Protein 9G9R (pdb70)

Radius of gyration: 28.1 Å; Cα contacts (8 Å, |Δi|>4): 1526; chains: 2; bounding box: 71×65×78 Å

Structure (mmCIF, N/CA/C/O backbone):
data_9G9R
#
_entry.id   9G9R
#
_cell.length_a   51.751
_cell.length_b   54.437
_cell.length_c   64.018
_cell.angle_alpha   99.541
_cell.angle_beta   95.379
_cell.angle_gamma   102.644
#
_symmetry.space_group_name_H-M   'P 1'
#
loop_
_entity.id
_entity.type
_entity.pdbx_description
1 polymer 'Cytochrome P450 CYP199'
2 non-polymer 'PROTOPORPHYRIN IX CONTAINING FE'
3 non-polymer '4-ethylbenzoic 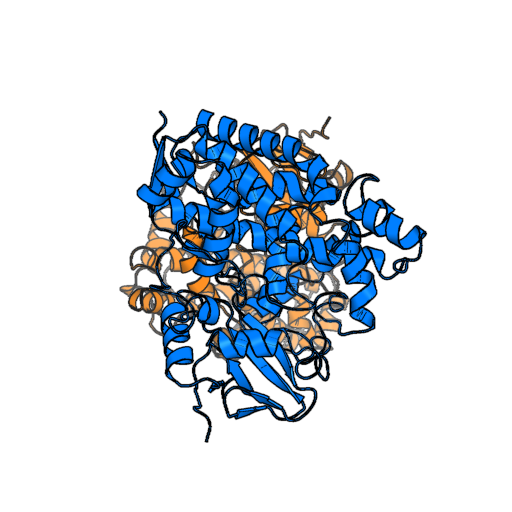acid'
4 non-polymer GLYCEROL
5 water water
#
loop_
_atom_site.group_PDB
_atom_site.id
_atom_site.type_symbol
_atom_site.label_atom_id
_atom_site.label_alt_id
_atom_site.label_comp_id
_atom_site.label_asym_id
_atom_site.label_entity_id
_atom_site.label_seq_id
_atom_site.pdbx_PDB_ins_code
_atom_site.Cartn_x
_atom_site.Cartn_y
_atom_site.Cartn_z
_atom_site.occupancy
_atom_site.B_iso_or_equiv
_atom_site.auth_seq_id
_atom_site.auth_comp_id
_atom_site.auth_asym_id
_atom_site.auth_atom_id
_atom_site.pdbx_PDB_model_num
ATOM 1 N N . ALA A 1 27 ? 0.029 -12.821 29.149 1 58.987 7 ALA A N 1
ATOM 2 C CA . ALA A 1 27 ? -0.205 -11.922 30.309 1 63.982 7 ALA A CA 1
ATOM 3 C C . ALA A 1 27 ? -1.091 -10.746 29.887 1 57.243 7 ALA A C 1
ATOM 4 O O . ALA A 1 27 ? -2.054 -10.415 30.578 1 55.224 7 ALA A O 1
ATOM 11 N N . LEU A 1 28 ? -0.787 -10.147 28.725 1 50.776 8 LEU A N 1
ATOM 12 C CA . LEU A 1 28 ? -1.436 -8.917 28.3 1 46.444 8 LEU A CA 1
ATOM 13 C C . LEU A 1 28 ? -2.931 -9.134 28.152 1 36.367 8 LEU A C 1
ATOM 14 O O . LEU A 1 28 ? -3.38 -10.196 27.741 1 34.299 8 LEU A O 1
ATOM 30 N N . PRO A 1 29 ? -3.739 -8.089 28.395 1 26.085 9 PRO A N 1
ATOM 31 C CA . PRO A 1 29 ? -5.073 -8.076 27.847 1 24.448 9 PRO A CA 1
ATOM 32 C C . PRO A 1 29 ? -4.978 -8.27 26.344 1 25.473 9 PRO A C 1
ATOM 33 O O . PRO A 1 29 ? -4.064 -7.736 25.707 1 21.922 9 PRO A O 1
ATOM 44 N N . VAL A 1 30 ? -5.927 -9.008 25.778 1 25.066 10 VAL A N 1
ATOM 45 C CA . VAL A 1 30 ? -5.882 -9.313 24.366 1 25.427 10 VAL A CA 1
ATOM 46 C C . VAL A 1 30 ? -7.28 -9.059 23.857 1 26.869 10 VAL A C 1
ATOM 47 O O . VAL A 1 30 ? -8.226 -9.221 24.604 1 31.727 10 VAL A O 1
ATOM 60 N N . SER A 1 31 ? -7.417 -8.613 22.615 1 23.979 11 SER A N 1
ATOM 61 C CA . SER A 1 31 ? -8.733 -8.196 22.164 1 23.114 11 SER A CA 1
ATOM 62 C C . SER A 1 31 ? -8.897 -8.49 20.675 1 22.327 11 SER A C 1
ATOM 63 O O . SER A 1 31 ? -7.946 -8.346 19.907 1 19.929 11 SER A O 1
ATOM 71 N N . ASP A 1 32 ? -10.14 -8.777 20.275 1 22.54 12 ASP A N 1
ATOM 72 C CA . ASP A 1 32 ? -10.5 -8.948 18.878 1 21.512 12 ASP A CA 1
ATOM 73 C C . ASP A 1 32 ? -11.118 -7.678 18.307 1 21.273 12 ASP A C 1
ATOM 74 O O . ASP A 1 32 ? -11.533 -7.653 17.155 1 20.657 12 ASP A O 1
ATOM 83 N N . ALA A 1 33 ? -11.153 -6.619 19.108 1 24.431 13 ALA A N 1
ATOM 84 C CA . ALA A 1 33 ? -11.647 -5.336 18.654 1 25.508 13 ALA A CA 1
ATOM 85 C C . ALA A 1 33 ? -10.88 -4.908 17.415 1 25.913 13 ALA A C 1
ATOM 86 O O . ALA A 1 33 ? -9.662 -5.092 17.341 1 24.908 13 ALA A O 1
ATOM 93 N N . ASP A 1 34 ? -11.631 -4.346 16.462 1 22.469 14 ASP A N 1
ATOM 94 C CA . ASP A 1 34 ? -11.084 -3.839 15.226 1 23.72 14 ASP A CA 1
ATOM 95 C C . ASP A 1 34 ? -11.263 -2.324 15.234 1 21.801 14 ASP A C 1
ATOM 96 O O . ASP A 1 34 ? -12.335 -1.81 14.939 1 19.452 14 ASP A O 1
ATOM 105 N N . PRO A 1 35 ? -10.221 -1.552 15.572 1 19.757 15 PRO A N 1
ATOM 106 C CA . PRO A 1 35 ? -10.365 -0.102 15.555 1 20.499 15 PRO A CA 1
ATOM 107 C C . PRO A 1 35 ? -10.707 0.498 14.183 1 18.696 15 PRO A C 1
ATOM 108 O O . PRO A 1 35 ? -11.036 1.683 14.091 1 18.942 15 PRO A O 1
ATOM 119 N N . PHE A 1 36 ? -10.639 -0.294 13.106 1 20.284 16 PHE A N 1
ATOM 120 C CA . PHE A 1 36 ? -10.925 0.241 11.782 1 20.209 16 PHE A CA 1
ATOM 121 C C . PHE A 1 36 ? -12.242 -0.256 11.206 1 21.711 16 PHE A C 1
ATOM 122 O O . PHE A 1 36 ? -12.528 -0.003 10.045 1 21.401 16 PHE A O 1
ATOM 139 N N . ALA A 1 37 ? -12.997 -1.006 11.994 1 22.337 17 ALA A N 1
ATOM 140 C CA . ALA A 1 37 ? -14.335 -1.414 11.577 1 22.478 17 ALA A CA 1
ATOM 141 C C . ALA A 1 37 ? -15.179 -0.163 11.44 1 24.489 17 ALA A C 1
ATOM 142 O O . ALA A 1 37 ? -15.016 0.803 12.198 1 22.281 17 ALA A O 1
ATOM 149 N N . LEU A 1 38 ? -16.131 -0.209 10.509 1 26.796 18 LEU A N 1
ATOM 150 C CA . LEU A 1 38 ? -16.893 0.989 10.182 1 29.892 18 LEU A CA 1
ATOM 151 C C . LEU A 1 38 ? -17.679 1.483 11.396 1 28.764 18 LEU A C 1
ATOM 152 O O . LEU A 1 38 ? -17.914 2.684 11.536 1 24.829 18 LEU A O 1
ATOM 168 N N A ASP A 1 39 ? -18.107 0.554 12.255 0.5 29.064 19 ASP A N 1
ATOM 169 N N B ASP A 1 39 ? -18.093 0.544 12.256 0.5 27.818 19 ASP A N 1
ATOM 170 C CA A ASP A 1 39 ? -18.967 0.913 13.37 0.5 31.424 19 ASP A CA 1
ATOM 171 C CA B ASP A 1 39 ? -18.955 0.865 13.383 0.5 29.3 19 ASP A CA 1
ATOM 172 C C A ASP A 1 39 ? -18.143 1.656 14.422 0.5 27.219 19 ASP A C 1
ATOM 173 C C B ASP A 1 39 ? -18.149 1.634 14.428 0.5 26.2 19 ASP A C 1
ATOM 174 O O A ASP A 1 39 ? -18.624 2.611 15.02 0.5 27.544 19 ASP A O 1
ATOM 175 O O B ASP A 1 39 ? -18.646 2.579 15.027 0.5 26.76 19 ASP A O 1
ATOM 192 N N . VAL A 1 40 ? -16.883 1.25 14.603 1 22.996 20 VAL A N 1
ATOM 193 C CA . VAL A 1 40 ? -15.973 1.942 15.5 1 23.738 20 VAL A CA 1
ATOM 194 C C . VAL A 1 40 ? -15.625 3.321 14.938 1 22.416 20 VAL A C 1
ATOM 195 O O . VAL A 1 40 ? -15.601 4.295 15.68 1 22.498 20 VAL A O 1
ATOM 209 N N . LEU A 1 41 ? -15.37 3.418 13.627 1 20.594 21 LEU A N 1
ATOM 210 C CA . LEU A 1 41 ? -15.015 4.686 13.003 1 20.708 21 LEU A CA 1
ATOM 211 C C . LEU A 1 41 ? -16.157 5.695 13.124 1 22.41 21 LEU A C 1
ATOM 212 O O . LEU A 1 41 ? -15.924 6.9 13.318 1 20.622 21 LEU A O 1
ATOM 228 N N . GLN A 1 42 ? -17.383 5.17 13.07 1 23.794 22 GLN A N 1
ATOM 229 C CA . GLN A 1 42 ? -18.572 5.999 13.149 1 27.114 22 GLN A CA 1
ATOM 230 C C . GLN A 1 42 ? -18.636 6.557 14.567 1 23.114 22 GLN A C 1
ATOM 231 O O . GLN A 1 42 ? -18.859 7.744 14.774 1 24.163 22 GLN A O 1
ATOM 245 N N . ASP A 1 43 ? -18.403 5.688 15.55 1 23.841 23 ASP A N 1
ATOM 246 C CA . ASP A 1 43 ? -18.366 6.133 16.93 1 25.082 23 ASP A CA 1
ATOM 247 C C . ASP A 1 43 ? -17.268 5.407 17.712 1 22.747 23 ASP A C 1
ATOM 248 O O . ASP A 1 43 ? -17.483 4.316 18.249 1 22.004 23 ASP A O 1
ATOM 257 N N . PRO A 1 44 ? -16.068 6.025 17.835 1 19.44 24 PRO A N 1
ATOM 258 C CA . PRO A 1 44 ? -14.922 5.367 18.454 1 20.264 24 PRO A CA 1
ATOM 259 C C . PRO A 1 44 ? -14.821 5.509 19.974 1 19.432 24 PRO A C 1
ATOM 260 O O . PRO A 1 44 ? -13.952 4.915 20.594 1 17.781 24 PRO A O 1
ATOM 271 N N . LEU A 1 45 ? -15.747 6.256 20.589 1 19.804 25 LEU A N 1
ATOM 272 C CA . LEU A 1 45 ? -15.687 6.537 22.02 1 22.009 25 LEU A CA 1
ATOM 273 C C . LEU A 1 45 ? -15.838 5.258 22.858 1 22.714 25 LEU A C 1
ATOM 274 O O . LEU A 1 45 ? -15.021 5.005 23.754 1 21.295 25 LEU A O 1
ATOM 290 N N . PRO A 1 46 ? -16.838 4.375 22.605 1 23.839 26 PRO A N 1
ATOM 291 C CA . PRO A 1 46 ? -16.873 3.071 23.264 1 25.01 26 PRO A CA 1
ATOM 292 C C . PRO A 1 46 ? -15.532 2.332 23.27 1 24.66 26 PRO A C 1
ATOM 293 O O . PRO A 1 46 ? -15.042 1.933 24.323 1 27.015 26 PRO A O 1
ATOM 304 N N . PHE A 1 47 ? -14.989 2.088 22.077 1 22.568 27 PHE A N 1
ATOM 305 C CA . PHE A 1 47 ? -13.735 1.399 21.895 1 21.481 27 PHE A CA 1
ATOM 306 C C . PHE A 1 47 ? -12.656 2.029 22.76 1 20.566 27 PHE A C 1
ATOM 307 O O . PHE A 1 47 ? -11.856 1.327 23.343 1 20.984 27 PHE A O 1
ATOM 324 N N . GLN A 1 48 ? -12.564 3.374 22.753 1 22.318 28 GLN A N 1
ATOM 325 C CA . GLN A 1 48 ? -11.477 4.051 23.432 1 21.583 28 GLN A CA 1
ATOM 326 C C . GLN A 1 48 ? -11.542 3.748 24.929 1 21.222 28 GLN A C 1
ATOM 327 O O . GLN A 1 48 ? -10.526 3.461 25.581 1 18.656 28 GLN A O 1
ATOM 341 N N . ALA A 1 49 ? -12.77 3.827 25.457 1 19.989 29 ALA A N 1
ATOM 342 C CA . ALA A 1 49 ? -13.023 3.516 26.858 1 21.742 29 ALA A CA 1
ATOM 343 C C . ALA A 1 49 ? -12.623 2.072 27.158 1 21.624 29 ALA A C 1
ATOM 344 O O . ALA A 1 49 ? -11.911 1.822 28.144 1 20.5 29 ALA A O 1
ATOM 351 N N . ASN A 1 50 ? -12.998 1.148 26.258 1 21.729 30 ASN A N 1
ATOM 352 C CA . ASN A 1 50 ? -12.684 -0.262 26.451 1 22.777 30 ASN A CA 1
ATOM 353 C C . ASN A 1 50 ? -11.175 -0.459 26.424 1 21.556 30 ASN A C 1
ATOM 354 O O . ASN A 1 50 ? -10.647 -1.24 27.207 1 19.354 30 ASN A O 1
ATOM 365 N N . LEU A 1 51 ? -10.497 0.249 25.503 1 20.245 31 LEU A N 1
ATOM 366 C CA . LEU A 1 51 ? -9.061 0.127 25.379 1 19.313 31 LEU A CA 1
ATOM 367 C C . LEU A 1 51 ? -8.375 0.602 26.661 1 17.899 31 LEU A C 1
ATOM 368 O O . LEU A 1 51 ? -7.428 -0.017 27.167 1 18.387 31 LEU A O 1
ATOM 384 N N . ARG A 1 52 ? -8.775 1.805 27.098 1 20.052 32 ARG A N 1
ATOM 385 C CA . ARG A 1 52 ? -8.204 2.423 28.29 1 19.457 32 ARG A CA 1
ATOM 386 C C . ARG A 1 52 ? -8.485 1.555 29.514 1 19.589 32 ARG A C 1
ATOM 387 O O . ARG A 1 52 ? -7.593 1.344 30.349 1 21.749 32 ARG A O 1
ATOM 408 N N . ASP A 1 53 ? -9.725 1.047 29.605 1 20.161 33 ASP A N 1
ATOM 409 C CA . ASP A 1 53 ? -10.132 0.23 30.742 1 22.187 33 ASP A CA 1
ATOM 410 C C . ASP A 1 53 ? -9.415 -1.113 30.782 1 24.258 33 ASP A C 1
ATOM 411 O O . ASP A 1 53 ? -9.172 -1.623 31.871 1 26.095 33 ASP A O 1
ATOM 420 N N . ALA A 1 54 ? -9.07 -1.709 29.631 1 21.215 34 ALA A N 1
ATOM 421 C CA . ALA A 1 54 ? -8.561 -3.079 29.643 1 21.758 34 ALA A CA 1
ATOM 422 C C . ALA A 1 54 ? -7.206 -3.137 30.346 1 23.155 34 ALA A C 1
ATOM 423 O O . ALA A 1 54 ? -6.901 -4.07 31.079 1 25.266 34 ALA A O 1
ATOM 430 N N . GLY A 1 55 ? -6.38 -2.127 30.089 1 23.102 35 GLY A N 1
ATOM 431 C CA . GLY A 1 55 ? -5.049 -2.062 30.657 1 22.564 35 GLY A CA 1
ATOM 432 C C . GLY A 1 55 ? -4.208 -1.049 29.89 1 22.184 35 GLY A C 1
ATOM 433 O O . GLY A 1 55 ? -4.634 -0.516 28.873 1 24.225 35 GLY A O 1
ATOM 437 N N . PRO A 1 56 ? -2.96 -0.771 30.319 1 23.473 36 PRO A N 1
ATOM 438 C CA . PRO A 1 56 ? -2.091 0.124 29.579 1 23.504 36 PRO A CA 1
ATOM 439 C C . PRO A 1 56 ? -1.786 -0.328 28.15 1 25.166 36 PRO A C 1
ATOM 440 O O . PRO A 1 56 ? -1.507 0.506 27.286 1 25.204 36 PRO A O 1
ATOM 451 N N . VAL A 1 57 ? -1.771 -1.649 27.922 1 21.773 37 VAL A N 1
ATOM 452 C CA . VAL A 1 57 ? -1.232 -2.203 26.7 1 24.755 37 VAL A CA 1
ATOM 453 C C . VAL A 1 57 ? -2.161 -3.349 26.348 1 23.481 37 VAL A C 1
ATOM 454 O O . VAL A 1 57 ? -2.314 -4.256 27.164 1 21.993 37 VAL A O 1
ATOM 467 N N . VAL A 1 58 ? -2.845 -3.232 25.194 1 21.744 38 VAL A N 1
ATOM 468 C CA . VAL A 1 58 ? -3.737 -4.289 24.739 1 20.906 38 VAL A CA 1
ATOM 469 C C . VAL A 1 58 ? -3.21 -4.834 23.411 1 19.901 38 VAL A C 1
ATOM 470 O O . VAL A 1 58 ? -3.076 -4.104 22.426 1 20.056 38 VAL A O 1
ATOM 483 N N . TYR A 1 59 ? -3.042 -6.15 23.342 1 17.928 39 TYR A N 1
ATOM 484 C CA . TYR A 1 59 ? -2.709 -6.759 22.076 1 19.03 39 TYR A CA 1
ATOM 485 C C . TYR A 1 59 ? -3.966 -6.905 21.212 1 17.451 39 TYR A C 1
ATOM 486 O O . TYR A 1 59 ? -4.901 -7.608 21.59 1 17.956 39 TYR A O 1
ATOM 504 N N . LEU A 1 60 ? -3.953 -6.268 20.036 1 16.762 40 LEU A N 1
ATOM 505 C CA . LEU A 1 60 ? -5.01 -6.429 19.045 1 18.867 40 LEU A CA 1
ATOM 506 C C . LEU A 1 60 ? -4.668 -7.621 18.143 1 20.618 40 LEU A C 1
ATOM 507 O O . LEU A 1 60 ? -3.809 -7.526 17.26 1 19.962 40 LEU A O 1
ATOM 523 N N . ARG A 1 61 ? -5.315 -8.77 18.43 1 18.761 41 ARG A N 1
ATOM 524 C CA . ARG A 1 61 ? -4.991 -10 17.735 1 22.541 41 ARG A CA 1
ATOM 525 C C . ARG A 1 61 ? -5.216 -9.833 16.241 1 22.209 41 ARG A C 1
ATOM 526 O O . ARG A 1 61 ? -4.518 -10.468 15.466 1 23.368 41 ARG A O 1
ATOM 547 N N . ARG A 1 62 ? -6.202 -9.009 15.849 1 19.285 42 ARG A N 1
ATOM 548 C CA . ARG A 1 62 ? -6.624 -8.941 14.46 1 23.605 42 ARG A CA 1
ATOM 549 C C . ARG A 1 62 ? -5.454 -8.485 13.58 1 22.481 42 ARG A C 1
ATOM 550 O O . ARG A 1 62 ? -5.306 -8.955 12.458 1 21.897 42 ARG A O 1
ATOM 571 N N . TYR A 1 63 ? -4.589 -7.633 14.139 1 19.271 43 TYR A N 1
ATOM 572 C CA . TYR A 1 63 ? -3.599 -6.911 13.372 1 19.162 43 TYR A CA 1
ATOM 573 C C . TYR A 1 63 ? -2.196 -7.227 13.889 1 19.01 43 TYR A C 1
ATOM 574 O O . TYR A 1 63 ? -1.247 -6.745 13.301 1 19.992 43 TYR A O 1
ATOM 592 N N . ASP A 1 64 ? -2.056 -8.018 14.951 1 18.86 44 ASP A N 1
ATOM 593 C CA . ASP A 1 64 ? -0.747 -8.289 15.547 1 21.788 44 ASP A CA 1
ATOM 594 C C . ASP A 1 64 ? 0.008 -6.989 15.895 1 21.664 44 ASP A C 1
ATOM 595 O O . ASP A 1 64 ? 1.207 -6.849 15.642 1 20.337 44 ASP A O 1
ATOM 604 N N . VAL A 1 65 ? -0.692 -6.06 16.54 1 20.01 45 VAL A N 1
ATOM 605 C CA . VAL A 1 65 ? -0.079 -4.867 17.081 1 19.739 45 VAL A CA 1
ATOM 606 C C . VAL A 1 65 ? -0.526 -4.688 18.527 1 19.619 45 VAL A C 1
ATOM 607 O O . VAL A 1 65 ? -1.506 -5.279 18.964 1 19.028 45 VAL A O 1
ATOM 620 N N . PHE A 1 66 ? 0.209 -3.802 19.215 1 19.007 46 PHE A N 1
ATOM 621 C CA . PHE A 1 66 ? -0.015 -3.461 20.603 1 17.457 46 PHE A CA 1
ATOM 622 C C . PHE A 1 66 ? -0.634 -2.078 20.684 1 17.057 46 PHE A C 1
ATOM 623 O O . PHE A 1 66 ? -0.038 -1.082 20.264 1 18.335 46 PHE A O 1
ATOM 640 N N . ALA A 1 67 ? -1.85 -2.038 21.215 1 17.224 47 ALA A N 1
ATOM 641 C CA . ALA A 1 67 ? -2.586 -0.801 21.279 1 17.089 47 ALA A CA 1
ATOM 642 C C . ALA A 1 67 ? -2.272 -0.115 22.595 1 17.38 47 ALA A C 1
ATOM 643 O O . ALA A 1 67 ? -2.214 -0.755 23.639 1 17.703 47 ALA A O 1
ATOM 650 N N . LEU A 1 68 ? -2.196 1.219 22.53 1 16.155 48 LEU A N 1
ATOM 651 C CA . LEU A 1 68 ? -1.996 2.044 23.702 1 17.333 48 LEU A CA 1
ATOM 652 C C . LEU A 1 68 ? -3.075 3.115 23.665 1 16.385 48 LEU A C 1
ATOM 653 O O . LEU A 1 68 ? -3.073 3.873 22.701 1 16.422 48 LEU A O 1
ATOM 669 N N . GLY A 1 69 ? -3.893 3.222 24.716 1 17.537 49 GLY A N 1
ATOM 670 C CA . GLY A 1 69 ? -4.969 4.197 24.744 1 17.576 49 GLY A CA 1
ATOM 671 C C . GLY A 1 69 ? -4.893 5.192 25.899 1 17.403 49 GLY A C 1
ATOM 672 O O . GLY A 1 69 ? -5.659 6.144 25.919 1 16.885 49 GLY A O 1
ATOM 676 N N . ARG A 1 70 ? -4.009 4.971 26.884 1 20.308 50 ARG A N 1
ATOM 677 C CA . ARG A 1 70 ? -3.909 5.893 28.006 1 18.835 50 ARG A CA 1
ATOM 678 C C . ARG A 1 70 ? -2.846 6.943 27.693 1 16.527 50 ARG A C 1
ATOM 679 O O . ARG A 1 70 ? -1.904 6.691 26.942 1 15.89 50 ARG A O 1
ATOM 700 N N . TYR A 1 71 ? -3.055 8.144 28.225 1 16.468 51 TYR A N 1
ATOM 701 C CA . TYR A 1 71 ? -2.185 9.26 27.956 1 15.804 51 TYR A CA 1
ATOM 702 C C . TYR A 1 71 ? -0.734 8.91 28.293 1 16.192 51 TYR A C 1
ATOM 703 O O . TYR A 1 71 ? 0.172 9.223 27.523 1 17.595 51 TYR A O 1
ATOM 721 N N . GLU A 1 72 ? -0.51 8.29 29.448 1 19.413 52 GLU A N 1
ATOM 722 C CA . GLU A 1 72 ? 0.839 8.111 29.951 1 20.178 52 GLU A CA 1
ATOM 723 C C . GLU A 1 72 ? 1.656 7.309 28.927 1 19.23 52 GLU A C 1
ATOM 724 O O . GLU A 1 72 ? 2.768 7.669 28.581 1 17.199 52 GLU A O 1
ATOM 736 N N . GLN A 1 73 ? 1.075 6.232 28.385 1 20.673 53 GLN A N 1
ATOM 737 C CA . GLN A 1 73 ? 1.852 5.382 27.486 1 17.795 53 GLN A CA 1
ATOM 738 C C . GLN A 1 73 ? 1.928 5.983 26.08 1 16.725 53 GLN A C 1
ATOM 739 O O . GLN A 1 73 ? 2.95 5.863 25.414 1 15.786 53 GLN A O 1
ATOM 753 N N . VAL A 1 74 ? 0.834 6.603 25.616 1 16.478 54 VAL A N 1
ATOM 754 C CA . VAL A 1 74 ? 0.848 7.256 24.324 1 17.104 54 VAL A CA 1
ATOM 755 C C . VAL A 1 74 ? 1.938 8.327 24.302 1 16.915 54 VAL A C 1
ATOM 756 O O . VAL A 1 74 ? 2.715 8.396 23.341 1 17.381 54 VAL A O 1
ATOM 769 N N . HIS A 1 75 ? 2.043 9.094 25.394 1 18.99 55 HIS A N 1
ATOM 770 C CA . HIS A 1 75 ? 3.027 10.164 25.513 1 17.611 55 HIS A CA 1
ATOM 771 C C . HIS A 1 75 ? 4.423 9.561 25.47 1 18.189 55 HIS A C 1
ATOM 772 O O . HIS A 1 75 ? 5.282 10.04 24.725 1 16.173 55 HIS A O 1
ATOM 787 N N . ALA A 1 76 ? 4.605 8.469 26.211 1 17.957 56 ALA A N 1
ATOM 788 C CA . ALA A 1 76 ? 5.919 7.866 26.326 1 20.876 56 ALA A CA 1
ATOM 789 C C . ALA A 1 76 ? 6.324 7.264 24.986 1 19.512 56 ALA A C 1
ATOM 790 O O . ALA A 1 76 ? 7.506 7.319 24.618 1 20.296 56 ALA A O 1
ATOM 797 N N . ALA A 1 77 ? 5.35 6.651 24.292 1 19.416 57 ALA A N 1
ATOM 798 C CA . ALA A 1 77 ? 5.604 6.014 22.994 1 18.62 57 ALA A CA 1
ATOM 799 C C . ALA A 1 77 ? 5.938 7.074 21.928 1 18.304 57 ALA A C 1
ATOM 800 O O . ALA A 1 77 ? 6.893 6.944 21.165 1 17.792 57 ALA A O 1
ATOM 807 N N . LEU A 1 78 ? 5.2 8.187 21.947 1 16.901 58 LEU A N 1
ATOM 808 C CA . LEU A 1 78 ? 5.435 9.263 21.012 1 18.005 58 LEU A CA 1
ATOM 809 C C . LEU A 1 78 ? 6.855 9.827 21.109 1 19.307 58 LEU A C 1
ATOM 810 O O . LEU A 1 78 ? 7.468 10.087 20.072 1 21.412 58 LEU A O 1
ATOM 826 N N . THR A 1 79 ? 7.346 10.033 22.341 1 20.034 59 THR A N 1
ATOM 827 C CA . THR A 1 79 ? 8.594 10.746 22.558 1 19.433 59 THR A CA 1
ATOM 828 C C . THR A 1 79 ? 9.762 9.804 22.349 1 20.314 59 THR A C 1
ATOM 829 O O . THR A 1 79 ? 10.836 10.26 21.992 1 19.122 59 THR A O 1
ATOM 840 N N . ASP A 1 80 ? 9.545 8.501 22.529 1 20.499 60 ASP A N 1
ATOM 841 C CA . ASP A 1 80 ? 10.654 7.569 22.521 1 20.955 60 ASP A CA 1
ATOM 842 C C . ASP A 1 80 ? 10.913 7.084 21.101 1 19.861 60 ASP A C 1
ATOM 843 O O . ASP A 1 80 ? 10.693 5.931 20.776 1 19.307 60 ASP A O 1
ATOM 852 N N . TRP A 1 81 ? 11.49 7.954 20.273 1 19.161 61 TRP A N 1
ATOM 853 C CA . TRP A 1 81 ? 11.658 7.662 18.865 1 17.638 61 TRP A CA 1
ATOM 854 C C . TRP A 1 81 ? 12.748 6.617 18.645 1 19.996 61 TRP A C 1
ATOM 855 O O . TRP A 1 81 ? 12.794 5.977 17.589 1 20.769 61 TRP A O 1
ATOM 876 N N . GLN A 1 82 ? 13.671 6.525 19.61 1 19.083 62 GLN A N 1
ATOM 877 C CA . GLN A 1 82 ? 14.724 5.528 19.568 1 23.519 62 GLN A CA 1
ATOM 878 C C . GLN A 1 82 ? 14.141 4.123 19.701 1 21.348 62 GLN A C 1
ATOM 879 O O . GLN A 1 82 ? 14.578 3.244 18.987 1 20.546 62 GLN A O 1
ATOM 893 N N . SER A 1 83 ? 13.174 3.937 20.607 1 21.034 63 SER A N 1
ATOM 894 C CA . SER A 1 83 ? 12.551 2.631 20.813 1 21.212 63 SER A CA 1
ATOM 895 C C . SER A 1 83 ? 11.464 2.385 19.758 1 21.557 63 SER A C 1
ATOM 896 O O . SER A 1 83 ? 11.259 1.25 19.295 1 22.839 63 SER A O 1
ATOM 904 N N . PHE A 1 84 ? 10.767 3.461 19.383 1 17.536 64 PHE A N 1
ATOM 905 C CA . PHE A 1 84 ? 9.618 3.366 18.496 1 19.7 64 PHE A CA 1
ATOM 906 C C . PHE A 1 84 ? 9.774 4.248 17.256 1 18.086 64 PHE A C 1
ATOM 907 O O . PHE A 1 84 ? 9.486 5.447 17.285 1 16.993 64 PHE A O 1
ATOM 924 N N . GLN A 1 85 ? 10.206 3.626 16.149 1 17.72 65 GLN A N 1
ATOM 925 C CA . GLN A 1 85 ? 10.677 4.345 14.982 1 17.812 65 GLN A CA 1
ATOM 926 C C . GLN A 1 85 ? 9.482 4.584 14.051 1 16.19 65 GLN A C 1
ATOM 927 O O . GLN A 1 85 ? 8.45 3.933 14.206 1 15.544 65 GLN A O 1
ATOM 941 N N . SER A 1 86 ? 9.669 5.517 13.122 1 15.451 66 SER A N 1
ATOM 942 C CA . SER A 1 86 ? 8.704 5.909 12.115 1 15.872 66 SER A CA 1
ATOM 943 C C . SER A 1 86 ? 9.107 5.463 10.709 1 15.797 66 SER A C 1
ATOM 944 O O . SER A 1 86 ? 8.281 5.446 9.795 1 16.995 66 SER A O 1
ATOM 952 N N . ALA A 1 87 ? 10.37 5.081 10.492 1 18.89 67 ALA A N 1
ATOM 953 C CA . ALA A 1 87 ? 10.836 4.879 9.127 1 22.196 67 ALA A CA 1
ATOM 954 C C . ALA A 1 87 ? 10.284 3.587 8.51 1 20.095 67 ALA A C 1
ATOM 955 O O . ALA A 1 87 ? 10.281 3.459 7.293 1 21.23 67 ALA A O 1
ATOM 962 N N . ALA A 1 88 ? 9.801 2.643 9.335 1 17.955 68 ALA A N 1
ATOM 963 C CA . ALA A 1 88 ? 9.196 1.426 8.852 1 17.756 68 ALA A CA 1
ATOM 964 C C . ALA A 1 88 ? 7.708 1.664 8.581 1 18.003 68 ALA A C 1
ATOM 965 O O . ALA A 1 88 ? 6.947 0.725 8.342 1 18.387 68 ALA A O 1
ATOM 972 N N . GLY A 1 89 ? 7.284 2.931 8.652 1 16.094 69 GLY A N 1
ATOM 973 C CA . GLY A 1 89 ? 5.889 3.279 8.429 1 15.381 69 GLY A CA 1
ATOM 974 C C . GLY A 1 89 ? 5.145 3.578 9.726 1 17.717 69 GLY A C 1
ATOM 975 O O . GLY A 1 89 ? 5.385 2.924 10.757 1 19.974 69 GLY A O 1
ATOM 979 N N . VAL A 1 90 ? 4.293 4.611 9.674 1 15.626 70 VAL A N 1
ATOM 980 C CA . VAL A 1 90 ? 3.469 4.997 10.807 1 15.482 70 VAL A CA 1
ATOM 981 C C . VAL A 1 90 ? 2.012 4.613 10.515 1 15.467 70 VAL A C 1
ATOM 982 O O . VAL A 1 90 ? 1.123 4.957 11.277 1 14.037 70 VAL A O 1
ATOM 995 N N . GLY A 1 91 ? 1.745 3.945 9.373 1 16.232 71 GLY A N 1
ATOM 996 C CA . GLY A 1 91 ? 0.519 3.186 9.195 1 17.132 71 GLY A CA 1
ATOM 997 C C . GLY A 1 91 ? 0.717 1.739 9.644 1 16.188 71 GLY A C 1
ATOM 998 O O . GLY A 1 91 ? 1.759 1.375 10.194 1 14.893 71 GLY A O 1
ATOM 1002 N N . LEU A 1 92 ? -0.297 0.911 9.419 1 16.239 72 LEU A N 1
ATOM 1003 C CA . LEU A 1 92 ? -0.209 -0.505 9.747 1 18.452 72 LEU A CA 1
ATOM 1004 C C . LEU A 1 92 ? 0.877 -1.153 8.907 1 16.719 72 LEU A C 1
ATOM 1005 O O . LEU A 1 92 ? 1.603 -1.985 9.397 1 19.203 72 LEU A O 1
ATOM 1021 N N . SER A 1 93 ? 0.968 -0.757 7.638 1 17.464 73 SER A N 1
ATOM 1022 C CA . SER A 1 93 ? 1.862 -1.391 6.696 1 19.078 73 SER A CA 1
ATOM 1023 C C . SER A 1 93 ? 3.298 -1.262 7.213 1 18.545 73 SER A C 1
ATOM 1024 O O . SER A 1 93 ? 3.724 -0.192 7.622 1 18.263 73 SER A O 1
ATOM 1032 N N . ASN A 1 94 ? 4.025 -2.376 7.178 1 18.325 74 ASN A N 1
ATOM 1033 C CA . ASN A 1 94 ? 5.416 -2.398 7.552 1 16.943 74 ASN A CA 1
ATOM 1034 C C . ASN A 1 94 ? 6.308 -2.361 6.288 1 18.104 74 ASN A C 1
ATOM 1035 O O . ASN A 1 94 ? 6.475 -3.357 5.565 1 16.593 74 ASN A O 1
ATOM 1046 N N . PHE A 1 95 ? 6.997 -1.223 6.11 1 17.692 75 PHE A N 1
ATOM 1047 C CA . PHE A 1 95 ? 7.808 -0.958 4.942 1 17.071 75 PHE A CA 1
ATOM 1048 C C . PHE A 1 95 ? 9.063 -1.818 4.909 1 16.857 75 PHE A C 1
ATOM 1049 O O . PHE A 1 95 ? 9.776 -1.835 3.898 1 17.872 75 PHE A O 1
ATOM 1066 N N . ARG A 1 96 ? 9.288 -2.556 5.992 1 18.577 76 ARG A N 1
ATOM 1067 C CA . ARG A 1 96 ? 10.268 -3.616 5.971 1 21.034 76 ARG A CA 1
ATOM 1068 C C . ARG A 1 96 ? 9.919 -4.636 4.881 1 22.648 76 ARG A C 1
ATOM 1069 O O . ARG A 1 96 ? 10.825 -5.212 4.261 1 26.302 76 ARG A O 1
ATOM 1090 N N . TYR A 1 97 ? 8.62 -4.879 4.682 1 19.581 77 TYR A N 1
ATOM 1091 C CA . TYR A 1 97 ? 8.171 -5.939 3.817 1 20.293 77 TYR A CA 1
ATOM 1092 C C . TYR A 1 97 ? 7.233 -5.474 2.721 1 21.392 77 TYR A C 1
ATOM 1093 O O . TYR A 1 97 ? 7.151 -6.129 1.684 1 21.896 77 TYR A O 1
ATOM 1111 N N . GLU A 1 98 ? 6.514 -4.379 2.961 1 20.074 78 GLU A N 1
ATOM 1112 C CA . GLU A 1 98 ? 5.391 -4.04 2.099 1 21.469 78 GLU A CA 1
ATOM 1113 C C . GLU A 1 98 ? 5.741 -2.804 1.288 1 22.461 78 GLU A C 1
ATOM 1114 O O . GLU A 1 98 ? 6.523 -1.957 1.727 1 22.709 78 GLU A O 1
ATOM 1126 N N . THR A 1 99 ? 5.17 -2.756 0.082 1 22.162 79 THR A N 1
ATOM 1127 C CA . THR A 1 99 ? 5.407 -1.697 -0.866 1 23.113 79 THR A CA 1
ATOM 1128 C C . THR A 1 99 ? 4.56 -0.502 -0.455 1 22.795 79 THR A C 1
ATOM 1129 O O . THR A 1 99 ? 3.344 -0.605 -0.4 1 22.457 79 THR A O 1
ATOM 1140 N N . PRO A 1 100 ? 5.15 0.687 -0.216 1 20.902 80 PRO A N 1
ATOM 1141 C CA . PRO A 1 100 ? 4.352 1.864 0.087 1 20.712 80 PRO A CA 1
ATOM 1142 C C . PRO A 1 100 ? 3.5 2.271 -1.101 1 22.466 80 PRO A C 1
ATOM 1143 O O . PRO A 1 100 ? 3.912 2.117 -2.252 1 22.03 80 PRO A O 1
ATOM 1154 N N . TRP A 1 101 ? 2.344 2.88 -0.821 1 20.111 81 TRP A N 1
ATOM 1155 C CA . TRP A 1 101 ? 1.497 3.309 -1.917 1 21 81 TRP A CA 1
ATOM 1156 C C . TRP A 1 101 ? 2.13 4.501 -2.611 1 19.995 81 TRP A C 1
ATOM 1157 O O . TRP A 1 101 ? 1.798 4.799 -3.755 1 21.024 81 TRP A O 1
ATOM 1178 N N . ARG A 1 102 ? 3.01 5.187 -1.892 1 18.175 82 ARG A N 1
ATOM 1179 C CA . ARG A 1 102 ? 3.726 6.325 -2.425 1 17.205 82 ARG A CA 1
ATOM 1180 C C . ARG A 1 102 ? 5.103 6.329 -1.793 1 18.624 82 ARG A C 1
ATOM 1181 O O . ARG A 1 102 ? 5.285 5.725 -0.75 1 20.651 82 ARG A O 1
ATOM 1202 N N . PRO A 1 103 ? 6.102 7.006 -2.398 1 21.555 83 PRO A N 1
ATOM 1203 C CA . PRO A 1 103 ? 7.359 7.245 -1.699 1 21.275 83 PRO A CA 1
ATOM 1204 C C . PRO A 1 103 ? 7.035 7.851 -0.328 1 20.795 83 PRO A C 1
ATOM 1205 O O . PRO A 1 103 ? 6.301 8.856 -0.242 1 18.326 83 PRO A O 1
ATOM 1216 N N . PRO A 1 104 ? 7.442 7.172 0.769 1 19.802 84 PRO A N 1
ATOM 1217 C CA . PRO A 1 104 ? 7.118 7.624 2.123 1 18.276 84 PRO A CA 1
ATOM 1218 C C . PRO A 1 104 ? 7.586 9.048 2.363 1 17.926 84 PRO A C 1
ATOM 1219 O O . PRO A 1 104 ? 8.552 9.488 1.75 1 20.379 84 PRO A O 1
ATOM 1230 N N . SER A 1 105 ? 6.831 9.746 3.203 1 16.558 85 SER A N 1
ATOM 1231 C CA . SER A 1 105 ? 7.137 11.085 3.636 1 16.658 85 SER A CA 1
ATOM 1232 C C . SER A 1 105 ? 8.538 11.142 4.237 1 16.087 85 SER A C 1
ATOM 1233 O O . SER A 1 105 ? 8.883 10.307 5.049 1 15.238 85 SER A O 1
ATOM 1241 N N . ILE A 1 106 ? 9.307 12.17 3.861 1 16.668 86 ILE A N 1
ATOM 1242 C CA . ILE A 1 106 ? 10.657 12.325 4.395 1 18.829 86 ILE A CA 1
ATOM 1243 C C . ILE A 1 106 ? 10.648 13.081 5.734 1 17.266 86 ILE A C 1
ATOM 1244 O O . ILE A 1 106 ? 11.692 13.245 6.377 1 19.689 86 ILE A O 1
ATOM 1260 N N . LEU A 1 107 ? 9.457 13.512 6.178 1 15.981 87 LEU A N 1
ATOM 1261 C CA . LEU A 1 107 ? 9.262 13.936 7.555 1 16.924 87 LEU A CA 1
ATOM 1262 C C . LEU A 1 107 ? 8.648 12.842 8.426 1 16.339 87 LEU A C 1
ATOM 1263 O O . LEU A 1 107 ? 9.295 12.342 9.343 1 17.043 87 LEU A O 1
ATOM 1279 N N . LEU A 1 108 ? 7.388 12.509 8.138 1 15.177 88 LEU A N 1
ATOM 1280 C CA . LEU A 1 108 ? 6.587 11.63 8.956 1 16.322 88 LEU A CA 1
ATOM 1281 C C . LEU A 1 108 ? 7.163 10.218 9.038 1 16.973 88 LEU A C 1
ATOM 1282 O O . LEU A 1 108 ? 7.107 9.6 10.098 1 16.253 88 LEU A O 1
ATOM 1298 N N . GLU A 1 109 ? 7.778 9.729 7.956 1 16.32 89 GLU A N 1
ATOM 1299 C CA . GLU A 1 109 ? 8.232 8.353 7.952 1 18.17 89 GLU A CA 1
ATOM 1300 C C . GLU A 1 109 ? 9.747 8.332 7.858 1 19.674 89 GLU A C 1
ATOM 1301 O O . GLU A 1 109 ? 10.346 7.488 7.173 1 20.191 89 GLU A O 1
ATOM 1313 N N . ALA A 1 110 ? 10.363 9.254 8.578 1 19.229 90 ALA A N 1
ATOM 1314 C CA . ALA A 1 110 ? 11.809 9.264 8.674 1 19.572 90 ALA A CA 1
ATOM 1315 C C . ALA A 1 110 ? 12.192 9.408 10.141 1 19.583 90 ALA A C 1
ATOM 1316 O O . ALA A 1 110 ? 11.512 10.073 10.894 1 19.809 90 ALA A O 1
ATOM 1323 N N . ASP A 1 111 ? 13.312 8.783 10.51 1 20.087 91 ASP A N 1
ATOM 1324 C CA . ASP A 1 111 ? 13.893 8.85 11.823 1 18.911 91 ASP A CA 1
ATOM 1325 C C . ASP A 1 111 ? 15.14 9.723 11.778 1 20.527 91 ASP A C 1
ATOM 1326 O O . ASP A 1 111 ? 15.649 10.027 10.704 1 22.294 91 ASP A O 1
ATOM 1335 N N . PRO A 1 112 ? 15.673 10.15 12.938 1 19.232 92 PRO A N 1
ATOM 1336 C CA . PRO A 1 112 ? 16.987 10.767 12.954 1 20.137 92 PRO A CA 1
ATOM 1337 C C . PRO A 1 112 ? 17.998 9.777 12.406 1 18.418 92 PRO A C 1
ATOM 1338 O O . PRO A 1 112 ? 17.84 8.587 12.657 1 19.368 92 PRO A O 1
ATOM 1349 N N . PRO A 1 113 ? 19.064 10.2 11.709 1 18.691 93 PRO A N 1
ATOM 1350 C CA . PRO A 1 113 ? 19.298 11.605 11.356 1 19.823 93 PRO A CA 1
ATOM 1351 C C . PRO A 1 113 ? 18.652 12.148 10.075 1 20.897 93 PRO A C 1
ATOM 1352 O O . PRO A 1 113 ? 18.815 13.335 9.76 1 22.899 93 PRO A O 1
ATOM 1363 N N . HIS A 1 114 ? 17.93 11.319 9.318 1 21.739 94 HIS A N 1
ATOM 1364 C CA . HIS A 1 114 ? 17.383 11.744 8.034 1 23.219 94 HIS A CA 1
ATOM 1365 C C . HIS A 1 114 ? 16.231 12.72 8.245 1 20.79 94 HIS A C 1
ATOM 1366 O O . HIS A 1 114 ? 15.923 13.538 7.368 1 19.495 94 HIS A O 1
ATOM 1381 N N . HIS A 1 115 ? 15.581 12.598 9.406 1 19.641 95 HIS A N 1
ATOM 1382 C CA . HIS A 1 115 ? 14.418 13.431 9.707 1 18.977 95 HIS A CA 1
ATOM 1383 C C . HIS A 1 115 ? 14.798 14.907 9.854 1 19.217 95 HIS A C 1
ATOM 1384 O O . HIS A 1 115 ? 13.999 15.811 9.636 1 16.823 95 HIS A O 1
ATOM 1399 N N . ASP A 1 116 ? 16.016 15.142 10.308 1 18.552 96 ASP A N 1
ATOM 1400 C CA . ASP A 1 116 ? 16.353 16.363 11.007 1 20.233 96 ASP A CA 1
ATOM 1401 C C . ASP A 1 116 ? 16.309 17.571 10.084 1 19.626 96 ASP A C 1
ATOM 1402 O O . ASP A 1 116 ? 15.752 18.615 10.479 1 17.229 96 ASP A O 1
ATOM 1411 N N . ALA A 1 117 ? 16.945 17.456 8.891 1 17.689 97 ALA A N 1
ATOM 1412 C CA . ALA A 1 117 ? 17.07 18.62 8.01 1 17.657 97 ALA A CA 1
ATOM 1413 C C . ALA A 1 117 ? 15.703 19.048 7.475 1 18.811 97 ALA A C 1
ATOM 1414 O O . ALA A 1 117 ? 15.351 20.225 7.538 1 19.762 97 ALA A O 1
ATOM 1421 N N . PRO A 1 118 ? 14.864 18.141 6.935 1 18.918 98 PRO A N 1
ATOM 1422 C CA . PRO A 1 118 ? 13.559 18.554 6.432 1 20.12 98 PRO A CA 1
ATOM 1423 C C . PRO A 1 118 ? 12.616 19.089 7.513 1 16.603 98 PRO A C 1
ATOM 1424 O O . PRO A 1 118 ? 11.904 20.064 7.296 1 17.467 98 PRO A O 1
ATOM 1435 N N . ARG A 1 119 ? 12.609 18.452 8.673 1 17.148 99 ARG A N 1
ATOM 1436 C CA . ARG A 1 119 ? 11.945 19.021 9.841 1 17.797 99 ARG A CA 1
ATOM 1437 C C . ARG A 1 119 ? 12.354 20.475 10.143 1 20.297 99 ARG A C 1
ATOM 1438 O O . ARG A 1 119 ? 11.511 21.34 10.418 1 21.309 99 ARG A O 1
ATOM 1459 N N . ALA A 1 120 ? 13.66 20.755 10.174 1 21.438 100 ALA A N 1
ATOM 1460 C CA . ALA A 1 120 ? 14.147 22.081 10.555 1 22.104 100 ALA A CA 1
ATOM 1461 C C . ALA A 1 120 ? 13.701 23.15 9.55 1 21.087 100 ALA A C 1
ATOM 1462 O O . ALA A 1 120 ? 13.341 24.266 9.932 1 20.468 100 ALA A O 1
ATOM 1469 N N . VAL A 1 121 ? 13.694 22.79 8.269 1 21.393 101 VAL A N 1
ATOM 1470 C CA . VAL A 1 121 ? 13.197 23.652 7.203 1 20.392 101 VAL A CA 1
ATOM 1471 C C . VAL A 1 121 ? 11.737 24.048 7.452 1 20.687 101 VAL A C 1
ATOM 1472 O O . VAL A 1 121 ? 11.414 25.241 7.467 1 23.846 101 VAL A O 1
ATOM 1485 N N . LEU A 1 122 ? 10.851 23.066 7.663 1 20.014 102 LEU A N 1
ATOM 1486 C CA . LEU A 1 122 ? 9.445 23.361 7.92 1 19.102 102 LEU A CA 1
ATOM 1487 C C . LEU A 1 122 ? 9.234 24.085 9.242 1 20.827 102 LEU A C 1
ATOM 1488 O O . LEU A 1 122 ? 8.321 24.935 9.342 1 22.457 102 LEU A O 1
ATOM 1504 N N . SER A 1 123 ? 10.052 23.74 10.261 1 19.04 103 SER A N 1
ATOM 1505 C CA . SER A 1 123 ? 9.912 24.338 11.579 1 22.041 103 SER A CA 1
ATOM 1506 C C . SER A 1 123 ? 10.058 25.856 11.471 1 22.992 103 SER A C 1
ATOM 1507 O O . SER A 1 123 ? 9.34 26.615 12.117 1 22.849 103 SER A O 1
ATOM 1515 N N A LYS A 1 124 ? 10.995 26.277 10.62 0.5 20.625 104 LYS A N 1
ATOM 1516 N N B LYS A 1 124 ? 11.006 26.311 10.644 0.5 20.843 104 LYS A N 1
ATOM 1517 C CA A LYS A 1 124 ? 11.289 27.679 10.417 0.5 20.997 104 LYS A CA 1
ATOM 1518 C CA B LYS A 1 124 ? 11.215 27.736 10.467 0.5 21.506 104 LYS A CA 1
ATOM 1519 C C A LYS A 1 124 ? 10.188 28.323 9.58 0.5 20.643 104 LYS A C 1
ATOM 1520 C C B LYS A 1 124 ? 10.108 28.321 9.602 0.5 20.982 104 LYS A C 1
ATOM 1521 O O A LYS A 1 124 ? 9.645 29.351 9.973 0.5 21.52 104 LYS A O 1
ATOM 1522 O O B LYS A 1 124 ? 9.518 29.332 9.969 0.5 22.086 104 LYS A O 1
ATOM 1539 N N . ILE A 1 125 ? 9.851 27.691 8.456 1 19.73 105 ILE A N 1
ATOM 1540 C CA . ILE A 1 125 ? 8.934 28.259 7.469 1 21.192 105 ILE A CA 1
ATOM 1541 C C . ILE A 1 125 ? 7.498 28.354 8.004 1 23.425 105 ILE A C 1
ATOM 1542 O O . ILE A 1 125 ? 6.751 29.28 7.648 1 19.838 105 ILE A O 1
ATOM 1559 N N . LEU A 1 126 ? 7.131 27.411 8.867 1 20.868 106 LEU A N 1
ATOM 1560 C CA . LEU A 1 126 ? 5.783 27.404 9.42 1 24.699 106 LEU A CA 1
ATOM 1561 C C . LEU A 1 126 ? 5.768 27.913 10.861 1 24.573 106 LEU A C 1
ATOM 1562 O O . LEU A 1 126 ? 4.763 27.759 11.552 1 24.985 106 LEU A O 1
ATOM 1578 N N . GLY A 1 127 ? 6.872 28.521 11.32 1 23.808 107 GLY A N 1
ATOM 1579 C CA . GLY A 1 127 ? 6.959 28.935 12.704 1 26.151 107 GLY A CA 1
ATOM 1580 C C . GLY A 1 127 ? 6.233 30.255 12.955 1 27.381 107 GLY A C 1
ATOM 1581 O O . GLY A 1 127 ? 5.829 30.943 12.017 1 24.749 107 GLY A O 1
ATOM 1585 N N . PRO A 1 128 ? 6.019 30.625 14.24 1 31.772 108 PRO A N 1
ATOM 1586 C CA . PRO A 1 128 ? 5.2 31.798 14.554 1 31.578 108 PRO A CA 1
ATOM 1587 C C . PRO A 1 128 ? 5.678 33.092 13.893 1 30.736 108 PRO A C 1
ATOM 1588 O O . PRO A 1 128 ? 4.873 33.826 13.322 1 27.874 108 PRO A O 1
ATOM 1599 N N . ARG A 1 129 ? 6.978 33.372 13.983 1 31.6 109 ARG A N 1
ATOM 1600 C CA . ARG A 1 129 ? 7.544 34.569 13.393 1 36.852 109 ARG A CA 1
ATOM 1601 C C . ARG A 1 129 ? 7.189 34.635 11.908 1 32.043 109 ARG A C 1
ATOM 1602 O O . ARG A 1 129 ? 6.807 35.7 11.425 1 27.916 109 ARG A O 1
ATOM 1623 N N . ALA A 1 130 ? 7.354 33.503 11.202 1 26.221 110 ALA A N 1
ATOM 1624 C CA . ALA A 1 130 ? 7.162 33.436 9.759 1 25.323 110 ALA A CA 1
ATOM 1625 C C . ALA A 1 130 ? 5.704 33.673 9.409 1 24.304 110 ALA A C 1
ATOM 1626 O O . ALA A 1 130 ? 5.401 34.29 8.4 1 30.447 110 ALA A O 1
ATOM 1633 N N . LEU A 1 131 ? 4.792 33.153 10.227 1 25.575 111 LEU A N 1
ATOM 1634 C CA . LEU A 1 131 ? 3.371 33.249 9.936 1 27.445 111 LEU A CA 1
ATOM 1635 C C . LEU A 1 131 ? 2.842 34.65 10.202 1 29.358 111 LEU A C 1
ATOM 1636 O O . LEU A 1 131 ? 1.782 35.002 9.695 1 32.742 111 LEU A O 1
ATOM 1652 N N . GLN A 1 132 ? 3.587 35.435 10.977 1 33.258 112 GLN A N 1
ATOM 1653 C CA . GLN A 1 132 ? 3.161 36.771 11.379 1 39.301 112 GLN A CA 1
ATOM 1654 C C . GLN A 1 132 ? 2.668 37.543 10.161 1 34.452 112 GLN A C 1
ATOM 1655 O O . GLN A 1 132 ? 1.619 38.163 10.222 1 35.755 112 GLN A O 1
ATOM 1669 N N . LYS A 1 133 ? 3.373 37.43 9.034 1 36.029 113 LYS A N 1
ATOM 1670 C CA . LYS A 1 133 ? 3.052 38.212 7.857 1 39.83 113 LYS A CA 1
ATOM 1671 C C . LYS A 1 133 ? 1.771 37.723 7.184 1 36.499 113 LYS A C 1
ATOM 1672 O O . LYS A 1 133 ? 1.251 38.404 6.307 1 33.546 113 LYS A O 1
ATOM 1691 N N . LEU A 1 134 ? 1.264 36.538 7.546 1 32.059 114 LEU A N 1
ATOM 1692 C CA . LEU A 1 134 ? 0.064 36.044 6.894 1 32.132 114 LEU A CA 1
ATOM 1693 C C . LEU A 1 134 ? -1.193 36.381 7.693 1 30.329 114 LEU A C 1
ATOM 1694 O O . LEU A 1 134 ? -2.295 36.262 7.166 1 30.151 114 LEU A O 1
ATOM 1710 N N . ARG A 1 135 ? -1.023 36.82 8.944 1 31.125 115 ARG A N 1
ATOM 1711 C CA . ARG A 1 135 ? -2.121 36.902 9.887 1 33.857 115 ARG A CA 1
ATOM 1712 C C . ARG A 1 135 ? -3.199 37.852 9.37 1 34.557 115 ARG A C 1
ATOM 1713 O O . ARG A 1 135 ? -4.369 37.499 9.28 1 27.905 115 ARG A O 1
ATOM 1734 N N . ALA A 1 136 ? -2.817 39.079 9.03 1 33.443 116 ALA A N 1
ATOM 1735 C CA . ALA A 1 136 ? -3.827 40.055 8.661 1 34.359 116 ALA A CA 1
ATOM 1736 C C . ALA A 1 136 ? -4.555 39.609 7.394 1 29.255 116 ALA A C 1
ATOM 1737 O O . ALA A 1 136 ? -5.755 39.81 7.255 1 25.997 116 ALA A O 1
ATOM 1744 N N . ALA A 1 137 ? -3.825 39.008 6.456 1 27.596 117 ALA A N 1
ATOM 1745 C CA . ALA A 1 137 ? -4.421 38.549 5.212 1 28.855 117 ALA A CA 1
ATOM 1746 C C . ALA A 1 137 ? -5.399 37.403 5.479 1 26.02 117 ALA A C 1
ATOM 1747 O O . ALA A 1 137 ? -6.447 37.322 4.851 1 23.392 117 ALA A O 1
ATOM 1754 N N . TRP A 1 138 ? -5.038 36.483 6.382 1 26.636 118 TRP A N 1
ATOM 1755 C CA . TRP A 1 138 ? -5.928 35.367 6.656 1 26.882 118 TRP A CA 1
ATOM 1756 C C . TRP A 1 138 ? -7.151 35.845 7.426 1 25.897 118 TRP A C 1
ATOM 1757 O O . TRP A 1 138 ? -8.278 35.461 7.089 1 23.796 118 TRP A O 1
ATOM 1778 N N . ILE A 1 139 ? -6.914 36.709 8.424 1 25.304 119 ILE A N 1
ATOM 1779 C CA . ILE A 1 139 ? -8.017 37.317 9.154 1 26.487 119 ILE A CA 1
ATOM 1780 C C . ILE A 1 139 ? -8.942 37.996 8.16 1 26.031 119 ILE A C 1
ATOM 1781 O O . ILE A 1 139 ? -10.159 37.897 8.259 1 25.319 119 ILE A O 1
ATOM 1797 N N . GLN A 1 140 ? -8.347 38.716 7.209 1 29.147 120 GLN A N 1
ATOM 1798 C CA . GLN A 1 140 ? -9.124 39.479 6.253 1 30.341 120 GLN A CA 1
ATOM 1799 C C . GLN A 1 140 ? -9.919 38.538 5.357 1 27.704 120 GLN A C 1
ATOM 1800 O O . GLN A 1 140 ? -11.086 38.802 5.069 1 23.838 120 GLN A O 1
ATOM 1814 N N . ASP A 1 141 ? -9.268 37.449 4.897 1 25.466 121 ASP A N 1
ATOM 1815 C CA . ASP A 1 141 ? -9.912 36.511 3.993 1 28.958 121 ASP A CA 1
ATOM 1816 C C . ASP A 1 141 ? -11.061 35.801 4.708 1 25.299 121 ASP A C 1
ATOM 1817 O O . ASP A 1 141 ? -12.099 35.577 4.109 1 24.217 121 ASP A O 1
ATOM 1826 N N . ALA A 1 142 ? -10.888 35.524 6.005 1 23.193 122 ALA A N 1
ATOM 1827 C CA . ALA A 1 142 ? -11.948 34.911 6.793 1 22.651 122 ALA A CA 1
ATOM 1828 C C . ALA A 1 142 ? -13.148 35.848 6.918 1 23.089 122 ALA A C 1
ATOM 1829 O O . ALA A 1 142 ? -14.278 35.407 6.795 1 27.036 122 ALA A O 1
ATOM 1836 N N . GLU A 1 143 ? -12.892 37.144 7.126 1 25.331 123 GLU A N 1
ATOM 1837 C CA . GLU A 1 143 ? -13.956 38.119 7.34 1 28.871 123 GLU A CA 1
ATOM 1838 C C . GLU A 1 143 ? -14.773 38.245 6.057 1 27.054 123 GLU A C 1
ATOM 1839 O O . GLU A 1 143 ? -15.997 38.336 6.097 1 27.733 123 GLU A O 1
ATOM 1851 N N . ALA A 1 144 ? -14.075 38.238 4.917 1 31.559 124 ALA A N 1
ATOM 1852 C CA . ALA A 1 144 ? -14.726 38.311 3.617 1 30.539 124 ALA A CA 1
ATOM 1853 C C . ALA A 1 144 ? -15.611 37.084 3.395 1 32.082 124 ALA A C 1
ATOM 1854 O O . ALA A 1 144 ? -16.742 37.192 2.9 1 33.688 124 ALA A O 1
ATOM 1861 N N . LEU A 1 145 ? -15.081 35.905 3.751 1 34.367 125 LEU A N 1
ATOM 1862 C CA . LEU A 1 145 ? -15.793 34.651 3.564 1 31.98 125 LEU A CA 1
ATOM 1863 C C . LEU A 1 145 ? -17.094 34.678 4.355 1 32.972 125 LEU A C 1
ATOM 1864 O O . LEU A 1 145 ? -18.189 34.424 3.833 1 32.209 125 LEU A O 1
ATOM 1880 N N . VAL A 1 146 ? -16.941 34.954 5.648 1 31.952 126 VAL A N 1
ATOM 1881 C CA . VAL A 1 146 ? -18.076 34.963 6.544 1 28.316 126 VAL A CA 1
ATOM 1882 C C . VAL A 1 146 ? -19.069 36.038 6.112 1 27.61 126 VAL A C 1
ATOM 1883 O O . VAL A 1 146 ? -20.258 35.752 6.036 1 29.215 126 VAL A O 1
ATOM 1896 N N . ASP A 1 147 ? -18.579 37.245 5.798 1 32.096 127 ASP A N 1
ATOM 1897 C CA . ASP A 1 147 ? -19.459 38.346 5.436 1 37.443 127 ASP A CA 1
ATOM 1898 C C . ASP A 1 147 ? -20.315 37.97 4.229 1 36.097 127 ASP A C 1
ATOM 1899 O O . ASP A 1 147 ? -21.526 38.205 4.236 1 33.538 127 ASP A O 1
ATOM 1908 N N . GLN A 1 148 ? -19.679 37.378 3.211 1 38.759 128 GLN A N 1
ATOM 1909 C CA . GLN A 1 148 ? -20.358 37.027 1.971 1 41.206 128 GLN A CA 1
ATOM 1910 C C . GLN A 1 148 ? -21.316 35.853 2.161 1 40.656 128 GLN A C 1
ATOM 1911 O O . GLN A 1 148 ? -22.339 35.764 1.478 1 38.111 128 GLN A O 1
ATOM 1925 N N . LEU A 1 149 ? -20.947 34.91 3.033 1 35.446 129 LEU A N 1
ATOM 1926 C CA . LEU A 1 149 ? -21.845 33.816 3.362 1 35.76 129 LEU A CA 1
ATOM 1927 C C . LEU A 1 149 ? -23.081 34.383 4.061 1 31.527 129 LEU A C 1
ATOM 1928 O O . LEU A 1 149 ? -24.205 34.074 3.68 1 35.338 129 LEU A O 1
ATOM 1944 N N . LEU A 1 150 ? -22.88 35.23 5.067 1 33.734 130 LEU A N 1
ATOM 1945 C CA . LEU A 1 150 ? -23.992 35.669 5.896 1 32.35 130 LEU A CA 1
ATOM 1946 C C . LEU A 1 150 ? -24.884 36.648 5.132 1 38.368 130 LEU A C 1
ATOM 1947 O O . LEU A 1 150 ? -26.031 36.831 5.514 1 34.606 130 LEU A O 1
ATOM 1963 N N . ALA A 1 151 ? -24.334 37.299 4.093 1 44.719 131 ALA A N 1
ATOM 1964 C CA . ALA A 1 151 ? -25.115 38.136 3.197 1 43.759 131 ALA A CA 1
ATOM 1965 C C . ALA A 1 151 ? -26.196 37.309 2.497 1 45.74 131 ALA A C 1
ATOM 1966 O O . ALA A 1 151 ? -27.319 37.779 2.315 1 43.347 131 ALA A O 1
ATOM 1973 N N . ASN A 1 152 ? -25.853 36.064 2.148 1 44.853 132 ASN A N 1
ATOM 1974 C CA . ASN A 1 152 ? -26.737 35.168 1.421 1 46.33 132 ASN A CA 1
ATOM 1975 C C . ASN A 1 152 ? -27.669 34.402 2.357 1 43.713 132 ASN A C 1
ATOM 1976 O O . ASN A 1 152 ? -28.83 34.173 2.02 1 49.292 132 ASN A O 1
ATOM 1987 N N . THR A 1 153 ? -27.165 33.947 3.51 1 43.095 133 THR A N 1
ATOM 1988 C CA . THR A 1 153 ? -27.896 32.962 4.294 1 36.671 133 THR A CA 1
ATOM 1989 C C . THR A 1 153 ? -27.416 32.935 5.752 1 40.062 133 THR A C 1
ATOM 1990 O O . THR A 1 153 ? -26.234 33.157 6.038 1 40.071 133 THR A O 1
ATOM 2001 N N . THR A 1 154 ? -28.348 32.631 6.667 1 33.665 134 THR A N 1
ATOM 2002 C CA . THR A 1 154 ? -28.03 32.408 8.065 1 34.04 134 THR A CA 1
ATOM 2003 C C . THR A 1 154 ? -28.234 30.938 8.448 1 31.021 134 THR A C 1
ATOM 2004 O O . THR A 1 154 ? -28.215 30.636 9.645 1 30.942 134 THR A O 1
ATOM 2015 N N . GLU A 1 155 ? -28.454 30.058 7.449 1 28.606 135 GLU A N 1
ATOM 2016 C CA . GLU A 1 155 ? -28.491 28.608 7.633 1 29.969 135 GLU A CA 1
ATOM 2017 C C . GLU A 1 155 ? -27.699 27.954 6.494 1 28.43 135 GLU A C 1
ATOM 2018 O O . GLU A 1 155 ? -27.873 28.287 5.327 1 26.8 135 GLU A O 1
ATOM 2030 N N . PHE A 1 156 ? -26.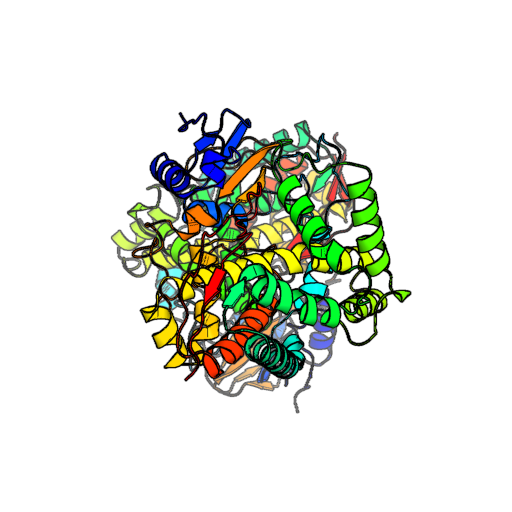767 27.068 6.856 1 27.858 136 PHE A N 1
ATOM 2031 C CA . PHE A 1 156 ? -25.731 26.631 5.936 1 24.945 136 PHE A CA 1
ATOM 2032 C C . PHE A 1 156 ? -24.964 25.49 6.586 1 24.21 136 PHE A C 1
ATOM 2033 O O . PHE A 1 156 ? -25.102 25.219 7.765 1 24.78 136 PHE A O 1
ATOM 2050 N N . ASP A 1 157 ? -24.144 24.816 5.797 1 25.247 137 ASP A N 1
ATOM 2051 C CA . ASP A 1 157 ? -23.385 23.699 6.314 1 25.64 137 ASP A CA 1
ATOM 2052 C C . ASP A 1 157 ? -22.026 24.222 6.782 1 22.718 137 ASP A C 1
ATOM 2053 O O . ASP A 1 157 ? -21.274 24.735 5.971 1 26.366 137 ASP A O 1
ATOM 2062 N N . ALA A 1 158 ? -21.714 24.088 8.076 1 24.372 138 ALA A N 1
ATOM 2063 C CA . ALA A 1 158 ? -20.445 24.553 8.628 1 22.259 138 ALA A CA 1
ATOM 2064 C C . ALA A 1 158 ? -19.23 23.885 7.976 1 21.703 138 ALA A C 1
ATOM 2065 O O . ALA A 1 158 ? -18.144 24.457 7.96 1 23.637 138 ALA A O 1
ATOM 2072 N N . VAL A 1 159 ? -19.378 22.657 7.478 1 22.013 139 VAL A N 1
ATOM 2073 C CA . VAL A 1 159 ? -18.272 21.963 6.839 1 21.166 139 VAL A CA 1
ATOM 2074 C C . VAL A 1 159 ? -17.998 22.615 5.488 1 24.569 139 VAL A C 1
ATOM 2075 O O . VAL A 1 159 ? -16.962 23.226 5.286 1 22.887 139 VAL A O 1
ATOM 2088 N N . THR A 1 160 ? -18.973 22.532 4.567 1 28.554 140 THR A N 1
ATOM 2089 C CA . THR A 1 160 ? -18.723 22.909 3.183 1 30.381 140 THR A CA 1
ATOM 2090 C C . THR A 1 160 ? -18.527 24.423 3.083 1 28.683 140 THR A C 1
ATOM 2091 O O . THR A 1 160 ? -17.631 24.849 2.383 1 30.395 140 THR A O 1
ATOM 2102 N N . ASP A 1 161 ? -19.247 25.221 3.885 1 26.805 141 ASP A N 1
ATOM 2103 C CA . ASP A 1 161 ? -19.277 26.662 3.709 1 28.959 141 ASP A CA 1
ATOM 2104 C C . ASP A 1 161 ? -18.222 27.37 4.559 1 28.377 141 ASP A C 1
ATOM 2105 O O . ASP A 1 161 ? -17.96 28.552 4.329 1 28.83 141 ASP A O 1
ATOM 2114 N N . LEU A 1 162 ? -17.579 26.668 5.516 1 26.77 142 LEU A N 1
ATOM 2115 C CA . LEU A 1 162 ? -16.645 27.325 6.434 1 25.011 142 LEU A CA 1
ATOM 2116 C C . LEU A 1 162 ? -15.405 26.472 6.61 1 23.038 142 LEU A C 1
ATOM 2117 O O . LEU A 1 162 ? -14.317 26.922 6.292 1 20.675 142 LEU A O 1
ATOM 2133 N N . ALA A 1 163 ? -15.591 25.287 7.194 1 22.368 143 ALA A N 1
ATOM 2134 C CA . ALA A 1 163 ? -14.471 24.489 7.646 1 22.836 143 ALA A CA 1
ATOM 2135 C C . ALA A 1 163 ? -13.663 24.005 6.451 1 22.954 143 ALA A C 1
ATOM 2136 O O . ALA A 1 163 ? -12.432 23.905 6.536 1 19.165 143 ALA A O 1
ATOM 2143 N N . ALA A 1 164 ? -14.373 23.677 5.363 1 24.434 144 ALA A N 1
ATOM 2144 C CA . ALA A 1 164 ? -13.714 23.212 4.145 1 29.68 144 ALA A CA 1
ATOM 2145 C C . ALA A 1 164 ? -13.269 24.42 3.325 1 27.047 144 ALA A C 1
ATOM 2146 O O . ALA A 1 164 ? -12.111 24.483 2.928 1 26.459 144 ALA A O 1
ATOM 2153 N N . ALA A 1 165 ? -14.192 25.388 3.168 1 22.704 145 ALA A N 1
ATOM 2154 C CA . ALA A 1 165 ? -13.988 26.602 2.397 1 24.529 145 ALA A CA 1
ATOM 2155 C C . ALA A 1 165 ? -12.744 27.356 2.845 1 23.241 145 ALA A C 1
ATOM 2156 O O . ALA A 1 165 ? -11.921 27.703 2.009 1 23.963 145 ALA A O 1
ATOM 2163 N N . PHE A 1 166 ? -12.602 27.644 4.146 1 23.263 146 PHE A N 1
ATOM 2164 C CA . PHE A 1 166 ? -11.577 28.58 4.592 1 22.296 146 PHE A CA 1
ATOM 2165 C C . PHE A 1 166 ? -10.166 28.039 4.322 1 22.791 146 PHE A C 1
ATOM 2166 O O . PHE A 1 166 ? -9.352 28.736 3.721 1 22.952 146 PHE A O 1
ATOM 2183 N N . PRO A 1 167 ? -9.788 26.808 4.702 1 20.662 147 PRO A N 1
ATOM 2184 C CA . PRO A 1 167 ? -8.456 26.307 4.363 1 22.792 147 PRO A CA 1
ATOM 2185 C C . PRO A 1 167 ? -8.162 26.317 2.857 1 23.273 147 PRO A C 1
ATOM 2186 O O . PRO A 1 167 ? -7.043 26.618 2.43 1 21.324 147 PRO A O 1
ATOM 2197 N N . LEU A 1 168 ? -9.172 26.006 2.046 1 23.551 148 LEU A N 1
ATOM 2198 C CA . LEU A 1 168 ? -8.981 25.949 0.608 1 26.625 148 LEU A CA 1
ATOM 2199 C C . LEU A 1 168 ? -8.719 27.355 0.08 1 25.641 148 LEU A C 1
ATOM 2200 O O . LEU A 1 168 ? -7.934 27.523 -0.833 1 25.392 148 LEU A O 1
ATOM 2216 N N . ARG A 1 169 ? -9.258 28.369 0.744 1 23.99 149 ARG A N 1
ATOM 2217 C CA . ARG A 1 169 ? -9.103 29.74 0.291 1 28.146 149 ARG A CA 1
ATOM 2218 C C . ARG A 1 169 ? -7.721 30.286 0.657 1 27.79 149 ARG A C 1
ATOM 2219 O O . ARG A 1 169 ? -7.226 31.172 -0.039 1 33.786 149 ARG A O 1
ATOM 2240 N N . VAL A 1 170 ? -7.067 29.796 1.722 1 25.706 150 VAL A N 1
ATOM 2241 C CA . VAL A 1 170 ? -5.861 30.465 2.184 1 24.243 150 VAL A CA 1
ATOM 2242 C C . VAL A 1 170 ? -4.629 29.575 2.038 1 25.201 150 VAL A C 1
ATOM 2243 O O . VAL A 1 170 ? -3.534 30.094 1.811 1 23.251 150 VAL A O 1
ATOM 2256 N N . PHE A 1 171 ? -4.781 28.256 2.227 1 24.464 151 PHE A N 1
ATOM 2257 C CA . PHE A 1 171 ? -3.603 27.442 2.502 1 26.667 151 PHE A CA 1
ATOM 2258 C C . PHE A 1 171 ? -2.892 27.137 1.187 1 22.944 151 PHE A C 1
ATOM 2259 O O . PHE A 1 171 ? -1.677 27.306 1.123 1 22.081 151 PHE A O 1
ATOM 2276 N N . PRO A 1 172 ? -3.617 26.689 0.13 1 23.938 152 PRO A N 1
ATOM 2277 C CA . PRO A 1 172 ? -3.024 26.489 -1.193 1 23.593 152 PRO A CA 1
ATOM 2278 C C . PRO A 1 172 ? -2.325 27.733 -1.752 1 23.412 152 PRO A C 1
ATOM 2279 O O . PRO A 1 172 ? -1.237 27.635 -2.316 1 23.416 152 PRO A O 1
ATOM 2290 N N . ASP A 1 173 ? -2.934 28.906 -1.555 1 22.777 153 ASP A N 1
ATOM 2291 C CA . ASP A 1 173 ? -2.308 30.153 -1.977 1 22.464 153 ASP A CA 1
ATOM 2292 C C . ASP A 1 173 ? -1.032 30.392 -1.184 1 24.326 153 ASP A C 1
ATOM 2293 O O . ASP A 1 173 ? -0.06 30.868 -1.743 1 25.895 153 ASP A O 1
ATOM 2302 N N . ALA A 1 174 ? -1.022 30.037 0.107 1 23.161 154 ALA A N 1
ATOM 2303 C CA . ALA A 1 174 ? 0.118 30.325 0.949 1 23.365 154 ALA A CA 1
ATOM 2304 C C . ALA A 1 174 ? 1.264 29.37 0.617 1 21.366 154 ALA A C 1
ATOM 2305 O O . ALA A 1 174 ? 2.431 29.775 0.687 1 21.004 154 ALA A O 1
ATOM 2312 N N . VAL A 1 175 ? 0.929 28.126 0.268 1 22.097 155 VAL A N 1
ATOM 2313 C CA . VAL A 1 175 ? 1.933 27.206 -0.251 1 21.747 155 VAL A CA 1
ATOM 2314 C C . VAL A 1 175 ? 2.438 27.765 -1.582 1 23.24 155 VAL A C 1
ATOM 2315 O O . VAL A 1 175 ? 3.64 27.704 -1.869 1 22.762 155 VAL A O 1
ATOM 2328 N N . GLY A 1 176 ? 1.485 28.219 -2.412 1 25.281 156 GLY A N 1
ATOM 2329 C CA . GLY A 1 176 ? 1.746 28.878 -3.687 1 24.942 156 GLY A CA 1
ATOM 2330 C C . GLY A 1 176 ? 1.63 27.929 -4.88 1 26.6 156 GLY A C 1
ATOM 2331 O O . GLY A 1 176 ? 2.256 28.139 -5.909 1 26.148 156 GLY A O 1
ATOM 2335 N N . ILE A 1 177 ? 0.833 26.871 -4.744 1 25.807 157 ILE A N 1
ATOM 2336 C CA . ILE A 1 177 ? 0.521 26.013 -5.872 1 29.001 157 ILE A CA 1
ATOM 2337 C C . ILE A 1 177 ? -0.454 26.71 -6.817 1 28.474 157 ILE A C 1
ATOM 2338 O O . ILE A 1 177 ? -1.19 27.628 -6.441 1 25.424 157 ILE A O 1
ATOM 2354 N N . PRO A 1 178 ? -0.531 26.217 -8.075 1 32.647 158 PRO A N 1
ATOM 2355 C CA . PRO A 1 178 ? -1.465 26.779 -9.039 1 34.799 158 PRO A CA 1
ATOM 2356 C C . PRO A 1 178 ? -2.902 26.426 -8.683 1 31.876 158 PRO A C 1
ATOM 2357 O O . PRO A 1 178 ? -3.136 25.533 -7.873 1 32.208 158 PRO A O 1
ATOM 2368 N N . ASP A 1 179 ? -3.851 27.122 -9.313 1 39.586 159 ASP A N 1
ATOM 2369 C CA . ASP A 1 179 ? -5.263 26.854 -9.101 1 39.098 159 ASP A CA 1
ATOM 2370 C C . ASP A 1 179 ? -5.655 25.493 -9.661 1 43.387 159 ASP A C 1
ATOM 2371 O O . ASP A 1 179 ? -6.419 24.769 -9.03 1 43.876 159 ASP A O 1
ATOM 2380 N N . ALA A 1 180 ? -5.129 25.153 -10.844 1 44.262 160 ALA A N 1
ATOM 2381 C CA . ALA A 1 180 ? -5.444 23.898 -11.504 1 46.482 160 ALA A CA 1
ATOM 2382 C C . ALA A 1 180 ? -5.201 22.697 -10.582 1 42.232 160 ALA A C 1
ATOM 2383 O O . ALA A 1 180 ? -4.079 22.486 -10.125 1 40.263 160 ALA A O 1
ATOM 2390 N N . GLY A 1 181 ? -6.27 21.92 -10.332 1 35.089 161 GLY A N 1
ATOM 2391 C CA . GLY A 1 181 ? -6.181 20.597 -9.739 1 33.866 161 GLY A CA 1
ATOM 2392 C C . GLY A 1 181 ? -6.403 20.615 -8.225 1 32.188 161 GLY A C 1
ATOM 2393 O O . GLY A 1 181 ? -6.126 19.629 -7.55 1 32.282 161 GLY A O 1
ATOM 2397 N N . ARG A 1 182 ? -6.925 21.728 -7.71 1 29.139 162 ARG A N 1
ATOM 2398 C CA . ARG A 1 182 ? -7.028 21.936 -6.277 1 33.134 162 ARG A CA 1
ATOM 2399 C C . ARG A 1 182 ? -8.081 21.008 -5.688 1 29.684 162 ARG A C 1
ATOM 2400 O O . ARG A 1 182 ? -8.058 20.736 -4.496 1 32.546 162 ARG A O 1
ATOM 2421 N N . GLU A 1 183 ? -8.937 20.475 -6.557 1 33.194 163 GLU A N 1
ATOM 2422 C CA . GLU A 1 183 ? -9.964 19.528 -6.163 1 32.952 163 GLU A CA 1
ATOM 2423 C C . GLU A 1 183 ? -9.315 18.212 -5.751 1 27.463 163 GLU A C 1
ATOM 2424 O O . GLU A 1 183 ? -9.97 17.346 -5.199 1 27.513 163 GLU A O 1
ATOM 2436 N N . ASN A 1 184 ? -8.028 18.03 -6.061 1 26.255 164 ASN A N 1
ATOM 2437 C CA . ASN A 1 184 ? -7.321 16.837 -5.636 1 25.538 164 ASN A CA 1
ATOM 2438 C C . ASN A 1 184 ? -6.877 16.903 -4.171 1 25.062 164 ASN A C 1
ATOM 2439 O O . ASN A 1 184 ? -6.597 15.86 -3.594 1 23.234 164 ASN A O 1
ATOM 2450 N N . LEU A 1 185 ? -6.837 18.092 -3.543 1 22.692 165 LEU A N 1
ATOM 2451 C CA . LEU A 1 185 ? -6.216 18.183 -2.224 1 24.102 165 LEU A CA 1
ATOM 2452 C C . LEU A 1 185 ? -6.944 17.351 -1.18 1 22.125 165 LEU A C 1
ATOM 2453 O O . LEU A 1 185 ? -6.317 16.55 -0.496 1 22.446 165 LEU A O 1
ATOM 2469 N N . LEU A 1 186 ? -8.256 17.536 -1.044 1 21.57 166 LEU A N 1
ATOM 2470 C CA . LEU A 1 186 ? -9.018 16.755 -0.075 1 25.309 166 LEU A CA 1
ATOM 2471 C C . LEU A 1 186 ? -8.947 15.255 -0.385 1 24.673 166 LEU A C 1
ATOM 2472 O O . LEU A 1 186 ? -8.63 14.465 0.488 1 21.798 166 LEU A O 1
ATOM 2488 N N . PRO A 1 187 ? -9.263 14.77 -1.609 1 26.498 167 PRO A N 1
ATOM 2489 C CA . PRO A 1 187 ? -9.115 13.348 -1.901 1 26.147 167 PRO A CA 1
ATOM 2490 C C . PRO A 1 187 ? -7.718 12.78 -1.644 1 23.563 167 PRO A C 1
ATOM 2491 O O . PRO A 1 187 ? -7.613 11.669 -1.143 1 23.215 167 PRO A O 1
ATOM 2502 N N . TYR A 1 188 ? -6.663 13.532 -2.019 1 21.557 168 TYR A N 1
ATOM 2503 C CA . TYR A 1 188 ? -5.308 13.069 -1.781 1 22.054 168 TYR A CA 1
ATOM 2504 C C . TYR A 1 188 ? -5.069 12.836 -0.286 1 21.589 168 TYR A C 1
ATOM 2505 O O . TYR A 1 188 ? -4.6 11.767 0.124 1 19.829 168 TYR A O 1
ATOM 2523 N N . GLY A 1 189 ? -5.407 13.867 0.503 1 21.519 169 GLY A N 1
ATOM 2524 C CA . GLY A 1 189 ? -5.274 13.849 1.944 1 21.516 169 GLY A CA 1
ATOM 2525 C C . GLY A 1 189 ? -6.063 12.689 2.535 1 21.155 169 GLY A C 1
ATOM 2526 O O . GLY A 1 189 ? -5.554 11.905 3.319 1 20.792 169 GLY A O 1
ATOM 2530 N N . ASP A 1 190 ? -7.319 12.562 2.121 1 21.132 170 ASP A N 1
ATOM 2531 C CA . ASP A 1 190 ? -8.156 11.509 2.656 1 21.96 170 ASP A CA 1
ATOM 2532 C C . ASP A 1 190 ? -7.557 10.147 2.334 1 20.426 170 ASP A C 1
ATOM 2533 O O . ASP A 1 190 ? -7.633 9.243 3.152 1 18.52 170 ASP A O 1
ATOM 2542 N N . HIS A 1 191 ? -7.005 9.971 1.125 1 21.849 171 HIS A N 1
ATOM 2543 C CA . HIS A 1 191 ? -6.471 8.667 0.784 1 20.565 171 HIS A CA 1
ATOM 2544 C C . HIS A 1 191 ? -5.238 8.385 1.624 1 19.123 171 HIS A C 1
ATOM 2545 O O . HIS A 1 191 ? -5.067 7.277 2.109 1 19.12 171 HIS A O 1
ATOM 2560 N N . ALA A 1 192 ? -4.384 9.382 1.799 1 19.824 172 ALA A N 1
ATOM 2561 C CA . ALA A 1 192 ? -3.174 9.204 2.613 1 18.231 172 ALA A CA 1
ATOM 2562 C C . ALA A 1 192 ? -3.516 8.752 4.043 1 17.638 172 ALA A C 1
ATOM 2563 O O . ALA A 1 192 ? -2.897 7.843 4.575 1 17.572 172 ALA A O 1
ATOM 2570 N N . PHE A 1 193 ? -4.552 9.34 4.656 1 18.559 173 PHE A N 1
ATOM 2571 C CA . PHE A 1 193 ? -4.962 8.984 6.011 1 18.253 173 PHE A CA 1
ATOM 2572 C C . PHE A 1 193 ? -5.63 7.611 6.04 1 16.842 173 PHE A C 1
ATOM 2573 O O . PHE A 1 193 ? -5.334 6.786 6.886 1 19.844 173 PHE A O 1
ATOM 2590 N N . ASN A 1 194 ? -6.486 7.311 5.067 1 17.676 174 ASN A N 1
ATOM 2591 C CA . ASN A 1 194 ? -7.006 5.967 4.912 1 17.716 174 ASN A CA 1
ATOM 2592 C C . ASN A 1 194 ? -5.867 4.961 4.786 1 18.497 174 ASN A C 1
ATOM 2593 O O . ASN A 1 194 ? -5.978 3.851 5.324 1 18.529 174 ASN A O 1
ATOM 2604 N N . ALA A 1 195 ? -4.794 5.356 4.087 1 18.166 175 ALA A N 1
ATOM 2605 C CA . ALA A 1 195 ? -3.759 4.417 3.698 1 21.531 175 ALA A CA 1
ATOM 2606 C C . ALA A 1 195 ? -2.881 4.065 4.892 1 22.224 175 ALA A C 1
ATOM 2607 O O . ALA A 1 195 ? -2.169 3.072 4.822 1 20.414 175 ALA A O 1
ATOM 2614 N N . PHE A 1 196 ? -2.995 4.832 5.991 1 21.419 176 PHE A N 1
ATOM 2615 C CA . PHE A 1 196 ? -2.326 4.453 7.233 1 21.078 176 PHE A CA 1
ATOM 2616 C C . PHE A 1 196 ? -3.056 3.268 7.856 1 21.234 176 PHE A C 1
ATOM 2617 O O . PHE A 1 196 ? -2.482 2.582 8.685 1 22.886 176 PHE A O 1
ATOM 2634 N N . GLY A 1 197 ? -4.32 3.028 7.444 1 22.706 177 GLY A N 1
ATOM 2635 C CA . GLY A 1 197 ? -5.09 1.925 7.984 1 23.076 177 GLY A CA 1
ATOM 2636 C C . GLY A 1 197 ? -4.803 0.612 7.277 1 25.666 177 GLY A C 1
ATOM 2637 O O . GLY A 1 197 ? -3.88 0.509 6.481 1 26.966 177 GLY A O 1
ATOM 2641 N N . PRO A 1 198 ? -5.58 -0.456 7.549 1 25.29 178 PRO A N 1
ATOM 2642 C CA . PRO A 1 198 ? -5.433 -1.674 6.774 1 27.723 178 PRO A CA 1
ATOM 2643 C C . PRO A 1 198 ? -5.94 -1.469 5.358 1 32.662 178 PRO A C 1
ATOM 2644 O O . PRO A 1 198 ? -6.688 -0.52 5.094 1 31.818 178 PRO A O 1
ATOM 2655 N N . ALA A 1 199 ? -5.508 -2.368 4.463 1 32.51 179 ALA A N 1
ATOM 2656 C CA . ALA A 1 199 ? -6.041 -2.423 3.119 1 33.255 179 ALA A CA 1
ATOM 2657 C C . ALA A 1 199 ? -7.477 -2.901 3.2 1 30.135 179 ALA A C 1
ATOM 2658 O O . ALA A 1 199 ? -7.793 -3.969 2.716 1 32.864 179 ALA A O 1
ATOM 2665 N N . ASN A 1 200 ? -8.324 -2.104 3.835 1 27.85 180 ASN A N 1
ATOM 2666 C CA . ASN A 1 200 ? -9.73 -2.417 3.985 1 28.594 180 ASN A CA 1
ATOM 2667 C C . ASN A 1 200 ? -10.462 -1.684 2.87 1 29.309 180 ASN A C 1
ATOM 2668 O O . ASN A 1 200 ? -9.819 -1.097 2.011 1 31.982 180 ASN A O 1
ATOM 2679 N N . GLY A 1 201 ? -11.792 -1.659 2.92 1 31.974 181 GLY A N 1
ATOM 2680 C CA . GLY A 1 201 ? -12.593 -1.055 1.863 1 33.939 181 GLY A CA 1
ATOM 2681 C C . GLY A 1 201 ? -12.283 0.428 1.665 1 34.823 181 GLY A C 1
ATOM 2682 O O . GLY A 1 201 ? -12.329 0.933 0.54 1 35.919 181 GLY A O 1
ATOM 2686 N N . LEU A 1 202 ? -11.944 1.134 2.751 1 32.231 182 LEU A N 1
ATOM 2687 C CA . LEU A 1 202 ? -11.712 2.572 2.648 1 32.192 182 LEU A CA 1
ATOM 2688 C C . LEU A 1 202 ? -10.455 2.863 1.84 1 31.032 182 LEU A C 1
ATOM 2689 O O . LEU A 1 202 ? -10.384 3.892 1.177 1 38.655 182 LEU A O 1
ATOM 2705 N N . VAL A 1 203 ? -9.484 1.95 1.883 1 29.583 183 VAL A N 1
ATOM 2706 C CA . VAL A 1 203 ? -8.253 2.109 1.141 1 31.031 183 VAL A CA 1
ATOM 2707 C C . VAL A 1 203 ? -8.436 1.586 -0.279 1 38.529 183 VAL A C 1
ATOM 2708 O O . VAL A 1 203 ? -8.033 2.255 -1.238 1 40.323 183 VAL A O 1
ATOM 2721 N N . GLU A 1 204 ? -8.958 0.347 -0.378 1 42.356 184 GLU A N 1
ATOM 2722 C CA . GLU A 1 204 ? -8.999 -0.409 -1.629 1 48.882 184 GLU A CA 1
ATOM 2723 C C . GLU A 1 204 ? -9.951 0.275 -2.619 1 49.034 184 GLU A C 1
ATOM 2724 O O . GLU A 1 204 ? -9.71 0.218 -3.818 1 46.471 184 GLU A O 1
ATOM 2730 N N . LYS A 1 205 ? -10.987 0.965 -2.116 1 48.952 185 LYS A N 1
ATOM 2731 C CA . LYS A 1 205 ? -11.901 1.733 -2.955 1 53.161 185 LYS A CA 1
ATOM 2732 C C . LYS A 1 205 ? -11.251 3.041 -3.411 1 51.358 185 LYS A C 1
ATOM 2733 O O . LYS A 1 205 ? -11.84 3.755 -4.221 1 60.379 185 LYS A O 1
ATOM 2739 N N . GLY A 1 206 ? -10.046 3.348 -2.911 1 42.656 186 GLY A N 1
ATOM 2740 C CA . GLY A 1 206 ? -9.301 4.525 -3.348 1 45.928 186 GLY A CA 1
ATOM 2741 C C . GLY A 1 206 ? -8.124 4.212 -4.287 1 45.028 186 GLY A C 1
ATOM 2742 O O . GLY A 1 206 ? -7.571 5.124 -4.908 1 40.996 186 GLY A O 1
ATOM 2746 N N . ALA A 1 207 ? -7.739 2.93 -4.409 1 50.834 187 ALA A N 1
ATOM 2747 C CA . ALA A 1 207 ? -6.487 2.539 -5.053 1 50.054 187 ALA A CA 1
ATOM 2748 C C . ALA A 1 207 ? -6.488 2.791 -6.57 1 49.726 187 ALA A C 1
ATOM 2749 O O . ALA A 1 207 ? -5.445 3.087 -7.15 1 47.989 187 ALA A O 1
ATOM 2756 N N . PRO A 1 208 ? -7.618 2.674 -7.304 1 50.462 188 PRO A N 1
ATOM 2757 C CA . PRO A 1 208 ? -7.639 3.1 -8.703 1 50.783 188 PRO A CA 1
ATOM 2758 C C . PRO A 1 208 ? -7.156 4.536 -8.916 1 49.811 188 PRO A C 1
ATOM 2759 O O . PRO A 1 208 ? -6.441 4.827 -9.885 1 41.216 188 PRO A O 1
ATOM 2770 N N . ARG A 1 209 ? -7.512 5.429 -7.979 1 42.116 189 ARG A N 1
ATOM 2771 C CA . ARG A 1 209 ? -7.411 6.857 -8.239 1 37.835 189 ARG A CA 1
ATOM 2772 C C . ARG A 1 209 ? -6.042 7.417 -7.825 1 31.725 189 ARG A C 1
ATOM 2773 O O . ARG A 1 209 ? -5.758 8.576 -8.117 1 27.463 189 ARG A O 1
ATOM 2794 N N . VAL A 1 210 ? -5.162 6.587 -7.242 1 30.722 190 VAL A N 1
ATOM 2795 C CA . VAL A 1 210 ? -3.959 7.102 -6.605 1 36.141 190 VAL A CA 1
ATOM 2796 C C . VAL A 1 210 ? -2.983 7.545 -7.694 1 37.631 190 VAL A C 1
ATOM 2797 O O . VAL A 1 210 ? -2.345 8.582 -7.549 1 32.706 190 VAL A O 1
ATOM 2810 N N . ALA A 1 211 ? -2.851 6.775 -8.788 1 37.573 191 ALA A N 1
ATOM 2811 C CA . ALA A 1 211 ? -1.872 7.139 -9.798 1 32.73 191 ALA A CA 1
ATOM 2812 C C . ALA A 1 211 ? -2.141 8.578 -10.249 1 30.297 191 ALA A C 1
ATOM 2813 O O . ALA A 1 211 ? -1.217 9.385 -10.369 1 31.963 191 ALA A O 1
ATOM 2820 N N A GLU A 1 212 ? -3.418 8.938 -10.406 0.5 29.014 192 GLU A N 1
ATOM 2821 N N B GLU A 1 212 ? -3.42 8.898 -10.463 0.5 27.799 192 GLU A N 1
ATOM 2822 C CA A GLU A 1 212 ? -3.785 10.268 -10.877 0.5 30.191 192 GLU A CA 1
ATOM 2823 C CA B GLU A 1 212 ? -3.813 10.246 -10.839 0.5 28.131 192 GLU A CA 1
ATOM 2824 C C A GLU A 1 212 ? -3.704 11.291 -9.74 0.5 30.243 192 GLU A C 1
ATOM 2825 C C B GLU A 1 212 ? -3.478 11.207 -9.707 0.5 28.805 192 GLU A C 1
ATOM 2826 O O A GLU A 1 212 ? -3.531 12.487 -9.985 0.5 29.442 192 GLU A O 1
ATOM 2827 O O B GLU A 1 212 ? -2.905 12.268 -9.931 0.5 29.505 192 GLU A O 1
ATOM 2850 N N . LEU A 1 213 ? -3.895 10.824 -8.496 1 30.187 193 LEU A N 1
ATOM 2851 C CA . LEU A 1 213 ? -3.742 11.658 -7.31 1 30.158 193 LEU A CA 1
ATOM 2852 C C . LEU A 1 213 ? -2.258 11.967 -7.08 1 27.099 193 LEU A C 1
ATOM 2853 O O . LEU A 1 213 ? -1.875 13.124 -6.942 1 26.859 193 LEU A O 1
ATOM 2870 N N . SER A 1 214 ? -1.433 10.932 -7.118 1 25.037 194 SER A N 1
ATOM 2871 C CA . SER A 1 214 ? -0.011 11.097 -6.9 1 26.461 194 SER A CA 1
ATOM 2872 C C . SER A 1 214 ? 0.61 11.909 -8.036 1 31.238 194 SER A C 1
ATOM 2873 O O . SER A 1 214 ? 1.464 12.765 -7.791 1 30.3 194 SER A O 1
ATOM 2881 N N . GLY A 1 215 ? 0.112 11.671 -9.26 1 31.258 195 GLY A N 1
ATOM 2882 C CA . G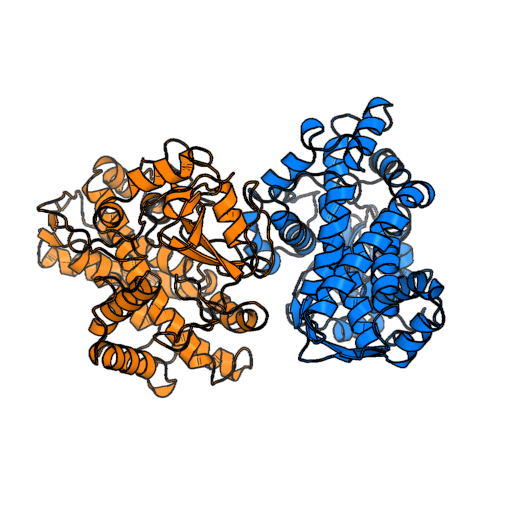LY A 1 215 ? 0.562 12.38 -10.44 1 30.208 195 GLY A CA 1
ATOM 2883 C C . GLY A 1 215 ? 0.374 13.876 -10.291 1 28.11 195 GLY A C 1
ATOM 2884 O O . GLY A 1 215 ? 1.297 14.628 -10.542 1 29.086 195 GLY A O 1
ATOM 2888 N N . TRP A 1 216 ? -0.813 14.308 -9.867 1 26.63 196 TRP A N 1
ATOM 2889 C CA . TRP A 1 216 ? -1.069 15.731 -9.715 1 26.831 196 TRP A CA 1
ATOM 2890 C C . TRP A 1 216 ? -0.182 16.365 -8.641 1 27.273 196 TRP A C 1
ATOM 2891 O O . TRP A 1 216 ? 0.364 17.424 -8.867 1 27.536 196 TRP A O 1
ATOM 2912 N N . VAL A 1 217 ? -0.111 15.769 -7.456 1 27.853 197 VAL A N 1
ATOM 2913 C CA . VAL A 1 217 ? 0.554 16.406 -6.325 1 30.223 197 VAL A CA 1
ATOM 2914 C C . VAL A 1 217 ? 2.054 16.6 -6.609 1 27.328 197 VAL A C 1
ATOM 2915 O O . VAL A 1 217 ? 2.604 17.658 -6.293 1 27.06 197 VAL A O 1
ATOM 2928 N N . ASN A 1 218 ? 2.691 15.601 -7.228 1 23.558 198 ASN A N 1
ATOM 2929 C CA . ASN A 1 218 ? 4.087 15.71 -7.603 1 26.561 198 ASN A CA 1
ATOM 2930 C C . ASN A 1 218 ? 4.3 16.913 -8.512 1 27.827 198 ASN A C 1
ATOM 2931 O O . ASN A 1 218 ? 5.282 17.628 -8.351 1 25.071 198 ASN A O 1
ATOM 2942 N N . ALA A 1 219 ? 3.34 17.164 -9.415 1 30.786 199 ALA A N 1
ATOM 2943 C CA . ALA A 1 219 ? 3.4 18.3 -10.314 1 31.648 199 ALA A CA 1
ATOM 2944 C C . ALA A 1 219 ? 3.393 19.617 -9.545 1 30.706 199 ALA A C 1
ATOM 2945 O O . ALA A 1 219 ? 4.11 20.538 -9.937 1 34.064 199 ALA A O 1
ATOM 2952 N N . GLN A 1 220 ? 2.623 19.704 -8.45 1 26.738 200 GLN A N 1
ATOM 2953 C CA . GLN A 1 220 ? 2.509 20.94 -7.699 1 26.741 200 GLN A CA 1
ATOM 2954 C C . GLN A 1 220 ? 3.777 21.241 -6.889 1 25.853 200 GLN A C 1
ATOM 2955 O O . GLN A 1 220 ? 3.953 22.368 -6.416 1 24.357 200 GLN A O 1
ATOM 2969 N N . CYS A 1 221 ? 4.651 20.246 -6.732 1 23.396 201 CYS A N 1
ATOM 2970 C CA . CYS A 1 221 ? 5.775 20.337 -5.816 1 23.824 201 CYS A CA 1
ATOM 2971 C C . CYS A 1 221 ? 7.035 20.857 -6.506 1 23.102 201 CYS A C 1
ATOM 2972 O O . CYS A 1 221 ? 8.004 21.2 -5.823 1 19.352 201 CYS A O 1
ATOM 2980 N N . ALA A 1 222 ? 7.005 20.872 -7.832 1 22.323 202 ALA A N 1
ATOM 2981 C CA . ALA A 1 222 ? 8.144 21.311 -8.622 1 23.487 202 ALA A CA 1
ATOM 2982 C C . ALA A 1 222 ? 8.354 22.798 -8.417 1 21.807 202 ALA A C 1
ATOM 2983 O O . ALA A 1 222 ? 7.397 23.53 -8.213 1 25.361 202 ALA A O 1
ATOM 2990 N N . ARG A 1 223 ? 9.607 23.234 -8.486 1 22.957 203 ARG A N 1
ATOM 2991 C CA . ARG A 1 223 ? 9.933 24.641 -8.303 1 26.151 203 ARG A CA 1
ATOM 2992 C C . ARG A 1 223 ? 9.188 25.501 -9.321 1 25.29 203 ARG A C 1
ATOM 2993 O O . ARG A 1 223 ? 8.731 26.577 -8.971 1 22.559 203 ARG A O 1
ATOM 3014 N N . ASP A 1 224 ? 9.058 25.031 -10.569 1 27.974 204 ASP A N 1
ATOM 3015 C CA . ASP A 1 224 ? 8.501 25.877 -11.616 1 30.186 204 ASP A CA 1
ATOM 3016 C C . ASP A 1 224 ? 6.976 25.954 -11.527 1 29.242 204 ASP A C 1
ATOM 3017 O O . ASP A 1 224 ? 6.394 26.806 -12.172 1 29.328 204 ASP A O 1
ATOM 3026 N N . ALA A 1 225 ? 6.336 25.099 -10.723 1 30.345 205 ALA A N 1
ATOM 3027 C CA . ALA A 1 225 ? 4.888 25.119 -10.574 1 30.736 205 ALA A CA 1
ATOM 3028 C C . ALA A 1 225 ? 4.446 26.085 -9.469 1 36.468 205 ALA A C 1
ATOM 3029 O O . ALA A 1 225 ? 3.264 26.437 -9.391 1 39.315 205 ALA A O 1
ATOM 3036 N N . LEU A 1 226 ? 5.395 26.542 -8.635 1 32.344 206 LEU A N 1
ATOM 3037 C CA . LEU A 1 226 ? 5.096 27.252 -7.403 1 32.456 206 LEU A CA 1
ATOM 3038 C C . LEU A 1 226 ? 5.382 28.742 -7.567 1 35.392 206 LEU A C 1
ATOM 3039 O O . LEU A 1 226 ? 6.407 29.108 -8.147 1 33.438 206 LEU A O 1
ATOM 3055 N N . THR A 1 227 ? 4.553 29.595 -6.954 1 28.699 207 THR A N 1
ATOM 3056 C CA . THR A 1 227 ? 4.858 31.013 -6.946 1 30.473 207 THR A CA 1
ATOM 3057 C C . THR A 1 227 ? 6.204 31.156 -6.242 1 40.608 207 THR A C 1
ATOM 3058 O O . THR A 1 227 ? 6.621 30.248 -5.523 1 39.62 207 THR A O 1
ATOM 3069 N N . GLY A 1 228 ? 6.89 32.29 -6.436 1 42.226 208 GLY A N 1
ATOM 3070 C CA . GLY A 1 228 ? 8.19 32.492 -5.809 1 39.436 208 GLY A CA 1
ATOM 3071 C C . GLY A 1 228 ? 8.056 33.273 -4.507 1 37.931 208 GLY A C 1
ATOM 3072 O O . GLY A 1 228 ? 8.959 34.013 -4.151 1 53.509 208 GLY A O 1
ATOM 3076 N N . ASP A 1 229 ? 6.937 33.075 -3.809 1 35.99 209 ASP A N 1
ATOM 3077 C CA . ASP A 1 229 ? 6.594 33.792 -2.586 1 38.028 209 ASP A CA 1
ATOM 3078 C C . ASP A 1 229 ? 6.301 32.807 -1.438 1 36.857 209 ASP A C 1
ATOM 3079 O O . ASP A 1 229 ? 6.759 32.962 -0.299 1 35.988 209 ASP A O 1
ATOM 3088 N N . GLY A 1 230 ? 5.485 31.801 -1.741 1 33.695 210 GLY A N 1
ATOM 3089 C CA . GLY A 1 230 ? 4.869 30.955 -0.726 1 31.573 210 GLY A CA 1
ATOM 3090 C C . GLY A 1 230 ? 5.848 30.042 0.007 1 25.516 210 GLY A C 1
ATOM 3091 O O . GLY A 1 230 ? 7.06 30.113 -0.187 1 24.681 210 GLY A O 1
ATOM 3095 N N . PHE A 1 231 ? 5.276 29.148 0.829 1 20.971 211 PHE A N 1
ATOM 3096 C CA . PHE A 1 231 ? 6.028 28.144 1.566 1 19.869 211 PHE A CA 1
ATOM 3097 C C . PHE A 1 231 ? 6.85 27.311 0.584 1 20.124 211 PHE A C 1
ATOM 3098 O O . PHE A 1 231 ? 7.973 26.92 0.889 1 22.536 211 PHE A O 1
ATOM 3115 N N . GLY A 1 232 ? 6.288 27.015 -0.577 1 20.169 212 GLY A N 1
ATOM 3116 C CA . GLY A 1 232 ? 6.981 26.183 -1.549 1 20.033 212 GLY A CA 1
ATOM 3117 C C . GLY A 1 232 ? 8.311 26.817 -1.976 1 21.959 212 GLY A C 1
ATOM 3118 O O . GLY A 1 232 ? 9.354 26.165 -1.928 1 20.089 212 GLY A O 1
ATOM 3122 N N . ALA A 1 233 ? 8.234 28.07 -2.424 1 23.159 213 ALA A N 1
ATOM 3123 C CA . ALA A 1 233 ? 9.399 28.866 -2.776 1 23.64 213 ALA A CA 1
ATOM 3124 C C . ALA A 1 233 ? 10.393 28.92 -1.617 1 25.928 213 ALA A C 1
ATOM 3125 O O . ALA A 1 233 ? 11.586 28.735 -1.821 1 24.717 213 ALA A O 1
ATOM 3132 N N . GLN A 1 234 ? 9.891 29.067 -0.389 1 21.506 214 GLN A N 1
ATOM 3133 C CA . GLN A 1 234 ? 10.744 29.115 0.787 1 22.033 214 GLN A CA 1
ATOM 3134 C C . GLN A 1 234 ? 11.477 27.791 0.98 1 20.634 214 GLN A C 1
ATOM 3135 O O . GLN A 1 234 ? 12.665 27.783 1.324 1 21.316 214 GLN A O 1
ATOM 3149 N N . ILE A 1 235 ? 10.77 26.672 0.79 1 18.613 215 ILE A N 1
ATOM 3150 C CA . ILE A 1 235 ? 11.417 25.368 0.835 1 18.625 215 ILE A CA 1
ATOM 3151 C C . ILE A 1 235 ? 12.545 25.227 -0.187 1 19.515 215 ILE A C 1
ATOM 3152 O O . ILE A 1 235 ? 13.635 24.733 0.143 1 21.024 215 ILE A O 1
ATOM 3168 N N . TRP A 1 236 ? 12.274 25.656 -1.42 1 22.149 216 TRP A N 1
ATOM 3169 C CA . TRP A 1 236 ? 13.252 25.66 -2.507 1 24.153 216 TRP A CA 1
ATOM 3170 C C . TRP A 1 236 ? 14.438 26.578 -2.21 1 26.178 216 TRP A C 1
ATOM 3171 O O . TRP A 1 236 ? 15.594 26.203 -2.466 1 26.496 216 TRP A O 1
ATOM 3192 N N . ALA A 1 237 ? 14.14 27.746 -1.611 1 24.179 217 ALA A N 1
ATOM 3193 C CA . ALA A 1 237 ? 15.157 28.69 -1.175 1 23.96 217 ALA A CA 1
ATOM 3194 C C . ALA A 1 237 ? 16.032 28.066 -0.09 1 22.813 217 ALA A C 1
ATOM 3195 O O . ALA A 1 237 ? 17.25 28.249 -0.114 1 22.12 217 ALA A O 1
ATOM 3202 N N . ALA A 1 238 ? 15.427 27.269 0.813 1 21.402 218 ALA A N 1
ATOM 3203 C CA . ALA A 1 238 ? 16.194 26.542 1.81 1 22.188 218 ALA A CA 1
ATOM 3204 C C . ALA A 1 238 ? 17.103 25.515 1.133 1 23.124 218 ALA A C 1
ATOM 3205 O O . ALA A 1 238 ? 18.186 25.218 1.636 1 26.169 218 ALA A O 1
ATOM 3212 N N . ALA A 1 239 ? 16.647 24.936 0.024 1 23.507 219 ALA A N 1
ATOM 3213 C CA . ALA A 1 239 ? 17.468 23.979 -0.712 1 22.968 219 ALA A CA 1
ATOM 3214 C C . ALA A 1 239 ? 18.645 24.707 -1.383 1 24.223 219 ALA A C 1
ATOM 3215 O O . ALA A 1 239 ? 19.744 24.157 -1.43 1 25.022 219 ALA A O 1
ATOM 3222 N N . ASP A 1 240 ? 18.439 25.949 -1.852 1 24.599 220 ASP A N 1
ATOM 3223 C CA . ASP A 1 240 ? 19.526 26.76 -2.421 1 24.241 220 ASP A CA 1
ATOM 3224 C C . ASP A 1 240 ? 20.638 26.952 -1.388 1 26.716 220 ASP A C 1
ATOM 3225 O O . ASP A 1 240 ? 21.822 26.866 -1.728 1 27.3 220 ASP A O 1
ATOM 3234 N N . ARG A 1 241 ? 20.273 27.205 -0.127 1 27.615 221 ARG A N 1
ATOM 3235 C CA . ARG A 1 241 ? 21.25 27.402 0.941 1 30.107 221 ARG A CA 1
ATOM 3236 C C . ARG A 1 241 ? 21.91 26.098 1.378 1 28.928 221 ARG A C 1
ATOM 3237 O O . ARG A 1 241 ? 22.862 26.126 2.164 1 28.793 221 ARG A O 1
ATOM 3258 N N . GLY A 1 242 ? 21.373 24.945 0.933 1 24.222 222 GLY A N 1
ATOM 3259 C CA . GLY A 1 242 ? 21.932 23.655 1.296 1 24.38 222 GLY A CA 1
ATOM 3260 C C . GLY A 1 242 ? 21.332 23.07 2.577 1 21.24 222 GLY A C 1
ATOM 3261 O O . GLY A 1 242 ? 21.844 22.101 3.097 1 20.81 222 GLY A O 1
ATOM 3265 N N . ASP A 1 243 ? 20.255 23.663 3.09 1 23.011 223 ASP A N 1
ATOM 3266 C CA . ASP A 1 243 ? 19.59 23.164 4.283 1 23.058 223 ASP A CA 1
ATOM 3267 C C . ASP A 1 243 ? 19.008 21.776 4.004 1 25.711 223 ASP A C 1
ATOM 3268 O O . ASP A 1 243 ? 19.007 20.929 4.893 1 26.784 223 ASP A O 1
ATOM 3277 N N . ILE A 1 244 ? 18.495 21.61 2.765 1 22.509 224 ILE A N 1
ATOM 3278 C CA . ILE A 1 244 ? 18.029 20.357 2.201 1 22.423 224 ILE A CA 1
ATOM 3279 C C . ILE A 1 244 ? 18.539 20.337 0.754 1 21.863 224 ILE A C 1
ATOM 3280 O O . ILE A 1 244 ? 19.064 21.353 0.271 1 18.844 224 ILE A O 1
ATOM 3296 N N . THR A 1 245 ? 18.334 19.197 0.081 1 17.662 225 THR A N 1
ATOM 3297 C CA . THR A 1 245 ? 18.754 18.987 -1.29 1 19.396 225 THR A CA 1
ATOM 3298 C C . THR A 1 245 ? 17.6 19.37 -2.208 1 20.633 225 THR A C 1
ATOM 3299 O O . THR A 1 245 ? 16.456 19.48 -1.768 1 19.134 225 THR A O 1
ATOM 3310 N N . TYR A 1 246 ? 17.903 19.533 -3.501 1 20.1 226 TYR A N 1
ATOM 3311 C CA . TYR A 1 246 ? 16.875 19.78 -4.504 1 20.409 226 TYR A CA 1
ATOM 3312 C C . TYR A 1 246 ? 15.988 18.545 -4.691 1 19.395 226 TYR A C 1
ATOM 3313 O O . TYR A 1 246 ? 14.864 18.663 -5.157 1 19.512 226 TYR A O 1
ATOM 3331 N N . GLU A 1 247 ? 16.507 17.357 -4.381 1 19.365 227 GLU A N 1
ATOM 3332 C CA . GLU A 1 247 ? 15.707 16.149 -4.359 1 21.037 227 GLU A CA 1
ATOM 3333 C C . GLU A 1 247 ? 14.707 16.137 -3.2 1 20.094 227 GLU A C 1
ATOM 3334 O O . GLU A 1 247 ? 13.607 15.634 -3.351 1 19.522 227 GLU A O 1
ATOM 3346 N N . GLN A 1 248 ? 15.103 16.614 -2.017 1 22.235 228 GLN A N 1
ATOM 3347 C CA . GLN A 1 248 ? 14.185 16.644 -0.883 1 19.884 228 GLN A CA 1
ATOM 3348 C C . GLN A 1 248 ? 13.127 17.733 -1.064 1 18.799 228 GLN A C 1
ATOM 3349 O O . GLN A 1 248 ? 11.977 17.56 -0.654 1 19.602 228 GLN A O 1
ATOM 3363 N N . ALA A 1 249 ? 13.525 18.872 -1.638 1 18.863 229 ALA A N 1
ATOM 3364 C CA . ALA A 1 249 ? 12.641 20.019 -1.683 1 20.887 229 ALA A CA 1
ATOM 3365 C C . ALA A 1 249 ? 11.207 19.665 -2.131 1 23.613 229 ALA A C 1
ATOM 3366 O O . ALA A 1 249 ? 10.254 20.067 -1.461 1 23.402 229 ALA A O 1
ATOM 3373 N N . PRO A 1 250 ? 10.942 18.991 -3.283 1 19.138 230 PRO A N 1
ATOM 3374 C CA . PRO A 1 250 ? 9.554 18.748 -3.693 1 19.497 230 PRO A CA 1
ATOM 3375 C C . PRO A 1 250 ? 8.801 17.82 -2.744 1 17.529 230 PRO A C 1
ATOM 3376 O O . PRO A 1 250 ? 7.603 17.98 -2.565 1 20.675 230 PRO A O 1
ATOM 3387 N N . LEU A 1 251 ? 9.503 16.895 -2.084 1 18.453 231 LEU A N 1
ATOM 3388 C CA . LEU A 1 251 ? 8.881 15.992 -1.126 1 20.074 231 LEU A CA 1
ATOM 3389 C C . LEU A 1 251 ? 8.522 16.736 0.17 1 19.197 231 LEU A C 1
ATOM 3390 O O . LEU A 1 251 ? 7.61 16.345 0.879 1 18.227 231 LEU A O 1
ATOM 3406 N N . VAL A 1 252 ? 9.275 17.779 0.496 1 19.029 232 VAL A N 1
ATOM 3407 C CA . VAL A 1 252 ? 8.944 18.641 1.611 1 18.698 232 VAL A CA 1
ATOM 3408 C C . VAL A 1 252 ? 7.673 19.411 1.266 1 16.864 232 VAL A C 1
ATOM 3409 O O . VAL A 1 252 ? 6.797 19.581 2.114 1 18.123 232 VAL A O 1
ATOM 3422 N N . VAL A 1 253 ? 7.578 19.898 0.042 1 18.894 233 VAL A N 1
ATOM 3423 C CA . VAL A 1 253 ? 6.362 20.577 -0.382 1 19.143 233 VAL A CA 1
ATOM 3424 C C . VAL A 1 253 ? 5.198 19.583 -0.285 1 18.546 233 VAL A C 1
ATOM 3425 O O . VAL A 1 253 ? 4.099 19.95 0.163 1 19.515 233 VAL A O 1
ATOM 3438 N N . ARG A 1 254 ? 5.459 18.35 -0.73 1 19.188 234 ARG A N 1
ATOM 3439 C CA . ARG A 1 254 ? 4.497 17.264 -0.699 1 19.355 234 ARG A CA 1
ATOM 3440 C C . ARG A 1 254 ? 3.945 17.093 0.717 1 17.637 234 ARG A C 1
ATOM 3441 O O . ARG A 1 254 ? 2.734 16.909 0.878 1 18.906 234 ARG A O 1
ATOM 3462 N N . SER A 1 255 ? 4.816 17.083 1.738 1 17.77 235 SER A N 1
ATOM 3463 C CA . SER A 1 255 ? 4.346 16.989 3.121 1 18.094 235 SER A CA 1
ATOM 3464 C C . SER A 1 255 ? 3.263 18.016 3.415 1 17.74 235 SER A C 1
ATOM 3465 O O . SER A 1 255 ? 2.257 17.661 3.982 1 18.279 235 SER A O 1
ATOM 3473 N N . LEU A 1 256 ? 3.478 19.286 3.074 1 18.857 236 LEU A N 1
ATOM 3474 C CA . LEU A 1 256 ? 2.456 20.296 3.284 1 20.928 236 LEU A CA 1
ATOM 3475 C C . LEU A 1 256 ? 1.149 19.966 2.547 1 20.759 236 LEU A C 1
ATOM 3476 O O . LEU A 1 256 ? 0.069 20.226 3.071 1 22.27 236 LEU A O 1
ATOM 3492 N N . LEU A 1 257 ? 1.229 19.468 1.309 1 20 237 LEU A N 1
ATOM 3493 C CA . LEU A 1 257 ? 0.041 19.147 0.522 1 22.492 237 LEU A CA 1
ATOM 3494 C C . LEU A 1 257 ? -0.638 17.839 0.952 1 24.473 237 LEU A C 1
ATOM 3495 O O . LEU A 1 257 ? -1.757 17.571 0.488 1 27.974 237 LEU A O 1
ATOM 3511 N N . THR A 1 258 ? -0.013 17.051 1.845 1 21.105 238 THR A N 1
ATOM 3512 C CA . THR A 1 258 ? -0.658 15.851 2.362 1 21.788 238 THR A CA 1
ATOM 3513 C C . THR A 1 258 ? -1.3 16.15 3.727 1 23.364 238 THR A C 1
ATOM 3514 O O . THR A 1 258 ? -2.427 15.728 3.992 1 25.247 238 THR A O 1
ATOM 3525 N N . ALA A 1 259 ? -0.526 16.829 4.586 1 21.036 239 ALA A N 1
ATOM 3526 C CA . ALA A 1 259 ? -0.852 16.982 5.99 1 18.679 239 ALA A CA 1
ATOM 3527 C C . ALA A 1 259 ? -1.618 18.265 6.28 1 19.767 239 ALA A C 1
ATOM 3528 O O . ALA A 1 259 ? -2.116 18.414 7.399 1 21.327 239 ALA A O 1
ATOM 3535 N N . GLY A 1 260 ? -1.653 19.201 5.325 1 19.614 240 GLY A N 1
ATOM 3536 C CA . GLY A 1 260 ? -1.918 20.583 5.67 1 20.599 240 GLY A CA 1
ATOM 3537 C C . GLY A 1 260 ? -3.356 21.023 5.405 1 23.672 240 GLY A C 1
ATOM 3538 O O . GLY A 1 260 ? -3.705 22.163 5.743 1 25.655 240 GLY A O 1
ATOM 3542 N N . VAL A 1 261 ? -4.151 20.185 4.732 1 22.327 241 VAL A N 1
ATOM 3543 C CA . VAL A 1 261 ? -5.479 20.618 4.327 1 20.232 241 VAL A CA 1
ATOM 3544 C C . VAL A 1 261 ? -6.562 19.863 5.087 1 21.224 241 VAL A C 1
ATOM 3545 O O . VAL A 1 261 ? -7.351 20.488 5.799 1 20.169 241 VAL A O 1
ATOM 3558 N N . ASP A 1 262 ? -6.61 18.538 4.982 1 21.168 242 ASP A N 1
ATOM 3559 C CA . ASP A 1 262 ? -7.739 17.803 5.55 1 23.108 242 ASP A CA 1
ATOM 3560 C C . ASP A 1 262 ? -7.803 17.842 7.075 1 22.043 242 ASP A C 1
ATOM 3561 O O . ASP A 1 262 ? -8.875 17.763 7.672 1 19.79 242 ASP A O 1
ATOM 3570 N N . THR A 1 263 ? -6.628 17.858 7.705 1 21.654 243 THR A N 1
ATOM 3571 C CA . THR A 1 263 ? -6.505 17.995 9.132 1 18.907 243 THR A CA 1
ATOM 3572 C C . THR A 1 263 ? -7.217 19.267 9.584 1 16.953 243 THR A C 1
ATOM 3573 O O . THR A 1 263 ? -8.042 19.229 10.522 1 16.197 243 THR A O 1
ATOM 3584 N N . THR A 1 264 ? -6.88 20.385 8.944 1 15.883 244 THR A N 1
ATOM 3585 C CA . THR A 1 264 ? -7.407 21.652 9.41 1 17.424 244 THR A CA 1
ATOM 3586 C C . THR A 1 264 ? -8.896 21.729 9.107 1 17.027 244 THR A C 1
ATOM 3587 O O . THR A 1 264 ? -9.626 22.313 9.895 1 17.67 244 THR A O 1
ATOM 3598 N N . VAL A 1 265 ? -9.329 21.154 7.983 1 18.702 245 VAL A N 1
ATOM 3599 C CA . VAL A 1 265 ? -10.748 21.142 7.656 1 20.343 245 VAL A CA 1
ATOM 3600 C C . VAL A 1 265 ? -11.521 20.464 8.785 1 18.446 245 VAL A C 1
ATOM 3601 O O . VAL A 1 265 ? -12.499 21.019 9.275 1 18.378 245 VAL A O 1
ATOM 3614 N N . ASN A 1 266 ? -11.046 19.296 9.221 1 17.392 246 ASN A N 1
ATOM 3615 C CA . ASN A 1 266 ? -11.759 18.529 10.238 1 20.183 246 ASN A CA 1
ATOM 3616 C C . ASN A 1 266 ? -11.602 19.137 11.634 1 19.285 246 ASN A C 1
ATOM 3617 O O . ASN A 1 266 ? -12.539 19.088 12.429 1 17.204 246 ASN A O 1
ATOM 3628 N N . GLY A 1 267 ? -10.435 19.706 11.951 1 18.45 247 GLY A N 1
ATOM 3629 C CA . GLY A 1 267 ? -10.288 20.452 13.194 1 17.075 247 GLY A CA 1
ATOM 3630 C C . GLY A 1 267 ? -11.23 21.663 13.229 1 16.871 247 GLY A C 1
ATOM 3631 O O . GLY A 1 267 ? -11.845 21.939 14.248 1 15.58 247 GLY A O 1
ATOM 3635 N N . LEU A 1 268 ? -11.329 22.385 12.122 1 16.651 248 LEU A N 1
ATOM 3636 C CA . LEU A 1 268 ? -12.218 23.542 12.069 1 19.377 248 LEU A CA 1
ATOM 3637 C C . LEU A 1 268 ? -13.679 23.085 12.175 1 18.515 248 LEU A C 1
ATOM 3638 O O . LEU A 1 268 ? -14.467 23.707 12.884 1 15.391 248 LEU A O 1
ATOM 3654 N N . ALA A 1 269 ? -14.026 21.972 11.526 1 17.564 249 ALA A N 1
ATOM 3655 C CA . ALA A 1 269 ? -15.399 21.46 11.63 1 17.605 249 ALA A CA 1
ATOM 3656 C C . ALA A 1 269 ? -15.731 21.119 13.089 1 16.227 249 ALA A C 1
ATOM 3657 O O . ALA A 1 269 ? -16.808 21.454 13.562 1 16.358 249 ALA A O 1
ATOM 3664 N N . ALA A 1 270 ? -14.776 20.513 13.807 1 17.769 250 ALA A N 1
ATOM 3665 C CA . ALA A 1 270 ? -14.938 20.092 15.184 1 18.719 250 ALA A CA 1
ATOM 3666 C C . ALA A 1 270 ? -15.159 21.294 16.098 1 18.371 250 ALA A C 1
ATOM 3667 O O . ALA A 1 270 ? -15.976 21.235 17.018 1 18.882 250 ALA A O 1
ATOM 3674 N N . VAL A 1 271 ? -14.344 22.332 15.894 1 16.963 251 VAL A N 1
ATOM 3675 C CA . VAL A 1 271 ? -14.429 23.491 16.76 1 17.946 251 VAL A CA 1
ATOM 3676 C C . VAL A 1 271 ? -15.766 24.166 16.522 1 16.428 251 VAL A C 1
ATOM 3677 O O . VAL A 1 271 ? -16.39 24.632 17.48 1 17.272 251 VAL A O 1
ATOM 3690 N N . LEU A 1 272 ? -16.214 24.165 15.264 1 17.416 252 LEU A N 1
ATOM 3691 C CA . LEU A 1 272 ? -17.496 24.799 14.927 1 17.4 252 LEU A CA 1
ATOM 3692 C C . LEU A 1 272 ? -18.642 23.98 15.524 1 16.333 252 LEU A C 1
ATOM 3693 O O . LEU A 1 272 ? -19.588 24.529 16.075 1 16.202 252 LEU A O 1
ATOM 3709 N N . TYR A 1 273 ? -18.511 22.655 15.453 1 17.124 253 TYR A N 1
ATOM 3710 C CA . TYR A 1 273 ? -19.494 21.73 16.006 1 17.545 253 TYR A CA 1
ATOM 3711 C C . TYR A 1 273 ? -19.541 21.944 17.515 1 17.508 253 TYR A C 1
ATOM 3712 O O . TYR A 1 273 ? -20.615 22.014 18.104 1 17.766 253 TYR A O 1
ATOM 3730 N N . ALA A 1 274 ? -18.352 22.065 18.146 1 16.355 254 ALA A N 1
ATOM 3731 C CA . ALA A 1 274 ? -18.278 22.262 19.571 1 15.423 254 ALA A CA 1
ATOM 3732 C C . ALA A 1 274 ? -19.003 23.554 19.964 1 15.671 254 ALA A C 1
ATOM 3733 O O . ALA A 1 274 ? -19.843 23.528 20.85 1 16.205 254 ALA A O 1
ATOM 3740 N N . PHE A 1 275 ? -18.718 24.665 19.273 1 17.226 255 PHE A N 1
ATOM 3741 C CA . PHE A 1 275 ? -19.34 25.94 19.601 1 17.118 255 PHE A CA 1
ATOM 3742 C C . PHE A 1 275 ? -20.845 25.87 19.396 1 19.232 255 PHE A C 1
ATOM 3743 O O . PHE A 1 275 ? -21.58 26.417 20.219 1 18.991 255 PHE A O 1
ATOM 3760 N N . ALA A 1 276 ? -21.273 25.243 18.292 1 18.78 256 ALA A N 1
ATOM 3761 C CA . ALA A 1 276 ? -22.687 25.16 17.945 1 18.197 256 ALA A CA 1
ATOM 3762 C C . ALA A 1 276 ? -23.453 24.338 18.991 1 18.825 256 ALA A C 1
ATOM 3763 O O . ALA A 1 276 ? -24.664 24.508 19.131 1 18.853 256 ALA A O 1
ATOM 3770 N N . THR A 1 277 ? -22.757 23.51 19.787 1 18.998 257 THR A N 1
ATOM 3771 C CA . THR A 1 277 ? -23.456 22.693 20.786 1 19.998 257 THR A CA 1
ATOM 3772 C C . THR A 1 277 ? -23.145 23.178 22.203 1 22.088 257 THR A C 1
ATOM 3773 O O . THR A 1 277 ? -23.525 22.536 23.162 1 24.529 257 THR A O 1
ATOM 3784 N N . HIS A 1 278 ? -22.466 24.327 22.367 1 21.283 258 HIS A N 1
ATOM 3785 C CA . HIS A 1 278 ? -22.025 24.788 23.665 1 22.234 258 HIS A CA 1
ATOM 3786 C C . HIS A 1 278 ? -22.195 26.307 23.708 1 21.178 258 HIS A C 1
ATOM 3787 O O . HIS A 1 278 ? -21.223 27.038 23.61 1 17.838 258 HIS A O 1
ATOM 3802 N N . PRO A 1 279 ? -23.427 26.827 23.858 1 20.767 259 PRO A N 1
ATOM 3803 C CA . PRO A 1 279 ? -23.667 28.269 23.792 1 20.486 259 PRO A CA 1
ATOM 3804 C C . PRO A 1 279 ? -22.883 29.118 24.777 1 22.002 259 PRO A C 1
ATOM 3805 O O . PRO A 1 279 ? -22.582 30.282 24.466 1 19.044 259 PRO A O 1
ATOM 3816 N N . ASP A 1 280 ? -22.574 28.546 25.955 1 21.88 260 ASP A N 1
ATOM 3817 C CA . ASP A 1 280 ? -21.826 29.297 26.929 1 24.405 260 ASP A CA 1
ATOM 3818 C C . ASP A 1 280 ? -20.38 29.428 26.47 1 20.232 260 ASP A C 1
ATOM 3819 O O . ASP A 1 280 ? -19.817 30.493 26.555 1 20.999 260 ASP A O 1
ATOM 3828 N N . GLN A 1 281 ? -19.789 28.337 26.015 1 19.157 261 GLN A N 1
ATOM 3829 C CA . GLN A 1 281 ? -18.447 28.376 25.445 1 19.468 261 GLN A CA 1
ATOM 3830 C C . GLN A 1 281 ? -18.373 29.361 24.282 1 18.889 261 GLN A C 1
ATOM 3831 O O . GLN A 1 281 ? -17.407 30.082 24.169 1 19.043 261 GLN A O 1
ATOM 3845 N N . TRP A 1 282 ? -19.382 29.355 23.39 1 18.792 262 TRP A N 1
ATOM 3846 C CA . TRP A 1 282 ? -19.44 30.347 22.342 1 21.117 262 TRP A CA 1
ATOM 3847 C C . TRP A 1 282 ? -19.422 31.769 22.925 1 18.672 262 TRP A C 1
ATOM 3848 O O . TRP A 1 282 ? -18.636 32.602 22.486 1 20.141 262 TRP A O 1
ATOM 3869 N N . ALA A 1 283 ? -20.297 32.075 23.893 1 19.568 263 ALA A N 1
ATOM 3870 C CA . ALA A 1 283 ? -20.312 33.427 24.462 1 20.224 263 ALA A CA 1
ATOM 3871 C C . ALA A 1 283 ? -18.952 33.762 25.1 1 21.054 263 ALA A C 1
ATOM 3872 O O . ALA A 1 283 ? -18.478 34.902 25.064 1 20.785 263 ALA A O 1
ATOM 3879 N N . ARG A 1 284 ? -18.277 32.753 25.64 1 20.548 264 ARG A N 1
ATOM 3880 C CA . ARG A 1 284 ? -17.004 33.027 26.29 1 26.443 264 ARG A CA 1
ATOM 3881 C C . ARG A 1 284 ? -15.97 33.46 25.258 1 25.264 264 ARG A C 1
ATOM 3882 O O . ARG A 1 284 ? -15.145 34.353 25.504 1 24.421 264 ARG A O 1
ATOM 3903 N N . LEU A 1 285 ? -16.02 32.803 24.1 1 21.394 265 LEU A N 1
ATOM 3904 C CA . LEU A 1 285 ? -15.178 33.181 22.984 1 22.515 265 LEU A CA 1
ATOM 3905 C C . LEU A 1 285 ? -15.471 34.622 22.586 1 20.51 265 LEU A C 1
ATOM 3906 O O . LEU A 1 285 ? -14.563 35.432 22.425 1 20.749 265 LEU A O 1
ATOM 3922 N N . ARG A 1 286 ? -16.746 34.897 22.371 1 20.414 266 ARG A N 1
ATOM 3923 C CA . ARG A 1 286 ? -17.184 36.199 21.938 1 20.451 266 ARG A CA 1
ATOM 3924 C C . ARG A 1 286 ? -16.789 37.248 22.974 1 22.277 266 ARG A C 1
ATOM 3925 O O . ARG A 1 286 ? -16.589 38.399 22.636 1 25.629 266 ARG A O 1
ATOM 3946 N N . GLU A 1 287 ? -16.715 36.856 24.241 1 24.581 267 GLU A N 1
ATOM 3947 C CA . GLU A 1 287 ? -16.427 37.792 25.314 1 29.483 267 GLU A CA 1
ATOM 3948 C C . GLU A 1 287 ? -14.925 37.987 25.449 1 31.577 267 GLU A C 1
ATOM 3949 O O . GLU A 1 287 ? -14.496 38.872 26.179 1 30.75 267 GLU A O 1
ATOM 3961 N N . ASN A 1 288 ? -14.138 37.172 24.754 1 26.87 268 ASN A N 1
ATOM 3962 C CA . ASN A 1 288 ? -12.704 37.352 24.786 1 28.34 268 ASN A CA 1
ATOM 3963 C C . ASN A 1 288 ? -12.06 36.673 23.599 1 28.902 268 ASN A C 1
ATOM 3964 O O . ASN A 1 288 ? -11.895 35.445 23.607 1 27.64 268 ASN A O 1
ATOM 3975 N N . ARG A 1 289 ? -11.713 37.485 22.583 1 29.49 269 ARG A N 1
ATOM 3976 C CA . ARG A 1 289 ? -11.354 36.964 21.275 1 30.792 269 ARG A CA 1
ATOM 3977 C C . ARG A 1 289 ? -10.013 36.221 21.336 1 30.393 269 ARG A C 1
ATOM 3978 O O . ARG A 1 289 ? -9.729 35.41 20.455 1 32.025 269 ARG A O 1
ATOM 3999 N N . THR A 1 290 ? -9.233 36.442 22.405 1 29.802 270 THR A N 1
ATOM 4000 C CA . THR A 1 290 ? -7.93 35.813 22.533 1 32.161 270 THR A CA 1
ATOM 4001 C C . THR A 1 290 ? -8.094 34.343 22.921 1 34.36 270 THR A C 1
ATOM 4002 O O . THR A 1 290 ? -7.092 33.634 22.989 1 32.574 270 THR A O 1
ATOM 4013 N N . LEU A 1 291 ? -9.346 33.896 23.156 1 32.895 271 LEU A N 1
ATOM 4014 C CA . LEU A 1 291 ? -9.62 32.504 23.478 1 31.529 271 LEU A CA 1
ATOM 4015 C C . LEU A 1 291 ? -9.614 31.596 22.245 1 28.557 271 LEU A C 1
ATOM 4016 O O . LEU A 1 291 ? -9.594 30.39 22.413 1 28.443 271 LEU A O 1
ATOM 4032 N N . ALA A 1 292 ? -9.653 32.135 21.021 1 29.09 272 ALA A N 1
ATOM 4033 C CA . ALA A 1 292 ? -9.588 31.308 19.829 1 28.575 272 ALA A CA 1
ATOM 4034 C C . ALA A 1 292 ? -8.471 30.266 19.917 1 30.094 272 ALA A C 1
ATOM 4035 O O . ALA A 1 292 ? -8.723 29.089 19.673 1 30.869 272 ALA A O 1
ATOM 4042 N N . ARG A 1 293 ? -7.241 30.696 20.228 1 33.114 273 ARG A N 1
ATOM 4043 C CA . ARG A 1 293 ? -6.103 29.794 20.229 1 36.673 273 ARG A CA 1
ATOM 4044 C C . ARG A 1 293 ? -6.469 28.535 21.003 1 35.13 273 ARG A C 1
ATOM 4045 O O . ARG A 1 293 ? -6.322 27.404 20.524 1 35.267 273 ARG A O 1
ATOM 4066 N N . THR A 1 294 ? -6.902 28.77 22.238 1 32.041 274 THR A N 1
ATOM 4067 C CA . THR A 1 294 ? -7.023 27.707 23.21 1 34.636 274 THR A CA 1
ATOM 4068 C C . THR A 1 294 ? -8.311 26.943 22.904 1 31.897 274 THR A C 1
ATOM 4069 O O . THR A 1 294 ? -8.418 25.745 23.19 1 26.31 274 THR A O 1
ATOM 4080 N N . ALA A 1 295 ? -9.263 27.64 22.266 1 27.487 275 ALA A N 1
ATOM 4081 C CA . ALA A 1 295 ? -10.472 26.985 21.79 1 25.55 275 ALA A CA 1
ATOM 4082 C C . ALA A 1 295 ? -10.095 25.916 20.773 1 20.714 275 ALA A C 1
ATOM 4083 O O . ALA A 1 295 ? -10.487 24.753 20.892 1 20.502 275 ALA A O 1
ATOM 4090 N N . PHE A 1 296 ? -9.253 26.269 19.809 1 19.702 276 PHE A N 1
ATOM 4091 C CA . PHE A 1 296 ? -8.91 25.29 18.796 1 19.558 276 PHE A CA 1
ATOM 4092 C C . PHE A 1 296 ? -8.131 24.107 19.386 1 19.386 276 PHE A C 1
ATOM 4093 O O . PHE A 1 296 ? -8.393 22.942 19.035 1 16.578 276 PHE A O 1
ATOM 4110 N N . ASP A 1 297 ? -7.177 24.403 20.297 1 20.749 277 ASP A N 1
ATOM 4111 C CA . ASP A 1 297 ? -6.374 23.355 20.906 1 21.465 277 ASP A CA 1
ATOM 4112 C C . ASP A 1 297 ? -7.244 22.397 21.732 1 17.614 277 ASP A C 1
ATOM 4113 O O . ASP A 1 297 ? -7.027 21.194 21.719 1 15.86 277 ASP A O 1
ATOM 4122 N N . GLU A 1 298 ? -8.265 22.928 22.402 1 17.361 278 GLU A N 1
ATOM 4123 C CA . GLU A 1 298 ? -9.203 22.096 23.171 1 17.048 278 GLU A CA 1
ATOM 4124 C C . GLU A 1 298 ? -10.049 21.233 22.232 1 16.043 278 GLU A C 1
ATOM 4125 O O . GLU A 1 298 ? -10.331 20.065 22.509 1 15.404 278 GLU A O 1
ATOM 4137 N N . ALA A 1 299 ? -10.49 21.822 21.12 1 16.351 279 ALA A N 1
ATOM 4138 C CA . ALA A 1 299 ? -11.149 21.032 20.081 1 16.044 279 ALA A CA 1
ATOM 4139 C C . ALA A 1 299 ? -10.254 19.937 19.536 1 14.57 279 ALA A C 1
ATOM 4140 O O . ALA A 1 299 ? -10.697 18.792 19.348 1 15.833 279 ALA A O 1
ATOM 4147 N N . VAL A 1 300 ? -8.97 20.257 19.336 1 15.175 280 VAL A N 1
ATOM 4148 C CA . VAL A 1 300 ? -8.058 19.227 18.879 1 16.752 280 VAL A CA 1
ATOM 4149 C C . VAL A 1 300 ? -8.002 18.092 19.883 1 18.085 280 VAL A C 1
ATOM 4150 O O . VAL A 1 300 ? -7.957 16.923 19.478 1 18.335 280 VAL A O 1
ATOM 4163 N N . ARG A 1 301 ? -7.882 18.424 21.181 1 17.599 281 ARG A N 1
ATOM 4164 C CA . ARG A 1 301 ? -7.869 17.389 22.208 1 17.091 281 ARG A CA 1
ATOM 4165 C C . ARG A 1 301 ? -9.174 16.595 22.128 1 15.454 281 ARG A C 1
ATOM 4166 O O . ARG A 1 301 ? -9.181 15.375 22.083 1 14.239 281 ARG A O 1
ATOM 4187 N N . TRP A 1 302 ? -10.279 17.332 22.143 1 15.291 282 TRP A N 1
ATOM 4188 C CA . TRP A 1 302 ? -11.606 16.749 22.318 1 16.589 282 TRP A CA 1
ATOM 4189 C C . TRP A 1 302 ? -12.005 15.863 21.131 1 17.191 282 TRP A C 1
ATOM 4190 O O . TRP A 1 302 ? -12.48 14.751 21.29 1 17.505 282 TRP A O 1
ATOM 4211 N N . GLU A 1 303 ? -11.793 16.339 19.91 1 18.329 283 GLU A N 1
ATOM 4212 C CA . GLU A 1 303 ? -12.1 15.578 18.701 1 19.041 283 GLU A CA 1
ATOM 4213 C C . GLU A 1 303 ? -10.957 14.634 18.329 1 17.014 283 GLU A C 1
ATOM 4214 O O . GLU A 1 303 ? -11.177 13.494 17.913 1 15.927 283 GLU A O 1
ATOM 4226 N N . SER A 1 304 ? -9.724 15.141 18.471 1 17.119 284 SER A N 1
ATOM 4227 C CA . SER A 1 304 ? -8.541 14.425 18.02 1 15.828 284 SER A CA 1
ATOM 4228 C C . SER A 1 304 ? -8.702 14.007 16.55 1 15.407 284 SER A C 1
ATOM 4229 O O . SER A 1 304 ? -8.818 12.81 16.244 1 15.859 284 SER A O 1
ATOM 4237 N N . PRO A 1 305 ? -8.707 14.987 15.605 1 16.722 285 PRO A N 1
ATOM 4238 C CA . PRO A 1 305 ? -8.884 14.716 14.182 1 17.513 285 PRO A CA 1
ATOM 4239 C C . PRO A 1 305 ? -7.976 13.625 13.657 1 16.339 285 PRO A C 1
ATOM 4240 O O . PRO A 1 305 ? -8.43 12.774 12.944 1 18.717 285 PRO A O 1
ATOM 4251 N N . VAL A 1 306 ? -6.721 13.6 14.109 1 15.39 286 VAL A N 1
ATOM 4252 C CA . VAL A 1 306 ? -5.893 12.457 13.819 1 15.023 286 VAL A CA 1
ATOM 4253 C C . VAL A 1 306 ? -6.006 11.52 15.013 1 15.649 286 VAL A C 1
ATOM 4254 O O . VAL A 1 306 ? -5.513 11.829 16.094 1 15.199 286 VAL A O 1
ATOM 4267 N N . GLN A 1 307 ? -6.607 10.345 14.772 1 17.111 287 GLN A N 1
ATOM 4268 C CA . GLN A 1 307 ? -6.986 9.392 15.811 1 16.854 287 GLN A CA 1
ATOM 4269 C C . GLN A 1 307 ? -5.838 8.505 16.256 1 15.283 287 GLN A C 1
ATOM 4270 O O . GLN A 1 307 ? -5.715 8.246 17.46 1 16.384 287 GLN A O 1
ATOM 4284 N N . THR A 1 308 ? -5.05 8.034 15.298 1 15.5 288 THR A N 1
ATOM 4285 C CA . THR A 1 308 ? -4.126 6.919 15.496 1 17.138 288 THR A CA 1
ATOM 4286 C C . THR A 1 308 ? -2.909 7.097 14.58 1 17.008 288 THR A C 1
ATOM 4287 O O . THR A 1 308 ? -3.001 7.635 13.483 1 17.704 288 THR A O 1
ATOM 4298 N N . PHE A 1 309 ? -1.773 6.664 15.105 1 17.277 289 PHE A N 1
ATOM 4299 C CA . PHE A 1 309 ? -0.555 6.449 14.346 1 17.975 289 PHE A CA 1
ATOM 4300 C C . PHE A 1 309 ? 0.143 5.246 14.95 1 16.924 289 PHE A C 1
ATOM 4301 O O . PHE A 1 309 ? -0.061 4.957 16.12 1 16.173 289 PHE A O 1
ATOM 4318 N N . PHE A 1 310 ? 0.974 4.594 14.127 1 16.049 290 PHE A N 1
ATOM 4319 C CA . PHE A 1 310 ? 1.767 3.461 14.523 1 16.255 290 PHE A CA 1
ATOM 4320 C C . PHE A 1 310 ? 3.237 3.863 14.62 1 15.534 290 PHE A C 1
ATOM 4321 O O . PHE A 1 310 ? 3.659 4.931 14.167 1 15.08 290 PHE A O 1
ATOM 4338 N N . ARG A 1 311 ? 3.958 3 15.313 1 16.124 291 ARG A N 1
ATOM 4339 C CA . ARG A 1 311 ? 5.408 3.018 15.393 1 16.301 291 ARG A CA 1
ATOM 4340 C C . ARG A 1 311 ? 5.861 1.562 15.327 1 16.382 291 ARG A C 1
ATOM 4341 O O . ARG A 1 311 ? 5.072 0.671 15.634 1 16.476 291 ARG A O 1
ATOM 4362 N N . THR A 1 312 ? 7.151 1.358 15.075 1 17.483 292 THR A N 1
ATOM 4363 C CA . THR A 1 312 ? 7.726 0.03 15.035 1 17.752 292 THR A CA 1
ATOM 4364 C C . THR A 1 312 ? 8.847 -0.035 16.062 1 17.719 292 THR A C 1
ATOM 4365 O O . THR A 1 312 ? 9.737 0.826 16.091 1 18.25 292 THR A O 1
ATOM 4376 N N . ALA A 1 313 ? 8.742 -1.055 16.921 1 19.403 293 ALA A N 1
ATOM 4377 C CA . ALA A 1 313 ? 9.703 -1.3 17.97 1 19.444 293 ALA A CA 1
ATOM 4378 C C . ALA A 1 313 ? 11.032 -1.68 17.32 1 22.504 293 ALA A C 1
ATOM 4379 O O . ALA A 1 313 ? 11.057 -2.506 16.398 1 23.077 293 ALA A O 1
ATOM 4386 N N . THR A 1 314 ? 12.118 -1.045 17.788 1 23.24 294 THR A N 1
ATOM 4387 C CA . THR A 1 314 ? 13.437 -1.239 17.214 1 25.438 294 THR A CA 1
ATOM 4388 C C . THR A 1 314 ? 14.222 -2.248 18.048 1 26.741 294 THR A C 1
ATOM 4389 O O . THR A 1 314 ? 15.283 -2.689 17.625 1 31.137 294 THR A O 1
ATOM 4400 N N . ARG A 1 315 ? 13.67 -2.598 19.204 1 28.075 295 ARG A N 1
ATOM 4401 C CA . ARG A 1 315 ? 14.247 -3.539 20.151 1 29.935 295 ARG A CA 1
ATOM 4402 C C . ARG A 1 315 ? 13.102 -3.963 21.055 1 30.624 295 ARG A C 1
ATOM 4403 O O . ARG A 1 315 ? 12.111 -3.244 21.13 1 32.284 295 ARG A O 1
ATOM 4409 N N . ASP A 1 316 ? 13.198 -5.109 21.745 1 37.93 296 ASP A N 1
ATOM 4410 C CA . ASP A 1 316 ? 12.199 -5.419 22.762 1 35.516 296 ASP A CA 1
ATOM 4411 C C . ASP A 1 316 ? 12.117 -4.242 23.736 1 33.339 296 ASP A C 1
ATOM 4412 O O . ASP A 1 316 ? 13.152 -3.802 24.214 1 34.186 296 ASP A O 1
ATOM 4421 N N . THR A 1 317 ? 10.911 -3.726 24.028 1 32.249 297 THR A N 1
ATOM 4422 C CA . THR A 1 317 ? 10.774 -2.524 24.841 1 33.821 297 THR A CA 1
ATOM 4423 C C . THR A 1 317 ? 9.661 -2.66 25.875 1 35.878 297 THR A C 1
ATOM 4424 O O . THR A 1 317 ? 8.523 -2.957 25.511 1 33.157 297 THR A O 1
ATOM 4435 N N . GLU A 1 318 ? 9.945 -2.26 27.122 1 34.671 298 GLU A N 1
ATOM 4436 C CA . GLU A 1 318 ? 8.933 -2.233 28.166 1 37.162 298 GLU A CA 1
ATOM 4437 C C . GLU A 1 318 ? 8.133 -0.932 28.066 1 36.037 298 GLU A C 1
ATOM 4438 O O . GLU A 1 318 ? 8.687 0.162 27.974 1 34.169 298 GLU A O 1
ATOM 4450 N N . ILE A 1 319 ? 6.809 -1.067 28.036 1 31.063 299 ILE A N 1
ATOM 4451 C CA . ILE A 1 319 ? 5.927 0.079 28.125 1 30.992 299 ILE A CA 1
ATOM 4452 C C . ILE A 1 319 ? 4.659 -0.435 28.796 1 30.7 299 ILE A C 1
ATOM 4453 O O . ILE A 1 319 ? 4.314 -1.601 28.616 1 32.124 299 ILE A O 1
ATOM 4469 N N . GLY A 1 320 ? 4.073 0.418 29.646 1 29.938 300 GLY A N 1
ATOM 4470 C CA . GLY A 1 320 ? 2.949 0.099 30.509 1 31.289 300 GLY A CA 1
ATOM 4471 C C . GLY A 1 320 ? 2.966 -1.318 31.085 1 32.739 300 GLY A C 1
ATOM 4472 O O . GLY A 1 320 ? 1.919 -1.949 31.148 1 37.614 300 GLY A O 1
ATOM 4476 N N . GLY A 1 321 ? 4.133 -1.827 31.497 1 35.779 301 GLY A N 1
ATOM 4477 C CA . GLY A 1 321 ? 4.219 -3.177 32.039 1 36.355 301 GLY A CA 1
ATOM 4478 C C . GLY A 1 321 ? 4.486 -4.26 30.99 1 39.085 301 GLY A C 1
ATOM 4479 O O . GLY A 1 321 ? 4.941 -5.346 31.344 1 47.014 301 GLY A O 1
ATOM 4483 N N . ALA A 1 322 ? 4.218 -3.98 29.705 1 39.2 302 ALA A N 1
ATOM 4484 C CA . ALA A 1 322 ? 4.327 -4.972 28.635 1 35.664 302 ALA A CA 1
ATOM 4485 C C . ALA A 1 322 ? 5.641 -4.849 27.869 1 31.822 302 ALA A C 1
ATOM 4486 O O . ALA A 1 322 ? 6.162 -3.752 27.727 1 33.096 302 ALA A O 1
ATOM 4493 N N . THR A 1 323 ? 6.133 -5.971 27.317 1 33.721 303 THR A N 1
ATOM 4494 C CA . THR A 1 323 ? 7.274 -5.976 26.405 1 34.906 303 THR A CA 1
ATOM 4495 C C . THR A 1 323 ? 6.769 -5.949 24.964 1 33.235 303 THR A C 1
ATOM 4496 O O . THR A 1 323 ? 6.003 -6.805 24.53 1 36.444 303 THR A O 1
ATOM 4507 N N . ILE A 1 324 ? 7.178 -4.93 24.216 1 30.805 304 ILE A N 1
ATOM 4508 C CA . ILE A 1 324 ? 6.866 -4.871 22.801 1 28.513 304 ILE A CA 1
ATOM 4509 C C . ILE A 1 324 ? 8.011 -5.542 22.083 1 28.287 304 ILE A C 1
ATOM 4510 O O . ILE A 1 324 ? 9.12 -5.043 22.198 1 29.226 304 ILE A O 1
ATOM 4526 N N . PRO A 1 325 ? 7.822 -6.72 21.437 1 26.294 305 PRO A N 1
ATOM 4527 C CA . PRO A 1 325 ? 8.936 -7.363 20.772 1 24.932 305 PRO A CA 1
ATOM 4528 C C . PRO A 1 325 ? 9.504 -6.498 19.657 1 24.567 305 PRO A C 1
ATOM 4529 O O . PRO A 1 325 ? 8.786 -5.849 18.888 1 22.633 305 PRO A O 1
ATOM 4540 N N . ASP A 1 326 ? 10.829 -6.552 19.556 1 27.028 306 ASP A N 1
ATOM 4541 C CA . ASP A 1 326 ? 11.535 -5.985 18.428 1 29.496 306 ASP A CA 1
ATOM 4542 C C . ASP A 1 326 ? 10.784 -6.35 17.148 1 28.871 306 ASP A C 1
ATOM 4543 O O . ASP A 1 326 ? 10.453 -7.519 16.932 1 25.496 306 ASP A O 1
ATOM 4552 N N . GLY A 1 327 ? 10.514 -5.332 16.328 1 22.7 307 GLY A N 1
ATOM 4553 C CA . GLY A 1 327 ? 9.972 -5.495 14.996 1 21.188 307 GLY A CA 1
ATOM 4554 C C . GLY A 1 327 ? 8.444 -5.449 14.958 1 19.845 307 GLY A C 1
ATOM 4555 O O . GLY A 1 327 ? 7.883 -5.453 13.88 1 23.397 307 GLY A O 1
ATOM 4559 N N . LYS A 1 328 ? 7.777 -5.412 16.112 1 21.583 308 LYS A N 1
ATOM 4560 C CA . LYS A 1 328 ? 6.324 -5.333 16.144 1 22.565 308 LYS A CA 1
ATOM 4561 C C . LYS A 1 328 ? 5.889 -3.881 16.285 1 22.033 308 LYS A C 1
ATOM 4562 O O . LYS A 1 328 ? 6.639 -3.047 16.795 1 20.52 308 LYS A O 1
ATOM 4581 N N . LYS A 1 329 ? 4.662 -3.611 15.825 1 22.455 309 LYS A N 1
ATOM 4582 C CA . LYS A 1 329 ? 4.099 -2.273 15.832 1 22.511 309 LYS A CA 1
ATOM 4583 C C . LYS A 1 329 ? 3.199 -2.03 17.043 1 22.854 309 LYS A C 1
ATOM 4584 O O . LYS A 1 329 ? 2.532 -2.93 17.568 1 20.038 309 LYS A O 1
ATOM 4603 N N . ILE A 1 330 ? 3.254 -0.764 17.478 1 19.683 310 ILE A N 1
ATOM 4604 C CA . ILE A 1 330 ? 2.392 -0.185 18.487 1 19.588 310 ILE A CA 1
ATOM 4605 C C . ILE A 1 330 ? 1.406 0.687 17.743 1 15.732 310 ILE A C 1
ATOM 4606 O O . ILE A 1 330 ? 1.734 1.182 16.688 1 16.541 310 ILE A O 1
ATOM 4622 N N . LEU A 1 331 ? 0.175 0.7 18.249 1 16.187 311 LEU A N 1
ATOM 4623 C CA . LEU A 1 331 ? -0.898 1.532 17.734 1 17.339 311 LEU A CA 1
ATOM 4624 C C . LEU A 1 331 ? -1.222 2.504 18.859 1 16.673 311 LEU A C 1
ATOM 4625 O O . LEU A 1 331 ? -1.7 2.083 19.914 1 17.013 311 LEU A O 1
ATOM 4641 N N . MET A 1 332 ? -0.929 3.781 18.616 1 17.351 312 MET A N 1
ATOM 4642 C CA . MET A 1 332 ? -1.131 4.847 19.577 1 16.574 312 MET A CA 1
ATOM 4643 C C . MET A 1 332 ? -2.451 5.516 19.265 1 16.398 312 MET A C 1
ATOM 4644 O O . MET A 1 332 ? -2.645 6.01 18.142 1 15.47 312 MET A O 1
ATOM 4658 N N . PHE A 1 333 ? -3.319 5.527 20.269 1 15.36 313 PHE A N 1
ATOM 4659 C CA . PHE A 1 333 ? -4.654 6.067 20.123 1 15.832 313 PHE A CA 1
ATOM 4660 C C . PHE A 1 333 ? -4.661 7.459 20.725 1 14.35 313 PHE A C 1
ATOM 4661 O O . PHE A 1 333 ? -4.836 7.605 21.921 1 15.407 313 PHE A O 1
ATOM 4678 N N . LEU A 1 334 ? -4.494 8.474 19.877 1 16.432 314 LEU A N 1
ATOM 4679 C CA . LEU A 1 334 ? -4.325 9.834 20.331 1 15.153 314 LEU A CA 1
ATOM 4680 C C . LEU A 1 334 ? -5.646 10.333 20.892 1 16.493 314 LEU A C 1
ATOM 4681 O O . LEU A 1 334 ? -5.649 11.025 21.915 1 14.632 314 LEU A O 1
ATOM 4697 N N . GLY A 1 335 ? -6.742 10.057 20.155 1 15.966 315 GLY A N 1
ATOM 4698 C CA . GLY A 1 335 ? -8.072 10.384 20.655 1 15.263 315 GLY A CA 1
ATOM 4699 C C . GLY A 1 335 ? -8.341 9.84 22.069 1 14.983 315 GLY A C 1
ATOM 4700 O O . GLY A 1 335 ? -8.821 10.553 22.948 1 14.264 315 GLY A O 1
ATOM 4704 N N . ALA A 1 336 ? -7.997 8.565 22.313 1 14.576 316 ALA A N 1
ATOM 4705 C CA . ALA A 1 336 ? -8.229 7.915 23.586 1 15.137 316 ALA A CA 1
ATOM 4706 C C . ALA A 1 336 ? -7.356 8.519 24.705 1 15.964 316 ALA A C 1
ATOM 4707 O O . ALA A 1 336 ? -7.86 8.828 25.785 1 15.817 316 ALA A O 1
ATOM 4714 N N . ALA A 1 337 ? -6.064 8.757 24.428 1 16.142 317 ALA A N 1
ATOM 4715 C CA . ALA A 1 337 ? -5.17 9.441 25.349 1 14.536 317 ALA A CA 1
ATOM 4716 C C . ALA A 1 337 ? -5.661 10.845 25.703 1 14.425 317 ALA A C 1
ATOM 4717 O O . ALA A 1 337 ? -5.578 11.249 26.854 1 16.21 317 ALA A O 1
ATOM 4724 N N . ASN A 1 338 ? -6.309 11.512 24.752 1 13.051 318 ASN A N 1
ATOM 4725 C CA . ASN A 1 338 ? -6.807 12.873 24.891 1 13.821 318 ASN A CA 1
ATOM 4726 C C . ASN A 1 338 ? -8.117 12.909 25.695 1 14.401 318 ASN A C 1
ATOM 4727 O O . ASN A 1 338 ? -8.545 13.988 26.118 1 13.392 318 ASN A O 1
ATOM 4738 N N . ARG A 1 339 ? -8.732 11.74 25.901 1 14.057 319 ARG A N 1
ATOM 4739 C CA . ARG A 1 339 ? -9.914 11.617 26.747 1 15.017 319 ARG A CA 1
ATOM 4740 C C . ARG A 1 339 ? -9.658 10.713 27.955 1 16.903 319 ARG A C 1
ATOM 4741 O O . ARG A 1 339 ? -10.613 10.212 28.55 1 18.392 319 ARG A O 1
ATOM 4762 N N . ASP A 1 340 ? -8.375 10.517 28.316 1 16.049 320 ASP A N 1
ATOM 4763 C CA . ASP A 1 340 ? -7.994 9.662 29.413 1 17.023 320 ASP A CA 1
ATOM 4764 C C . ASP A 1 340 ? -8.219 10.414 30.734 1 20.127 320 ASP A C 1
ATOM 4765 O O . ASP A 1 340 ? -7.567 11.44 30.998 1 17.886 320 ASP A O 1
ATOM 4774 N N . PRO A 1 341 ? -9.106 9.914 31.637 1 19.896 321 PRO A N 1
ATOM 4775 C CA . PRO A 1 341 ? -9.385 10.609 32.891 1 20.638 321 PRO A CA 1
ATOM 4776 C C . PRO A 1 341 ? -8.197 10.56 33.856 1 19.356 321 PRO A C 1
ATOM 4777 O O . PRO A 1 341 ? -8.144 11.35 34.793 1 21.738 321 PRO A O 1
ATOM 4788 N N . ARG A 1 342 ? -7.182 9.734 33.56 1 17.91 322 ARG A N 1
ATOM 4789 C CA . ARG A 1 342 ? -5.957 9.77 34.348 1 17.955 322 ARG A CA 1
ATOM 4790 C C . ARG A 1 342 ? -5.235 11.105 34.157 1 19.453 322 ARG A C 1
ATOM 4791 O O . ARG A 1 342 ? -4.487 11.527 35.036 1 22.089 322 ARG A O 1
ATOM 4812 N N . ARG A 1 343 ? -5.437 11.758 33.007 1 19.212 323 ARG A N 1
ATOM 4813 C CA . ARG A 1 343 ? -4.745 13.004 32.681 1 18.399 323 ARG A CA 1
ATOM 4814 C C . ARG A 1 343 ? -5.701 14.19 32.623 1 17.312 323 ARG A C 1
ATOM 4815 O O . ARG A 1 343 ? -5.3 15.306 32.894 1 18.777 323 ARG A O 1
ATOM 4836 N N . TRP A 1 344 ? -6.961 13.96 32.254 1 16.938 324 TRP A N 1
ATOM 4837 C CA . TRP A 1 344 ? -7.883 15.037 31.994 1 17.832 324 TRP A CA 1
ATOM 4838 C C . TRP A 1 344 ? -9.062 14.922 32.936 1 20.785 324 TRP A C 1
ATOM 4839 O O . TRP A 1 344 ? -9.627 13.846 33.091 1 22.914 324 TRP A O 1
ATOM 4860 N N . GLU A 1 345 ? -9.491 16.064 33.466 1 20.78 325 GLU A N 1
ATOM 4861 C CA . GLU A 1 345 ? -10.645 16.107 34.335 1 21.531 325 GLU A CA 1
ATOM 4862 C C . GLU A 1 345 ? -11.879 16.185 33.439 1 21.29 325 GLU A C 1
ATOM 4863 O O . GLU A 1 345 ? -11.951 17.061 32.584 1 21.116 325 GLU A O 1
ATOM 4875 N N . ASN A 1 346 ? -12.869 15.322 33.666 1 18.32 326 ASN A N 1
ATOM 4876 C CA . ASN A 1 346 ? -14.106 15.375 32.89 1 17.132 326 ASN A CA 1
ATOM 4877 C C . ASN A 1 346 ? -13.757 15.433 31.398 1 18.626 326 ASN A C 1
ATOM 4878 O O . ASN A 1 346 ? -14.111 16.381 30.693 1 16.822 326 ASN A O 1
ATOM 4889 N N . PRO A 1 347 ? -13.042 14.415 30.858 1 16.842 327 PRO A N 1
ATOM 4890 C CA . PRO A 1 347 ? -12.479 14.486 29.528 1 17.258 327 PRO A CA 1
ATOM 4891 C C . PRO A 1 347 ? -13.48 14.675 28.388 1 18.948 327 PRO A C 1
ATOM 4892 O O . PRO A 1 347 ? -13.08 15.195 27.347 1 17.604 327 PRO A O 1
ATOM 4903 N N . GLU A 1 348 ? -14.746 14.252 28.552 1 19.744 328 GLU A N 1
ATOM 4904 C CA . GLU A 1 348 ? -15.699 14.281 27.453 1 21.826 328 GLU A CA 1
ATOM 4905 C C . GLU A 1 348 ? -16.162 15.706 27.184 1 22.632 328 GLU A C 1
ATOM 4906 O O . GLU A 1 348 ? -16.775 15.978 26.157 1 24.646 328 GLU A O 1
ATOM 4918 N N . VAL A 1 349 ? -15.915 16.619 28.119 1 21.854 329 VAL A N 1
ATOM 4919 C CA . VAL A 1 349 ? -16.429 17.964 27.981 1 22.631 329 VAL A CA 1
ATOM 4920 C C . VAL A 1 349 ? -15.491 18.824 27.14 1 21.181 329 VAL A C 1
ATOM 4921 O O . VAL A 1 349 ? -14.273 18.798 27.312 1 22.129 329 VAL A O 1
ATOM 4934 N N . PHE A 1 350 ? -16.105 19.586 26.23 1 20.362 330 PHE A N 1
ATOM 4935 C CA . PHE A 1 350 ? -15.424 20.645 25.499 1 20.619 330 PHE A CA 1
ATOM 4936 C C . PHE A 1 350 ? -15.484 21.895 26.372 1 20.434 330 PHE A C 1
ATOM 4937 O O . PHE A 1 350 ? -16.571 22.443 26.568 1 20.002 330 PHE A O 1
ATOM 4954 N N . ASP A 1 351 ? -14.317 22.344 26.849 1 20.404 331 ASP A N 1
ATOM 4955 C CA . ASP A 1 351 ? -14.271 23.426 27.821 1 22.82 331 ASP A CA 1
ATOM 4956 C C . ASP A 1 351 ? -13.122 24.372 27.536 1 22.904 331 ASP A C 1
ATOM 4957 O O . ASP A 1 351 ? -11.959 24.046 27.772 1 21.906 331 ASP A O 1
ATOM 4966 N N . LEU A 1 352 ? -13.422 25.602 27.129 1 22.807 332 LEU A N 1
ATOM 4967 C CA . LEU A 1 352 ? -12.286 26.466 26.835 1 28.514 332 LEU A CA 1
ATOM 4968 C C . LEU A 1 352 ? -11.627 27.019 28.107 1 27.786 332 LEU A C 1
ATOM 4969 O O . LEU A 1 352 ? -10.543 27.591 28.032 1 27.755 332 LEU A O 1
ATOM 4985 N N . GLY A 1 353 ? -12.239 26.777 29.275 1 25.264 333 GLY A N 1
ATOM 4986 C CA . GLY A 1 353 ? -11.61 27.036 30.554 1 27.232 333 GLY A CA 1
ATOM 4987 C C . GLY A 1 353 ? -10.532 25.993 30.84 1 27.215 333 GLY A C 1
ATOM 4988 O O . GLY A 1 353 ? -9.659 26.216 31.664 1 27.124 333 GLY A O 1
ATOM 4992 N N . ARG A 1 354 ? -10.609 24.83 30.189 1 23.308 334 ARG A N 1
ATOM 4993 C CA . ARG A 1 354 ? -9.58 23.831 30.383 1 22.997 334 ARG A CA 1
ATOM 4994 C C . ARG A 1 354 ? -8.244 24.381 29.88 1 24.792 334 ARG A C 1
ATOM 4995 O O . ARG A 1 354 ? -8.178 25.132 28.917 1 29.81 334 ARG A O 1
ATOM 5016 N N . ASN A 1 355 ? -7.155 23.925 30.479 1 23.735 335 ASN A N 1
ATOM 5017 C CA . ASN A 1 355 ? -5.849 24.081 29.871 1 22.791 335 ASN A CA 1
ATOM 5018 C C . ASN A 1 355 ? -5.547 22.793 29.1 1 21.079 335 ASN A C 1
ATOM 5019 O O . ASN A 1 355 ? -5.238 21.774 29.714 1 17.516 335 ASN A O 1
ATOM 5030 N N . PRO A 1 356 ? -5.663 22.804 27.753 1 21.835 336 PRO A N 1
ATOM 5031 C CA . PRO A 1 356 ? -5.433 21.629 26.923 1 20.819 336 PRO A CA 1
ATOM 5032 C C . PRO A 1 356 ? -3.981 21.38 26.531 1 21.583 336 PRO A C 1
ATOM 5033 O O . PRO A 1 356 ? -3.665 20.407 25.822 1 17.228 336 PRO A O 1
ATOM 5044 N N . SER A 1 357 ? -3.093 22.265 26.995 1 20.339 337 SER A N 1
ATOM 5045 C CA . SER A 1 357 ? -1.691 22.133 26.651 1 21.649 337 SER A CA 1
ATOM 5046 C C . SER A 1 357 ? -1.219 20.764 27.133 1 17.961 337 SER A C 1
ATOM 5047 O O . SER A 1 357 ? -1.558 20.342 28.226 1 19.586 337 SER A O 1
ATOM 5055 N N . GLY A 1 358 ? -0.491 20.06 26.265 1 16.905 338 GLY A N 1
ATOM 5056 C CA . GLY A 1 358 ? -0.067 18.705 26.53 1 17.65 338 GLY A CA 1
ATOM 5057 C C . GLY A 1 358 ? -0.983 17.642 25.929 1 17.107 338 GLY A C 1
ATOM 5058 O O . GLY A 1 358 ? -0.67 16.471 26.006 1 16.155 338 GLY A O 1
ATOM 5062 N N . HIS A 1 359 ? -2.117 18.016 25.322 1 16.391 339 HIS A N 1
ATOM 5063 C CA . HIS A 1 359 ? -2.865 17.026 24.582 1 16.475 339 HIS A CA 1
ATOM 5064 C C . HIS A 1 359 ? -1.922 16.493 23.501 1 16.445 339 HIS A C 1
ATOM 5065 O O . HIS A 1 359 ? -1.016 17.218 23.071 1 17.156 339 HIS A O 1
ATOM 5080 N N . VAL A 1 360 ? -2.171 15.252 23.061 1 16.03 340 VAL A N 1
ATOM 5081 C CA . VAL A 1 360 ? -1.329 14.58 22.072 1 15.168 340 VAL A CA 1
ATOM 5082 C C . VAL A 1 360 ? -2.023 14.567 20.701 1 17.218 340 VAL A C 1
ATOM 5083 O O . VAL A 1 360 ? -1.653 13.805 19.812 1 16.435 340 VAL A O 1
ATOM 5096 N N . GLY A 1 361 ? -2.929 15.512 20.458 1 16.644 341 GLY A N 1
ATOM 5097 C CA . GLY A 1 361 ? -3.626 15.613 19.182 1 15.402 341 GLY A CA 1
ATOM 5098 C C . GLY A 1 361 ? -2.734 16.01 17.995 1 15.616 341 GLY A C 1
ATOM 5099 O O . GLY A 1 361 ? -3.082 15.786 16.83 1 16.339 341 GLY A O 1
ATOM 5103 N N . TYR A 1 362 ? -1.606 16.65 18.288 1 15.438 342 TYR A N 1
ATOM 5104 C CA . TYR A 1 362 ? -0.577 16.991 17.321 1 14.366 342 TYR A CA 1
ATOM 5105 C C . TYR A 1 362 ? 0.607 16.047 17.433 1 15.626 342 TYR A C 1
ATOM 5106 O O . TYR A 1 362 ? 1.62 16.276 16.795 1 18.458 342 TYR A O 1
ATOM 5124 N N . GLY A 1 363 ? 0.488 15.009 18.269 1 13.891 343 GLY A N 1
ATOM 5125 C CA . GLY A 1 363 ? 1.622 14.157 18.584 1 15.07 343 GLY A CA 1
ATOM 5126 C C . GLY A 1 363 ? 2.479 14.78 19.679 1 14.1 343 GLY A C 1
ATOM 5127 O O . GLY A 1 363 ? 2.038 15.658 20.388 1 16.633 343 GLY A O 1
ATOM 5131 N N . MET A 1 364 ? 3.748 14.387 19.76 1 15.064 344 MET A N 1
ATOM 5132 C CA . MET A 1 364 ? 4.59 14.805 20.855 1 15.351 344 MET A CA 1
ATOM 5133 C C . MET A 1 364 ? 6.017 14.38 20.527 1 15.819 344 MET A C 1
ATOM 5134 O O . MET A 1 364 ? 6.235 13.272 20.032 1 16.471 344 MET A O 1
ATOM 5148 N N . GLY A 1 365 ? 6.98 15.229 20.861 1 15.95 345 GLY A N 1
ATOM 5149 C CA . GLY A 1 365 ? 8.371 14.865 20.615 1 17.897 345 GLY A CA 1
ATOM 5150 C C . GLY A 1 365 ? 8.793 15.282 19.205 1 17.566 345 GLY A C 1
ATOM 5151 O O . GLY A 1 365 ? 8.231 16.224 18.653 1 17.657 345 GLY A O 1
ATOM 5155 N N . ILE A 1 366 ? 9.752 14.569 18.597 1 16.097 346 ILE A N 1
ATOM 5156 C CA . ILE A 1 366 ? 10.481 15.121 17.473 1 16.398 346 ILE A CA 1
ATOM 5157 C C . ILE A 1 366 ? 9.581 15.243 16.234 1 17.991 346 ILE A C 1
ATOM 5158 O O . ILE A 1 366 ? 9.901 16.047 15.355 1 17.847 346 ILE A O 1
ATOM 5174 N N . HIS A 1 367 ? 8.456 14.497 16.163 1 15.302 347 HIS A N 1
ATOM 5175 C CA . HIS A 1 367 ? 7.594 14.597 15.007 1 14.309 347 HIS A CA 1
ATOM 5176 C C . HIS A 1 367 ? 6.354 15.421 15.3 1 15.163 347 HIS A C 1
ATOM 5177 O O . HIS A 1 367 ? 5.469 15.503 14.448 1 15.093 347 HIS A O 1
ATOM 5192 N N . GLN A 1 368 ? 6.256 16.012 16.493 1 16.496 348 GLN A N 1
ATOM 5193 C CA . GLN A 1 368 ? 5.071 16.799 16.825 1 16.317 348 GLN A CA 1
ATOM 5194 C C . GLN A 1 368 ? 4.736 17.772 15.691 1 16.779 348 GLN A C 1
ATOM 5195 O O . GLN A 1 368 ? 5.603 18.421 15.116 1 17.137 348 GLN A O 1
ATOM 5209 N N . CYS A 1 369 ? 3.44 17.855 15.361 1 16.908 349 CYS A N 1
ATOM 5210 C CA . CYS A 1 369 ? 2.966 18.568 14.2 1 15.878 349 CYS A CA 1
ATOM 5211 C C . CYS A 1 369 ? 3.711 19.883 13.991 1 15.936 349 CYS A C 1
ATOM 5212 O O . CYS A 1 369 ? 3.781 20.719 14.88 1 15.517 349 CYS A O 1
ATOM 5220 N N . VAL A 1 370 ? 4.254 20.054 12.794 1 17.481 350 VAL A N 1
ATOM 5221 C CA . VAL A 1 370 ? 5.039 21.229 12.473 1 17.762 350 VAL A CA 1
ATOM 5222 C C . VAL A 1 370 ? 4.12 22.318 11.931 1 20.109 350 VAL A C 1
ATOM 5223 O O . VAL A 1 370 ? 4.529 23.487 11.866 1 20.359 350 VAL A O 1
ATOM 5236 N N . GLY A 1 371 ? 2.873 21.93 11.609 1 19.945 351 GLY A N 1
ATOM 5237 C CA . GLY A 1 371 ? 1.87 22.845 11.086 1 20.113 351 GLY A CA 1
ATOM 5238 C C . GLY A 1 371 ? 0.898 23.392 12.127 1 21.953 351 GLY A C 1
ATOM 5239 O O . GLY A 1 371 ? -0.059 24.058 11.759 1 21.634 351 GLY A O 1
ATOM 5243 N N . GLN A 1 372 ? 1.212 23.286 13.419 1 21.782 352 GLN A N 1
ATOM 5244 C CA . GLN A 1 372 ? 0.258 23.67 14.453 1 24.902 352 GLN A CA 1
ATOM 5245 C C . GLN A 1 372 ? 0.043 25.177 14.5 1 25.111 352 GLN A C 1
ATOM 5246 O O . GLN A 1 372 ? -1.056 25.638 14.806 1 26.364 352 GLN A O 1
ATOM 5260 N N . HIS A 1 373 ? 1.097 25.954 14.224 1 24.923 353 HIS A N 1
ATOM 5261 C CA . HIS A 1 373 ? 0.974 27.398 14.135 1 23.394 353 HIS A CA 1
ATOM 5262 C C . HIS A 1 373 ? 0.062 27.743 12.964 1 21.637 353 HIS A C 1
ATOM 5263 O O . HIS A 1 373 ? -0.727 28.678 13.051 1 22.768 353 HIS A O 1
ATOM 5278 N N . VAL A 1 374 ? 0.118 26.95 11.901 1 21.397 354 VAL A N 1
ATOM 5279 C CA . VAL A 1 374 ? -0.712 27.215 10.732 1 21.342 354 VAL A CA 1
ATOM 5280 C C . VAL A 1 374 ? -2.161 26.887 11.092 1 21.844 354 VAL A C 1
ATOM 5281 O O . VAL A 1 374 ? -3.073 27.677 10.812 1 19.25 354 VAL A O 1
ATOM 5294 N N . ALA A 1 375 ? -2.355 25.734 11.753 1 18.162 355 ALA A N 1
ATOM 5295 C CA . ALA A 1 375 ? -3.702 25.38 12.15 1 19.94 355 ALA A CA 1
ATOM 5296 C C . ALA A 1 375 ? -4.312 26.436 13.093 1 19.381 355 ALA A C 1
ATOM 5297 O O . ALA A 1 375 ? -5.469 26.846 12.953 1 17.721 355 ALA A O 1
ATOM 5304 N N . ARG A 1 376 ? -3.543 26.878 14.082 1 18.722 356 ARG A N 1
ATOM 5305 C CA . ARG A 1 376 ? -4.054 27.797 15.087 1 23.281 356 ARG A CA 1
ATOM 5306 C C . ARG A 1 376 ? -4.417 29.141 14.453 1 19.979 356 ARG A C 1
ATOM 5307 O O . ARG A 1 376 ? -5.398 29.775 14.802 1 17.607 356 ARG A O 1
ATOM 5328 N N . LEU A 1 377 ? -3.611 29.57 13.482 1 21.211 357 LEU A N 1
ATOM 5329 C CA . LEU A 1 377 ? -3.876 30.835 12.811 1 21.286 357 LEU A CA 1
ATOM 5330 C C . LEU A 1 377 ? -5.154 30.783 11.963 1 18.951 357 LEU A C 1
ATOM 5331 O O . LEU A 1 377 ? -5.945 31.748 11.923 1 21.129 357 LEU A O 1
ATOM 5347 N N . GLU A 1 378 ? -5.367 29.672 11.251 1 19.981 358 GLU A N 1
ATOM 5348 C CA . GLU A 1 378 ? -6.597 29.49 10.488 1 19.879 358 GLU A CA 1
ATOM 5349 C C . GLU A 1 378 ? -7.783 29.571 11.443 1 22.509 358 GLU A C 1
ATOM 5350 O O . GLU A 1 378 ? -8.778 30.221 11.126 1 22.165 358 GLU A O 1
ATOM 5362 N N . SER A 1 379 ? -7.702 28.858 12.584 1 22.807 359 SER A N 1
ATOM 5363 C CA . SER A 1 379 ? -8.795 28.859 13.548 1 24.529 359 SER A CA 1
ATOM 5364 C C . SER A 1 379 ? -9.025 30.265 14.093 1 23.267 359 SER A C 1
ATOM 5365 O O . SER A 1 379 ? -10.16 30.697 14.234 1 25.011 359 SER A O 1
ATOM 5373 N N . GLU A 1 380 ? -7.945 30.955 14.442 1 21.329 360 GLU A N 1
ATOM 5374 C CA . GLU A 1 380 ? -8.028 32.295 14.999 1 21.855 360 GLU A CA 1
ATOM 5375 C C . GLU A 1 380 ? -8.721 33.235 14.015 1 20.468 360 GLU A C 1
ATOM 5376 O O . GLU A 1 380 ? -9.623 33.987 14.41 1 20.229 360 GLU A O 1
ATOM 5388 N N . ALA A 1 381 ? -8.336 33.134 12.736 1 20.122 361 ALA A N 1
ATOM 5389 C CA . ALA A 1 381 ? -8.907 33.921 11.65 1 19.66 361 ALA A CA 1
ATOM 5390 C C . ALA A 1 381 ? -10.399 33.633 11.471 1 19.85 361 ALA A C 1
ATOM 5391 O O . ALA A 1 381 ? -11.209 34.559 11.449 1 20.979 361 ALA A O 1
ATOM 5398 N N . LEU A 1 382 ? -10.759 32.353 11.332 1 17.455 362 LEU A N 1
ATOM 5399 C CA . LEU A 1 382 ? -12.144 31.966 11.064 1 18.538 362 LEU A CA 1
ATOM 5400 C C . LEU A 1 382 ? -13.029 32.268 12.272 1 17.65 362 LEU A C 1
ATOM 5401 O O . LEU A 1 382 ? -14.164 32.742 12.126 1 21.063 362 LEU A O 1
ATOM 5417 N N . LEU A 1 383 ? -12.544 31.935 13.477 1 16.527 363 LEU A N 1
ATOM 5418 C CA . LEU A 1 383 ? -13.324 32.139 14.699 1 17.574 363 LEU A CA 1
ATOM 5419 C C . LEU A 1 383 ? -13.55 33.626 14.991 1 18.592 363 LEU A C 1
ATOM 5420 O O . LEU A 1 383 ? -14.63 34.004 15.455 1 19.012 363 LEU A O 1
ATOM 5436 N N . THR A 1 384 ? -12.516 34.444 14.78 1 19.34 364 THR A N 1
ATOM 5437 C CA . THR A 1 384 ? -12.619 35.886 14.943 1 20.017 364 THR A CA 1
ATOM 5438 C C . THR A 1 384 ? -13.671 36.411 13.976 1 19.196 364 THR A C 1
ATOM 5439 O O . THR A 1 384 ? -14.562 37.138 14.384 1 20.366 364 THR A O 1
ATOM 5450 N N . ALA A 1 385 ? -13.583 36.025 12.716 1 19.011 365 ALA A N 1
ATOM 5451 C CA . ALA A 1 385 ? -14.538 36.486 11.717 1 19.836 365 ALA A CA 1
ATOM 5452 C C . ALA A 1 385 ? -15.954 36.038 12.088 1 22.323 365 ALA A C 1
ATOM 5453 O O . ALA A 1 385 ? -16.915 36.81 11.977 1 21.591 365 ALA A O 1
ATOM 5460 N N . LEU A 1 386 ? -16.102 34.784 12.528 1 20.164 366 LEU A N 1
ATOM 5461 C CA . LEU A 1 386 ? -17.438 34.326 12.844 1 20.673 366 LEU A CA 1
ATOM 5462 C C . LEU A 1 386 ? -17.989 35.077 14.059 1 21.271 366 LEU A C 1
ATOM 5463 O O . LEU A 1 386 ? -19.16 35.472 14.085 1 20.973 366 LEU A O 1
ATOM 5479 N N . ALA A 1 387 ? -17.144 35.222 15.093 1 19.606 367 ALA A N 1
ATOM 5480 C CA . ALA A 1 387 ? -17.562 35.83 16.343 1 21.424 367 ALA A CA 1
ATOM 5481 C C . ALA A 1 387 ? -17.992 37.267 16.106 1 20.052 367 ALA A C 1
ATOM 5482 O O . ALA A 1 387 ? -18.938 37.737 16.73 1 19.438 367 ALA A O 1
ATOM 5489 N N . SER A 1 388 ? -17.358 37.936 15.148 1 19.75 368 SER A N 1
ATOM 5490 C CA . SER A 1 388 ? -17.687 39.328 14.911 1 20.591 368 SER A CA 1
ATOM 5491 C C . SER A 1 388 ? -19.13 39.508 14.427 1 21.28 368 SER A C 1
ATOM 5492 O O . SER A 1 388 ? -19.684 40.578 14.609 1 21.061 368 SER A O 1
ATOM 5500 N N A ARG A 1 389 ? -19.736 38.473 13.838 0.5 22.535 369 ARG A N 1
ATOM 5501 N N B ARG A 1 389 ? -19.713 38.473 13.817 0.5 22.044 369 ARG A N 1
ATOM 5502 C CA A ARG A 1 389 ? -20.96 38.663 13.075 0.5 23.706 369 ARG A CA 1
ATOM 5503 C CA B ARG A 1 389 ? -20.959 38.622 13.084 0.5 22.702 369 ARG A CA 1
ATOM 5504 C C A ARG A 1 389 ? -22.083 37.772 13.591 0.5 22.768 369 ARG A C 1
ATOM 5505 C C B ARG A 1 389 ? -22.08 37.903 13.81 0.5 21.418 369 ARG A C 1
ATOM 5506 O O A ARG A 1 389 ? -23.235 38.036 13.273 0.5 23.731 369 ARG A O 1
ATOM 5507 O O B ARG A 1 389 ? -23.199 38.392 13.835 0.5 20.287 369 ARG A O 1
ATOM 5548 N N . VAL A 1 390 ? -21.753 36.744 14.387 1 21.998 370 VAL A N 1
ATOM 5549 C CA . VAL A 1 390 ? -22.733 35.808 14.926 1 20.441 370 VAL A CA 1
ATOM 5550 C C . VAL A 1 390 ? -22.921 35.926 16.444 1 22.643 370 VAL A C 1
ATOM 5551 O O . VAL A 1 390 ? -22.048 35.604 17.25 1 25.092 370 VAL A O 1
ATOM 5565 N N . HIS A 1 391 ? -24.164 36.224 16.828 1 22.796 371 HIS A N 1
ATOM 5566 C CA . HIS A 1 391 ? -24.595 36.316 18.197 1 23.379 371 HIS A CA 1
ATOM 5567 C C . HIS A 1 391 ? -24.658 34.928 18.824 1 23.035 371 HIS A C 1
ATOM 5568 O O . HIS A 1 391 ? -24.061 34.686 19.855 1 24.391 371 HIS A O 1
ATOM 5583 N N . SER A 1 392 ? -25.409 34.017 18.21 1 25.115 372 SER A N 1
ATOM 5584 C CA . SER A 1 392 ? -25.491 32.65 18.708 1 24.509 372 SER A CA 1
ATOM 5585 C C . SER A 1 392 ? -25.586 31.713 17.516 1 24.319 372 SER A C 1
ATOM 5586 O O . SER A 1 392 ? -25.856 32.152 16.409 1 24.697 372 SER A O 1
ATOM 5594 N N . LEU A 1 393 ? -25.376 30.427 17.784 1 23.95 373 LEU A N 1
ATOM 5595 C CA . LEU A 1 393 ? -25.102 29.415 16.776 1 27.808 373 LEU A CA 1
ATOM 5596 C C . LEU A 1 393 ? -25.762 28.153 17.299 1 25.038 373 LEU A C 1
ATOM 5597 O O . LEU A 1 393 ? -25.68 27.921 18.492 1 23.248 373 LEU A O 1
ATOM 5613 N N . GLU A 1 394 ? -26.487 27.42 16.438 1 27.049 374 GLU A N 1
ATOM 5614 C CA . GLU A 1 394 ? -27.178 26.197 16.819 1 26.628 374 GLU A CA 1
ATOM 5615 C C . GLU A 1 394 ? -26.914 25.139 15.755 1 23.101 374 GLU A C 1
ATOM 5616 O O . GLU A 1 394 ? -26.788 25.489 14.593 1 22.776 374 GLU A O 1
ATOM 5628 N N . ILE A 1 395 ? -26.901 23.857 16.128 1 22.81 375 ILE A N 1
ATOM 5629 C CA . ILE A 1 395 ? -27.065 22.769 15.154 1 23.541 375 ILE A CA 1
ATOM 5630 C C . ILE A 1 395 ? -28.431 22.893 14.46 1 24.927 375 ILE A C 1
ATOM 5631 O O . ILE A 1 395 ? -29.452 23.089 15.118 1 24.855 375 ILE A O 1
ATOM 5647 N N . ALA A 1 396 ? -28.472 22.858 13.123 1 24.045 376 ALA A N 1
ATOM 5648 C CA . ALA A 1 396 ? -29.722 23.095 12.414 1 21.259 376 ALA A CA 1
ATOM 5649 C C . ALA A 1 396 ? -30.305 21.828 11.795 1 24.016 376 ALA A C 1
ATOM 5650 O O . ALA A 1 396 ? -31.358 21.89 11.174 1 23.18 376 ALA A O 1
ATOM 5657 N N . GLY A 1 397 ? -29.639 20.697 11.971 1 21.252 377 GLY A N 1
ATOM 5658 C CA . GLY A 1 397 ? -30.025 19.48 11.289 1 22.205 377 GLY A CA 1
ATOM 5659 C C . GLY A 1 397 ? -29.047 18.352 11.617 1 23.498 377 GLY A C 1
ATOM 5660 O O . GLY A 1 397 ? -28.039 18.602 12.279 1 24.089 377 GLY A O 1
ATOM 5664 N N . PRO A 1 398 ? -29.328 17.089 11.204 1 22.1 378 PRO A N 1
ATOM 5665 C CA . PRO A 1 398 ? -28.466 15.969 11.546 1 22.872 378 PRO A CA 1
ATOM 5666 C C . PRO A 1 398 ? -27.023 16.199 11.105 1 20.574 378 PRO A C 1
ATOM 5667 O O . PRO A 1 398 ? -26.777 16.681 10.007 1 19.986 378 PRO A O 1
ATOM 5678 N N . VAL A 1 399 ? -26.076 15.826 11.965 1 21.197 379 VAL A N 1
ATOM 5679 C CA . VAL A 1 399 ? -24.674 15.888 11.603 1 21.845 379 VAL A CA 1
ATOM 5680 C C . VAL A 1 399 ? -24.282 14.534 11.032 1 19.396 379 VAL A C 1
ATOM 5681 O O . VAL A 1 399 ? -24.867 13.527 11.394 1 18.893 379 VAL A O 1
ATOM 5694 N N . HIS A 1 400 ? -23.301 14.541 10.127 1 20.239 380 HIS A N 1
ATOM 5695 C CA . HIS A 1 400 ? -22.866 13.32 9.46 1 21.914 380 HIS A CA 1
ATOM 5696 C C . HIS A 1 400 ? -21.349 13.281 9.463 1 19.61 380 HIS A C 1
ATOM 5697 O O . HIS A 1 400 ? -20.72 14.293 9.197 1 20.259 380 HIS A O 1
ATOM 5712 N N . ARG A 1 401 ? -20.818 12.103 9.782 1 23.257 381 ARG A N 1
ATOM 5713 C CA . ARG A 1 401 ? -19.39 11.832 9.752 1 24.63 381 ARG A CA 1
ATOM 5714 C C . ARG A 1 401 ? -18.996 11.323 8.367 1 26.495 381 ARG A C 1
ATOM 5715 O O . ARG A 1 401 ? -19.799 10.69 7.699 1 20.497 381 ARG A O 1
ATOM 5736 N N . HIS A 1 402 ? -17.736 11.574 7.971 1 24.679 382 HIS A N 1
ATOM 5737 C CA . HIS A 1 402 ? -17.155 10.94 6.805 1 28.724 382 HIS A CA 1
ATOM 5738 C C . HIS A 1 402 ? -16.137 9.963 7.37 1 24.125 382 HIS A C 1
ATOM 5739 O O . HIS A 1 402 ? -15.262 10.41 8.1 1 22.292 382 HIS A O 1
ATOM 5754 N N . LEU A 1 403 ? -16.353 8.658 7.127 1 21.49 383 LEU A N 1
ATOM 5755 C CA . LEU A 1 403 ? -15.503 7.627 7.693 1 22.001 383 LEU A CA 1
ATOM 5756 C C . LEU A 1 403 ? -14.112 7.663 7.055 1 20.843 383 LEU A C 1
ATOM 5757 O O . LEU A 1 403 ? -13.956 7.84 5.852 1 19.492 383 LEU A O 1
ATOM 5773 N N . ASN A 1 404 ? -13.089 7.555 7.906 1 19.666 384 ASN A N 1
ATOM 5774 C CA . ASN A 1 404 ? -11.712 7.466 7.465 1 18.869 384 ASN A CA 1
ATOM 5775 C C . ASN A 1 404 ? -10.969 6.621 8.478 1 18.05 384 ASN A C 1
ATOM 5776 O O . ASN A 1 404 ? -11.236 6.713 9.658 1 18.95 384 ASN A O 1
ATOM 5787 N N . ASN A 1 405 ? -10.009 5.826 8.026 1 19.031 385 ASN A N 1
ATOM 5788 C CA . ASN A 1 405 ? -9.293 4.948 8.927 1 19.126 385 ASN A CA 1
ATOM 5789 C C . ASN A 1 405 ? -8.552 5.687 10.034 1 18.124 385 ASN A C 1
ATOM 5790 O O . ASN A 1 405 ? -8.417 5.105 11.118 1 16.982 385 ASN A O 1
ATOM 5801 N N . THR A 1 406 ? -8.052 6.918 9.775 1 18.11 386 THR A N 1
ATOM 5802 C CA . THR A 1 406 ? -7.173 7.567 10.738 1 17.87 386 THR A CA 1
ATOM 5803 C C . THR A 1 406 ? -7.64 8.993 11.064 1 18.115 386 THR A C 1
ATOM 5804 O O . THR A 1 406 ? -7.301 9.469 12.12 1 17.269 386 THR A O 1
ATOM 5815 N N . LEU A 1 407 ? -8.458 9.637 10.223 1 16.084 387 LEU A N 1
ATOM 5816 C CA . LEU A 1 407 ? -8.828 11.02 10.39 1 20.711 387 LEU A CA 1
ATOM 5817 C C . LEU A 1 407 ? -10.322 11.094 10.675 1 27.437 387 LEU A C 1
ATOM 5818 O O . LEU A 1 407 ? -11.115 10.731 9.804 1 31.637 387 LEU A O 1
ATOM 5834 N N . ARG A 1 408 ? -10.682 11.6 11.865 1 21.715 388 ARG A N 1
ATOM 5835 C CA . ARG A 1 408 ? -12.077 11.816 12.208 1 25.718 388 ARG A CA 1
ATOM 5836 C C . ARG A 1 408 ? -12.509 12.967 11.3 1 28.22 388 ARG A C 1
ATOM 5837 O O . ARG A 1 408 ? -11.864 14.011 11.301 1 24.915 388 ARG A O 1
ATOM 5858 N N . SER A 1 409 ? -13.453 12.702 10.389 1 28.857 389 SER A N 1
ATOM 5859 C CA . SER A 1 409 ? -13.777 13.637 9.321 1 31.515 389 SER A CA 1
ATOM 5860 C C . SER A 1 409 ? -15.259 13.953 9.381 1 35.109 389 SER A C 1
ATOM 5861 O O . SER A 1 409 ? -16.08 13.069 9.59 1 28.299 389 SER A O 1
ATOM 5869 N N . TRP A 1 410 ? -15.562 15.22 9.113 1 35.71 390 TRP A N 1
ATOM 5870 C CA . TRP A 1 410 ? -16.897 15.746 9.218 1 31.397 390 TRP A CA 1
ATOM 5871 C C . TRP A 1 410 ? -17.479 15.886 7.835 1 27.765 390 TRP A C 1
ATOM 5872 O O . TRP A 1 410 ? -16.887 16.535 6.988 1 30.171 390 TRP A O 1
ATOM 5893 N N . GLU A 1 411 ? -18.682 15.358 7.619 1 22.066 391 GLU A N 1
ATOM 5894 C CA . GLU A 1 411 ? -19.238 15.48 6.28 1 21.29 391 GLU A CA 1
ATOM 5895 C C . GLU A 1 411 ? -20.166 16.686 6.228 1 20.887 391 GLU A C 1
ATOM 5896 O O . GLU A 1 411 ? -20.085 17.504 5.33 1 25.032 391 GLU A O 1
ATOM 5908 N N . SER A 1 412 ? -21.058 16.774 7.195 1 19.876 392 SER A N 1
ATOM 5909 C CA . SER A 1 412 ? -22.038 17.83 7.228 1 22.649 392 SER A CA 1
ATOM 5910 C C . SER A 1 412 ? -22.338 18.206 8.676 1 19.885 392 SER A C 1
ATOM 5911 O O . SER A 1 412 ? -22.505 17.337 9.534 1 20.819 392 SER A O 1
ATOM 5919 N N . VAL A 1 413 ? -22.439 19.528 8.902 1 20.3 393 VAL A N 1
ATOM 5920 C CA . VAL A 1 413 ? -22.757 20.114 10.187 1 20.746 393 VAL A CA 1
ATOM 5921 C C . VAL A 1 413 ? -23.621 21.317 9.871 1 21.38 393 VAL A C 1
ATOM 5922 O O . VAL A 1 413 ? -23.15 22.448 9.675 1 21.9 393 VAL A O 1
ATOM 5935 N N . PRO A 1 414 ? -24.923 21.054 9.659 1 21.281 394 PRO A N 1
ATOM 5936 C CA . PRO A 1 414 ? -25.874 22.118 9.43 1 20.535 394 PRO A CA 1
ATOM 5937 C C . PRO A 1 414 ? -25.97 22.984 10.665 1 19.955 394 PRO A C 1
ATOM 5938 O O . PRO A 1 414 ? -26.122 22.471 11.788 1 19.639 394 PRO A O 1
ATOM 5949 N N . VAL A 1 415 ? -25.876 24.288 10.434 1 20.524 395 VAL A N 1
ATOM 5950 C CA . VAL A 1 415 ? -25.954 25.216 11.526 1 20.216 395 VAL A CA 1
ATOM 5951 C C . VAL A 1 415 ? -26.898 26.326 11.124 1 19.285 395 VAL A C 1
ATOM 5952 O O . VAL A 1 415 ? -27.092 26.571 9.955 1 19.82 395 VAL A O 1
ATOM 5965 N N . LYS A 1 416 ? -27.458 26.974 12.133 1 20.776 396 LYS A N 1
ATOM 5966 C CA . LYS A 1 416 ? -28.198 28.205 11.94 1 25.522 396 LYS A CA 1
ATOM 5967 C C . LYS A 1 416 ? -27.618 29.231 12.899 1 22.788 396 LYS A C 1
ATOM 5968 O O . LYS A 1 416 ? -27.348 28.925 14.071 1 24.604 396 LYS A O 1
ATOM 5987 N N . VAL A 1 417 ? -27.469 30.443 12.393 1 24.701 397 VAL A N 1
ATOM 5988 C CA . VAL A 1 417 ? -26.886 31.51 13.199 1 27.313 397 VAL A CA 1
ATOM 5989 C C . VAL A 1 417 ? -27.967 32.555 13.424 1 29.122 397 VAL A C 1
ATOM 5990 O O . VAL A 1 417 ? -28.839 32.706 12.568 1 25.38 397 VAL A O 1
ATOM 6003 N N . ARG A 1 418 ? -27.857 33.24 14.571 1 28.586 398 ARG A N 1
ATOM 6004 C CA . ARG A 1 418 ? -28.621 34.439 14.899 1 31.654 398 ARG A CA 1
ATOM 6005 C C . ARG A 1 418 ? -27.664 35.622 14.826 1 30.326 398 ARG A C 1
ATOM 6006 O O . ARG A 1 418 ? -26.564 35.565 15.371 1 26.443 398 ARG A O 1
ATOM 6027 N N . LEU A 1 419 ? -28.056 36.658 14.091 1 31.069 399 LEU A N 1
ATOM 6028 C CA . LEU A 1 419 ? -27.244 37.853 13.959 1 34.166 399 LEU A CA 1
ATOM 6029 C C . LEU A 1 419 ? -27.586 38.806 15.099 1 33.559 399 LEU A C 1
ATOM 6030 O O . LEU A 1 419 ? -28.661 38.699 15.688 1 34.329 399 LEU A O 1
ATOM 6046 N N . PRO A 1 420 ? -26.644 39.697 15.492 1 32.905 400 PRO A N 1
ATOM 6047 C CA . PRO A 1 420 ? -26.908 40.682 16.529 1 36.706 400 PRO A CA 1
ATOM 6048 C C . PRO A 1 420 ? -28.128 41.534 16.237 1 39.046 400 PRO A C 1
ATOM 6049 O O . PRO A 1 420 ? -28.78 41.883 17.249 1 41.31 400 PRO A O 1
ATOM 6061 N N . ALA B 1 27 ? -13.405 35.866 -23.413 1 45.028 7 ALA B N 1
ATOM 6062 C CA . ALA B 1 27 ? -12.245 35.193 -22.78 1 45.403 7 ALA B CA 1
ATOM 6063 C C . ALA B 1 27 ? -12.247 33.699 -23.13 1 40.833 7 ALA B C 1
ATOM 6064 O O . ALA B 1 27 ? -11.283 33.163 -23.704 1 37.76 7 ALA B O 1
ATOM 6071 N N . LEU B 1 28 ? -13.347 33.02 -22.775 1 37.607 8 LEU B N 1
ATOM 6072 C CA . LEU B 1 28 ? -13.447 31.578 -22.969 1 35.922 8 LEU B CA 1
ATOM 6073 C C . LEU B 1 28 ? -13.645 31.243 -24.445 1 25.618 8 LEU B C 1
ATOM 6074 O O . LEU B 1 28 ? -14.44 31.891 -25.1 1 21.755 8 LEU B O 1
ATOM 6090 N N . PRO B 1 29 ? -13.153 30.088 -24.944 1 20.861 9 PRO B N 1
ATOM 6091 C CA . PRO B 1 29 ? -13.695 29.534 -26.166 1 20.899 9 PRO B CA 1
ATOM 6092 C C . PRO B 1 29 ? -15.205 29.345 -26.078 1 20.354 9 PRO B C 1
ATOM 6093 O O . PRO B 1 29 ? -15.743 28.98 -25.043 1 23.932 9 PRO B O 1
ATOM 6104 N N . VAL B 1 30 ? -15.886 29.683 -27.159 1 21.848 10 VAL B N 1
ATOM 6105 C CA . VAL B 1 30 ? -17.325 29.6 -27.256 1 22.376 10 VAL B CA 1
ATOM 6106 C C . VAL B 1 30 ? -17.65 28.725 -28.448 1 26.471 10 VAL B C 1
ATOM 6107 O O . VAL B 1 30 ? -16.833 28.628 -29.35 1 33.457 10 VAL B O 1
ATOM 6120 N N . SER B 1 31 ? -18.83 28.102 -28.462 1 24.019 11 SER B N 1
ATOM 6121 C CA . SER B 1 31 ? -19.255 27.336 -29.62 1 23.201 11 SER B CA 1
ATOM 6122 C C . SER B 1 31 ? -20.773 27.336 -29.719 1 22.54 11 SER B C 1
ATOM 6123 O O . SER B 1 31 ? -21.455 27.363 -28.69 1 22.68 11 SER B O 1
ATOM 6131 N N . ASP B 1 32 ? -21.284 27.32 -30.97 1 21.607 12 ASP B N 1
ATOM 6132 C CA . ASP B 1 32 ? -22.686 27.036 -31.233 1 22.191 12 ASP B CA 1
ATOM 6133 C C . ASP B 1 32 ? -22.891 25.548 -31.453 1 21.076 12 ASP B C 1
ATOM 6134 O O . ASP B 1 32 ? -23.99 25.15 -31.803 1 23.024 12 ASP B O 1
ATOM 6143 N N . ALA B 1 33 ? -21.843 24.749 -31.242 1 23.648 13 ALA B N 1
ATOM 6144 C CA . ALA B 1 33 ? -21.985 23.303 -31.379 1 26.191 13 ALA B CA 1
ATOM 6145 C C . ALA B 1 33 ? -23.109 22.795 -30.468 1 26.556 13 ALA B C 1
ATOM 6146 O O . ALA B 1 33 ? -23.307 23.294 -29.364 1 25.404 13 ALA B O 1
ATOM 6153 N N . ASP B 1 34 ? -23.885 21.845 -30.992 1 25.063 14 ASP B N 1
ATOM 6154 C CA . ASP B 1 34 ? -25.016 21.237 -30.338 1 25.337 14 ASP B CA 1
ATOM 6155 C C . ASP B 1 34 ? -24.688 19.754 -30.154 1 30.788 14 ASP B C 1
ATOM 6156 O O . ASP B 1 34 ? -24.818 18.949 -31.083 1 28.836 14 ASP B O 1
ATOM 6165 N N . PRO B 1 35 ? -24.182 19.36 -28.965 1 28.068 15 PRO B N 1
ATOM 6166 C CA . PRO B 1 35 ? -23.781 17.978 -28.734 1 29.582 15 PRO B CA 1
ATOM 6167 C C . PRO B 1 35 ? -24.936 16.985 -28.852 1 29.768 15 PRO B C 1
ATOM 6168 O O . PRO B 1 35 ? -24.696 15.771 -28.839 1 30.844 15 PRO B O 1
ATOM 6179 N N . PHE B 1 36 ? -26.172 17.505 -28.945 1 26.204 16 PHE B N 1
ATOM 6180 C CA . PHE B 1 36 ? -27.369 16.677 -29.003 1 25.968 16 PHE B CA 1
ATOM 6181 C C . PHE B 1 36 ? -28.033 16.755 -30.379 1 25.024 16 PHE B C 1
ATOM 6182 O O . PHE B 1 36 ? -29.123 16.223 -30.555 1 30.544 16 PHE B O 1
ATOM 6199 N N . ALA B 1 37 ? -27.384 17.398 -31.347 1 26.427 17 ALA B N 1
ATOM 6200 C CA . ALA B 1 37 ? -27.847 17.34 -32.728 1 30.175 17 ALA B CA 1
ATOM 6201 C C . ALA B 1 37 ? -27.606 15.942 -33.302 1 29.064 17 ALA B C 1
ATOM 6202 O O . ALA B 1 37 ? -26.575 15.324 -33.021 1 25.32 17 ALA B O 1
ATOM 6209 N N . LEU B 1 38 ? -28.496 15.525 -34.209 1 31.001 18 LEU B N 1
ATOM 6210 C CA . LEU B 1 38 ? -28.469 14.191 -34.802 1 30.688 18 LEU B CA 1
ATOM 6211 C C . LEU B 1 38 ? -27.143 13.923 -35.506 1 28.854 18 LEU B C 1
ATOM 6212 O O . LEU B 1 38 ? -26.585 12.839 -35.38 1 28.472 18 LEU B O 1
ATOM 6228 N N . ASP B 1 39 ? -26.614 14.946 -36.166 1 30.417 19 ASP B N 1
ATOM 6229 C CA . ASP B 1 39 ? -25.32 14.882 -36.829 1 38.292 19 ASP B CA 1
ATOM 6230 C C . ASP B 1 39 ? -24.242 14.405 -35.856 1 34.656 19 ASP B C 1
ATOM 6231 O O . ASP B 1 39 ? -23.49 13.472 -36.129 1 34.379 19 ASP B O 1
ATOM 6240 N N . VAL B 1 40 ? -24.135 15.114 -34.733 1 30.883 20 VAL B N 1
ATOM 6241 C CA . VAL B 1 40 ? -23.11 14.846 -33.74 1 27.552 20 VAL B CA 1
ATOM 6242 C C . VAL B 1 40 ? -23.398 13.504 -33.057 1 22.708 20 VAL B C 1
ATOM 6243 O O . VAL B 1 40 ? -22.517 12.699 -32.8 1 23.149 20 VAL B O 1
ATOM 6256 N N . LEU B 1 41 ? -24.66 13.246 -32.751 1 20.459 21 LEU B N 1
ATOM 6257 C CA . LEU B 1 41 ? -24.997 11.993 -32.093 1 22.934 21 LEU B CA 1
ATOM 6258 C C . LEU B 1 41 ? -24.666 10.798 -32.984 1 24.363 21 LEU B C 1
ATOM 6259 O O . LEU B 1 41 ? -24.205 9.769 -32.492 1 23.93 21 LEU B O 1
ATOM 6275 N N . GLN B 1 42 ? -24.878 10.939 -34.301 1 26.283 22 GLN B N 1
ATOM 6276 C CA . GLN B 1 42 ? -24.561 9.873 -35.242 1 26.904 22 GLN B CA 1
ATOM 6277 C C . GLN B 1 42 ? -23.06 9.587 -35.224 1 27.783 22 GLN B C 1
ATOM 6278 O O . GLN B 1 42 ? -22.639 8.431 -35.19 1 27.07 22 GLN B O 1
ATOM 6292 N N . ASP B 1 43 ? -22.257 10.654 -35.275 1 26.238 23 ASP B N 1
ATOM 6293 C CA . ASP B 1 43 ? -20.816 10.54 -35.183 1 29.25 23 ASP B CA 1
ATOM 6294 C C . ASP B 1 43 ? -20.259 11.682 -34.339 1 27.947 23 ASP B C 1
ATOM 6295 O O . ASP B 1 43 ? -20.025 12.775 -34.833 1 26.564 23 ASP B O 1
ATOM 6304 N N . PRO B 1 44 ? -20.015 11.461 -33.035 1 27.96 24 PRO B N 1
ATOM 6305 C CA . PRO B 1 44 ? -19.586 12.53 -32.149 1 23.334 24 PRO B CA 1
ATOM 6306 C C . PRO B 1 44 ? -18.079 12.759 -32.122 1 22.356 24 PRO B C 1
ATOM 6307 O O . PRO B 1 44 ? -17.626 13.685 -31.479 1 22.738 24 PRO B O 1
ATOM 6318 N N . LEU B 1 45 ? -17.306 11.944 -32.842 1 22.794 25 LEU B N 1
ATOM 6319 C CA . LEU B 1 45 ? -15.859 12.031 -32.835 1 25.454 25 LEU B CA 1
ATOM 6320 C C . LEU B 1 45 ? -15.357 13.398 -33.317 1 28.8 25 LEU B C 1
ATOM 6321 O O . LEU B 1 45 ? -14.456 13.961 -32.698 1 27.804 25 LEU B O 1
ATOM 6337 N N . PRO B 1 46 ? -15.866 13.978 -34.427 1 29.77 26 PRO B N 1
ATOM 6338 C CA . PRO B 1 46 ? -15.434 15.315 -34.841 1 31.494 26 PRO B CA 1
ATOM 6339 C C . PRO B 1 46 ? -15.596 16.391 -33.766 1 27.789 26 PRO B C 1
ATOM 6340 O O . PRO B 1 46 ? -14.725 17.244 -33.607 1 28.018 26 PRO B O 1
ATOM 6351 N N . PHE B 1 47 ? -16.746 16.375 -33.086 1 25.154 27 PHE B N 1
ATOM 6352 C CA . PHE B 1 47 ? -17.052 17.329 -32.035 1 24.903 27 PHE B CA 1
ATOM 6353 C C . PHE B 1 47 ? -16.087 17.128 -30.876 1 25.178 27 PHE B C 1
ATOM 6354 O O . PHE B 1 47 ? -15.655 18.076 -30.219 1 28.043 27 PHE B O 1
ATOM 6371 N N . GLN B 1 48 ? -15.819 15.868 -30.558 1 20.539 28 GLN B N 1
ATOM 6372 C CA . GLN B 1 48 ? -14.945 15.58 -29.443 1 21.35 28 GLN B CA 1
ATOM 6373 C C . GLN B 1 48 ? -13.594 16.23 -29.682 1 19.751 28 GLN B C 1
ATOM 6374 O O . GLN B 1 48 ? -13.063 16.834 -28.757 1 20.768 28 GLN B O 1
ATOM 6388 N N . ALA B 1 49 ? -13.036 16.075 -30.895 1 19.962 29 ALA B N 1
ATOM 6389 C CA . ALA B 1 49 ? -11.711 16.6 -31.181 1 21.324 29 ALA B CA 1
ATOM 6390 C C . ALA B 1 49 ? -11.737 18.131 -31.195 1 19.479 29 ALA B C 1
ATOM 6391 O O . ALA B 1 49 ? -10.798 18.759 -30.733 1 20.315 29 ALA B O 1
ATOM 6398 N N . ASN B 1 50 ? -12.817 18.736 -31.67 1 20.727 30 ASN B N 1
ATOM 6399 C CA . ASN B 1 50 ? -12.949 20.188 -31.638 1 21.456 30 ASN B CA 1
ATOM 6400 C C . ASN B 1 50 ? -13.067 20.71 -30.212 1 21.772 30 ASN B C 1
ATOM 6401 O O . ASN B 1 50 ? -12.573 21.81 -29.913 1 22.706 30 ASN B O 1
ATOM 6412 N N . LEU B 1 51 ? -13.721 19.917 -29.347 1 19.128 31 LEU B N 1
ATOM 6413 C CA . LEU B 1 51 ? -13.956 20.285 -27.961 1 18.891 31 LEU B CA 1
ATOM 6414 C C . LEU B 1 51 ? -12.613 20.258 -27.226 1 20.308 31 LEU B C 1
ATOM 6415 O O . LEU B 1 51 ? -12.269 21.22 -26.56 1 18.625 31 LEU B O 1
ATOM 6431 N N . ARG B 1 52 ? -11.849 19.179 -27.413 1 18.414 32 ARG B N 1
ATOM 6432 C CA . ARG B 1 52 ? -10.576 19.011 -26.75 1 19.65 32 ARG B CA 1
ATOM 6433 C C . ARG B 1 52 ? -9.593 20.06 -27.259 1 18.395 32 ARG B C 1
ATOM 6434 O O . ARG B 1 52 ? -8.781 20.546 -26.512 1 21.653 32 ARG B O 1
ATOM 6455 N N . ASP B 1 53 ? -9.692 20.429 -28.524 1 21.112 33 ASP B N 1
ATOM 6456 C CA . ASP B 1 53 ? -8.658 21.249 -29.131 1 21.56 33 ASP B CA 1
ATOM 6457 C C . ASP B 1 53 ? -8.912 22.711 -28.786 1 19.66 33 ASP B C 1
ATOM 6458 O O . ASP B 1 53 ? -7.983 23.485 -28.768 1 17.799 33 ASP B O 1
ATOM 6467 N N . ALA B 1 54 ? -10.16 23.093 -28.547 1 20.673 34 ALA B N 1
ATOM 6468 C CA . ALA B 1 54 ? -10.504 24.504 -28.397 1 19.549 34 ALA B CA 1
ATOM 6469 C C . ALA B 1 54 ? -9.932 25.078 -27.099 1 22.477 34 ALA B C 1
ATOM 6470 O O . ALA B 1 54 ? -9.503 26.241 -27.06 1 20.847 34 ALA B O 1
ATOM 6477 N N . GLY B 1 55 ? -9.957 24.273 -26.035 1 21.929 35 GLY B N 1
ATOM 6478 C CA . GLY B 1 55 ? -9.62 24.741 -24.696 1 22.446 35 GLY B CA 1
ATOM 6479 C C . GLY B 1 55 ? -10.045 23.726 -23.643 1 22.283 35 GLY B C 1
ATOM 6480 O O . GLY B 1 55 ? -10.806 22.806 -23.955 1 21.846 35 GLY B O 1
ATOM 6484 N N . PRO B 1 56 ? -9.581 23.835 -22.369 1 23.09 36 PRO B N 1
ATOM 6485 C CA . PRO B 1 56 ? -10.075 22.948 -21.333 1 21.375 36 PRO B CA 1
ATOM 6486 C C . PRO B 1 56 ? -11.561 23.149 -21.089 1 20.415 36 PRO B C 1
ATOM 6487 O O . PRO B 1 56 ? -12.263 22.221 -20.727 1 23.264 36 PRO B O 1
ATOM 6498 N N . VAL B 1 57 ? -12.031 24.367 -21.305 1 18.756 37 VAL B N 1
ATOM 6499 C CA . VAL B 1 57 ? -13.422 24.689 -21.097 1 19.089 37 VAL B CA 1
ATOM 6500 C C . VAL B 1 57 ? -13.923 25.452 -22.32 1 19.702 37 VAL B C 1
ATOM 6501 O O . VAL B 1 57 ? -13.27 26.397 -22.814 1 18.874 37 VAL B O 1
ATOM 6514 N N . VAL B 1 58 ? -15.131 25.093 -22.734 1 19.767 38 VAL B N 1
ATOM 6515 C CA . VAL B 1 58 ? -15.739 25.67 -23.921 1 18.963 38 VAL B CA 1
ATOM 6516 C C . VAL B 1 58 ? -17.185 26.001 -23.601 1 19.268 38 VAL B C 1
ATOM 6517 O O . VAL B 1 58 ? -17.957 25.135 -23.197 1 20.162 38 VAL B O 1
ATOM 6530 N N . TYR B 1 59 ? -17.553 27.266 -23.775 1 19.325 39 TYR B N 1
ATOM 6531 C CA . TYR B 1 59 ? -18.89 27.68 -23.431 1 20.781 39 TYR B CA 1
ATOM 6532 C C . TYR B 1 59 ? -19.774 27.337 -24.616 1 21.192 39 TYR B C 1
ATOM 6533 O O . TYR B 1 59 ? -19.529 27.828 -25.709 1 18.062 39 TYR B O 1
ATOM 6551 N N . LEU B 1 60 ? -20.818 26.536 -24.36 1 19.998 40 LEU B N 1
ATOM 6552 C CA . LEU B 1 60 ? -21.774 26.152 -25.377 1 20.704 40 LEU B CA 1
ATOM 6553 C C . LEU B 1 60 ? -22.94 27.124 -25.341 1 20.195 40 LEU B C 1
ATOM 6554 O O . LEU B 1 60 ? -23.815 26.951 -24.509 1 20.957 40 LEU B O 1
ATOM 6570 N N . ARG B 1 61 ? -22.904 28.144 -26.213 1 20.661 41 ARG B N 1
ATOM 6571 C CA . ARG B 1 61 ? -23.893 29.214 -26.244 1 23.592 41 ARG B CA 1
ATOM 6572 C C . ARG B 1 61 ? -25.328 28.695 -26.321 1 23.115 41 ARG B C 1
ATOM 6573 O O . ARG B 1 61 ? -26.263 29.367 -25.875 1 21.511 41 ARG B O 1
ATOM 6594 N N . ARG B 1 62 ? -25.508 27.491 -26.874 1 22.911 42 ARG B N 1
ATOM 6595 C CA . ARG B 1 62 ? -26.842 27.001 -27.141 1 27.287 42 ARG B CA 1
ATOM 6596 C C . ARG B 1 62 ? -27.524 26.673 -25.822 1 26.171 42 ARG B C 1
ATOM 6597 O O . ARG B 1 62 ? -28.732 26.804 -25.707 1 26.989 42 ARG B O 1
ATOM 6618 N N . TYR B 1 63 ? -26.744 26.223 -24.843 1 25.677 43 TYR B N 1
ATOM 6619 C CA . TYR B 1 63 ? -27.321 25.662 -23.641 1 26.079 43 TYR B CA 1
ATOM 6620 C C . TYR B 1 63 ? -26.926 26.481 -22.426 1 26.888 43 TYR B C 1
ATOM 6621 O O . TYR B 1 63 ? -27.401 26.198 -21.34 1 25.044 43 TYR B O 1
ATOM 6639 N N . ASP B 1 64 ? -26.036 27.468 -22.597 1 27.334 44 ASP B N 1
ATOM 6640 C CA . ASP B 1 64 ? -25.538 28.238 -21.473 1 28.651 44 ASP B CA 1
ATOM 6641 C C . ASP B 1 64 ? -24.838 27.297 -20.498 1 25.123 44 ASP B C 1
ATOM 6642 O O . ASP B 1 64 ? -24.994 27.425 -19.289 1 27.34 44 ASP B O 1
ATOM 6651 N N . VAL B 1 65 ? -24.085 26.32 -21.01 1 21.796 45 VAL B N 1
ATOM 6652 C CA . VAL B 1 65 ? -23.369 25.439 -20.106 1 20.344 45 VAL B CA 1
ATOM 6653 C C . VAL B 1 65 ? -21.902 25.395 -20.483 1 19.233 45 VAL B C 1
ATOM 6654 O O . VAL B 1 65 ? -21.531 25.832 -21.569 1 19.061 45 VAL B O 1
ATOM 6667 N N . PHE B 1 66 ? -21.075 24.863 -19.571 1 19.353 46 PHE B N 1
ATOM 6668 C CA . PHE B 1 66 ? -19.642 24.868 -19.777 1 19.112 46 PHE B CA 1
ATOM 6669 C C . PHE B 1 66 ? -19.185 23.444 -20.098 1 19.356 46 PHE B C 1
ATOM 6670 O O . PHE B 1 66 ? -19.315 22.568 -19.243 1 19.919 46 PHE B O 1
ATOM 6687 N N . ALA B 1 67 ? -18.593 23.242 -21.293 1 16.848 47 ALA B N 1
ATOM 6688 C CA . ALA B 1 67 ? -18.174 21.909 -21.736 1 16.083 47 ALA B CA 1
ATOM 6689 C C . ALA B 1 67 ? -16.706 21.604 -21.44 1 18.247 47 ALA B C 1
ATOM 6690 O O . ALA B 1 67 ? -15.821 22.423 -21.69 1 19.075 47 ALA B O 1
ATOM 6697 N N . LEU B 1 68 ? -16.491 20.343 -21.02 1 19.262 48 LEU B N 1
ATOM 6698 C CA . LEU B 1 68 ? -15.189 19.799 -20.705 1 19.256 48 LEU B CA 1
ATOM 6699 C C . LEU B 1 68 ? -15.006 18.522 -21.524 1 17.269 48 LEU B C 1
ATOM 6700 O O . LEU B 1 68 ? -15.764 17.577 -21.375 1 18.198 48 LEU B O 1
ATOM 6716 N N . GLY B 1 69 ? -13.907 18.436 -22.286 1 18.973 49 GLY B N 1
ATOM 6717 C CA . GLY B 1 69 ? -13.684 17.264 -23.117 1 16.807 49 GLY B CA 1
ATOM 6718 C C . GLY B 1 69 ? -12.35 16.592 -22.884 1 17.301 49 GLY B C 1
ATOM 6719 O O . GLY B 1 69 ? -12.172 15.468 -23.343 1 19.614 49 GLY B O 1
ATOM 6723 N N . ARG B 1 70 ? -11.401 17.279 -22.23 1 18.238 50 ARG B N 1
ATOM 6724 C CA . ARG B 1 70 ? -10.117 16.683 -21.885 1 18.706 50 ARG B CA 1
ATOM 6725 C C . ARG B 1 70 ? -10.22 15.862 -20.609 1 20.172 50 ARG B C 1
ATOM 6726 O O . ARG B 1 70 ? -11.001 16.178 -19.72 1 21.381 50 ARG B O 1
ATOM 6747 N N . TYR B 1 71 ? -9.391 14.812 -20.539 1 20.175 51 TYR B N 1
ATOM 6748 C CA . TYR B 1 71 ? -9.375 13.894 -19.422 1 20.833 51 TYR B CA 1
ATOM 6749 C C . TYR B 1 71 ? -9.112 14.649 -18.119 1 22.764 51 TYR B C 1
ATOM 6750 O O . TYR B 1 71 ? -9.684 14.306 -17.095 1 18.891 51 TYR B O 1
ATOM 6768 N N . GLU B 1 72 ? -8.191 15.621 -18.13 1 22.976 52 GLU B N 1
ATOM 6769 C CA . GLU B 1 72 ? -7.757 16.244 -16.887 1 24.007 52 GLU B CA 1
ATOM 6770 C C . GLU B 1 72 ? -8.957 16.914 -16.212 1 22.136 52 GLU B C 1
ATOM 6771 O O . GLU B 1 72 ? -9.164 16.732 -15.028 1 20.075 52 GLU B O 1
ATOM 6783 N N . GLN B 1 73 ? -9.742 17.693 -16.966 1 21.732 53 GLN B N 1
ATOM 6784 C CA . GLN B 1 73 ? -10.815 18.441 -16.34 1 23.395 53 GLN B CA 1
ATOM 6785 C C . GLN B 1 73 ? -12.026 17.555 -16.068 1 23.225 53 GLN B C 1
ATOM 6786 O O . GLN B 1 73 ? -12.827 17.883 -15.191 1 20.829 53 GLN B O 1
ATOM 6800 N N . VAL B 1 74 ? -12.216 16.527 -16.9 1 21.132 54 VAL B N 1
ATOM 6801 C CA . VAL B 1 74 ? -13.408 15.698 -16.797 1 21.112 54 VAL B CA 1
ATOM 6802 C C . VAL B 1 74 ? -13.246 14.915 -15.502 1 19.552 54 VAL B C 1
ATOM 6803 O O . VAL B 1 74 ? -14.167 14.811 -14.72 1 22.146 54 VAL B O 1
ATOM 6816 N N . HIS B 1 75 ? -12.053 14.396 -15.289 1 19.541 55 HIS B N 1
ATOM 6817 C CA . HIS B 1 75 ? -11.712 13.701 -14.063 1 23.789 55 HIS B CA 1
ATOM 6818 C C . HIS B 1 75 ? -11.894 14.618 -12.841 1 24.261 55 HIS B C 1
ATOM 6819 O O . HIS B 1 75 ? -12.463 14.195 -11.843 1 22.379 55 HIS B O 1
ATOM 6834 N N . ALA B 1 76 ? -11.4 15.865 -12.927 1 25.581 56 ALA B N 1
ATOM 6835 C CA . ALA B 1 76 ? -11.593 16.905 -11.916 1 26.762 56 ALA B CA 1
ATOM 6836 C C . ALA B 1 76 ? -13.063 17.165 -11.617 1 23.886 56 ALA B C 1
ATOM 6837 O O . ALA B 1 76 ? -13.457 17.247 -10.457 1 27.472 56 ALA B O 1
ATOM 6844 N N . ALA B 1 77 ? -13.843 17.446 -12.657 1 22.662 57 ALA B N 1
ATOM 6845 C CA . ALA B 1 77 ? -15.259 17.721 -12.49 1 21.147 57 ALA B CA 1
ATOM 6846 C C . ALA B 1 77 ? -15.964 16.536 -11.811 1 19.768 57 ALA B C 1
ATOM 6847 O O . ALA B 1 77 ? -16.734 16.721 -10.875 1 23.915 57 ALA B O 1
ATOM 6854 N N . LEU B 1 78 ? -15.652 15.31 -12.227 1 18.877 58 LEU B N 1
ATOM 6855 C CA . LEU B 1 78 ? -16.363 14.137 -11.743 1 19.472 58 LEU B CA 1
ATOM 6856 C C . LEU B 1 78 ? -16.171 13.953 -10.24 1 19.653 58 LEU B C 1
ATOM 6857 O O . LEU B 1 78 ? -17.12 13.606 -9.534 1 21.665 58 LEU B O 1
ATOM 6873 N N . THR B 1 79 ? -14.922 14.092 -9.775 1 19.688 59 THR B N 1
ATOM 6874 C CA . THR B 1 79 ? -14.545 13.869 -8.386 1 19.468 59 THR B CA 1
ATOM 6875 C C . THR B 1 79 ? -15.041 14.972 -7.446 1 19.909 59 THR B C 1
ATOM 6876 O O . THR B 1 79 ? -15.39 14.702 -6.305 1 21.851 59 THR B O 1
ATOM 6887 N N . ASP B 1 80 ? -15.119 16.204 -7.916 1 19.184 60 ASP B N 1
ATOM 6888 C CA . ASP B 1 80 ? -15.305 17.348 -7.05 1 19.267 60 ASP B CA 1
ATOM 6889 C C . ASP B 1 80 ? -16.798 17.537 -6.801 1 19.768 60 ASP B C 1
ATOM 6890 O O . ASP B 1 80 ? -17.386 18.545 -7.201 1 19.583 60 ASP B O 1
ATOM 6899 N N . TRP B 1 81 ? -17.376 16.623 -6.007 1 21.063 61 TRP B N 1
ATOM 6900 C CA . TRP B 1 81 ? -18.797 16.708 -5.704 1 20.894 61 TRP B CA 1
ATOM 6901 C C . TRP B 1 81 ? -19.168 17.955 -4.883 1 21.674 61 TRP B C 1
ATOM 6902 O O . TRP B 1 81 ? -20.289 18.431 -4.977 1 19.487 61 TRP B O 1
ATOM 6923 N N . GLN B 1 82 ? -18.236 18.518 -4.113 1 22.007 62 GLN B N 1
ATOM 6924 C CA . GLN B 1 82 ? -18.536 19.709 -3.314 1 26.093 62 GLN B CA 1
ATOM 6925 C C . GLN B 1 82 ? -18.8 20.911 -4.217 1 24.162 62 GLN B C 1
ATOM 6926 O O . GLN B 1 82 ? -19.633 21.744 -3.904 1 25.634 62 GLN B O 1
ATOM 6940 N N . SER B 1 83 ? -18.079 21.016 -5.347 1 24.872 63 SER B N 1
ATOM 6941 C CA . SER B 1 83 ? -18.231 22.16 -6.228 1 22.517 63 SER B CA 1
ATOM 6942 C C . SER B 1 83 ? -19.278 21.876 -7.3 1 19.744 63 SER B C 1
ATOM 6943 O O . SER B 1 83 ? -20.038 22.766 -7.648 1 21.23 63 SER B O 1
ATOM 6951 N N . PHE B 1 84 ? -19.34 20.609 -7.733 1 18.729 64 PHE B N 1
ATOM 6952 C CA . PHE B 1 84 ? -20.113 20.156 -8.866 1 20.135 64 PHE B CA 1
ATOM 6953 C C . PHE B 1 84 ? -21.082 19.091 -8.405 1 17.432 64 PHE B C 1
ATOM 6954 O O . PHE B 1 84 ? -20.764 17.886 -8.344 1 17.006 64 PHE B O 1
ATOM 6971 N N . GLN B 1 85 ? -22.278 19.582 -8.109 1 20.386 65 GLN B N 1
ATOM 6972 C CA . GLN B 1 85 ? -23.266 18.77 -7.425 1 20.846 65 GLN B CA 1
ATOM 6973 C C . GLN B 1 85 ? -24.126 18.02 -8.435 1 19.041 65 GLN B C 1
ATOM 6974 O O . GLN B 1 85 ? -24.244 18.434 -9.596 1 17.106 65 GLN B O 1
ATOM 6988 N N . SER B 1 86 ? -24.787 16.975 -7.919 1 17.79 66 SER B N 1
ATOM 6989 C CA . SER B 1 86 ? -25.698 16.117 -8.674 1 17.164 66 SER B CA 1
ATOM 6990 C C . SER B 1 86 ? -27.183 16.316 -8.363 1 17.922 66 SER B C 1
ATOM 6991 O O . SER B 1 86 ? -28.037 15.991 -9.211 1 18.766 66 SER B O 1
ATOM 6999 N N . ALA B 1 87 ? -27.518 16.944 -7.228 1 17.945 67 ALA B N 1
ATOM 7000 C CA . ALA B 1 87 ? -28.885 16.877 -6.75 1 19.181 67 ALA B CA 1
ATOM 7001 C C . ALA B 1 87 ? -29.778 17.825 -7.52 1 20.294 67 ALA B C 1
ATOM 7002 O O . ALA B 1 87 ? -31.001 17.684 -7.448 1 23.338 67 ALA B O 1
ATOM 7009 N N . ALA B 1 88 ? -29.163 18.839 -8.153 1 19.073 68 ALA B N 1
ATOM 7010 C CA . ALA B 1 88 ? -29.849 19.701 -9.098 1 20.336 68 ALA B CA 1
ATOM 7011 C C . ALA B 1 88 ? -29.986 19.055 -10.481 1 20.112 68 ALA B C 1
ATOM 7012 O O . ALA B 1 88 ? -30.525 19.667 -11.42 1 19.117 68 ALA B O 1
ATOM 7019 N N . GLY B 1 89 ? -29.533 17.799 -10.603 1 20.226 69 GLY B N 1
ATOM 7020 C CA . GLY B 1 89 ? -29.715 16.986 -11.795 1 20.085 69 GLY B CA 1
ATOM 7021 C C . GLY B 1 89 ? -28.404 16.794 -12.569 1 19.218 69 GLY B C 1
ATOM 7022 O O . GLY B 1 89 ? -27.667 17.761 -12.75 1 20.026 69 GLY B O 1
ATOM 7026 N N . VAL B 1 90 ? -28.133 15.564 -13.056 1 19.284 70 VAL B N 1
ATOM 7027 C CA . VAL B 1 90 ? -26.977 15.322 -13.906 1 17.704 70 VAL B CA 1
ATOM 7028 C C . VAL B 1 90 ? -27.352 15.355 -15.391 1 18.307 70 VAL B C 1
ATOM 7029 O O . VAL B 1 90 ? -26.533 15.019 -16.25 1 17.986 70 VAL B O 1
ATOM 7042 N N . GLY B 1 91 ? -28.602 15.716 -15.681 1 17.637 71 GLY B N 1
ATOM 7043 C CA . GLY B 1 91 ? -29.036 16.064 -17.017 1 16.183 71 GLY B CA 1
ATOM 7044 C C . GLY B 1 91 ? -28.955 17.581 -17.25 1 18.176 71 GLY B C 1
ATOM 7045 O O . GLY B 1 91 ? -28.508 18.324 -16.391 1 20.596 71 GLY B O 1
ATOM 7049 N N . LEU B 1 92 ? -29.401 18.027 -18.422 1 17.802 72 LEU B N 1
ATOM 7050 C CA . LEU B 1 92 ? -29.48 19.434 -18.742 1 19.722 72 LEU B CA 1
ATOM 7051 C C . LEU B 1 92 ? -30.491 20.127 -17.834 1 20.409 72 LEU B C 1
ATOM 7052 O O . LEU B 1 92 ? -30.304 21.292 -17.465 1 19.661 72 LEU B O 1
ATOM 7068 N N . SER B 1 93 ? -31.608 19.454 -17.557 1 19.184 73 SER B N 1
ATOM 7069 C CA . SER B 1 93 ? -32.646 20.059 -16.754 1 21.702 73 SER B CA 1
ATOM 7070 C C . SER B 1 93 ? -32.08 20.362 -15.37 1 20.983 73 SER B C 1
ATOM 7071 O O . SER B 1 93 ? -31.369 19.58 -14.773 1 19.924 73 SER B O 1
ATOM 7079 N N . ASN B 1 94 ? -32.369 21.561 -14.895 1 23.179 74 ASN B N 1
ATOM 7080 C CA . ASN B 1 94 ? -31.957 22.038 -13.598 1 22.438 74 ASN B CA 1
ATOM 7081 C C . ASN B 1 94 ? -33.108 21.873 -12.601 1 21.498 74 ASN B C 1
ATOM 7082 O O . ASN B 1 94 ? -34.125 22.562 -12.719 1 20.967 74 ASN B O 1
ATOM 7093 N N . PHE B 1 95 ? -32.904 21.03 -11.576 1 20.707 75 PHE B N 1
ATOM 7094 C CA . PHE B 1 95 ? -33.992 20.66 -10.682 1 21.306 75 PHE B CA 1
ATOM 7095 C C . PHE B 1 95 ? -34.283 21.755 -9.667 1 21.447 75 PHE B C 1
ATOM 7096 O O . PHE B 1 95 ? -35.288 21.69 -8.976 1 23.906 75 PHE B O 1
ATOM 7113 N N . ARG B 1 96 ? -33.452 22.801 -9.652 1 22.547 76 ARG B N 1
ATOM 7114 C CA . ARG B 1 96 ? -33.8 23.999 -8.925 1 23.419 76 ARG B CA 1
ATOM 7115 C C . ARG B 1 96 ? -35.134 24.54 -9.435 1 23.644 76 ARG B C 1
ATOM 7116 O O . ARG B 1 96 ? -35.887 25.126 -8.647 1 24.722 76 ARG B O 1
ATOM 7137 N N . TYR B 1 97 ? -35.384 24.427 -10.75 1 23.134 77 TYR B N 1
ATOM 7138 C CA . TYR B 1 97 ? -36.491 25.127 -11.389 1 23.897 77 TYR B CA 1
ATOM 7139 C C . TYR B 1 97 ? -37.451 24.185 -12.119 1 25.659 77 TYR B C 1
ATOM 7140 O O . TYR B 1 97 ? -38.657 24.452 -12.143 1 22.898 77 TYR B O 1
ATOM 7158 N N . GLU B 1 98 ? -36.918 23.099 -12.713 1 21.999 78 GLU B N 1
ATOM 7159 C CA . GLU B 1 98 ? -37.628 22.309 -13.702 1 22.567 78 GLU B CA 1
ATOM 7160 C C . GLU B 1 98 ? -38.146 21.024 -13.056 1 21 78 GLU B C 1
ATOM 7161 O O . GLU B 1 98 ? -37.46 20.436 -12.217 1 23.739 78 GLU B O 1
ATOM 7173 N N . THR B 1 99 ? -39.356 20.608 -13.444 1 18.433 79 THR B N 1
ATOM 7174 C CA . THR B 1 99 ? -39.983 19.421 -12.869 1 20.609 79 THR B CA 1
ATOM 7175 C C . THR B 1 99 ? -39.313 18.166 -13.443 1 22.37 79 THR B C 1
ATOM 7176 O O . THR B 1 99 ? -39.262 17.983 -14.644 1 23.115 79 THR B O 1
ATOM 7187 N N . PRO B 1 100 ? -38.779 17.217 -12.65 1 22.868 80 PRO B N 1
ATOM 7188 C CA . PRO B 1 100 ? -38.259 15.996 -13.259 1 22.34 80 PRO B CA 1
ATOM 7189 C C . PRO B 1 100 ? -39.368 15.146 -13.859 1 23.621 80 PRO B C 1
ATOM 7190 O O . PRO B 1 100 ? -40.523 15.201 -13.404 1 22.719 80 PRO B O 1
ATOM 7201 N N . TRP B 1 101 ? -38.979 14.295 -14.816 1 22.264 81 TRP B N 1
ATOM 7202 C CA . TRP B 1 101 ? -39.903 13.386 -15.471 1 23.884 81 TRP B CA 1
ATOM 7203 C C . TRP B 1 101 ? -40.328 12.276 -14.512 1 25.152 81 TRP B C 1
ATOM 7204 O O . TRP B 1 101 ? -41.418 11.718 -14.642 1 22.626 81 TRP B O 1
ATOM 7225 N N . ARG B 1 102 ? -39.446 11.971 -13.551 1 24.028 82 ARG B N 1
ATOM 7226 C CA . ARG B 1 102 ? -39.731 11.007 -12.511 1 22.482 82 ARG B CA 1
ATOM 7227 C C . ARG B 1 102 ? -39.057 11.489 -11.224 1 22.168 82 ARG B C 1
ATOM 7228 O O . ARG B 1 102 ? -38.138 12.29 -11.305 1 22.06 82 ARG B O 1
ATOM 7249 N N . PRO B 1 103 ? -39.407 10.961 -10.026 1 23.442 83 PRO B N 1
ATOM 7250 C CA . PRO B 1 103 ? -38.648 11.265 -8.81 1 21.527 83 PRO B CA 1
ATOM 7251 C C . PRO B 1 103 ? -37.177 10.933 -9.026 1 21.185 83 PRO B C 1
ATOM 7252 O O . PRO B 1 103 ? -36.885 9.811 -9.45 1 21.867 83 PRO B O 1
ATOM 7263 N N . PRO B 1 104 ? -36.229 11.897 -8.889 1 19.532 84 PRO B N 1
ATOM 7264 C CA . PRO B 1 104 ? -34.832 11.63 -9.198 1 22.031 84 PRO B CA 1
ATOM 7265 C C . PRO B 1 104 ? -34.231 10.514 -8.369 1 21.262 84 PRO B C 1
ATOM 7266 O O . PRO B 1 104 ? -34.651 10.237 -7.259 1 20.736 84 PRO B O 1
ATOM 7277 N N . SER B 1 105 ? -33.259 9.853 -8.977 1 18.946 85 SER B N 1
ATOM 7278 C CA . SER B 1 105 ? -32.537 8.777 -8.357 1 17.764 85 SER B CA 1
ATOM 7279 C C . SER B 1 105 ? -31.912 9.263 -7.054 1 17.023 85 SER B C 1
ATOM 7280 O O . SER B 1 105 ? -31.306 10.335 -7.008 1 15.947 85 SER B O 1
ATOM 7288 N N . ILE B 1 106 ? -32.021 8.399 -6.049 1 17.113 86 ILE B N 1
ATOM 7289 C CA . ILE B 1 106 ? -31.455 8.658 -4.727 1 17.408 86 ILE B CA 1
ATOM 7290 C C . ILE B 1 106 ? -30.014 8.189 -4.702 1 17.872 86 ILE B C 1
ATOM 7291 O O . ILE B 1 106 ? -29.342 8.292 -3.683 1 17.168 86 ILE B O 1
ATOM 7307 N N . LEU B 1 107 ? -29.528 7.699 -5.835 1 17.397 87 LEU B N 1
ATOM 7308 C CA . LEU B 1 107 ? -28.09 7.514 -5.969 1 18.501 87 LEU B CA 1
ATOM 7309 C C . LEU B 1 107 ? -27.509 8.605 -6.86 1 18.141 87 LEU B C 1
ATOM 7310 O O . LEU B 1 107 ? -26.668 9.372 -6.389 1 19.141 87 LEU B O 1
ATOM 7326 N N . LEU B 1 108 ? -27.956 8.64 -8.139 1 17.121 88 LEU B N 1
ATOM 7327 C CA . LEU B 1 108 ? -27.336 9.441 -9.183 1 16.252 88 LEU B CA 1
ATOM 7328 C C . LEU B 1 108 ? -27.533 10.948 -8.982 1 15.196 88 LEU B C 1
ATOM 7329 O O . LEU B 1 108 ? -26.658 11.758 -9.315 1 15.792 88 LEU B O 1
ATOM 7345 N N . GLU B 1 109 ? -28.674 11.337 -8.432 1 17.414 89 GLU B N 1
ATOM 7346 C CA . GLU B 1 109 ? -29.028 12.736 -8.27 1 18.397 89 GLU B CA 1
ATOM 7347 C C . GLU B 1 109 ? -29.223 13.073 -6.798 1 20.199 89 GLU B C 1
ATOM 7348 O O . GLU B 1 109 ? -30.144 13.784 -6.426 1 21.276 89 GLU B O 1
ATOM 7360 N N . ALA B 1 110 ? -28.316 12.541 -5.978 1 19.113 90 ALA B N 1
ATOM 7361 C CA . ALA B 1 110 ? -28.238 12.799 -4.559 1 19.331 90 ALA B CA 1
ATOM 7362 C C . ALA B 1 110 ? -26.789 13.175 -4.25 1 19.618 90 ALA B C 1
ATOM 7363 O O . ALA B 1 110 ? -25.862 12.583 -4.784 1 19.403 90 ALA B O 1
ATOM 7370 N N . ASP B 1 111 ? -26.603 14.19 -3.408 1 16.943 91 ASP B N 1
ATOM 7371 C CA . ASP B 1 111 ? -25.289 14.569 -2.924 1 17.854 91 ASP B CA 1
ATOM 7372 C C . ASP B 1 111 ? -25.077 13.949 -1.562 1 16.829 91 ASP B C 1
ATOM 7373 O O . ASP B 1 111 ? -26.039 13.573 -0.912 1 18.977 91 ASP B O 1
ATOM 7382 N N . PRO B 1 112 ? -23.842 13.864 -1.038 1 18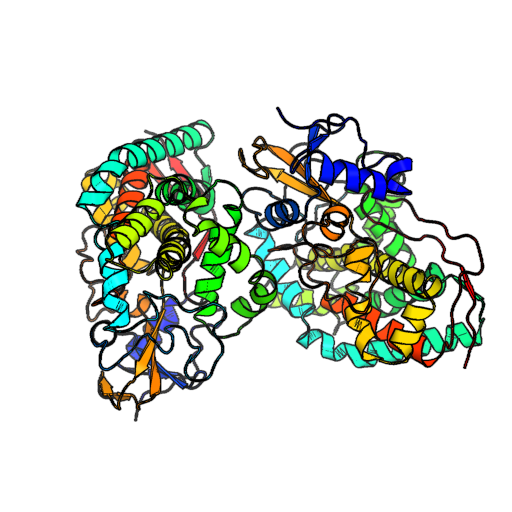.097 92 PRO B N 1
ATOM 7383 C CA . PRO B 1 112 ? -23.684 13.612 0.391 1 15.935 92 PRO B CA 1
ATOM 7384 C C . PRO B 1 112 ? -24.37 14.697 1.213 1 16.398 92 PRO B C 1
ATOM 7385 O O . PRO B 1 112 ? -24.463 15.819 0.733 1 17.756 92 PRO B O 1
ATOM 7396 N N . PRO B 1 113 ? -24.927 14.418 2.415 1 18.338 93 PRO B N 1
ATOM 7397 C CA . PRO B 1 113 ? -24.968 13.08 3 1 18.669 93 PRO B CA 1
ATOM 7398 C C . PRO B 1 113 ? -26.074 12.129 2.512 1 16.96 93 PRO B C 1
ATOM 7399 O O . PRO B 1 113 ? -26.072 10.967 2.901 1 17.981 93 PRO B O 1
ATOM 7410 N N . HIS B 1 114 ? -27.026 12.592 1.68 1 17.259 94 HIS B N 1
ATOM 7411 C CA . HIS B 1 114 ? -28.179 11.776 1.304 1 18.515 94 HIS B CA 1
ATOM 7412 C C . HIS B 1 114 ? -27.749 10.555 0.481 1 17.821 94 HIS B C 1
ATOM 7413 O O . HIS B 1 114 ? -28.302 9.468 0.59 1 17.052 94 HIS B O 1
ATOM 7428 N N . HIS B 1 115 ? -26.624 10.713 -0.207 1 17.236 95 HIS B N 1
ATOM 7429 C CA . HIS B 1 115 ? -26.106 9.699 -1.112 1 17.416 95 HIS B CA 1
ATOM 7430 C C . HIS B 1 115 ? -25.547 8.509 -0.347 1 16.674 95 HIS B C 1
ATOM 7431 O O . HIS B 1 115 ? -25.482 7.404 -0.87 1 18.371 95 HIS B O 1
ATOM 7446 N N . ASP B 1 116 ? -25.057 8.747 0.869 1 17.026 96 ASP B N 1
ATOM 7447 C CA . ASP B 1 116 ? -24.076 7.872 1.481 1 16.84 96 ASP B CA 1
ATOM 7448 C C . ASP B 1 116 ? -24.653 6.475 1.714 1 16.455 96 ASP B C 1
ATOM 7449 O O . ASP B 1 116 ? -24.006 5.468 1.401 1 17.026 96 ASP B O 1
ATOM 7458 N N . ALA B 1 117 ? -25.863 6.428 2.275 1 16.73 97 ALA B N 1
ATOM 7459 C CA . ALA B 1 117 ? -26.412 5.161 2.733 1 17.041 97 ALA B CA 1
ATOM 7460 C C . ALA B 1 117 ? -26.78 4.277 1.529 1 18.28 97 ALA B C 1
ATOM 7461 O O . ALA B 1 117 ? -26.381 3.102 1.46 1 16.755 97 ALA B O 1
ATOM 7468 N N . PRO B 1 118 ? -27.561 4.771 0.526 1 18.231 98 PRO B N 1
ATOM 7469 C CA . PRO B 1 118 ? -27.92 3.911 -0.592 1 19.168 98 PRO B CA 1
ATOM 7470 C C . PRO B 1 118 ? -26.705 3.453 -1.385 1 18.545 98 PRO B C 1
ATOM 7471 O O . PRO B 1 118 ? -26.661 2.329 -1.88 1 17.829 98 PRO B O 1
ATOM 7482 N N . ARG B 1 119 ? -25.704 4.324 -1.478 1 19.26 99 ARG B N 1
ATOM 7483 C CA . ARG B 1 119 ? -24.475 3.974 -2.167 1 18.857 99 ARG B CA 1
ATOM 7484 C C . ARG B 1 119 ? -23.783 2.815 -1.454 1 18.859 99 ARG B C 1
ATOM 7485 O O . ARG B 1 119 ? -23.292 1.87 -2.092 1 18.907 99 ARG B O 1
ATOM 7506 N N . ALA B 1 120 ? -23.699 2.911 -0.13 1 16.591 100 ALA B N 1
ATOM 7507 C CA . ALA B 1 120 ? -23 1.903 0.646 1 18.298 100 ALA B CA 1
ATOM 7508 C C . ALA B 1 120 ? -23.717 0.553 0.548 1 18.878 100 ALA B C 1
ATOM 7509 O O . ALA B 1 120 ? -23.049 -0.472 0.464 1 19.649 100 ALA B O 1
ATOM 7516 N N . VAL B 1 121 ? -25.053 0.552 0.481 1 18.718 101 VAL B N 1
ATOM 7517 C CA . VAL B 1 121 ? -25.813 -0.679 0.301 1 20.497 101 VAL B CA 1
ATOM 7518 C C . VAL B 1 121 ? -25.491 -1.345 -1.046 1 21.159 101 VAL B C 1
ATOM 7519 O O . VAL B 1 121 ? -25.132 -2.525 -1.066 1 19.176 101 VAL B O 1
ATOM 7532 N N . LEU B 1 122 ? -25.586 -0.605 -2.167 1 20.73 102 LEU B N 1
ATOM 7533 C CA . LEU B 1 122 ? -25.259 -1.154 -3.482 1 20.646 102 LEU B CA 1
ATOM 7534 C C . LEU B 1 122 ? -23.788 -1.549 -3.581 1 22.889 102 LEU B C 1
ATOM 7535 O O . LEU B 1 122 ? -23.436 -2.506 -4.274 1 23.816 102 LEU B O 1
ATOM 7551 N N . SER B 1 123 ? -22.914 -0.756 -2.967 1 23.148 103 SER B N 1
ATOM 7552 C CA . SER B 1 123 ? -21.497 -1.057 -3 1 25.181 103 SER B CA 1
ATOM 7553 C C . SER B 1 123 ? -21.268 -2.498 -2.52 1 26.869 103 SER B C 1
ATOM 7554 O O . SER B 1 123 ? -20.589 -3.275 -3.192 1 29.51 103 SER B O 1
ATOM 7562 N N . LYS B 1 124 ? -21.897 -2.891 -1.408 1 25.55 104 LYS B N 1
ATOM 7563 C CA . LYS B 1 124 ? -21.71 -4.229 -0.859 1 27.594 104 LYS B CA 1
ATOM 7564 C C . LYS B 1 124 ? -22.376 -5.29 -1.737 1 25.057 104 LYS B C 1
ATOM 7565 O O . LYS B 1 124 ? -21.773 -6.301 -2.084 1 27.843 104 LYS B O 1
ATOM 7574 N N . ILE B 1 125 ? -23.625 -5.037 -2.11 1 22.562 105 ILE B N 1
ATOM 7575 C CA . ILE B 1 125 ? -24.447 -5.986 -2.854 1 22.37 105 ILE B CA 1
ATOM 7576 C C . ILE B 1 125 ? -23.835 -6.296 -4.223 1 26.073 105 ILE B C 1
ATOM 7577 O O . ILE B 1 125 ? -23.922 -7.442 -4.676 1 24.62 105 ILE B O 1
ATOM 7593 N N . LEU B 1 126 ? -23.182 -5.29 -4.85 1 25.049 106 LEU B N 1
ATOM 7594 C CA . LEU B 1 126 ? -22.669 -5.427 -6.204 1 25.828 106 LEU B CA 1
ATOM 7595 C C . LEU B 1 126 ? -21.159 -5.494 -6.232 1 26.329 106 LEU B C 1
ATOM 7596 O O . LEU B 1 126 ? -20.547 -5.333 -7.31 1 28.755 106 LEU B O 1
ATOM 7612 N N . GLY B 1 127 ? -20.576 -5.77 -5.071 1 23.949 107 GLY B N 1
ATOM 7613 C CA . GLY B 1 127 ? -19.13 -5.861 -4.989 1 24.514 107 GLY B CA 1
ATOM 7614 C C . GLY B 1 127 ? -18.597 -7.193 -5.527 1 26.725 107 GLY B C 1
ATOM 7615 O O . GLY B 1 127 ? -19.343 -8.179 -5.611 1 24.338 107 GLY B O 1
ATOM 7619 N N . PRO B 1 128 ? -17.269 -7.253 -5.807 1 28.819 108 PRO B N 1
ATOM 7620 C CA . PRO B 1 128 ? -16.645 -8.416 -6.428 1 29.839 108 PRO B CA 1
ATOM 7621 C C . PRO B 1 128 ? -16.891 -9.723 -5.698 1 36.722 108 PRO B C 1
ATOM 7622 O O . PRO B 1 128 ? -17.203 -10.724 -6.342 1 39.183 108 PRO B O 1
ATOM 7633 N N . ARG B 1 129 ? -16.755 -9.681 -4.36 1 32.247 109 ARG B N 1
ATOM 7634 C CA . ARG B 1 129 ? -16.842 -10.861 -3.532 1 33.092 109 ARG B CA 1
ATOM 7635 C C . ARG B 1 129 ? -18.267 -11.372 -3.648 1 35.677 109 ARG B C 1
ATOM 7636 O O . ARG B 1 129 ? -18.465 -12.56 -3.881 1 33.572 109 ARG B O 1
ATOM 7642 N N . ALA B 1 130 ? -19.234 -10.452 -3.53 1 33.109 110 ALA B N 1
ATOM 7643 C CA . ALA B 1 130 ? -20.648 -10.789 -3.525 1 33.845 110 ALA B CA 1
ATOM 7644 C C . ALA B 1 130 ? -21.086 -11.416 -4.844 1 33.855 110 ALA B C 1
ATOM 7645 O O . ALA B 1 130 ? -22.019 -12.211 -4.843 1 39.481 110 ALA B O 1
ATOM 7652 N N . LEU B 1 131 ? -20.454 -10.998 -5.954 1 36.181 111 LEU B N 1
ATOM 7653 C CA . LEU B 1 131 ? -20.844 -11.408 -7.294 1 35.367 111 LEU B CA 1
ATOM 7654 C C . LEU B 1 131 ? -20.236 -12.764 -7.65 1 40.081 111 LEU B C 1
ATOM 7655 O O . LEU B 1 131 ? -20.785 -13.449 -8.499 1 41.723 111 LEU B O 1
ATOM 7671 N N . GLN B 1 132 ? -19.076 -13.097 -7.071 1 44.343 112 GLN B N 1
ATOM 7672 C CA . GLN B 1 132 ? -18.406 -14.371 -7.281 1 46.225 112 GLN B CA 1
ATOM 7673 C C . GLN B 1 132 ? -19.438 -15.492 -7.371 1 42.225 112 GLN B C 1
ATOM 7674 O O . GLN B 1 132 ? -19.378 -16.343 -8.252 1 36.478 112 GLN B O 1
ATOM 7688 N N . LYS B 1 133 ? -20.366 -15.486 -6.414 1 38.834 113 LYS B N 1
ATOM 7689 C CA . LYS B 1 133 ? -21.45 -16.441 -6.324 1 43.122 113 LYS B CA 1
ATOM 7690 C C . LYS B 1 133 ? -22.206 -16.573 -7.643 1 39.27 113 LYS B C 1
ATOM 7691 O O . LYS B 1 133 ? -22.935 -17.538 -7.83 1 42.97 113 LYS B O 1
ATOM 7710 N N . LEU B 1 134 ? -22.118 -15.568 -8.513 1 29.184 114 LEU B N 1
ATOM 7711 C CA . LEU B 1 134 ? -22.945 -15.556 -9.709 1 31.475 114 LEU B CA 1
ATOM 7712 C C . LEU B 1 134 ? -22.107 -15.865 -10.955 1 27.48 114 LEU B C 1
ATOM 7713 O O . LEU B 1 134 ? -22.669 -15.982 -12.042 1 30.368 114 LEU B O 1
ATOM 7729 N N . ARG B 1 135 ? -20.786 -15.989 -10.802 1 25.652 115 ARG B N 1
ATOM 7730 C CA . ARG B 1 135 ? -19.877 -16.093 -11.929 1 31.587 115 ARG B CA 1
ATOM 7731 C C . ARG B 1 135 ? -20.166 -17.382 -12.71 1 30.021 115 ARG B C 1
ATOM 7732 O O . ARG B 1 135 ? -20.461 -17.326 -13.893 1 25.35 115 ARG B O 1
ATOM 7753 N N . ALA B 1 136 ? -20.156 -18.538 -12.042 1 27.756 116 ALA B N 1
ATOM 7754 C CA . ALA B 1 136 ? -20.441 -19.799 -12.724 1 30.602 116 ALA B CA 1
ATOM 7755 C C . ALA B 1 136 ? -21.813 -19.784 -13.401 1 29.953 116 ALA B C 1
ATOM 7756 O O . ALA B 1 136 ? -21.974 -20.288 -14.503 1 30.765 116 ALA B O 1
ATOM 7763 N N . ALA B 1 137 ? -22.811 -19.222 -12.725 1 27.609 117 ALA B N 1
ATOM 7764 C CA . ALA B 1 137 ? -24.177 -19.269 -13.202 1 27.372 117 ALA B CA 1
ATOM 7765 C C . ALA B 1 137 ? -24.304 -18.46 -14.485 1 24.519 117 ALA B C 1
ATOM 7766 O O . ALA B 1 137 ? -25.022 -18.854 -15.392 1 26.643 117 ALA B O 1
ATOM 7773 N N . TRP B 1 138 ? -23.615 -17.309 -14.532 1 23.36 118 TRP B N 1
ATOM 7774 C CA . TRP B 1 138 ? -23.612 -16.431 -15.682 1 21.849 118 TRP B CA 1
ATOM 7775 C C . TRP B 1 138 ? -22.814 -17.025 -16.849 1 19.987 118 TRP B C 1
ATOM 7776 O O . TRP B 1 138 ? -23.218 -16.882 -17.974 1 18.93 118 TRP B O 1
ATOM 7797 N N . ILE B 1 139 ? -21.679 -17.641 -16.584 1 19.129 119 ILE B N 1
ATOM 7798 C CA . ILE B 1 139 ? -20.931 -18.355 -17.597 1 21.824 119 ILE B CA 1
ATOM 7799 C C . ILE B 1 139 ? -21.782 -19.461 -18.211 1 20.997 119 ILE B C 1
ATOM 7800 O O . ILE B 1 139 ? -21.791 -19.626 -19.436 1 20.328 119 ILE B O 1
ATOM 7816 N N . GLN B 1 140 ? -22.472 -20.222 -17.368 1 19.83 120 GLN B N 1
ATOM 7817 C CA . GLN B 1 140 ? -23.311 -21.295 -17.865 1 21.654 120 GLN B CA 1
ATOM 7818 C C . GLN B 1 140 ? -24.456 -20.731 -18.683 1 20.6 120 GLN B C 1
ATOM 7819 O O . GLN B 1 140 ? -24.759 -21.284 -19.732 1 19.432 120 GLN B O 1
ATOM 7833 N N . ASP B 1 141 ? -25.071 -19.643 -18.196 1 18.572 121 ASP B N 1
ATOM 7834 C CA . ASP B 1 141 ? -26.219 -19.059 -18.884 1 22.185 121 ASP B CA 1
ATOM 7835 C C . ASP B 1 141 ? -25.79 -18.533 -20.261 1 20.331 121 ASP B C 1
ATOM 7836 O O . ASP B 1 141 ? -26.559 -18.62 -21.213 1 20.6 121 ASP B O 1
ATOM 7845 N N . ALA B 1 142 ? -24.612 -17.878 -20.322 1 18.134 122 ALA B N 1
ATOM 7846 C CA . ALA B 1 142 ? -23.993 -17.411 -21.554 1 17.459 122 ALA B CA 1
ATOM 7847 C C . ALA B 1 142 ? -23.764 -18.568 -22.521 1 18.09 122 ALA B C 1
ATOM 7848 O O . ALA B 1 142 ? -24.107 -18.465 -23.688 1 17.269 122 ALA B O 1
ATOM 7855 N N . GLU B 1 143 ? -23.214 -19.676 -22.012 1 17.327 123 GLU B N 1
ATOM 7856 C CA . GLU B 1 143 ? -23.012 -20.89 -22.799 1 20.633 123 GLU B CA 1
ATOM 7857 C C . GLU B 1 143 ? -24.335 -21.383 -23.401 1 21.204 123 GLU B C 1
ATOM 7858 O O . GLU B 1 143 ? -24.395 -21.642 -24.589 1 21.798 123 GLU B O 1
ATOM 7870 N N . ALA B 1 144 ? -25.395 -21.462 -22.595 1 22.512 124 ALA B N 1
ATOM 7871 C CA . ALA B 1 144 ? -26.694 -21.931 -23.056 1 22.977 124 ALA B CA 1
ATOM 7872 C C . ALA B 1 144 ? -27.236 -20.985 -24.125 1 23.369 124 ALA B C 1
ATOM 7873 O O . ALA B 1 144 ? -27.634 -21.456 -25.177 1 20.83 124 ALA B O 1
ATOM 7880 N N . LEU B 1 145 ? -27.212 -19.666 -23.847 1 20.555 125 LEU B N 1
ATOM 7881 C CA . LEU B 1 145 ? -27.68 -18.658 -24.777 1 21.33 125 LEU B CA 1
ATOM 7882 C C . LEU B 1 145 ? -26.959 -18.814 -26.115 1 20.885 125 LEU B C 1
ATOM 7883 O O . LEU B 1 145 ? -27.592 -18.778 -27.182 1 20.913 125 LEU B O 1
ATOM 7899 N N . VAL B 1 146 ? -25.632 -18.904 -26.078 1 17.618 126 VAL B N 1
ATOM 7900 C CA . VAL B 1 146 ? -24.873 -18.947 -27.317 1 19.785 126 VAL B CA 1
ATOM 7901 C C . VAL B 1 146 ? -25.159 -20.256 -28.049 1 19.363 126 VAL B C 1
ATOM 7902 O O . VAL B 1 146 ? -25.329 -20.262 -29.275 1 19.143 126 VAL B O 1
ATOM 7915 N N . ASP B 1 147 ? -25.171 -21.358 -27.294 1 20.58 127 ASP B N 1
ATOM 7916 C CA . ASP B 1 147 ? -25.408 -22.667 -27.882 1 21.077 127 ASP B CA 1
ATOM 7917 C C . ASP B 1 147 ? -26.76 -22.701 -28.585 1 23.892 127 ASP B C 1
ATOM 7918 O O . ASP B 1 147 ? -26.855 -23.184 -29.718 1 23.538 127 ASP B O 1
ATOM 7927 N N . GLN B 1 148 ? -27.788 -22.157 -27.933 1 22.69 128 GLN B N 1
ATOM 7928 C CA . GLN B 1 148 ? -29.108 -22.099 -28.522 1 23.125 128 GLN B CA 1
ATOM 7929 C C . GLN B 1 148 ? -29.137 -21.19 -29.743 1 22.645 128 GLN B C 1
ATOM 7930 O O . GLN B 1 148 ? -29.857 -21.477 -30.688 1 22.531 128 GLN B O 1
ATOM 7944 N N . LEU B 1 149 ? -28.463 -20.035 -29.675 1 21.513 129 LEU B N 1
ATOM 7945 C CA . LEU B 1 149 ? -28.424 -19.115 -30.793 1 20.057 129 LEU B CA 1
ATOM 7946 C C . LEU B 1 149 ? -27.817 -19.818 -32.008 1 17.939 129 LEU B C 1
ATOM 7947 O O . LEU B 1 149 ? -28.421 -19.844 -33.072 1 18.169 129 LEU B O 1
ATOM 7963 N N . LEU B 1 150 ? -26.623 -20.39 -31.854 1 19.204 130 LEU B N 1
ATOM 7964 C CA . LEU B 1 150 ? -25.91 -20.989 -32.978 1 19.851 130 LEU B CA 1
ATOM 7965 C C . LEU B 1 150 ? -26.625 -22.24 -33.514 1 21.318 130 LEU B C 1
ATOM 7966 O O . LEU B 1 150 ? -26.583 -22.49 -34.706 1 21.993 130 LEU B O 1
ATOM 7982 N N . ALA B 1 151 ? -27.297 -23.02 -32.669 1 23.28 131 ALA B N 1
ATOM 7983 C CA . ALA B 1 151 ? -28.156 -24.088 -33.168 1 20.681 131 ALA B CA 1
ATOM 7984 C C . ALA B 1 151 ? -29.261 -23.52 -34.071 1 21.387 131 ALA B C 1
ATOM 7985 O O . ALA B 1 151 ? -29.665 -24.155 -35.049 1 21.365 131 ALA B O 1
ATOM 7992 N N . ASN B 1 152 ? -29.74 -22.298 -33.782 1 19.806 132 ASN B N 1
ATOM 7993 C CA . ASN B 1 152 ? -30.804 -21.725 -34.582 1 20.709 132 ASN B CA 1
ATOM 7994 C C . ASN B 1 152 ? -30.227 -21.171 -35.884 1 21.116 132 ASN B C 1
ATOM 7995 O O . ASN B 1 152 ? -30.807 -21.338 -36.951 1 20.013 132 ASN B O 1
ATOM 8006 N N . THR B 1 153 ? -29.096 -20.456 -35.827 1 22.039 133 THR B N 1
ATOM 8007 C CA . THR B 1 153 ? -28.681 -19.705 -37.003 1 21.665 133 THR B CA 1
ATOM 8008 C C . THR B 1 153 ? -27.212 -19.32 -36.863 1 22.612 133 THR B C 1
ATOM 8009 O O . THR B 1 153 ? -26.726 -19.174 -35.742 1 25.659 133 THR B O 1
ATOM 8020 N N . THR B 1 154 ? -26.516 -19.127 -37.991 1 20.38 134 THR B N 1
ATOM 8021 C CA . THR B 1 154 ? -25.166 -18.577 -37.921 1 21.673 134 THR B CA 1
ATOM 8022 C C . THR B 1 154 ? -25.19 -17.128 -38.395 1 22.18 134 THR B C 1
ATOM 8023 O O . THR B 1 154 ? -24.133 -16.509 -38.616 1 23.171 134 THR B O 1
ATOM 8034 N N . GLU B 1 155 ? -26.408 -16.605 -38.602 1 23.072 135 GLU B N 1
ATOM 8035 C CA . GLU B 1 155 ? -26.589 -15.269 -39.135 1 27.062 135 GLU B CA 1
ATOM 8036 C C . GLU B 1 155 ? -27.617 -14.629 -38.208 1 25.208 135 GLU B C 1
ATOM 8037 O O . GLU B 1 155 ? -28.779 -15.078 -38.165 1 22.693 135 GLU B O 1
ATOM 8049 N N . PHE B 1 156 ? -27.173 -13.638 -37.416 1 21.85 136 PHE B N 1
ATOM 8050 C CA . PHE B 1 156 ? -28.051 -13.053 -36.403 1 20.733 136 PHE B CA 1
ATOM 8051 C C . PHE B 1 156 ? -27.646 -11.612 -36.137 1 21.001 136 PHE B C 1
ATOM 8052 O O . PHE B 1 156 ? -26.593 -11.167 -36.608 1 18.339 136 PHE B O 1
ATOM 8069 N N . ASP B 1 157 ? -28.498 -10.915 -35.368 1 18.969 137 ASP B N 1
ATOM 8070 C CA . ASP B 1 157 ? -28.203 -9.563 -34.908 1 19.061 137 ASP B CA 1
ATOM 8071 C C . ASP B 1 157 ? -27.41 -9.62 -33.588 1 20.467 137 ASP B C 1
ATOM 8072 O O . ASP B 1 157 ? -27.905 -10.114 -32.569 1 22.108 137 ASP B O 1
ATOM 8081 N N . ALA B 1 158 ? -26.139 -9.17 -33.608 1 19.348 138 ALA B N 1
ATOM 8082 C CA . ALA B 1 158 ? -25.297 -9.109 -32.415 1 20.555 138 ALA B CA 1
ATOM 8083 C C . ALA B 1 158 ? -25.947 -8.253 -31.325 1 20.326 138 ALA B C 1
ATOM 8084 O O . ALA B 1 158 ? -25.733 -8.495 -30.138 1 23.337 138 ALA B O 1
ATOM 8091 N N . VAL B 1 159 ? -26.771 -7.28 -31.713 1 21.387 139 VAL B N 1
ATOM 8092 C CA . VAL B 1 159 ? -27.503 -6.521 -30.715 1 22.083 139 VAL B CA 1
ATOM 8093 C C . VAL B 1 159 ? -28.636 -7.371 -30.159 1 24.534 139 VAL B C 1
ATOM 8094 O O . VAL B 1 159 ? -28.494 -7.866 -29.056 1 23.956 139 VAL B O 1
ATOM 8107 N N . THR B 1 160 ? -29.7 -7.596 -30.952 1 23.495 140 THR B N 1
ATOM 8108 C CA . THR B 1 160 ? -30.905 -8.266 -30.503 1 24.017 140 THR B CA 1
ATOM 8109 C C . THR B 1 160 ? -30.588 -9.583 -29.793 1 24.063 140 THR B C 1
ATOM 8110 O O . THR B 1 160 ? -31.2 -9.879 -28.778 1 25.46 140 THR B O 1
ATOM 8121 N N . ASP B 1 161 ? -29.655 -10.381 -30.333 1 22.611 141 ASP B N 1
ATOM 8122 C CA . ASP B 1 161 ? -29.583 -11.799 -30.028 1 20.874 141 ASP B CA 1
ATOM 8123 C C . ASP B 1 161 ? -28.433 -12.114 -29.076 1 21.085 141 ASP B C 1
ATOM 8124 O O . ASP B 1 161 ? -28.362 -13.24 -28.606 1 22.032 141 ASP B O 1
ATOM 8133 N N . LEU B 1 162 ? -27.529 -11.159 -28.837 1 21.29 142 LEU B N 1
ATOM 8134 C CA . LEU B 1 162 ? -26.498 -11.31 -27.808 1 21.756 142 LEU B CA 1
ATOM 8135 C C . LEU B 1 162 ? -26.508 -10.136 -26.829 1 20.499 142 LEU B C 1
ATOM 8136 O O . LEU B 1 162 ? -26.71 -10.332 -25.644 1 21.923 142 LEU B O 1
ATOM 8152 N N . ALA B 1 163 ? -26.228 -8.938 -27.322 1 20.519 143 ALA B N 1
ATOM 8153 C CA . ALA B 1 163 ? -25.917 -7.808 -26.467 1 21.009 143 ALA B CA 1
ATOM 8154 C C . ALA B 1 163 ? -27.114 -7.482 -25.598 1 20.956 143 ALA B C 1
ATOM 8155 O O . ALA B 1 163 ? -26.937 -7.194 -24.416 1 18.802 143 ALA B O 1
ATOM 8162 N N . ALA B 1 164 ? -28.302 -7.472 -26.217 1 21.868 144 ALA B N 1
ATOM 8163 C CA . ALA B 1 164 ? -29.55 -7.227 -25.507 1 22.487 144 ALA B CA 1
ATOM 8164 C C . ALA B 1 164 ? -30.03 -8.525 -24.857 1 23.371 144 ALA B C 1
ATOM 8165 O O . ALA B 1 164 ? -30.415 -8.55 -23.682 1 23.173 144 ALA B O 1
ATOM 8172 N N . ALA B 1 165 ? -29.946 -9.651 -25.587 1 22.594 145 ALA B N 1
ATOM 8173 C CA . ALA B 1 165 ? -30.506 -10.887 -25.056 1 20.504 145 ALA B CA 1
ATOM 8174 C C . ALA B 1 165 ? -29.817 -11.3 -23.757 1 20.185 145 ALA B C 1
ATOM 8175 O O . ALA B 1 165 ? -30.476 -11.779 -22.839 1 22.791 145 ALA B O 1
ATOM 8182 N N . PHE B 1 166 ? -28.485 -11.22 -23.69 1 19.465 146 PHE B N 1
ATOM 8183 C CA . PHE B 1 166 ? -27.814 -11.802 -22.536 1 19.91 146 PHE B CA 1
ATOM 8184 C C . PHE B 1 166 ? -28.12 -11.037 -21.244 1 19.592 146 PHE B C 1
ATOM 8185 O O . PHE B 1 166 ? -28.486 -11.663 -20.24 1 23.66 146 PHE B O 1
ATOM 8202 N N . PRO B 1 167 ? -27.967 -9.695 -21.173 1 18.463 147 PRO B N 1
ATOM 8203 C CA . PRO B 1 167 ? -28.354 -8.942 -19.989 1 19.215 147 PRO B CA 1
ATOM 8204 C C . PRO B 1 167 ? -29.786 -9.177 -19.539 1 21.75 147 PRO B C 1
ATOM 8205 O O . PRO B 1 167 ? -30.025 -9.34 -18.36 1 24.874 147 PRO B O 1
ATOM 8216 N N . LEU B 1 168 ? -30.735 -9.227 -20.48 1 25.441 148 LEU B N 1
ATOM 8217 C CA . LEU B 1 168 ? -32.141 -9.327 -20.142 1 26.602 148 LEU B CA 1
ATOM 8218 C C . LEU B 1 168 ? -32.447 -10.654 -19.475 1 29.101 148 LEU B C 1
ATOM 8219 O O . LEU B 1 168 ? -33.427 -10.743 -18.756 1 34.937 148 LEU B O 1
ATOM 8235 N N . ARG B 1 169 ? -31.592 -11.664 -19.65 1 29.797 149 ARG B N 1
ATOM 8236 C CA . ARG B 1 169 ? -31.791 -12.904 -18.925 1 37.46 149 ARG B CA 1
ATOM 8237 C C . ARG B 1 169 ? -31.237 -12.697 -17.524 1 32.487 149 ARG B C 1
ATOM 8238 O O . ARG B 1 169 ? -32.008 -12.576 -16.566 1 37.921 149 ARG B O 1
ATOM 8259 N N . VAL B 1 170 ? -29.905 -12.587 -17.453 1 23.957 150 VAL B N 1
ATOM 8260 C CA . VAL B 1 170 ? -29.189 -12.792 -16.21 1 22.467 150 VAL B CA 1
ATOM 8261 C C . VAL B 1 170 ? -29.436 -11.63 -15.249 1 24.17 150 VAL B C 1
ATOM 8262 O O . VAL B 1 170 ? -29.468 -11.824 -14.04 1 21.177 150 VAL B O 1
ATOM 8275 N N . PHE B 1 171 ? -29.555 -10.399 -15.764 1 23.148 151 PHE B N 1
ATOM 8276 C CA . PHE B 1 171 ? -29.528 -9.276 -14.843 1 24.394 151 PHE B CA 1
ATOM 8277 C C . PHE B 1 171 ? -30.874 -9.151 -14.136 1 20.5 151 PHE B C 1
ATOM 8278 O O . PHE B 1 171 ? -30.886 -9.099 -12.929 1 21.908 151 PHE B O 1
ATOM 8295 N N . PRO B 1 172 ? -32.035 -9.071 -14.819 1 20.69 152 PRO B N 1
ATOM 8296 C CA . PRO B 1 172 ? -33.324 -9.076 -14.134 1 24.214 152 PRO B CA 1
ATOM 8297 C C . PRO B 1 172 ? -33.538 -10.278 -13.214 1 25.501 152 PRO B C 1
ATOM 8298 O O . PRO B 1 172 ? -34.226 -10.159 -12.208 1 22.203 152 PRO B O 1
ATOM 8309 N N . ASP B 1 173 ? -32.91 -11.421 -13.538 1 24.551 153 ASP B N 1
ATOM 8310 C CA . ASP B 1 173 ? -33.06 -12.607 -12.705 1 26.275 153 ASP B CA 1
ATOM 8311 C C . ASP B 1 173 ? -32.261 -12.427 -11.422 1 25.778 153 ASP B C 1
ATOM 8312 O O . ASP B 1 173 ? -32.745 -12.751 -10.341 1 29.313 153 ASP B O 1
ATOM 8321 N N . ALA B 1 174 ? -31.067 -11.855 -11.539 1 23.571 154 ALA B N 1
ATOM 8322 C CA . ALA B 1 174 ? -30.241 -11.633 -10.362 1 22.587 154 ALA B CA 1
ATOM 8323 C C . ALA B 1 174 ? -30.794 -10.478 -9.509 1 23.316 154 ALA B C 1
ATOM 8324 O O . ALA B 1 174 ? -30.524 -10.445 -8.306 1 24.332 154 ALA B O 1
ATOM 8331 N N . VAL B 1 175 ? -31.559 -9.556 -10.107 1 22.816 155 VAL B N 1
ATOM 8332 C CA . VAL B 1 175 ? -32.279 -8.553 -9.327 1 24.09 155 VAL B CA 1
ATOM 8333 C C . VAL B 1 175 ? -33.419 -9.265 -8.588 1 25.844 155 VAL B C 1
ATOM 8334 O O . VAL B 1 175 ? -33.673 -9.028 -7.395 1 21.577 155 VAL B O 1
ATOM 8347 N N . GLY B 1 176 ? -34.102 -10.145 -9.327 1 24.953 156 GLY B N 1
ATOM 8348 C CA . GLY B 1 176 ? -35.15 -10.984 -8.781 1 21.218 156 GLY B CA 1
ATOM 8349 C C . GLY B 1 176 ? -36.529 -10.471 -9.155 1 23.375 156 GLY B C 1
ATOM 8350 O O . GLY B 1 176 ? -37.481 -10.732 -8.433 1 24.076 156 GLY B O 1
ATOM 8354 N N . ILE B 1 177 ? -36.658 -9.806 -10.306 1 24.839 157 ILE B N 1
ATOM 8355 C CA . ILE B 1 177 ? -37.969 -9.372 -10.744 1 28.728 157 ILE B CA 1
ATOM 8356 C C . ILE B 1 177 ? -38.578 -10.505 -11.565 1 31.783 157 ILE B C 1
ATOM 8357 O O . ILE B 1 177 ? -37.858 -11.394 -12.025 1 30.699 157 ILE B O 1
ATOM 8373 N N . PRO B 1 178 ? -39.903 -10.451 -11.825 1 37.546 158 PRO B N 1
ATOM 8374 C CA . PRO B 1 178 ? -40.555 -11.394 -12.73 1 46.354 158 PRO B CA 1
ATOM 8375 C C . PRO B 1 178 ? -40.062 -11.336 -14.18 1 50.324 158 PRO B C 1
ATOM 8376 O O . PRO B 1 178 ? -39.413 -10.378 -14.598 1 48.145 158 PRO B O 1
ATOM 8387 N N . ASP B 1 179 ? -40.411 -12.371 -14.954 1 51.419 159 ASP B N 1
ATOM 8388 C CA . ASP B 1 179 ? -40.085 -12.42 -16.37 1 52.606 159 ASP B CA 1
ATOM 8389 C C . ASP B 1 179 ? -41.071 -11.549 -17.145 1 51.533 159 ASP B C 1
ATOM 8390 O O . ASP B 1 179 ? -40.729 -11.015 -18.197 1 56.706 159 ASP B O 1
ATOM 8399 N N . ALA B 1 180 ? -42.277 -11.371 -16.596 1 45.497 160 ALA B N 1
ATOM 8400 C CA . ALA B 1 180 ? -43.324 -10.631 -17.279 1 46.251 160 ALA B CA 1
ATOM 8401 C C . ALA B 1 180 ? -42.962 -9.149 -17.398 1 48.574 160 ALA B C 1
ATOM 8402 O O . ALA B 1 180 ? -42.859 -8.436 -16.4 1 38.165 160 ALA B O 1
ATOM 8409 N N . GLY B 1 181 ? -42.825 -8.684 -18.642 1 45.036 161 GLY B N 1
ATOM 8410 C CA . GLY B 1 181 ? -42.765 -7.263 -18.923 1 40.138 161 GLY B CA 1
ATOM 8411 C C . GLY B 1 181 ? -41.328 -6.756 -19.007 1 36.973 161 GLY B C 1
ATOM 8412 O O . GLY B 1 181 ? -41.117 -5.551 -19.033 1 35.798 161 GLY B O 1
ATOM 8416 N N . ARG B 1 182 ? -40.357 -7.667 -19.101 1 34.842 162 ARG B N 1
ATOM 8417 C CA . ARG B 1 182 ? -38.966 -7.283 -19.223 1 37.712 162 ARG B CA 1
ATOM 8418 C C . ARG B 1 182 ? -38.737 -6.509 -20.522 1 41.364 162 ARG B C 1
ATOM 8419 O O . ARG B 1 182 ? -37.692 -5.866 -20.674 1 37.492 162 ARG B O 1
ATOM 8440 N N . GLU B 1 183 ? -39.73 -6.536 -21.432 1 40.26 163 GLU B N 1
ATOM 8441 C CA . GLU B 1 183 ? -39.644 -5.792 -22.678 1 40.554 163 GLU B CA 1
ATOM 8442 C C . GLU B 1 183 ? -39.699 -4.295 -22.366 1 37.301 163 GLU B C 1
ATOM 8443 O O . GLU B 1 183 ? -39.354 -3.475 -23.217 1 35.682 163 GLU B O 1
ATOM 8455 N N . ASN B 1 184 ? -40.151 -3.944 -21.154 1 30.365 164 ASN B N 1
ATOM 8456 C CA . ASN B 1 184 ? -40.191 -2.554 -20.749 1 27.691 164 ASN B CA 1
ATOM 8457 C C . ASN B 1 184 ? -38.814 -2.049 -20.302 1 23.878 164 ASN B C 1
ATOM 8458 O O . ASN B 1 184 ? -38.608 -0.848 -20.283 1 22.973 164 ASN B O 1
ATOM 8469 N N . LEU B 1 185 ? -37.875 -2.912 -19.911 1 22.747 165 LEU B N 1
ATOM 8470 C CA . LEU B 1 185 ? -36.617 -2.439 -19.337 1 24.296 165 LEU B CA 1
ATOM 8471 C C . LEU B 1 185 ? -35.861 -1.523 -20.292 1 25.579 165 LEU B C 1
ATOM 8472 O O . LEU B 1 185 ? -35.397 -0.453 -19.879 1 26.093 165 LEU B O 1
ATOM 8488 N N . LEU B 1 186 ? -35.771 -1.938 -21.566 1 24.222 166 LEU B N 1
ATOM 8489 C CA . LEU B 1 186 ? -34.91 -1.29 -22.54 1 24.069 166 LEU B CA 1
ATOM 8490 C C . LEU B 1 186 ? -35.483 0.083 -22.88 1 22.761 166 LEU B C 1
ATOM 8491 O O . LEU B 1 186 ? -34.742 1.067 -22.889 1 22.742 166 LEU B O 1
ATOM 8507 N N . PRO B 1 187 ? -36.791 0.204 -23.206 1 24.66 167 PRO B N 1
ATOM 8508 C CA . PRO B 1 187 ? -37.374 1.517 -23.454 1 25.542 167 PRO B CA 1
ATOM 8509 C C . PRO B 1 187 ? -37.33 2.462 -22.247 1 26.356 167 PRO B C 1
ATOM 8510 O O . PRO B 1 187 ? -37.109 3.663 -22.39 1 26.359 167 PRO B O 1
ATOM 8521 N N . TYR B 1 188 ? -37.54 1.921 -21.05 1 26.762 168 TYR B N 1
ATOM 8522 C CA . TYR B 1 188 ? -37.482 2.734 -19.837 1 25.224 168 TYR B CA 1
ATOM 8523 C C . TYR B 1 188 ? -36.072 3.322 -19.683 1 23.464 168 TYR B C 1
ATOM 8524 O O . TYR B 1 188 ? -35.89 4.53 -19.518 1 20.023 168 TYR B O 1
ATOM 8542 N N . GLY B 1 189 ? -35.07 2.461 -19.809 1 21.896 169 GLY B N 1
ATOM 8543 C CA . GLY B 1 189 ? -33.686 2.913 -19.781 1 24.672 169 GLY B CA 1
ATOM 8544 C C . GLY B 1 189 ? -33.436 4.003 -20.812 1 23.421 169 GLY B C 1
ATOM 8545 O O . GLY B 1 189 ? -32.815 5.038 -20.527 1 21.879 169 GLY B O 1
ATOM 8549 N N . ASP B 1 190 ? -33.897 3.736 -22.041 1 25.29 170 ASP B N 1
ATOM 8550 C CA . ASP B 1 190 ? -33.582 4.601 -23.159 1 24.141 170 ASP B CA 1
ATOM 8551 C C . ASP B 1 190 ? -34.142 5.981 -22.862 1 23.693 170 ASP B C 1
ATOM 8552 O O . ASP B 1 190 ? -33.473 6.965 -23.131 1 23.388 170 ASP B O 1
ATOM 8561 N N . HIS B 1 191 ? -35.365 6.01 -22.316 1 24.489 171 HIS B N 1
ATOM 8562 C CA . HIS B 1 191 ? -36.075 7.241 -22.029 1 23.651 171 HIS B CA 1
ATOM 8563 C C . HIS B 1 191 ? -35.323 7.955 -20.919 1 23.495 171 HIS B C 1
ATOM 8564 O O . HIS B 1 191 ? -35.131 9.164 -20.951 1 24.829 171 HIS B O 1
ATOM 8579 N N . ALA B 1 192 ? -34.878 7.191 -19.931 1 21.521 172 ALA B N 1
ATOM 8580 C CA . ALA B 1 192 ? -34.132 7.786 -18.824 1 21.948 172 ALA B CA 1
ATOM 8581 C C . ALA B 1 192 ? -32.87 8.502 -19.31 1 21.954 172 ALA B C 1
ATOM 8582 O O . ALA B 1 192 ? -32.573 9.616 -18.873 1 20.473 172 ALA B O 1
ATOM 8589 N N . PHE B 1 193 ? -32.123 7.868 -20.228 1 20.567 173 PHE B N 1
ATOM 8590 C CA . PHE B 1 193 ? -30.907 8.472 -20.757 1 20.394 173 PHE B CA 1
ATOM 8591 C C . PHE B 1 193 ? -31.212 9.601 -21.747 1 20.763 173 PHE B C 1
ATOM 8592 O O . PHE B 1 193 ? -30.485 10.601 -21.796 1 21.962 173 PHE B O 1
ATOM 8609 N N . ASN B 1 194 ? -32.298 9.491 -22.511 1 21.154 174 ASN B N 1
ATOM 8610 C CA . ASN B 1 194 ? -32.714 10.606 -23.357 1 24.061 174 ASN B CA 1
ATOM 8611 C C . ASN B 1 194 ? -33.118 11.829 -22.519 1 24.983 174 ASN B C 1
ATOM 8612 O O . ASN B 1 194 ? -32.955 12.979 -22.949 1 26.592 174 ASN B O 1
ATOM 8623 N N . ALA B 1 195 ? -33.681 11.592 -21.339 1 24.328 175 ALA B N 1
ATOM 8624 C CA . ALA B 1 195 ? -34.178 12.687 -20.523 1 24.574 175 ALA B CA 1
ATOM 8625 C C . ALA B 1 195 ? -33.022 13.481 -19.906 1 24.112 175 ALA B C 1
ATOM 8626 O O . ALA B 1 195 ? -33.259 14.575 -19.415 1 23.712 175 ALA B O 1
ATOM 8633 N N . PHE B 1 196 ? -31.778 12.976 -19.966 1 21.251 176 PHE B N 1
ATOM 8634 C CA . PHE B 1 196 ? -30.646 13.755 -19.5 1 21.78 176 PHE B CA 1
ATOM 8635 C C . PHE B 1 196 ? -30.276 14.869 -20.481 1 24.613 176 PHE B C 1
ATOM 8636 O O . PHE B 1 196 ? -29.441 15.733 -20.156 1 22.47 176 PHE B O 1
ATOM 8653 N N . GLY B 1 197 ? -30.827 14.799 -21.708 1 26.159 177 GLY B N 1
ATOM 8654 C CA . GLY B 1 197 ? -30.508 15.765 -22.748 1 25.638 177 GLY B CA 1
ATOM 8655 C C . GLY B 1 197 ? -31.614 16.805 -22.848 1 26.957 177 GLY B C 1
ATOM 8656 O O . GLY B 1 197 ? -32.524 16.82 -22.024 1 27.129 177 GLY B O 1
ATOM 8660 N N . PRO B 1 198 ? -31.616 17.663 -23.883 1 30.26 178 PRO B N 1
ATOM 8661 C CA . PRO B 1 198 ? -32.674 18.649 -24.023 1 35.574 178 PRO B CA 1
ATOM 8662 C C . PRO B 1 198 ? -33.959 17.999 -24.498 1 37.509 178 PRO B C 1
ATOM 8663 O O . PRO B 1 198 ? -33.943 16.847 -24.927 1 41.503 178 PRO B O 1
ATOM 8674 N N . ALA B 1 199 ? -35.043 18.775 -24.455 1 43.337 179 ALA B N 1
ATOM 8675 C CA . ALA B 1 199 ? -36.339 18.354 -24.956 1 45.249 179 ALA B CA 1
ATOM 8676 C C . ALA B 1 199 ? -36.327 18.37 -26.483 1 49.661 179 ALA B C 1
ATOM 8677 O O . ALA B 1 199 ? -36.965 19.212 -27.118 1 55.082 179 ALA B O 1
ATOM 8684 N N . ASN B 1 200 ? -35.584 17.415 -27.052 1 47.925 180 ASN B N 1
ATOM 8685 C CA . ASN B 1 200 ? -35.458 17.245 -28.489 1 48.884 180 ASN B CA 1
ATOM 8686 C C . ASN B 1 200 ? -36.323 16.048 -28.899 1 50.852 180 ASN B C 1
ATOM 8687 O O . ASN B 1 200 ? -37.007 15.459 -28.056 1 48.358 180 ASN B O 1
ATOM 8698 N N . GLY B 1 201 ? -36.264 15.673 -30.189 1 51.352 181 GLY B N 1
ATOM 8699 C CA . GLY B 1 201 ? -37.136 14.645 -30.748 1 52.732 181 GLY B CA 1
ATOM 8700 C C . GLY B 1 201 ? -36.827 13.238 -30.23 1 50.141 181 GLY B C 1
ATOM 8701 O O . GLY B 1 201 ? -37.576 12.301 -30.515 1 48.407 181 GLY B O 1
ATOM 8705 N N . LEU B 1 202 ? -35.711 13.089 -29.492 1 47.126 182 LEU B N 1
ATOM 8706 C CA . LEU B 1 202 ? -35.306 11.796 -28.966 1 43.869 182 LEU B CA 1
ATOM 8707 C C . LEU B 1 202 ? -36.01 11.534 -27.644 1 46.975 182 LEU B C 1
ATOM 8708 O O . LEU B 1 202 ? -36.208 10.38 -27.285 1 52.767 182 LEU B O 1
ATOM 8724 N N . VAL B 1 203 ? -36.332 12.606 -26.914 1 47.209 183 VAL B N 1
ATOM 8725 C CA . VAL B 1 203 ? -37.022 12.482 -25.643 1 53.944 183 VAL B CA 1
ATOM 8726 C C . VAL B 1 203 ? -38.531 12.438 -25.902 1 58.005 183 VAL B C 1
ATOM 8727 O O . VAL B 1 203 ? -39.264 11.83 -25.122 1 57.033 183 VAL B O 1
ATOM 8740 N N . GLU B 1 204 ? -38.962 13.083 -27.001 1 60.978 184 GLU B N 1
ATOM 8741 C CA . GLU B 1 204 ? -40.357 13.198 -27.409 1 67.647 184 GLU B CA 1
ATOM 8742 C C . GLU B 1 204 ? -41.162 11.973 -26.974 1 73.576 184 GLU B C 1
ATOM 8743 O O . GLU B 1 204 ? -42.255 12.136 -26.437 1 74.509 184 GLU B O 1
ATOM 8749 N N . LYS B 1 205 ? -40.627 10.761 -27.202 1 73.142 185 LYS B N 1
ATOM 8750 C CA . LYS B 1 205 ? -41.273 9.532 -26.761 1 79.243 185 LYS B CA 1
ATOM 8751 C C . LYS B 1 205 ? -41.691 9.697 -25.299 1 83.29 185 LYS B C 1
ATOM 8752 O O . LYS B 1 205 ? -41.13 9.048 -24.422 1 85.668 185 LYS B O 1
ATOM 8758 N N . GLY B 1 206 ? -42.699 10.556 -25.073 1 89.666 186 GLY B N 1
ATOM 8759 C CA . GLY B 1 206 ? -43.036 11.096 -23.762 1 92.597 186 GLY B CA 1
ATOM 8760 C C . GLY B 1 206 ? -44.543 11.31 -23.611 1 86.891 186 GLY B C 1
ATOM 8761 O O . GLY B 1 206 ? -45.022 12.445 -23.521 1 77.024 186 GLY B O 1
ATOM 8765 N N . ALA B 1 207 ? -45.259 10.182 -23.544 1 80.534 187 ALA B N 1
ATOM 8766 C CA . ALA B 1 207 ? -46.711 10.132 -23.564 1 81.379 187 ALA B CA 1
ATOM 8767 C C . ALA B 1 207 ? -47.189 9.299 -22.375 1 75.837 187 ALA B C 1
ATOM 8768 O O . ALA B 1 207 ? -46.368 8.897 -21.556 1 72.895 187 ALA B O 1
ATOM 8775 N N . PRO B 1 208 ? -48.51 9.028 -22.22 1 70.523 188 PRO B N 1
ATOM 8776 C CA . PRO B 1 208 ? -48.978 7.975 -21.327 1 63.985 188 PRO B CA 1
ATOM 8777 C C . PRO B 1 208 ? -48.106 6.72 -21.312 1 56.908 188 PRO B C 1
ATOM 8778 O O . PRO B 1 208 ? -48.144 5.969 -20.341 1 53.805 188 PRO B O 1
ATOM 8789 N N . ARG B 1 209 ? -47.337 6.496 -22.389 1 56.871 189 ARG B N 1
ATOM 8790 C CA . ARG B 1 209 ? -46.378 5.403 -22.471 1 57.316 189 ARG B CA 1
ATOM 8791 C C . ARG B 1 209 ? -45.327 5.527 -21.359 1 59.126 189 ARG B C 1
ATOM 8792 O O . ARG B 1 209 ? -44.915 4.518 -20.788 1 58.559 189 ARG B O 1
ATOM 8813 N N . VAL B 1 210 ? -44.886 6.752 -21.044 1 53.731 190 VAL B N 1
ATOM 8814 C CA . VAL B 1 210 ? -43.927 6.94 -19.966 1 55.889 190 VAL B CA 1
ATOM 8815 C C . VAL B 1 210 ? -44.543 6.44 -18.657 1 52.184 190 VAL B C 1
ATOM 8816 O O . VAL B 1 210 ? -43.931 5.633 -17.958 1 55.876 190 VAL B O 1
ATOM 8829 N N . ALA B 1 211 ? -45.765 6.893 -18.347 1 42.908 191 ALA B N 1
ATOM 8830 C CA . ALA B 1 211 ? -46.426 6.499 -17.117 1 46.47 191 ALA B CA 1
ATOM 8831 C C . ALA B 1 211 ? -46.526 4.974 -17.035 1 46.543 191 ALA B C 1
ATOM 8832 O O . ALA B 1 211 ? -46.325 4.4 -15.97 1 45.208 191 ALA B O 1
ATOM 8839 N N . GLU B 1 212 ? -46.805 4.31 -18.16 1 48.876 192 GLU B N 1
ATOM 8840 C CA . GLU B 1 212 ? -46.914 2.859 -18.169 1 49.448 192 GLU B CA 1
ATOM 8841 C C . GLU B 1 212 ? -45.549 2.24 -17.904 1 40.376 192 GLU B C 1
ATOM 8842 O O . GLU B 1 212 ? -45.47 1.198 -17.269 1 37.739 192 GLU B O 1
ATOM 8854 N N . LEU B 1 213 ? -44.479 2.859 -18.415 1 39.955 193 LEU B N 1
ATOM 8855 C CA . LEU B 1 213 ? -43.151 2.292 -18.215 1 39.242 193 LEU B CA 1
ATOM 8856 C C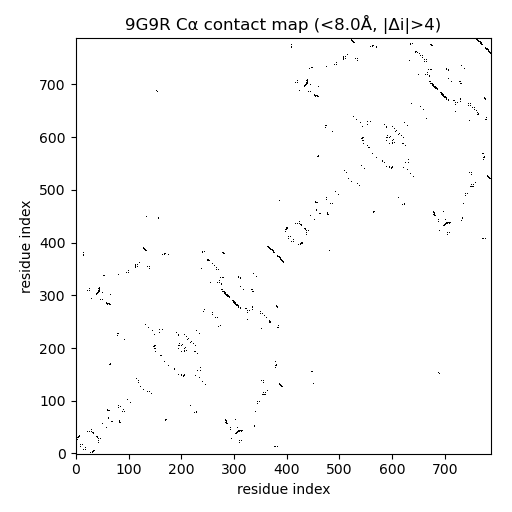 . LEU B 1 213 ? -42.738 2.439 -16.751 1 35.188 193 LEU B C 1
ATOM 8857 O O . LEU B 1 213 ? -42.27 1.48 -16.136 1 32.286 193 LEU B O 1
ATOM 8873 N N . SER B 1 214 ? -42.991 3.632 -16.211 1 37.39 194 SER B N 1
ATOM 8874 C CA . SER B 1 214 ? -42.726 3.959 -14.821 1 35.645 194 SER B CA 1
ATOM 8875 C C . SER B 1 214 ? -43.519 3.043 -13.89 1 36.492 194 SER B C 1
ATOM 8876 O O . SER B 1 214 ? -42.952 2.469 -12.962 1 29.271 194 SER B O 1
ATOM 8884 N N . GLY B 1 215 ? -44.825 2.92 -14.172 1 34.408 195 GLY B N 1
ATOM 8885 C CA . GLY B 1 215 ? -45.71 2.049 -13.424 1 31.604 195 GLY B CA 1
ATOM 8886 C C . GLY B 1 215 ? -45.126 0.647 -13.331 1 31.647 195 GLY B C 1
ATOM 8887 O O . GLY B 1 215 ? -45.041 0.081 -12.233 1 32.253 195 GLY B O 1
ATOM 8891 N N . TRP B 1 216 ? -44.695 0.104 -14.479 1 29.055 196 TRP B N 1
ATOM 8892 C CA . TRP B 1 216 ? -44.151 -1.247 -14.493 1 30.658 196 TRP B CA 1
ATOM 8893 C C . TRP B 1 216 ? -42.876 -1.328 -13.638 1 27.652 196 TRP B C 1
ATOM 8894 O O . TRP B 1 216 ? -42.724 -2.224 -12.799 1 23.186 196 TRP B O 1
ATOM 8915 N N . VAL B 1 217 ? -41.945 -0.391 -13.843 1 28.325 197 VAL B N 1
ATOM 8916 C CA . VAL B 1 217 ? -40.657 -0.48 -13.16 1 29.012 197 VAL B CA 1
ATOM 8917 C C . VAL B 1 217 ? -40.876 -0.328 -11.651 1 26.46 197 VAL B C 1
ATOM 8918 O O . VAL B 1 217 ? -40.287 -1.07 -10.876 1 27.031 197 VAL B O 1
ATOM 8931 N N . ASN B 1 218 ? -41.74 0.626 -11.258 1 26.035 198 ASN B N 1
ATOM 8932 C CA . ASN B 1 218 ? -42.056 0.867 -9.863 1 27.597 198 ASN B CA 1
ATOM 8933 C C . ASN B 1 218 ? -42.625 -0.4 -9.228 1 30.346 198 ASN B C 1
ATOM 8934 O O . ASN B 1 218 ? -42.207 -0.773 -8.128 1 26.939 198 ASN B O 1
ATOM 8945 N N . ALA B 1 219 ? -43.538 -1.062 -9.955 1 27.53 199 ALA B N 1
ATOM 8946 C CA . ALA B 1 219 ? -44.172 -2.286 -9.497 1 28.016 199 ALA B CA 1
ATOM 8947 C C . ALA B 1 219 ? -43.13 -3.352 -9.186 1 24.504 199 ALA B C 1
ATOM 8948 O O . ALA B 1 219 ? -43.317 -4.097 -8.233 1 26.997 199 ALA B O 1
ATOM 8955 N N . GLN B 1 220 ? -42.036 -3.421 -9.96 1 23.54 200 GLN B N 1
ATOM 8956 C CA . GLN B 1 220 ? -41.051 -4.483 -9.787 1 24.344 200 GLN B CA 1
ATOM 8957 C C . GLN B 1 220 ? -40.158 -4.222 -8.565 1 26.306 200 GLN B C 1
ATOM 8958 O O . GLN B 1 220 ? -39.403 -5.114 -8.137 1 21.97 200 GLN B O 1
ATOM 8972 N N . CYS B 1 221 ? -40.232 -2.989 -8.014 1 24.372 201 CYS B N 1
ATOM 8973 C CA . CYS B 1 221 ? -39.339 -2.584 -6.941 1 26.369 201 CYS B CA 1
ATOM 8974 C C . CYS B 1 221 ? -39.877 -2.995 -5.564 1 25.25 201 CYS B C 1
ATOM 8975 O O . CYS B 1 221 ? -39.13 -3.066 -4.588 1 24.464 201 CYS B O 1
ATOM 8983 N N . ALA B 1 222 ? -41.184 -3.26 -5.486 1 24.529 202 ALA B N 1
ATOM 8984 C CA . ALA B 1 222 ? -41.835 -3.598 -4.23 1 21.59 202 ALA B CA 1
ATOM 8985 C C . ALA B 1 222 ? -41.281 -4.902 -3.675 1 20.001 202 ALA B C 1
ATOM 8986 O O . ALA B 1 222 ? -40.952 -5.819 -4.442 1 20.907 202 ALA B O 1
ATOM 8993 N N . ARG B 1 223 ? -41.266 -5.017 -2.329 1 19.06 203 ARG B N 1
ATOM 8994 C CA . ARG B 1 223 ? -40.676 -6.18 -1.68 1 21.149 203 ARG B CA 1
ATOM 8995 C C . ARG B 1 223 ? -41.404 -7.46 -2.127 1 20.923 203 ARG B C 1
ATOM 8996 O O . ARG B 1 223 ? -40.743 -8.456 -2.421 1 21.361 203 ARG B O 1
ATOM 9017 N N . ASP B 1 224 ? -42.731 -7.393 -2.31 1 21.144 204 ASP B N 1
ATOM 9018 C CA . ASP B 1 224 ? -43.484 -8.615 -2.566 1 24.887 204 ASP B CA 1
ATOM 9019 C C . ASP B 1 224 ? -43.355 -9.053 -4.031 1 25.693 204 ASP B C 1
ATOM 9020 O O . ASP B 1 224 ? -43.773 -10.159 -4.331 1 27.168 204 ASP B O 1
ATOM 9029 N N . ALA B 1 225 ? -42.81 -8.195 -4.926 1 26.044 205 ALA B N 1
ATOM 9030 C CA . ALA B 1 225 ? -42.622 -8.486 -6.348 1 27.928 205 ALA B CA 1
ATOM 9031 C C . ALA B 1 225 ? -41.308 -9.202 -6.622 1 29.028 205 ALA B C 1
ATOM 9032 O O . ALA B 1 225 ? -41.124 -9.696 -7.726 1 33.817 205 ALA B O 1
ATOM 9039 N N . LEU B 1 226 ? -40.413 -9.266 -5.635 1 26.412 206 LEU B N 1
ATOM 9040 C CA . LEU B 1 226 ? -39.052 -9.72 -5.831 1 27.495 206 LEU B CA 1
ATOM 9041 C C . LEU B 1 226 ? -38.912 -11.118 -5.261 1 32.502 206 LEU B C 1
ATOM 9042 O O . LEU B 1 226 ? -39.501 -11.399 -4.229 1 35.127 206 LEU B O 1
ATOM 9058 N N . THR B 1 227 ? -38.081 -11.95 -5.895 1 30.722 207 THR B N 1
ATOM 9059 C CA . THR B 1 227 ? -37.56 -13.137 -5.231 1 38.431 207 THR B CA 1
ATOM 9060 C C . THR B 1 227 ? -36.903 -12.755 -3.904 1 43.113 207 THR B C 1
ATOM 9061 O O . THR B 1 227 ? -36.614 -11.587 -3.649 1 40.111 207 THR B O 1
ATOM 9072 N N . GLY B 1 228 ? -36.634 -13.774 -3.084 1 41.553 208 GLY B N 1
ATOM 9073 C CA . GLY B 1 228 ? -35.544 -13.723 -2.126 1 36.759 208 GLY B CA 1
ATOM 9074 C C . GLY B 1 228 ? -34.227 -13.979 -2.854 1 36.596 208 GLY B C 1
ATOM 9075 O O . GLY B 1 228 ? -34.19 -14.069 -4.079 1 46.079 208 GLY B O 1
ATOM 9079 N N . ASP B 1 229 ? -33.154 -14.09 -2.079 1 35.293 209 ASP B N 1
ATOM 9080 C CA . ASP B 1 229 ? -31.813 -14.377 -2.563 1 35.537 209 ASP B CA 1
ATOM 9081 C C . ASP B 1 229 ? -31.224 -13.242 -3.42 1 26.157 209 ASP B C 1
ATOM 9082 O O . ASP B 1 229 ? -30.026 -13.036 -3.315 1 29.499 209 ASP B O 1
ATOM 9091 N N . GLY B 1 230 ? -32 -12.565 -4.274 1 22.653 210 GLY B N 1
ATOM 9092 C CA . GLY B 1 230 ? -31.444 -11.652 -5.28 1 22.217 210 GLY B CA 1
ATOM 9093 C C . GLY B 1 230 ? -31.195 -10.228 -4.76 1 25.994 210 GLY B C 1
ATOM 9094 O O . GLY B 1 230 ? -31.356 -9.928 -3.564 1 22.325 210 GLY B O 1
ATOM 9098 N N . PHE B 1 231 ? -30.761 -9.346 -5.668 1 23.884 211 PHE B N 1
ATOM 9099 C CA . PHE B 1 231 ? -30.226 -8.056 -5.264 1 21.427 211 PHE B CA 1
ATOM 9100 C C . PHE B 1 231 ? -31.353 -7.258 -4.622 1 19.772 211 PHE B C 1
ATOM 9101 O O . PHE B 1 231 ? -31.119 -6.448 -3.741 1 20.196 211 PHE B O 1
ATOM 9118 N N . GLY B 1 232 ? -32.552 -7.411 -5.173 1 21.439 212 GLY B N 1
ATOM 9119 C CA . GLY B 1 232 ? -33.718 -6.72 -4.666 1 22.102 212 GLY B CA 1
ATOM 9120 C C . GLY B 1 232 ? -33.983 -7.094 -3.215 1 22.887 212 GLY B C 1
ATOM 9121 O O . GLY B 1 232 ? -34.224 -6.224 -2.365 1 20.336 212 GLY B O 1
ATOM 9125 N N . ALA B 1 233 ? -34.031 -8.41 -2.983 1 21.63 213 ALA B N 1
ATOM 9126 C CA . ALA B 1 233 ? -34.181 -8.97 -1.665 1 22.831 213 ALA B CA 1
ATOM 9127 C C . ALA B 1 233 ? -33.09 -8.441 -0.758 1 21.755 213 ALA B C 1
ATOM 9128 O O . ALA B 1 233 ? -33.377 -8.145 0.394 1 18.598 213 ALA B O 1
ATOM 9135 N N . GLN B 1 234 ? -31.842 -8.338 -1.261 1 21.838 214 GLN B N 1
ATOM 9136 C CA . GLN B 1 234 ? -30.728 -7.991 -0.393 1 21.05 214 GLN B CA 1
ATOM 9137 C C . GLN B 1 234 ? -30.814 -6.509 -0.013 1 20.436 214 GLN B C 1
ATOM 9138 O O . GLN B 1 234 ? -30.382 -6.12 1.072 1 20.279 214 GLN B O 1
ATOM 9152 N N . ILE B 1 235 ? -31.35 -5.7 -0.929 1 19.393 215 ILE B N 1
ATOM 9153 C CA . ILE B 1 235 ? -31.567 -4.288 -0.664 1 19.137 215 ILE B CA 1
ATOM 9154 C C . ILE B 1 235 ? -32.598 -4.157 0.457 1 20.089 215 ILE B C 1
ATOM 9155 O O . ILE B 1 235 ? -32.483 -3.27 1.29 1 19.889 215 ILE B O 1
ATOM 9171 N N . TRP B 1 236 ? -33.657 -4.971 0.418 1 19.997 216 TRP B N 1
ATOM 9172 C CA . TRP B 1 236 ? -34.684 -4.901 1.441 1 19.392 216 TRP B CA 1
ATOM 9173 C C . TRP B 1 236 ? -34.166 -5.387 2.78 1 20.475 216 TRP B C 1
ATOM 9174 O O . TRP B 1 236 ? -34.565 -4.834 3.793 1 19.982 216 TRP B O 1
ATOM 9195 N N . ALA B 1 237 ? -33.296 -6.395 2.777 1 20.211 217 ALA B N 1
ATOM 9196 C CA . ALA B 1 237 ? -32.679 -6.895 3.998 1 20.863 217 ALA B CA 1
ATOM 9197 C C . ALA B 1 237 ? -31.762 -5.833 4.614 1 22.405 217 ALA B C 1
ATOM 9198 O O . ALA B 1 237 ? -31.639 -5.729 5.842 1 21.893 217 ALA B O 1
ATOM 9205 N N . ALA B 1 238 ? -31.137 -5.006 3.759 1 19.954 218 ALA B N 1
ATOM 9206 C CA . ALA B 1 238 ? -30.356 -3.88 4.233 1 19.879 218 ALA B CA 1
ATOM 9207 C C . ALA B 1 238 ? -31.269 -2.878 4.939 1 16.966 218 ALA B C 1
ATOM 9208 O O . ALA B 1 238 ? -30.881 -2.322 5.958 1 18.675 218 ALA B O 1
ATOM 9215 N N . ALA B 1 239 ? -32.487 -2.684 4.444 1 16.546 219 ALA B N 1
ATOM 9216 C CA . ALA B 1 239 ? -33.413 -1.768 5.092 1 16.951 219 ALA B CA 1
ATOM 9217 C C . ALA B 1 239 ? -33.891 -2.315 6.438 1 20.038 219 ALA B C 1
ATOM 9218 O O . ALA B 1 239 ? -34.095 -1.565 7.409 1 20.856 219 ALA B O 1
ATOM 9225 N N . ASP B 1 240 ? -34.068 -3.635 6.489 1 19.717 220 ASP B N 1
ATOM 9226 C CA . ASP B 1 240 ? -34.446 -4.279 7.726 1 21.225 220 ASP B CA 1
ATOM 9227 C C . ASP B 1 240 ? -33.403 -3.984 8.788 1 22.83 220 ASP B C 1
ATOM 9228 O O . ASP B 1 240 ? -33.75 -3.845 9.953 1 20.05 220 ASP B O 1
ATOM 9237 N N . ARG B 1 241 ? -32.136 -3.934 8.375 1 23.521 221 ARG B N 1
ATOM 9238 C CA . ARG B 1 241 ? -31.038 -3.731 9.299 1 24.002 221 ARG B CA 1
ATOM 9239 C C . ARG B 1 241 ? -30.797 -2.245 9.587 1 23.613 221 ARG B C 1
ATOM 9240 O O . ARG B 1 241 ? -29.854 -1.904 10.305 1 21.399 221 ARG B O 1
ATOM 9261 N N . GLY B 1 242 ? -31.602 -1.358 8.998 1 19.971 222 GLY B N 1
ATOM 9262 C CA . GLY B 1 242 ? -31.449 0.07 9.241 1 22.539 222 GLY B CA 1
ATOM 9263 C C . GLY B 1 242 ? -30.38 0.757 8.377 1 22.435 222 GLY B C 1
ATOM 9264 O O . GLY B 1 242 ? -30.201 1.97 8.49 1 22.435 222 GLY B O 1
ATOM 9268 N N . ASP B 1 243 ? -29.762 0.029 7.425 1 20.07 223 ASP B N 1
ATOM 9269 C CA . ASP B 1 243 ? -28.746 0.598 6.552 1 21.19 223 ASP B CA 1
ATOM 9270 C C . ASP B 1 243 ? -29.331 1.676 5.639 1 19.95 223 ASP B C 1
ATOM 9271 O O . ASP B 1 243 ? -28.632 2.631 5.279 1 21.5 223 ASP B O 1
ATOM 9280 N N . ILE B 1 244 ? -30.596 1.473 5.255 1 19.547 224 ILE B N 1
ATOM 9281 C CA . ILE B 1 244 ? -31.454 2.4 4.534 1 18.834 224 ILE B CA 1
ATOM 9282 C C . ILE B 1 244 ? -32.872 2.241 5.077 1 18.878 224 ILE B C 1
ATOM 9283 O O . ILE B 1 244 ? -33.126 1.299 5.812 1 20.292 224 ILE B O 1
ATOM 9299 N N . THR B 1 245 ? -33.808 3.078 4.616 1 19.03 225 THR B N 1
ATOM 9300 C CA . THR B 1 245 ? -35.194 3.019 5.063 1 19.675 225 THR B CA 1
ATOM 9301 C C . THR B 1 245 ? -36.009 2.189 4.082 1 19.543 225 THR B C 1
ATOM 9302 O O . THR B 1 245 ? -35.581 1.927 2.962 1 18.775 225 THR B O 1
ATOM 9313 N N . TYR B 1 246 ? -37.218 1.802 4.507 1 19.449 226 TYR B N 1
ATOM 9314 C CA . TYR B 1 246 ? -38.15 1.081 3.661 1 18.676 226 TYR B CA 1
ATOM 9315 C C . TYR B 1 246 ? -38.616 1.958 2.524 1 19.343 226 TYR B C 1
ATOM 9316 O O . TYR B 1 246 ? -38.993 1.411 1.499 1 18.291 226 TYR B O 1
ATOM 9334 N N . GLU B 1 247 ? -38.583 3.293 2.702 1 18.414 227 GLU B N 1
ATOM 9335 C CA . GLU B 1 247 ? -38.927 4.2 1.623 1 19.201 227 GLU B CA 1
ATOM 9336 C C . GLU B 1 247 ? -37.805 4.266 0.572 1 19.922 227 GLU B C 1
ATOM 9337 O O . GLU B 1 247 ? -38.057 4.443 -0.625 1 19.467 227 GLU B O 1
ATOM 9349 N N . GLN B 1 248 ? -36.549 4.138 1.017 1 17.834 228 GLN B N 1
ATOM 9350 C CA . GLN B 1 248 ? -35.428 4.154 0.1 1 17.623 228 GLN B CA 1
ATOM 9351 C C . GLN B 1 248 ? -35.333 2.83 -0.669 1 17.841 228 GLN B C 1
ATOM 9352 O O . GLN B 1 248 ? -35.012 2.833 -1.876 1 15.865 228 GLN B O 1
ATOM 9366 N N . ALA B 1 249 ? -35.659 1.71 -0.003 1 15.979 229 ALA B N 1
ATOM 9367 C CA . ALA B 1 249 ? -35.441 0.379 -0.558 1 16.817 229 ALA B CA 1
ATOM 9368 C C . ALA B 1 249 ? -35.927 0.253 -2.004 1 17.847 229 ALA B C 1
ATOM 9369 O O . ALA B 1 249 ? -35.142 -0.123 -2.867 1 17.68 229 ALA B O 1
ATOM 9376 N N . PRO B 1 250 ? -37.203 0.569 -2.358 1 18.21 230 PRO B N 1
ATOM 9377 C CA . PRO B 1 250 ? -37.648 0.374 -3.732 1 17.471 230 PRO B CA 1
ATOM 9378 C C . PRO B 1 250 ? -36.935 1.259 -4.762 1 19.327 230 PRO B C 1
ATOM 9379 O O . PRO B 1 250 ? -36.723 0.827 -5.883 1 20.578 230 PRO B O 1
ATOM 9390 N N . LEU B 1 251 ? -36.555 2.48 -4.367 1 18.611 231 LEU B N 1
ATOM 9391 C CA . LEU B 1 251 ? -35.81 3.404 -5.209 1 18.388 231 LEU B CA 1
ATOM 9392 C C . LEU B 1 251 ? -34.388 2.911 -5.491 1 18.194 231 LEU B C 1
ATOM 9393 O O . LEU B 1 251 ? -33.815 3.271 -6.51 1 17.739 231 LEU B O 1
ATOM 9409 N N . VAL B 1 252 ? -33.77 2.228 -4.532 1 19.116 232 VAL B N 1
ATOM 9410 C CA . VAL B 1 252 ? -32.479 1.587 -4.753 1 19.005 232 VAL B CA 1
ATOM 9411 C C . VAL B 1 252 ? -32.623 0.454 -5.765 1 18.655 232 VAL B C 1
ATOM 9412 O O . VAL B 1 252 ? -31.745 0.309 -6.639 1 15.111 232 VAL B O 1
ATOM 9425 N N . VAL B 1 253 ? -33.739 -0.291 -5.683 1 18.024 233 VAL B N 1
ATOM 9426 C CA . VAL B 1 253 ? -34.045 -1.285 -6.708 1 19.098 233 VAL B CA 1
ATOM 9427 C C . VAL B 1 253 ? -34.251 -0.575 -8.053 1 18.92 233 VAL B C 1
ATOM 9428 O O . VAL B 1 253 ? -33.739 -0.999 -9.088 1 15.867 233 VAL B O 1
ATOM 9441 N N . ARG B 1 254 ? -35.013 0.512 -8.039 1 17.692 234 ARG B N 1
ATOM 9442 C CA . ARG B 1 254 ? -35.266 1.265 -9.247 1 20.406 234 ARG B CA 1
ATOM 9443 C C . ARG B 1 254 ? -33.963 1.689 -9.934 1 21.686 234 ARG B C 1
ATOM 9444 O O . ARG B 1 254 ? -33.846 1.637 -11.172 1 21.608 234 ARG B O 1
ATOM 9465 N N . SER B 1 255 ? -33.004 2.127 -9.121 1 18.706 235 SER B N 1
ATOM 9466 C CA . SER B 1 255 ? -31.683 2.512 -9.6 1 20.948 235 SER B CA 1
ATOM 9467 C C . SER B 1 255 ? -31.058 1.383 -10.433 1 20.07 235 SER B C 1
ATOM 9468 O O . SER B 1 255 ? -30.482 1.612 -11.49 1 19.063 235 SER B O 1
ATOM 9476 N N . LEU B 1 256 ? -31.092 0.162 -9.912 1 20.674 236 LEU B N 1
ATOM 9477 C CA . LEU B 1 256 ? -30.514 -0.975 -10.618 1 20.484 236 LEU B CA 1
ATOM 9478 C C . LEU B 1 256 ? -31.222 -1.198 -11.948 1 22.91 236 LEU B C 1
ATOM 9479 O O . LEU B 1 256 ? -30.566 -1.445 -12.962 1 24.78 236 LEU B O 1
ATOM 9495 N N . LEU B 1 257 ? -32.548 -1.075 -11.95 1 19.502 237 LEU B N 1
ATOM 9496 C CA . LEU B 1 257 ? -33.314 -1.317 -13.157 1 22.788 237 LEU B CA 1
ATOM 9497 C C . LEU B 1 257 ? -33.18 -0.186 -14.183 1 24.972 237 LEU B C 1
ATOM 9498 O O . LEU B 1 257 ? -33.559 -0.37 -15.347 1 28.236 237 LEU B O 1
ATOM 9514 N N . THR B 1 258 ? -32.648 0.976 -13.786 1 21.173 238 THR B N 1
ATOM 9515 C CA . THR B 1 258 ? -32.479 2.081 -14.711 1 18.666 238 THR B CA 1
ATOM 9516 C C . THR B 1 258 ? -31.066 2.059 -15.27 1 19.187 238 THR B C 1
ATOM 9517 O O . THR B 1 258 ? -30.871 2.27 -16.457 1 22.191 238 THR B O 1
ATOM 9528 N N . ALA B 1 259 ? -30.083 1.926 -14.386 1 18.722 239 ALA B N 1
ATOM 9529 C CA . ALA B 1 259 ? -28.685 2.07 -14.75 1 19.595 239 ALA B CA 1
ATOM 9530 C C . ALA B 1 259 ? -28.138 0.752 -15.292 1 21.536 239 ALA B C 1
ATOM 9531 O O . ALA B 1 259 ? -27.034 0.721 -15.825 1 25.302 239 ALA B O 1
ATOM 9538 N N . GLY B 1 260 ? -28.837 -0.344 -15.02 1 23.582 240 GLY B N 1
ATOM 9539 C CA . GLY B 1 260 ? -28.174 -1.636 -15.078 1 23.328 240 GLY B CA 1
ATOM 9540 C C . GLY B 1 260 ? -28.361 -2.352 -16.41 1 23.323 240 GLY B C 1
ATOM 9541 O O . GLY B 1 260 ? -27.662 -3.328 -16.656 1 26.01 240 GLY B O 1
ATOM 9545 N N . VAL B 1 261 ? -29.349 -1.955 -17.221 1 25.285 241 VAL B N 1
ATOM 9546 C CA . VAL B 1 261 ? -29.659 -2.742 -18.417 1 24.922 241 VAL B CA 1
ATOM 9547 C C . VAL B 1 261 ? -29.049 -2.087 -19.658 1 24.962 241 VAL B C 1
ATOM 9548 O O . VAL B 1 261 ? -28.157 -2.669 -20.271 1 23.247 241 VAL B O 1
ATOM 9561 N N . ASP B 1 262 ? -29.539 -0.907 -20.05 1 24.883 242 ASP B N 1
ATOM 9562 C CA . ASP B 1 262 ? -29.188 -0.352 -21.351 1 28.763 242 ASP B CA 1
ATOM 9563 C C . ASP B 1 262 ? -27.693 -0.095 -21.492 1 25.298 242 ASP B C 1
ATOM 9564 O O . ASP B 1 262 ? -27.171 -0.158 -22.594 1 20.771 242 ASP B O 1
ATOM 9573 N N . THR B 1 263 ? -27.032 0.227 -20.377 1 22.608 243 THR B N 1
ATOM 9574 C CA . THR B 1 263 ? -25.604 0.461 -20.367 1 19.713 243 THR B CA 1
ATOM 9575 C C . THR B 1 263 ? -24.868 -0.779 -20.862 1 18.985 243 THR B C 1
ATOM 9576 O O . THR B 1 263 ? -24.021 -0.687 -21.766 1 18.537 243 THR B O 1
ATOM 9587 N N . THR B 1 264 ? -25.16 -1.909 -20.22 1 18.762 244 THR B N 1
ATOM 9588 C CA . THR B 1 264 ? -24.426 -3.139 -20.478 1 20.625 244 THR B CA 1
ATOM 9589 C C . THR B 1 264 ? -24.761 -3.604 -21.889 1 21.086 244 THR B C 1
ATOM 9590 O O . THR B 1 264 ? -23.881 -4.096 -22.573 1 22.124 244 THR B O 1
ATOM 9601 N N . VAL B 1 265 ? -26.02 -3.446 -22.307 1 18.605 245 VAL B N 1
ATOM 9602 C CA . VAL B 1 265 ? -26.411 -3.823 -23.661 1 21.018 245 VAL B CA 1
ATOM 9603 C C . VAL B 1 265 ? -25.51 -3.101 -24.671 1 19.718 245 VAL B C 1
ATOM 9604 O O . VAL B 1 265 ? -24.925 -3.695 -25.588 1 19.395 245 VAL B O 1
ATOM 9617 N N . ASN B 1 266 ? -25.458 -1.779 -24.52 1 17.249 246 ASN B N 1
ATOM 9618 C CA . ASN B 1 266 ? -24.775 -0.958 -25.488 1 19.903 246 ASN B CA 1
ATOM 9619 C C . ASN B 1 266 ? -23.271 -1.175 -25.383 1 18.347 246 ASN B C 1
ATOM 9620 O O . ASN B 1 266 ? -22.593 -1.165 -26.397 1 19.993 246 ASN B O 1
ATOM 9631 N N . GLY B 1 267 ? -22.757 -1.451 -24.189 1 16.712 247 GLY B N 1
ATOM 9632 C CA . GLY B 1 267 ? -21.353 -1.769 -24.055 1 17.989 247 GLY B CA 1
ATOM 9633 C C . GLY B 1 267 ? -21.023 -3.111 -24.703 1 17.609 247 GLY B C 1
ATOM 9634 O O . GLY B 1 267 ? -19.979 -3.25 -25.33 1 19.688 247 GLY B O 1
ATOM 9638 N N . LEU B 1 268 ? -21.876 -4.116 -24.476 1 19.147 248 LEU B N 1
ATOM 9639 C CA . LEU B 1 268 ? -21.675 -5.417 -25.094 1 20.227 248 LEU B CA 1
ATOM 9640 C C . LEU B 1 268 ? -21.806 -5.267 -26.608 1 20.115 248 LEU B C 1
ATOM 9641 O O . LEU B 1 268 ? -21.068 -5.912 -27.35 1 21.242 248 LEU B O 1
ATOM 9657 N N . ALA B 1 269 ? -22.724 -4.41 -27.079 1 20.972 249 ALA B N 1
ATOM 9658 C CA . ALA B 1 269 ? -22.897 -4.247 -28.525 1 21.121 249 ALA B CA 1
ATOM 9659 C C . ALA B 1 269 ? -21.631 -3.647 -29.13 1 22.47 249 ALA B C 1
ATOM 9660 O O . ALA B 1 269 ? -21.104 -4.165 -30.116 1 18.161 249 ALA B O 1
ATOM 9667 N N . ALA B 1 270 ? -21.057 -2.663 -28.426 1 21.541 250 ALA B N 1
ATOM 9668 C CA . ALA B 1 270 ? -19.811 -2.027 -28.839 1 20.553 250 ALA B CA 1
ATOM 9669 C C . ALA B 1 270 ? -18.668 -3.041 -28.874 1 19.671 250 ALA B C 1
ATOM 9670 O O . ALA B 1 270 ? -17.866 -3.035 -29.814 1 17.431 250 ALA B O 1
ATOM 9677 N N . VAL B 1 271 ? -18.588 -3.952 -27.899 1 21.731 251 VAL B N 1
ATOM 9678 C CA . VAL B 1 271 ? -17.424 -4.821 -27.929 1 21.367 251 VAL B CA 1
ATOM 9679 C C . VAL B 1 271 ? -17.605 -5.87 -29.047 1 21.224 251 VAL B C 1
ATOM 9680 O O . VAL B 1 271 ? -16.667 -6.208 -29.763 1 17.514 251 VAL B O 1
ATOM 9693 N N . LEU B 1 272 ? -18.848 -6.3 -29.282 1 20.947 252 LEU B N 1
ATOM 9694 C CA . LEU B 1 272 ? -19.14 -7.253 -30.351 1 19.986 252 LEU B CA 1
ATOM 9695 C C . LEU B 1 272 ? -18.909 -6.611 -31.725 1 20.244 252 LEU B C 1
ATOM 9696 O O . LEU B 1 272 ? -18.367 -7.245 -32.648 1 18.124 252 LEU B O 1
ATOM 9712 N N . TYR B 1 273 ? -19.284 -5.325 -31.825 1 19.728 253 TYR B N 1
ATOM 9713 C CA . TYR B 1 273 ? -19.049 -4.548 -33.021 1 19.886 253 TYR B CA 1
ATOM 9714 C C . TYR B 1 273 ? -17.55 -4.454 -33.275 1 19.595 253 TYR B C 1
ATOM 9715 O O . TYR B 1 273 ? -17.097 -4.673 -34.407 1 20.428 253 TYR B O 1
ATOM 9733 N N . ALA B 1 274 ? -16.774 -4.194 -32.22 1 19.683 254 ALA B N 1
ATOM 9734 C CA . ALA B 1 274 ? -15.343 -4.048 -32.39 1 19.288 254 ALA B CA 1
ATOM 9735 C C . ALA B 1 274 ? -14.768 -5.347 -32.932 1 17.366 254 ALA B C 1
ATOM 9736 O O . ALA B 1 274 ? -13.922 -5.355 -33.807 1 20.23 254 ALA B O 1
ATOM 9743 N N . PHE B 1 275 ? -15.207 -6.462 -32.352 1 18.962 255 PHE B N 1
ATOM 9744 C CA . PHE B 1 275 ? -14.671 -7.754 -32.721 1 17.289 255 PHE B CA 1
ATOM 9745 C C . PHE B 1 275 ? -15.11 -8.082 -34.146 1 19.487 255 PHE B C 1
ATOM 9746 O O . PHE B 1 275 ? -14.318 -8.586 -34.937 1 21.832 255 PHE B O 1
ATOM 9763 N N . ALA B 1 276 ? -16.374 -7.821 -34.484 1 20.04 256 ALA B N 1
ATOM 9764 C CA . ALA B 1 276 ? -16.852 -8.172 -35.818 1 19.646 256 ALA B CA 1
ATOM 9765 C C . ALA B 1 276 ? -16.087 -7.415 -36.907 1 21.581 256 ALA B C 1
ATOM 9766 O O . ALA B 1 276 ? -15.974 -7.892 -38.042 1 23.785 256 ALA B O 1
ATOM 9773 N N . THR B 1 277 ? -15.576 -6.216 -36.585 1 21.652 257 THR B N 1
ATOM 9774 C CA . THR B 1 277 ? -14.889 -5.405 -37.572 1 22.527 257 THR B CA 1
ATOM 9775 C C . THR B 1 277 ? -13.368 -5.517 -37.418 1 23.118 257 THR B C 1
ATOM 9776 O O . THR B 1 277 ? -12.641 -4.882 -38.156 1 24.276 257 THR B O 1
ATOM 9787 N N . HIS B 1 278 ? -12.873 -6.236 -36.413 1 25.325 258 HIS B N 1
ATOM 9788 C CA . HIS B 1 278 ? -11.444 -6.383 -36.194 1 24.5 258 HIS B CA 1
ATOM 9789 C C . HIS B 1 278 ? -11.119 -7.857 -35.991 1 24.753 258 HIS B C 1
ATOM 9790 O O . HIS B 1 278 ? -10.951 -8.292 -34.857 1 22.271 258 HIS B O 1
ATOM 9805 N N . PRO B 1 279 ? -11.052 -8.648 -37.09 1 25.46 259 PRO B N 1
ATOM 9806 C CA . PRO B 1 279 ? -10.819 -10.082 -36.997 1 22.532 259 PRO B CA 1
ATOM 9807 C C . PRO B 1 279 ? -9.558 -10.416 -36.229 1 19.237 259 PRO B C 1
ATOM 9808 O O . PRO B 1 279 ? -9.453 -11.5 -35.686 1 19.574 259 PRO B O 1
ATOM 9819 N N . ASP B 1 280 ? -8.565 -9.529 -36.299 1 19.491 260 ASP B N 1
ATOM 9820 C CA . ASP B 1 280 ? -7.329 -9.675 -35.538 1 20.578 260 ASP B CA 1
ATOM 9821 C C . ASP B 1 280 ? -7.629 -9.692 -34.045 1 19.582 260 ASP B C 1
ATOM 9822 O O . ASP B 1 280 ? -7.102 -10.519 -33.308 1 22.493 260 ASP B O 1
ATOM 9831 N N . GLN B 1 281 ? -8.461 -8.74 -33.594 1 20.274 261 GLN B N 1
ATOM 9832 C CA . GLN B 1 281 ? -8.773 -8.619 -32.172 1 21.275 261 GLN B CA 1
ATOM 9833 C C . GLN B 1 281 ? -9.537 -9.843 -31.678 1 19.716 261 GLN B C 1
ATOM 9834 O O . GLN B 1 281 ? -9.252 -10.34 -30.595 1 19.547 261 GLN B O 1
ATOM 9848 N N . TRP B 1 282 ? -10.477 -10.311 -32.501 1 19.441 262 TRP B N 1
ATOM 9849 C CA . TRP B 1 282 ? -11.236 -11.521 -32.226 1 18.076 262 TRP B CA 1
ATOM 9850 C C . TRP B 1 282 ? -10.301 -12.716 -32.108 1 18.977 262 TRP B C 1
ATOM 9851 O O . TRP B 1 282 ? -10.431 -13.504 -31.191 1 19.937 262 TRP B O 1
ATOM 9872 N N . ALA B 1 283 ? -9.397 -12.903 -33.068 1 20.849 263 ALA B N 1
ATOM 9873 C CA . ALA B 1 283 ? -8.455 -14.008 -32.987 1 21.724 263 ALA B CA 1
ATOM 9874 C C . ALA B 1 283 ? -7.591 -13.898 -31.727 1 22.78 263 ALA B C 1
ATOM 9875 O O . ALA B 1 283 ? -7.314 -14.918 -31.12 1 20.776 263 ALA B O 1
ATOM 9882 N N . ARG B 1 284 ? -7.236 -12.679 -31.287 1 20.231 264 ARG B N 1
ATOM 9883 C CA . ARG B 1 284 ? -6.414 -12.517 -30.095 1 24.48 264 ARG B CA 1
ATOM 9884 C C . ARG B 1 284 ? -7.181 -12.978 -28.863 1 22.341 264 ARG B C 1
ATOM 9885 O O . ARG B 1 284 ? -6.612 -13.608 -27.984 1 22.864 264 ARG B O 1
ATOM 9906 N N . LEU B 1 285 ? -8.475 -12.646 -28.802 1 22.176 265 LEU B N 1
ATOM 9907 C CA . LEU B 1 285 ? -9.305 -13.059 -27.683 1 21.622 265 LEU B CA 1
ATOM 9908 C C . LEU B 1 285 ? -9.3 -14.584 -27.616 1 22.417 265 LEU B C 1
ATOM 9909 O O . LEU B 1 285 ? -9.087 -15.183 -26.556 1 22.047 265 LEU B O 1
ATOM 9925 N N . ARG B 1 286 ? -9.542 -15.211 -28.769 1 20.061 266 ARG B N 1
ATOM 9926 C CA . ARG B 1 286 ? -9.613 -16.664 -28.852 1 22.467 266 ARG B CA 1
ATOM 9927 C C . ARG B 1 286 ? -8.301 -17.295 -28.402 1 23.684 266 ARG B C 1
ATOM 9928 O O . ARG B 1 286 ? -8.286 -18.422 -27.901 1 25.285 266 ARG B O 1
ATOM 9949 N N . GLU B 1 287 ? -7.182 -16.617 -28.643 1 25.204 267 GLU B N 1
ATOM 9950 C CA . GLU B 1 287 ? -5.879 -17.176 -28.279 1 27.299 267 GLU B CA 1
ATOM 9951 C C . GLU B 1 287 ? -5.591 -17.024 -26.781 1 27.982 267 GLU B C 1
ATOM 9952 O O . GLU B 1 287 ? -4.74 -17.726 -26.282 1 27.505 267 GLU B O 1
ATOM 9961 N N . ASN B 1 288 ? -6.263 -16.099 -26.07 1 26.277 268 ASN B N 1
ATOM 9962 C CA . ASN B 1 288 ? -6.083 -15.908 -24.635 1 29.333 268 ASN B CA 1
ATOM 9963 C C . ASN B 1 288 ? -7.407 -15.486 -24.002 1 28.952 268 ASN B C 1
ATOM 9964 O O . ASN B 1 288 ? -7.75 -14.307 -24.043 1 24.972 268 ASN B O 1
ATOM 9975 N N . ARG B 1 289 ? -8.136 -16.474 -23.446 1 31.254 269 ARG B N 1
ATOM 9976 C CA . ARG B 1 289 ? -9.432 -16.32 -22.782 1 35.96 269 ARG B CA 1
ATOM 9977 C C . ARG B 1 289 ? -9.492 -15.145 -21.79 1 37.092 269 ARG B C 1
ATOM 9978 O O . ARG B 1 289 ? -10.536 -14.499 -21.646 1 38.793 269 ARG B O 1
ATOM 9999 N N . THR B 1 290 ? -8.38 -14.885 -21.097 1 36.18 270 THR B N 1
ATOM 10000 C CA . THR B 1 290 ? -8.354 -13.943 -19.988 1 38.55 270 THR B CA 1
ATOM 10001 C C . THR B 1 290 ? -8.387 -12.491 -20.489 1 33.252 270 THR B C 1
ATOM 10002 O O . THR B 1 290 ? -8.78 -11.613 -19.732 1 29.49 270 THR B O 1
ATOM 10013 N N . LEU B 1 291 ? -8.129 -12.265 -21.788 1 32.651 271 LEU B N 1
ATOM 10014 C CA . LEU B 1 291 ? -8.328 -10.962 -22.408 1 31.862 271 LEU B CA 1
ATOM 10015 C C . LEU B 1 291 ? -9.79 -10.496 -22.377 1 38.977 271 LEU B C 1
ATOM 10016 O O . LEU B 1 291 ? -10.046 -9.308 -22.573 1 41.456 271 LEU B O 1
ATOM 10032 N N . ALA B 1 292 ? -10.753 -11.395 -22.158 1 34.132 272 ALA B N 1
ATOM 10033 C CA . ALA B 1 292 ? -12.144 -10.996 -22.005 1 37.402 272 ALA B CA 1
ATOM 10034 C C . ALA B 1 292 ? -12.317 -9.711 -21.181 1 41.397 272 ALA B C 1
ATOM 10035 O O . ALA B 1 292 ? -12.978 -8.781 -21.652 1 35.815 272 ALA B O 1
ATOM 10042 N N . ARG B 1 293 ? -11.778 -9.656 -19.943 1 39.989 273 ARG B N 1
ATOM 10043 C CA . ARG B 1 293 ? -12.148 -8.576 -19.032 1 33.535 273 ARG B CA 1
ATOM 10044 C C . ARG B 1 293 ? -11.536 -7.28 -19.551 1 34.38 273 ARG B C 1
ATOM 10045 O O . ARG B 1 293 ? -12.201 -6.252 -19.632 1 34.787 273 ARG B O 1
ATOM 10051 N N . THR B 1 294 ? -10.254 -7.32 -19.894 1 33.337 274 THR B N 1
ATOM 10052 C CA . THR B 1 294 ? -9.629 -6.132 -20.446 1 38.155 274 THR B CA 1
ATOM 10053 C C . THR B 1 294 ? -10.384 -5.714 -21.704 1 38.494 274 THR B C 1
ATOM 10054 O O . THR B 1 294 ? -10.491 -4.522 -21.982 1 41.667 274 THR B O 1
ATOM 10065 N N . ALA B 1 295 ? -10.929 -6.686 -22.46 1 33.982 275 ALA B N 1
ATOM 10066 C CA . ALA B 1 295 ? -11.658 -6.34 -23.668 1 27.87 275 ALA B CA 1
ATOM 10067 C C . ALA B 1 295 ? -12.813 -5.409 -23.334 1 25.115 275 ALA B C 1
ATOM 10068 O O . ALA B 1 295 ? -12.98 -4.402 -23.993 1 26.902 275 ALA B O 1
ATOM 10075 N N . PHE B 1 296 ? -13.618 -5.749 -22.333 1 25.397 276 PHE B N 1
ATOM 10076 C CA . PHE B 1 296 ? -14.821 -4.974 -22.075 1 23.973 276 PHE B CA 1
ATOM 10077 C C . PHE B 1 296 ? -14.476 -3.551 -21.638 1 21.332 276 PHE B C 1
ATOM 10078 O O . PHE B 1 296 ? -15.132 -2.581 -21.99 1 19.78 276 PHE B O 1
ATOM 10095 N N A ASP B 1 297 ? -13.437 -3.4 -20.817 0.5 20.372 277 ASP B N 1
ATOM 10096 N N B ASP B 1 297 ? -13.429 -3.469 -20.831 0.5 21.108 277 ASP B N 1
ATOM 10097 C CA A ASP B 1 297 ? -13.13 -2.082 -20.284 0.5 19.949 277 ASP B CA 1
ATOM 10098 C CA B ASP B 1 297 ? -12.956 -2.216 -20.294 0.5 21.223 277 ASP B CA 1
ATOM 10099 C C A ASP B 1 297 ? -12.449 -1.213 -21.362 0.5 19.607 277 ASP B C 1
ATOM 10100 C C B ASP B 1 297 ? -12.567 -1.265 -21.431 0.5 20.559 277 ASP B C 1
ATOM 10101 O O A ASP B 1 297 ? -12.527 0.014 -21.283 0.5 18.239 277 ASP B O 1
ATOM 10102 O O B ASP B 1 297 ? -12.919 -0.084 -21.452 0.5 19.706 277 ASP B O 1
ATOM 10119 N N . GLU B 1 298 ? -11.865 -1.822 -22.412 1 20.062 278 GLU B N 1
ATOM 10120 C CA . GLU B 1 298 ? -11.37 -1.057 -23.55 1 19.482 278 GLU B CA 1
ATOM 10121 C C . GLU B 1 298 ? -12.58 -0.634 -24.377 1 17.748 278 GLU B C 1
ATOM 10122 O O . GLU B 1 298 ? -12.665 0.483 -24.905 1 20.918 278 GLU B O 1
ATOM 10135 N N . ALA B 1 299 ? -13.545 -1.529 -24.492 1 17.206 279 ALA B N 1
ATOM 10136 C CA . ALA B 1 299 ? -14.781 -1.181 -25.199 1 16.909 279 ALA B CA 1
ATOM 10137 C C . ALA B 1 299 ? -15.452 0.016 -24.53 1 17.791 279 ALA B C 1
ATOM 10138 O O . ALA B 1 299 ? -15.889 0.954 -25.199 1 18.92 279 ALA B O 1
ATOM 10145 N N . VAL B 1 300 ? -15.475 0.02 -23.196 1 18.628 280 VAL B N 1
ATOM 10146 C CA . VAL B 1 300 ? -16.077 1.11 -22.435 1 18.404 280 VAL B CA 1
ATOM 10147 C C . VAL B 1 300 ? -15.289 2.398 -22.655 1 17.979 280 VAL B C 1
ATOM 10148 O O . VAL B 1 300 ? -15.886 3.432 -22.915 1 18.855 280 VAL B O 1
ATOM 10161 N N . ARG B 1 301 ? -13.946 2.357 -22.575 1 19.058 281 ARG B N 1
ATOM 10162 C CA . ARG B 1 301 ? -13.171 3.55 -22.903 1 19.373 281 ARG B CA 1
ATOM 10163 C C . ARG B 1 301 ? -13.48 4.053 -24.313 1 20.094 281 ARG B C 1
ATOM 10164 O O . ARG B 1 301 ? -13.829 5.221 -24.494 1 21.792 281 ARG B O 1
ATOM 10185 N N . TRP B 1 302 ? -13.308 3.154 -25.297 1 18.613 282 TRP B N 1
ATOM 10186 C CA . TRP B 1 302 ? -13.266 3.433 -26.726 1 19.006 282 TRP B CA 1
ATOM 10187 C C . TRP B 1 302 ? -14.638 3.864 -27.235 1 18.299 282 TRP B C 1
ATOM 10188 O O . TRP B 1 302 ? -14.733 4.853 -27.937 1 20.541 282 TRP B O 1
ATOM 10209 N N . GLU B 1 303 ? -15.701 3.214 -26.785 1 17.092 283 GLU B N 1
ATOM 10210 C CA . GLU B 1 303 ? -17.064 3.584 -27.178 1 17.123 283 GLU B CA 1
ATOM 10211 C C . GLU B 1 303 ? -17.666 4.652 -26.25 1 17.639 283 GLU B C 1
ATOM 10212 O O . GLU B 1 303 ? -18.464 5.501 -26.696 1 16.295 283 GLU B O 1
ATOM 10224 N N . SER B 1 304 ? -17.392 4.503 -24.933 1 17.722 284 SER B N 1
ATOM 10225 C CA . SER B 1 304 ? -17.967 5.325 -23.863 1 17.141 284 SER B CA 1
ATOM 10226 C C . SER B 1 304 ? -19.472 5.342 -23.994 1 18.053 284 SER B C 1
ATOM 10227 O O . SER B 1 304 ? -20.056 6.376 -24.332 1 18.451 284 SER B O 1
ATOM 10235 N N . PRO B 1 305 ? -20.102 4.167 -23.768 1 18.747 285 PRO B N 1
ATOM 10236 C CA . PRO B 1 305 ? -21.549 4.035 -23.873 1 18.888 285 PRO B CA 1
ATOM 10237 C C . PRO B 1 305 ? -22.289 5.179 -23.169 1 20.509 285 PRO B C 1
ATOM 10238 O O . PRO B 1 305 ? -23.298 5.671 -23.661 1 22.263 285 PRO B O 1
ATOM 10249 N N . VAL B 1 306 ? -21.793 5.58 -21.997 1 18.285 286 VAL B N 1
ATOM 10250 C CA . VAL B 1 306 ? -22.283 6.802 -21.372 1 17.702 286 VAL B CA 1
ATOM 10251 C C . VAL B 1 306 ? -21.367 7.941 -21.798 1 15.5 286 VAL B C 1
ATOM 10252 O O . VAL B 1 306 ? -20.203 8.007 -21.426 1 15.287 286 VAL B O 1
ATOM 10265 N N . GLN B 1 307 ? -21.901 8.79 -22.667 1 16.948 287 GLN B N 1
ATOM 10266 C CA . GLN B 1 307 ? -21.108 9.81 -23.347 1 18.08 287 GLN B CA 1
ATOM 10267 C C . GLN B 1 307 ? -20.942 11.077 -22.515 1 18.681 287 GLN B C 1
ATOM 10268 O O . GLN B 1 307 ? -19.876 11.672 -22.516 1 19.621 287 GLN B O 1
ATOM 10282 N N . THR B 1 308 ? -22.017 11.523 -21.864 1 19.52 288 THR B N 1
ATOM 10283 C CA . THR B 1 308 ? -22.049 12.82 -21.202 1 20.943 288 THR B CA 1
ATOM 10284 C C . THR B 1 308 ? -22.876 12.772 -19.911 1 24.173 288 THR B C 1
ATOM 10285 O O . THR B 1 308 ? -23.898 12.071 -19.837 1 21.493 288 THR B O 1
ATOM 10296 N N . PHE B 1 309 ? -22.423 13.561 -18.927 1 20.278 289 PHE B N 1
ATOM 10297 C CA . PHE B 1 309 ? -23.199 13.887 -17.746 1 22.544 289 PHE B CA 1
ATOM 10298 C C . PHE B 1 309 ? -22.983 15.353 -17.388 1 20.724 289 PHE B C 1
ATOM 10299 O O . PHE B 1 309 ? -21.947 15.926 -17.729 1 18.428 289 PHE B O 1
ATOM 10316 N N . PHE B 1 310 ? -23.973 15.913 -16.683 1 19.403 290 PHE B N 1
ATOM 10317 C CA . PHE B 1 310 ? -23.905 17.277 -16.184 1 19.028 290 PHE B CA 1
ATOM 10318 C C . PHE B 1 310 ? -23.643 17.263 -14.676 1 20.019 290 PHE B C 1
ATOM 10319 O O . PHE B 1 310 ? -23.882 16.257 -14.002 1 20.063 290 PHE B O 1
ATOM 10336 N N . ARG B 1 311 ? -23.186 18.42 -14.183 1 17.473 291 ARG B N 1
ATOM 10337 C CA . ARG B 1 311 ? -23.178 18.765 -12.781 1 17.498 291 ARG B CA 1
ATOM 10338 C C . ARG B 1 311 ? -23.598 20.229 -12.698 1 18.714 291 ARG B C 1
ATOM 10339 O O . ARG B 1 311 ? -23.594 20.919 -13.713 1 19.573 291 ARG B O 1
ATOM 10360 N N . THR B 1 312 ? -23.959 20.686 -11.49 1 21.796 292 THR B N 1
ATOM 10361 C CA . THR B 1 312 ? -24.253 22.096 -11.274 1 21.583 292 THR B CA 1
ATOM 10362 C C . THR B 1 312 ? -23.25 22.667 -10.269 1 19.228 292 THR B C 1
ATOM 10363 O O . THR B 1 312 ? -22.883 22.046 -9.285 1 20.984 292 THR B O 1
ATOM 10374 N N . ALA B 1 313 ? -22.691 23.829 -10.593 1 20.089 293 ALA B N 1
ATOM 10375 C CA . ALA B 1 313 ? -21.746 24.485 -9.703 1 20.962 293 ALA B CA 1
ATOM 10376 C C . ALA B 1 313 ? -22.505 24.976 -8.461 1 20.861 293 ALA B C 1
ATOM 10377 O O . ALA B 1 313 ? -23.556 25.61 -8.573 1 20.488 293 ALA B O 1
ATOM 10384 N N . THR B 1 314 ? -21.948 24.685 -7.289 1 21.18 294 THR B N 1
ATOM 10385 C CA . THR B 1 314 ? -22.572 25.084 -6.03 1 23.517 294 THR B CA 1
ATOM 10386 C C . THR B 1 314 ? -22.073 26.453 -5.588 1 24.387 294 THR B C 1
ATOM 10387 O O . THR B 1 314 ? -22.628 27.025 -4.665 1 24.041 294 THR B O 1
ATOM 10398 N N . ARG B 1 315 ? -21.033 26.932 -6.258 1 23.559 295 ARG B N 1
ATOM 10399 C CA . ARG B 1 315 ? -20.371 28.196 -6.007 1 27.312 295 ARG B CA 1
ATOM 10400 C C . ARG B 1 315 ? -19.513 28.477 -7.236 1 27.994 295 ARG B C 1
ATOM 10401 O O . ARG B 1 315 ? -19.181 27.564 -7.995 1 23.927 295 ARG B O 1
ATOM 10422 N N . ASP B 1 316 ? -19.105 29.735 -7.391 1 26.493 296 ASP B N 1
ATOM 10423 C CA . ASP B 1 316 ? -18.057 30.062 -8.336 1 26.66 296 ASP B CA 1
ATOM 10424 C C . ASP B 1 316 ? -16.905 29.083 -8.135 1 24.539 296 ASP B C 1
ATOM 10425 O O . ASP B 1 316 ? -16.431 28.92 -7.019 1 26.474 296 ASP B O 1
ATOM 10434 N N . THR B 1 317 ? -16.494 28.409 -9.214 1 25.546 297 THR B N 1
ATOM 10435 C CA . THR B 1 317 ? -15.548 27.312 -9.134 1 23.665 297 THR B CA 1
ATOM 10436 C C . THR B 1 317 ? -14.576 27.395 -10.284 1 25.137 297 THR B C 1
ATOM 10437 O O . THR B 1 317 ? -15.014 27.455 -11.417 1 24.81 297 THR B O 1
ATOM 10448 N N . GLU B 1 318 ? -13.285 27.255 -9.99 1 26.4 298 GLU B N 1
ATOM 10449 C CA . GLU B 1 318 ? -12.279 27.293 -11.02 1 28.969 298 GLU B CA 1
ATOM 10450 C C . GLU B 1 318 ? -12.043 25.891 -11.551 1 26.996 298 GLU B C 1
ATOM 10451 O O . GLU B 1 318 ? -11.842 24.983 -10.757 1 26.933 298 GLU B O 1
ATOM 10463 N N . ILE B 1 319 ? -12.037 25.749 -12.888 1 22.916 299 ILE B N 1
ATOM 10464 C CA . ILE B 1 319 ? -11.622 24.507 -13.528 1 23.56 299 ILE B CA 1
ATOM 10465 C C . ILE B 1 319 ? -11.102 24.83 -14.93 1 24.668 299 ILE B C 1
ATOM 10466 O O . ILE B 1 319 ? -11.658 25.665 -15.627 1 22.903 299 ILE B O 1
ATOM 10482 N N . GLY B 1 320 ? -9.984 24.211 -15.312 1 24.395 300 GLY B N 1
ATOM 10483 C CA . GLY B 1 320 ? -9.377 24.458 -16.611 1 27.942 300 GLY B CA 1
ATOM 10484 C C . GLY B 1 320 ? -9.035 25.929 -16.896 1 28.512 300 GLY B C 1
ATOM 10485 O O . GLY B 1 320 ? -9.077 26.341 -18.058 1 27.224 300 GLY B O 1
ATOM 10489 N N . GLY B 1 321 ? -8.675 26.712 -15.864 1 30.187 301 GLY B N 1
ATOM 10490 C CA . GLY B 1 321 ? -8.338 28.125 -16.031 1 25.232 301 GLY B CA 1
ATOM 10491 C C . GLY B 1 321 ? -9.575 29.03 -16.062 1 26.853 301 GLY B C 1
ATOM 10492 O O . GLY B 1 321 ? -9.441 30.243 -16.124 1 28.376 301 GLY B O 1
ATOM 10496 N N . ALA B 1 322 ? -10.781 28.46 -16.027 1 25.834 302 ALA B N 1
ATOM 10497 C CA . ALA B 1 322 ? -12.009 29.234 -16.179 1 25.527 302 ALA B CA 1
ATOM 10498 C C . ALA B 1 322 ? -12.786 29.23 -14.87 1 22.545 302 ALA B C 1
ATOM 10499 O O . ALA B 1 322 ? -12.664 28.311 -14.097 1 24.702 302 ALA B O 1
ATOM 10506 N N A THR B 1 323 ? -13.578 30.274 -14.62 0.5 24.972 303 THR B N 1
ATOM 10507 N N B THR B 1 323 ? -13.615 30.255 -14.658 0.5 22.232 303 THR B N 1
ATOM 10508 C CA A THR B 1 323 ? -14.419 30.288 -13.437 0.5 26.357 303 THR B CA 1
ATOM 10509 C CA B THR B 1 323 ? -14.525 30.265 -13.527 0.5 21.575 303 THR B CA 1
ATOM 10510 C C A THR B 1 323 ? -15.856 29.979 -13.86 0.5 26.477 303 THR B C 1
ATOM 10511 C C B THR B 1 323 ? -15.907 29.818 -14.004 0.5 21.209 303 THR B C 1
ATOM 10512 O O A THR B 1 323 ? -16.477 30.689 -14.643 0.5 27.561 303 THR B O 1
ATOM 10513 O O B THR B 1 323 ? -16.478 30.361 -14.943 0.5 20.779 303 THR B O 1
ATOM 10534 N N A ILE B 1 324 ? -16.364 28.848 -13.377 0.5 26.588 304 ILE B N 1
ATOM 10535 N N B ILE B 1 324 ? -16.422 28.766 -13.373 0.5 21.217 304 ILE B N 1
ATOM 10536 C CA A ILE B 1 324 ? -17.725 28.46 -13.68 0.5 27.195 304 ILE B CA 1
ATOM 10537 C CA B ILE B 1 324 ? -17.78 28.341 -13.634 0.5 21.883 304 ILE B CA 1
ATOM 10538 C C A ILE B 1 324 ? -18.64 29.15 -12.682 0.5 25.272 304 ILE B C 1
ATOM 10539 C C B ILE B 1 324 ? -18.681 29.104 -12.671 0.5 22.508 304 ILE B C 1
ATOM 10540 O O A ILE B 1 324 ? -18.507 28.919 -11.498 0.5 24.828 304 ILE B O 1
ATOM 10541 O O B ILE B 1 324 ? -18.561 28.903 -11.481 0.5 22.749 304 ILE B O 1
ATOM 10572 N N . PRO B 1 325 ? -19.593 29.995 -13.113 1 25.332 305 PRO B N 1
ATOM 10573 C CA . PRO B 1 325 ? -20.447 30.71 -12.164 1 27.873 305 PRO B CA 1
ATOM 10574 C C . PRO B 1 325 ? -21.342 29.779 -11.359 1 28.976 305 PRO B C 1
ATOM 10575 O O . PRO B 1 325 ? -21.845 28.792 -11.87 1 25.709 305 PRO B O 1
ATOM 10586 N N . ASP B 1 326 ? -21.444 30.078 -10.061 1 31.08 306 ASP B N 1
ATOM 10587 C CA . ASP B 1 326 ? -22.381 29.444 -9.162 1 30.039 306 ASP B CA 1
ATOM 10588 C C . ASP B 1 326 ? -23.702 29.282 -9.898 1 28.735 306 ASP B C 1
ATOM 10589 O O . ASP B 1 326 ? -24.195 30.246 -10.478 1 25.549 306 ASP B O 1
ATOM 10598 N N . GLY B 1 327 ? -24.273 28.065 -9.847 1 24.528 307 GLY B N 1
ATOM 10599 C CA . GLY B 1 327 ? -25.593 27.839 -10.391 1 22.067 307 GLY B CA 1
ATOM 10600 C C . GLY B 1 327 ? -25.557 27.42 -11.865 1 23.28 307 GLY B C 1
ATOM 10601 O O . GLY B 1 327 ? -26.584 26.984 -12.39 1 22.118 307 GLY B O 1
ATOM 10605 N N . LYS B 1 328 ? -24.409 27.579 -12.541 1 21.433 308 LYS B N 1
ATOM 10606 C CA . LYS B 1 328 ? -24.288 27.13 -13.922 1 22.555 308 LYS B CA 1
ATOM 10607 C C . LYS B 1 328 ? -23.882 25.654 -13.982 1 20.66 308 LYS B C 1
ATOM 10608 O O . LYS B 1 328 ? -23.255 25.116 -13.065 1 21.701 308 LYS B O 1
ATOM 10627 N N . LYS B 1 329 ? -24.228 25.041 -15.108 1 21.442 309 LYS B N 1
ATOM 10628 C CA . LYS B 1 329 ? -24.032 23.616 -15.362 1 22.85 309 LYS B CA 1
ATOM 10629 C C . LYS B 1 329 ? -22.761 23.425 -16.189 1 20.638 309 LYS B C 1
ATOM 10630 O O . LYS B 1 329 ? -22.436 24.257 -17.022 1 21.344 309 LYS B O 1
ATOM 10649 N N . ILE B 1 330 ? -21.995 22.381 -15.857 1 20.025 310 ILE B N 1
ATOM 10650 C CA . ILE B 1 330 ? -20.935 21.879 -16.701 1 18.75 310 ILE B CA 1
ATOM 10651 C C . ILE B 1 330 ? -21.487 20.644 -17.392 1 17.292 310 ILE B C 1
ATOM 10652 O O . ILE B 1 330 ? -22.352 19.951 -16.828 1 14.25 310 ILE B O 1
ATOM 10668 N N . LEU B 1 331 ? -20.884 20.359 -18.559 1 18.949 311 LEU B N 1
ATOM 10669 C CA . LEU B 1 331 ? -21.16 19.172 -19.349 1 17.647 311 LEU B CA 1
ATOM 10670 C C . LEU B 1 331 ? -19.852 18.433 -19.534 1 19.918 311 LEU B C 1
ATOM 10671 O O . LEU B 1 331 ? -18.903 18.924 -20.153 1 16.967 311 LEU B O 1
ATOM 10687 N N . MET B 1 332 ? -19.821 17.225 -18.967 1 20.87 312 MET B N 1
ATOM 10688 C CA . MET B 1 332 ? -18.602 16.447 -19.003 1 22.011 312 MET B CA 1
ATOM 10689 C C . MET B 1 332 ? -18.72 15.398 -20.109 1 19.491 312 MET B C 1
ATOM 10690 O O . MET B 1 332 ? -19.664 14.615 -20.128 1 18.258 312 MET B O 1
ATOM 10704 N N . PHE B 1 333 ? -17.733 15.389 -21.002 1 18.252 313 PHE B N 1
ATOM 10705 C CA . PHE B 1 333 ? -17.69 14.497 -22.155 1 17.237 313 PHE B CA 1
ATOM 10706 C C . PHE B 1 333 ? -16.784 13.333 -21.822 1 16.258 313 PHE B C 1
ATOM 10707 O O . PHE B 1 333 ? -15.592 13.424 -22.037 1 15.659 313 PHE B O 1
ATOM 10724 N N . LEU B 1 334 ? -17.366 12.25 -21.305 1 17.14 314 LEU B N 1
ATOM 10725 C CA . LEU B 1 334 ? -16.594 11.101 -20.903 1 15.678 314 LEU B CA 1
ATOM 10726 C C . LEU B 1 334 ? -15.903 10.461 -22.121 1 16.517 314 LEU B C 1
ATOM 10727 O O . LEU B 1 334 ? -14.725 10.082 -22.056 1 14.721 314 LEU B O 1
ATOM 10743 N N . GLY B 1 335 ? -16.656 10.325 -23.225 1 16.089 315 GLY B N 1
ATOM 10744 C CA . GLY B 1 335 ? -16.129 9.768 -24.469 1 17.26 315 GLY B CA 1
ATOM 10745 C C . GLY B 1 335 ? -14.938 10.569 -24.979 1 16.706 315 GLY B C 1
ATOM 10746 O O . GLY B 1 335 ? -13.958 9.986 -25.431 1 18.877 315 GLY B O 1
ATOM 10750 N N . ALA B 1 336 ? -15.031 11.913 -24.922 1 16.995 316 ALA B N 1
ATOM 10751 C CA . ALA B 1 336 ? -13.916 12.771 -25.325 1 17.044 316 ALA B CA 1
ATOM 10752 C C . ALA B 1 336 ? -12.704 12.583 -24.416 1 18.946 316 ALA B C 1
ATOM 10753 O O . ALA B 1 336 ? -11.586 12.45 -24.88 1 18.466 316 ALA B O 1
ATOM 10760 N N . ALA B 1 337 ? -12.923 12.546 -23.104 1 18.987 317 ALA B N 1
ATOM 10761 C CA . ALA B 1 337 ? -11.822 12.358 -22.17 1 17.271 317 ALA B CA 1
ATOM 10762 C C . ALA B 1 337 ? -11.145 11.005 -22.391 1 17.748 317 ALA B C 1
ATOM 10763 O O . ALA B 1 337 ? -9.925 10.845 -22.191 1 16.699 317 ALA B O 1
ATOM 10770 N N . ASN B 1 338 ? -11.954 10.025 -22.804 1 20.276 318 ASN B N 1
ATOM 10771 C CA . ASN B 1 338 ? -11.47 8.659 -22.977 1 20.374 318 ASN B CA 1
ATOM 10772 C C . ASN B 1 338 ? -10.698 8.507 -24.29 1 20.373 318 ASN B C 1
ATOM 10773 O O . ASN B 1 338 ? -10.14 7.442 -24.541 1 22.402 318 ASN B O 1
ATOM 10784 N N . ARG B 1 339 ? -10.734 9.532 -25.152 1 20.722 319 ARG B N 1
ATOM 10785 C CA . ARG B 1 339 ? -9.98 9.55 -26.412 1 18.911 319 ARG B CA 1
ATOM 10786 C C . ARG B 1 339 ? -9.026 10.744 -26.45 1 19.176 319 ARG B C 1
ATOM 10787 O O . ARG B 1 339 ? -8.541 11.131 -27.503 1 18.707 319 ARG B O 1
ATOM 10808 N N . ASP B 1 340 ? -8.721 11.301 -25.278 1 19.978 320 ASP B N 1
ATOM 10809 C CA . ASP B 1 340 ? -7.859 12.464 -25.163 1 19.883 320 ASP B CA 1
ATOM 10810 C C . ASP B 1 340 ? -6.416 12.041 -25.364 1 21.144 320 ASP B C 1
ATOM 10811 O O . ASP B 1 340 ? -5.861 11.306 -24.55 1 18.056 320 ASP B O 1
ATOM 10820 N N . PRO B 1 341 ? -5.724 12.544 -26.41 1 21.317 321 PRO B N 1
ATOM 10821 C CA . PRO B 1 341 ? -4.345 12.14 -26.633 1 23.706 321 PRO B CA 1
ATOM 10822 C C . PRO B 1 341 ? -3.419 12.535 -25.484 1 21.306 321 PRO B C 1
ATOM 10823 O O . PRO B 1 341 ? -2.362 11.968 -25.349 1 25.416 321 PRO B O 1
ATOM 10834 N N . ARG B 1 342 ? -3.837 13.436 -24.596 1 22.952 322 ARG B N 1
ATOM 10835 C CA . ARG B 1 342 ? -2.999 13.821 -23.458 1 24.895 322 ARG B CA 1
ATOM 10836 C C . ARG B 1 342 ? -2.873 12.685 -22.452 1 26.238 322 ARG B C 1
ATOM 10837 O O . ARG B 1 342 ? -1.937 12.681 -21.644 1 29.558 322 ARG B O 1
ATOM 10858 N N . ARG B 1 343 ? -3.833 11.737 -22.489 1 23.024 323 ARG B N 1
ATOM 10859 C CA . ARG B 1 343 ? -3.899 10.675 -21.482 1 24.08 323 ARG B CA 1
ATOM 10860 C C . ARG B 1 343 ? -3.677 9.292 -22.087 1 24.497 323 ARG B C 1
ATOM 10861 O O . ARG B 1 343 ? -3.255 8.398 -21.384 1 29.688 323 ARG B O 1
ATOM 10882 N N . TRP B 1 344 ? -3.976 9.126 -23.379 1 27.111 324 TRP B N 1
ATOM 10883 C CA . TRP B 1 344 ? -4.047 7.834 -24.038 1 26.638 324 TRP B CA 1
ATOM 10884 C C . TRP B 1 344 ? -3.135 7.851 -25.258 1 29.059 324 TRP B C 1
ATOM 10885 O O . TRP B 1 344 ? -3.217 8.778 -26.064 1 23.353 324 TRP B O 1
ATOM 10906 N N . GLU B 1 345 ? -2.347 6.796 -25.437 1 31.577 325 GLU B N 1
ATOM 10907 C CA . GLU B 1 345 ? -1.623 6.631 -26.688 1 29.445 325 GLU B CA 1
ATOM 10908 C C . GLU B 1 345 ? -2.561 6.099 -27.756 1 29.64 325 GLU B C 1
ATOM 10909 O O . GLU B 1 345 ? -3.188 5.048 -27.577 1 27.482 325 GLU B O 1
ATOM 10921 N N . ASN B 1 346 ? -2.611 6.796 -28.9 1 24.505 326 ASN B N 1
ATOM 10922 C CA . ASN B 1 346 ? -3.332 6.296 -30.054 1 23.865 326 ASN B CA 1
ATOM 10923 C C . ASN B 1 346 ? -4.743 5.902 -29.606 1 22.934 326 ASN B C 1
ATOM 10924 O O . ASN B 1 346 ? -5.149 4.737 -29.689 1 20.879 326 ASN B O 1
ATOM 10935 N N . PRO B 1 347 ? -5.514 6.887 -29.097 1 22.958 327 PRO B N 1
ATOM 10936 C CA . PRO B 1 347 ? -6.814 6.644 -28.488 1 21.056 327 PRO B CA 1
ATOM 10937 C C . PRO B 1 347 ? -7.923 6.159 -29.41 1 24.234 327 PRO B C 1
ATOM 10938 O O . PRO B 1 347 ? -8.893 5.593 -28.896 1 22.507 327 PRO B O 1
ATOM 10949 N N . GLU B 1 348 ? -7.798 6.388 -30.731 1 23.666 328 GLU B N 1
ATOM 10950 C CA . GLU B 1 348 ? -8.871 6.027 -31.647 1 28.126 328 GLU B CA 1
ATOM 10951 C C . GLU B 1 348 ? -8.934 4.499 -31.76 1 25.085 328 GLU B C 1
ATOM 10952 O O . GLU B 1 348 ? -9.963 3.964 -32.133 1 27.436 328 GLU B O 1
ATOM 10964 N N . VAL B 1 349 ? -7.849 3.815 -31.387 1 24.817 329 VAL B N 1
ATOM 10965 C CA . VAL B 1 349 ? -7.695 2.398 -31.663 1 30.674 329 VAL B CA 1
ATOM 10966 C C . VAL B 1 349 ? -8.4 1.639 -30.555 1 27.898 329 VAL B C 1
ATOM 10967 O O . VAL B 1 349 ? -8.276 2.034 -29.417 1 24.271 329 VAL B O 1
ATOM 10980 N N . PHE B 1 350 ? -9.108 0.566 -30.926 1 28.267 330 PHE B N 1
ATOM 10981 C CA . PHE B 1 350 ? -9.608 -0.426 -29.986 1 23.845 330 PHE B CA 1
ATOM 10982 C C . PHE B 1 350 ? -8.511 -1.467 -29.806 1 27.071 330 PHE B C 1
ATOM 10983 O O . PHE B 1 350 ? -8.158 -2.178 -30.756 1 28.038 330 PHE B O 1
ATOM 11000 N N . ASP B 1 351 ? -7.941 -1.527 -28.602 1 25.99 331 ASP B N 1
ATOM 11001 C CA . ASP B 1 351 ? -6.744 -2.318 -28.388 1 28.127 331 ASP B CA 1
ATOM 11002 C C . ASP B 1 351 ? -6.913 -3.163 -27.131 1 26.508 331 ASP B C 1
ATOM 11003 O O . ASP B 1 351 ? -6.903 -2.623 -26.031 1 27.009 331 ASP B O 1
ATOM 11012 N N . LEU B 1 352 ? -7.063 -4.481 -27.324 1 24.602 332 LEU B N 1
ATOM 11013 C CA . LEU B 1 352 ? -7.039 -5.456 -26.245 1 28.435 332 LEU B CA 1
ATOM 11014 C C . LEU B 1 352 ? -5.728 -5.354 -25.482 1 25.149 332 LEU B C 1
ATOM 11015 O O . LEU B 1 352 ? -5.644 -5.775 -24.342 1 29.932 332 LEU B O 1
ATOM 11031 N N . GLY B 1 353 ? -4.679 -4.901 -26.151 1 29.701 333 GLY B N 1
ATOM 11032 C CA . GLY B 1 353 ? -3.371 -4.839 -25.521 1 32.386 333 GLY B CA 1
ATOM 11033 C C . GLY B 1 353 ? -3.228 -3.568 -24.695 1 33.564 333 GLY B C 1
ATOM 11034 O O . GLY B 1 353 ? -2.184 -3.354 -24.091 1 33.556 333 GLY B O 1
ATOM 11038 N N . ARG B 1 354 ? -4.268 -2.723 -24.697 1 28.774 334 ARG B N 1
ATOM 11039 C CA . ARG B 1 354 ? -4.203 -1.479 -23.952 1 29.163 334 ARG B CA 1
ATOM 11040 C C . ARG B 1 354 ? -4.558 -1.727 -22.48 1 28.544 334 ARG B C 1
ATOM 11041 O O . ARG B 1 354 ? -5.495 -2.449 -22.146 1 32.395 334 ARG B O 1
ATOM 11062 N N . ASN B 1 355 ? -3.823 -1.069 -21.589 1 28.868 335 ASN B N 1
ATOM 11063 C CA . ASN B 1 355 ? -4.226 -0.938 -20.204 1 34.046 335 ASN B CA 1
ATOM 11064 C C . ASN B 1 355 ? -5.206 0.235 -20.071 1 34.51 335 ASN B C 1
ATOM 11065 O O . ASN B 1 355 ? -4.778 1.397 -19.976 1 39.892 335 ASN B O 1
ATOM 11076 N N . PRO B 1 356 ? -6.538 0.005 -20.03 1 27.098 336 PRO B N 1
ATOM 11077 C CA . PRO B 1 356 ? -7.499 1.11 -20.045 1 27.181 336 PRO B CA 1
ATOM 11078 C C . PRO B 1 356 ? -7.814 1.675 -18.656 1 25.1 336 PRO B C 1
ATOM 11079 O O . PRO B 1 356 ? -8.727 2.491 -18.469 1 21.188 336 PRO B O 1
ATOM 11090 N N . SER B 1 357 ? -6.987 1.304 -17.674 1 26.051 337 SER B N 1
ATOM 11091 C CA . SER B 1 357 ? -7.218 1.666 -16.289 1 27.913 337 SER B CA 1
ATOM 11092 C C . SER B 1 357 ? -7.218 3.18 -16.133 1 26.729 337 SER B C 1
ATOM 11093 O O . SER B 1 357 ? -6.374 3.879 -16.689 1 26.984 337 SER B O 1
ATOM 11101 N N . GLY B 1 358 ? -8.191 3.714 -15.398 1 23.863 338 GLY B N 1
ATOM 11102 C CA . GLY B 1 358 ? -8.191 5.145 -15.183 1 22.167 338 GLY B CA 1
ATOM 11103 C C . GLY B 1 358 ? -9.13 5.844 -16.158 1 20.58 338 GLY B C 1
ATOM 11104 O O . GLY B 1 358 ? -9.362 7.035 -16.011 1 20.38 338 GLY B O 1
ATOM 11108 N N . HIS B 1 359 ? -9.725 5.102 -17.093 1 19.801 339 HIS B N 1
ATOM 11109 C CA . HIS B 1 359 ? -10.732 5.72 -17.946 1 19.82 339 HIS B CA 1
ATOM 11110 C C . HIS B 1 359 ? -11.89 6.227 -17.087 1 19.629 339 HIS B C 1
ATOM 11111 O O . HIS B 1 359 ? -12.136 5.713 -15.999 1 19.818 339 HIS B O 1
ATOM 11126 N N . VAL B 1 360 ? -12.678 7.114 -17.685 1 18.894 340 VAL B N 1
ATOM 11127 C CA . VAL B 1 360 ? -13.811 7.757 -17.034 1 20.991 340 VAL B CA 1
ATOM 11128 C C . VAL B 1 360 ? -15.121 7.268 -17.656 1 19.928 340 VAL B C 1
ATOM 11129 O O . VAL B 1 360 ? -16.162 7.889 -17.473 1 18.956 340 VAL B O 1
ATOM 11142 N N . GLY B 1 361 ? -15.106 6.107 -18.307 1 18.277 341 GLY B N 1
ATOM 11143 C CA . GLY B 1 361 ? -16.326 5.532 -18.855 1 17.965 341 GLY B CA 1
ATOM 11144 C C . GLY B 1 361 ? -17.349 5.128 -17.792 1 17.851 341 GLY B C 1
ATOM 11145 O O . GLY B 1 361 ? -18.551 5.077 -18.083 1 17.627 341 GLY B O 1
ATOM 11149 N N . TYR B 1 362 ? -16.868 4.872 -16.56 1 17.009 342 TYR B N 1
ATOM 11150 C CA . TYR B 1 362 ? -17.727 4.588 -15.409 1 17.85 342 TYR B CA 1
ATOM 11151 C C . TYR B 1 362 ? -17.843 5.78 -14.46 1 17.065 342 TYR B C 1
ATOM 11152 O O . TYR B 1 362 ? -18.303 5.626 -13.327 1 18.836 342 TYR B O 1
ATOM 11170 N N . GLY B 1 363 ? -17.404 6.967 -14.907 1 15.653 343 GLY B N 1
ATOM 11171 C CA . GLY B 1 363 ? -17.304 8.115 -14.038 1 16.767 343 GLY B CA 1
ATOM 11172 C C . GLY B 1 363 ? -16.067 7.987 -13.148 1 18.39 343 GLY B C 1
ATOM 11173 O O . GLY B 1 363 ? -15.132 7.212 -13.435 1 17.369 343 GLY B O 1
ATOM 11177 N N . MET B 1 364 ? -16.095 8.736 -12.054 1 18.737 344 MET B N 1
ATOM 11178 C CA . MET B 1 364 ? -14.942 8.81 -11.168 1 19.121 344 MET B CA 1
ATOM 11179 C C . MET B 1 364 ? -15.371 9.492 -9.882 1 17.176 344 MET B C 1
ATOM 11180 O O . MET B 1 364 ? -16.169 10.421 -9.915 1 19.98 344 MET B O 1
ATOM 11194 N N . GLY B 1 365 ? -14.843 9.029 -8.749 1 18.392 345 GLY B N 1
ATOM 11195 C CA . GLY B 1 365 ? -15.261 9.556 -7.459 1 19.271 345 GLY B CA 1
ATOM 11196 C C . GLY B 1 365 ? -16.484 8.845 -6.877 1 16.267 345 GLY B C 1
ATOM 11197 O O . GLY B 1 365 ? -16.677 7.655 -7.108 1 15.237 345 GLY B O 1
ATOM 11201 N N . ILE B 1 366 ? -17.248 9.594 -6.063 1 16.086 346 ILE B N 1
ATOM 11202 C CA . ILE B 1 366 ? -18.222 9.002 -5.161 1 18.834 346 ILE B CA 1
ATOM 11203 C C . ILE B 1 366 ? -19.382 8.394 -5.943 1 17.591 346 ILE B C 1
ATOM 11204 O O . ILE B 1 366 ? -20.051 7.49 -5.439 1 18.466 346 ILE B O 1
ATOM 11220 N N . HIS B 1 367 ? -19.648 8.913 -7.148 1 17.565 347 HIS B N 1
ATOM 11221 C CA . HIS B 1 367 ? -20.737 8.406 -7.974 1 17.076 347 HIS B CA 1
ATOM 11222 C C . HIS B 1 367 ? -20.259 7.355 -8.974 1 15.945 347 HIS B C 1
ATOM 11223 O O . HIS B 1 367 ? -21.021 6.884 -9.806 1 16.836 347 HIS B O 1
ATOM 11238 N N . GLN B 1 368 ? -18.993 6.986 -8.917 1 16.403 348 GLN B N 1
ATOM 11239 C CA . GLN B 1 368 ? -18.434 6.097 -9.926 1 17.416 348 GLN B CA 1
ATOM 11240 C C . GLN B 1 368 ? -19.226 4.799 -9.959 1 17.107 348 GLN B C 1
ATOM 11241 O O . GLN B 1 368 ? -19.539 4.244 -8.915 1 18.97 348 GLN B O 1
ATOM 11255 N N . CYS B 1 369 ? -19.547 4.346 -11.174 1 18.602 349 CYS B N 1
ATOM 11256 C CA . CYS B 1 369 ? -20.397 3.197 -11.443 1 17.031 349 CYS B CA 1
ATOM 11257 C C . CYS B 1 369 ? -20.274 2.13 -10.372 1 15.936 349 CYS B C 1
ATOM 11258 O O . CYS B 1 369 ? -19.216 1.546 -10.161 1 18.819 349 CYS B O 1
ATOM 11266 N N . VAL B 1 370 ? -21.373 1.877 -9.686 1 17.325 350 VAL B N 1
ATOM 11267 C CA . VAL B 1 370 ? -21.345 0.867 -8.638 1 19.765 350 VAL B CA 1
ATOM 11268 C C . VAL B 1 370 ? -21.58 -0.508 -9.265 1 20.1 350 VAL B C 1
ATOM 11269 O O . VAL B 1 370 ? -21.38 -1.501 -8.612 1 21.379 350 VAL B O 1
ATOM 11282 N N . GLY B 1 371 ? -22.055 -0.545 -10.512 1 19.879 351 GLY B N 1
ATOM 11283 C CA . GLY B 1 371 ? -22.357 -1.791 -11.195 1 23.245 351 GLY B CA 1
ATOM 11284 C C . GLY B 1 371 ? -21.227 -2.309 -12.082 1 23.759 351 GLY B C 1
ATOM 11285 O O . GLY B 1 371 ? -21.432 -3.219 -12.889 1 26.648 351 GLY B O 1
ATOM 11289 N N . GLN B 1 372 ? -20.018 -1.809 -11.895 1 22.852 352 GLN B N 1
ATOM 11290 C CA . GLN B 1 372 ? -18.971 -2.116 -12.849 1 25.124 352 GLN B CA 1
ATOM 11291 C C . GLN B 1 372 ? -18.529 -3.577 -12.776 1 25.957 352 GLN B C 1
ATOM 11292 O O . GLN B 1 372 ? -18.152 -4.143 -13.805 1 24.134 352 GLN B O 1
ATOM 11306 N N . HIS B 1 373 ? -18.637 -4.209 -11.602 1 22.33 353 HIS B N 1
ATOM 11307 C CA . HIS B 1 373 ? -18.288 -5.611 -11.449 1 22.772 353 HIS B CA 1
ATOM 11308 C C . HIS B 1 373 ? -19.361 -6.456 -12.115 1 21.964 353 HIS B C 1
ATOM 11309 O O . HIS B 1 373 ? -19.043 -7.46 -12.733 1 20.454 353 HIS B O 1
ATOM 11324 N N . VAL B 1 374 ? -20.612 -6.017 -12.015 1 18.958 354 VAL B N 1
ATOM 11325 C CA . VAL B 1 374 ? -21.664 -6.682 -12.749 1 22.242 354 VAL B CA 1
ATOM 11326 C C . VAL B 1 374 ? -21.368 -6.646 -14.256 1 23.395 354 VAL B C 1
ATOM 11327 O O . VAL B 1 374 ? -21.444 -7.664 -14.954 1 20.623 354 VAL B O 1
ATOM 11340 N N . ALA B 1 375 ? -21.11 -5.437 -14.772 1 19.999 355 ALA B N 1
ATOM 11341 C CA . ALA B 1 375 ? -20.974 -5.28 -16.2 1 18.597 355 ALA B CA 1
ATOM 11342 C C . ALA B 1 375 ? -19.781 -6.104 -16.679 1 19.342 355 ALA B C 1
ATOM 11343 O O . ALA B 1 375 ? -19.848 -6.775 -17.719 1 19.041 355 ALA B O 1
ATOM 11350 N N . ARG B 1 376 ? -18.717 -6.144 -15.891 1 18.23 356 ARG B N 1
ATOM 11351 C CA . ARG B 1 376 ? -17.552 -6.901 -16.295 1 21.302 356 ARG B CA 1
ATOM 11352 C C . ARG B 1 376 ? -17.862 -8.4 -16.368 1 20.719 356 ARG B C 1
ATOM 113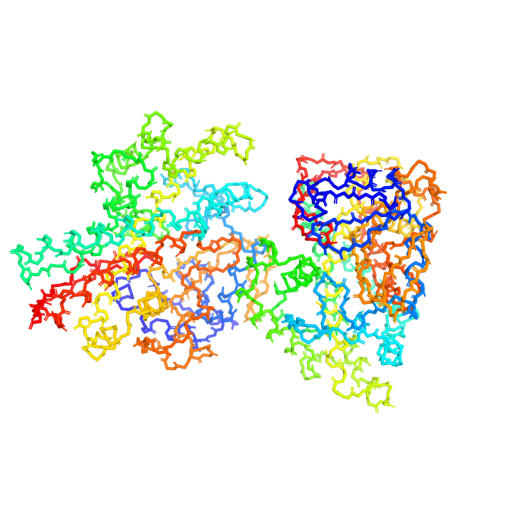53 O O . ARG B 1 376 ? -17.37 -9.12 -17.255 1 17.53 356 ARG B O 1
ATOM 11374 N N . LEU B 1 377 ? -18.573 -8.889 -15.357 1 19.541 357 LEU B N 1
ATOM 11375 C CA . LEU B 1 377 ? -18.831 -10.315 -15.301 1 24.007 357 LEU B CA 1
ATOM 11376 C C . LEU B 1 377 ? -19.759 -10.732 -16.453 1 22.221 357 LEU B C 1
ATOM 11377 O O . LEU B 1 377 ? -19.578 -11.81 -17.01 1 20.78 357 LEU B O 1
ATOM 11393 N N . GLU B 1 378 ? -20.737 -9.877 -16.786 1 20.76 358 GLU B N 1
ATOM 11394 C CA . GLU B 1 378 ? -21.579 -10.11 -17.947 1 21.297 358 GLU B CA 1
ATOM 11395 C C . GLU B 1 378 ? -20.762 -10.277 -19.231 1 22.863 358 GLU B C 1
ATOM 11396 O O . GLU B 1 378 ? -20.969 -11.244 -19.984 1 18.428 358 GLU B O 1
ATOM 11408 N N . SER B 1 379 ? -19.879 -9.292 -19.507 1 22.45 359 SER B N 1
ATOM 11409 C CA . SER B 1 379 ? -18.992 -9.34 -20.658 1 22.926 359 SER B CA 1
ATOM 11410 C C . SER B 1 379 ? -18.125 -10.591 -20.633 1 21.005 359 SER B C 1
ATOM 11411 O O . SER B 1 379 ? -17.915 -11.228 -21.663 1 20.765 359 SER B O 1
ATOM 11419 N N . GLU B 1 380 ? -17.54 -10.898 -19.479 1 19.991 360 GLU B N 1
ATOM 11420 C CA . GLU B 1 380 ? -16.654 -12.036 -19.389 1 22.807 360 GLU B CA 1
ATOM 11421 C C . GLU B 1 380 ? -17.397 -13.335 -19.747 1 20.642 360 GLU B C 1
ATOM 11422 O O . GLU B 1 380 ? -16.865 -14.201 -20.446 1 18.019 360 GLU B O 1
ATOM 11434 N N . ALA B 1 381 ? -18.588 -13.498 -19.189 1 20.952 361 ALA B N 1
ATOM 11435 C CA . ALA B 1 381 ? -19.404 -14.674 -19.422 1 19.644 361 ALA B CA 1
ATOM 11436 C C . ALA B 1 381 ? -19.73 -14.791 -20.916 1 19.05 361 ALA B C 1
ATOM 11437 O O . ALA B 1 381 ? -19.467 -15.814 -21.554 1 16.943 361 ALA B O 1
ATOM 11444 N N . LEU B 1 382 ? -20.244 -13.708 -21.48 1 17.52 362 LEU B N 1
ATOM 11445 C CA . LEU B 1 382 ? -20.686 -13.695 -22.864 1 19.553 362 LEU B CA 1
ATOM 11446 C C . LEU B 1 382 ? -19.525 -13.931 -23.835 1 21.239 362 LEU B C 1
ATOM 11447 O O . LEU B 1 382 ? -19.658 -14.77 -24.736 1 21.584 362 LEU B O 1
ATOM 11463 N N . LEU B 1 383 ? -18.394 -13.243 -23.631 1 19.9 363 LEU B N 1
ATOM 11464 C CA . LEU B 1 383 ? -17.244 -13.367 -24.497 1 20.001 363 LEU B CA 1
ATOM 11465 C C . LEU B 1 383 ? -16.619 -14.747 -24.399 1 19.583 363 LEU B C 1
ATOM 11466 O O . LEU B 1 383 ? -16.113 -15.253 -25.388 1 20.513 363 LEU B O 1
ATOM 11482 N N . THR B 1 384 ? -16.513 -15.285 -23.191 1 22.775 364 THR B N 1
ATOM 11483 C CA . THR B 1 384 ? -15.98 -16.634 -23.021 1 26.795 364 THR B CA 1
ATOM 11484 C C . THR B 1 384 ? -16.833 -17.608 -23.832 1 23.76 364 THR B C 1
ATOM 11485 O O . THR B 1 384 ? -16.312 -18.44 -24.573 1 22.408 364 THR B O 1
ATOM 11496 N N . ALA B 1 385 ? -18.154 -17.507 -23.668 1 20.538 365 ALA B N 1
ATOM 11497 C CA . ALA B 1 385 ? -19.068 -18.421 -24.344 1 21.243 365 ALA B CA 1
ATOM 11498 C C . ALA B 1 385 ? -18.97 -18.265 -25.865 1 22.019 365 ALA B C 1
ATOM 11499 O O . ALA B 1 385 ? -19.011 -19.253 -26.601 1 20.233 365 ALA B O 1
ATOM 11506 N N . LEU B 1 386 ? -18.778 -17.017 -26.339 1 21.485 366 LEU B N 1
ATOM 11507 C CA . LEU B 1 386 ? -18.828 -16.756 -27.764 1 22.272 366 LEU B CA 1
ATOM 11508 C C . LEU B 1 386 ? -17.53 -17.245 -28.399 1 22.365 366 LEU B C 1
ATOM 11509 O O . LEU B 1 386 ? -17.578 -17.854 -29.459 1 20.412 366 LEU B O 1
ATOM 11525 N N . ALA B 1 387 ? -16.408 -17.073 -27.675 1 20.489 367 ALA B N 1
ATOM 11526 C CA . ALA B 1 387 ? -15.088 -17.401 -28.183 1 21.386 367 ALA B CA 1
ATOM 11527 C C . ALA B 1 387 ? -14.901 -18.908 -28.22 1 22.258 367 ALA B C 1
ATOM 11528 O O . ALA B 1 387 ? -14.208 -19.45 -29.074 1 21.218 367 ALA B O 1
ATOM 11535 N N . SER B 1 388 ? -15.536 -19.588 -27.281 1 22.395 368 SER B N 1
ATOM 11536 C CA . SER B 1 388 ? -15.599 -21.039 -27.295 1 23.921 368 SER B CA 1
ATOM 11537 C C . SER B 1 388 ? -16.183 -21.581 -28.608 1 22.013 368 SER B C 1
ATOM 11538 O O . SER B 1 388 ? -15.713 -22.595 -29.103 1 25.329 368 SER B O 1
ATOM 11546 N N . ARG B 1 389 ? -17.267 -20.995 -29.11 1 22.141 369 ARG B N 1
ATOM 11547 C CA . ARG B 1 389 ? -18.061 -21.617 -30.162 1 23.113 369 ARG B CA 1
ATOM 11548 C C . ARG B 1 389 ? -17.846 -20.977 -31.54 1 24.697 369 ARG B C 1
ATOM 11549 O O . ARG B 1 389 ? -18.193 -21.577 -32.548 1 24.401 369 ARG B O 1
ATOM 11570 N N . VAL B 1 390 ? -17.319 -19.751 -31.629 1 20.913 370 VAL B N 1
ATOM 11571 C CA . VAL B 1 390 ? -17.265 -19.047 -32.905 1 20.446 370 VAL B CA 1
ATOM 11572 C C . VAL B 1 390 ? -15.81 -18.827 -33.318 1 21.609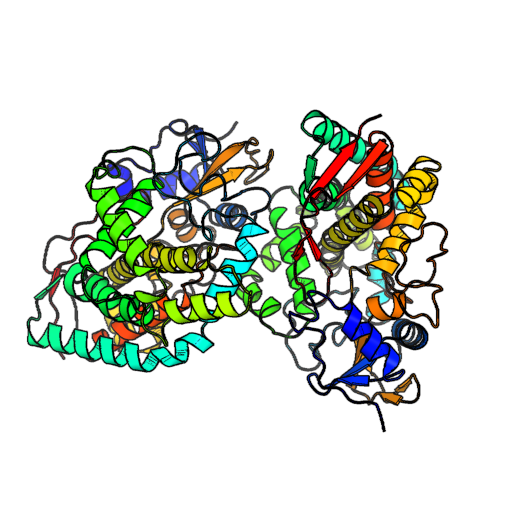 370 VAL B C 1
ATOM 11573 O O . VAL B 1 390 ? -15.065 -18.143 -32.611 1 22.051 370 VAL B O 1
ATOM 11586 N N . HIS B 1 391 ? -15.43 -19.378 -34.479 1 20.506 371 HIS B N 1
ATOM 11587 C CA . HIS B 1 391 ? -14.079 -19.239 -35.007 1 22.965 371 HIS B CA 1
ATOM 11588 C C . HIS B 1 391 ? -13.89 -17.811 -35.502 1 22.827 371 HIS B C 1
ATOM 11589 O O . HIS B 1 391 ? -12.863 -17.188 -35.219 1 22.29 371 HIS B O 1
ATOM 11604 N N . SER B 1 392 ? -14.907 -17.307 -36.227 1 22.032 372 SER B N 1
ATOM 11605 C CA . SER B 1 392 ? -14.784 -15.986 -36.803 1 23.053 372 SER B CA 1
ATOM 11606 C C . SER B 1 392 ? -16.156 -15.39 -37.03 1 22.806 372 SER B C 1
ATOM 11607 O O . SER B 1 392 ? -17.175 -16.065 -37.041 1 22.591 372 SER B O 1
ATOM 11615 N N A LEU B 1 393 ? -16.127 -14.077 -37.254 0.5 24.21 373 LEU B N 1
ATOM 11616 N N B LEU B 1 393 ? -16.176 -14.077 -37.17 0.5 20.607 373 LEU B N 1
ATOM 11617 C CA A LEU B 1 393 ? -17.262 -13.192 -37.122 0.5 25.213 373 LEU B CA 1
ATOM 11618 C CA B LEU B 1 393 ? -17.434 -13.423 -37.398 0.5 19.039 373 LEU B CA 1
ATOM 11619 C C A LEU B 1 393 ? -17.075 -12.109 -38.179 0.5 23.606 373 LEU B C 1
ATOM 11620 C C B LEU B 1 393 ? -17.138 -12.133 -38.129 0.5 20.102 373 LEU B C 1
ATOM 11621 O O A LEU B 1 393 ? -15.942 -11.667 -38.382 0.5 22.051 373 LEU B O 1
ATOM 11622 O O B LEU B 1 393 ? -16.049 -11.567 -38 0.5 19.01 373 LEU B O 1
ATOM 11653 N N . GLU B 1 394 ? -18.148 -11.691 -38.864 1 20.975 374 GLU B N 1
ATOM 11654 C CA . GLU B 1 394 ? -18.044 -10.526 -39.721 1 24.87 374 GLU B CA 1
ATOM 11655 C C . GLU B 1 394 ? -19.408 -9.842 -39.797 1 23.65 374 GLU B C 1
ATOM 11656 O O . GLU B 1 394 ? -20.443 -10.47 -39.569 1 21.028 374 GLU B O 1
ATOM 11669 N N . ILE B 1 395 ? -19.373 -8.552 -40.127 1 22.285 375 ILE B N 1
ATOM 11670 C CA . ILE B 1 395 ? -20.562 -7.766 -40.376 1 24.638 375 ILE B CA 1
ATOM 11671 C C . ILE B 1 395 ? -21.209 -8.367 -41.622 1 27.059 375 ILE B C 1
ATOM 11672 O O . ILE B 1 395 ? -20.505 -8.667 -42.592 1 23.226 375 ILE B O 1
ATOM 11688 N N . ALA B 1 396 ? -22.535 -8.562 -41.578 1 23.581 376 ALA B N 1
ATOM 11689 C CA . ALA B 1 396 ? -23.225 -9.302 -42.614 1 25.756 376 ALA B CA 1
ATOM 11690 C C . ALA B 1 396 ? -24.269 -8.412 -43.261 1 28.666 376 ALA B C 1
ATOM 11691 O O . ALA B 1 396 ? -25.015 -8.852 -44.136 1 29.59 376 ALA B O 1
ATOM 11698 N N . GLY B 1 397 ? -24.285 -7.142 -42.857 1 25.795 377 GLY B N 1
ATOM 11699 C CA . GLY B 1 397 ? -25.37 -6.276 -43.269 1 28.445 377 GLY B CA 1
ATOM 11700 C C . GLY B 1 397 ? -25.175 -4.866 -42.739 1 27.597 377 GLY B C 1
ATOM 11701 O O . GLY B 1 397 ? -24.225 -4.608 -42.022 1 27.126 377 GLY B O 1
ATOM 11705 N N . PRO B 1 398 ? -26.091 -3.935 -43.065 1 33.94 378 PRO B N 1
ATOM 11706 C CA . PRO B 1 398 ? -25.963 -2.558 -42.607 1 33.51 378 PRO B CA 1
ATOM 11707 C C . PRO B 1 398 ? -26.141 -2.469 -41.101 1 33.007 378 PRO B C 1
ATOM 11708 O O . PRO B 1 398 ? -27.113 -2.993 -40.569 1 37.058 378 PRO B O 1
ATOM 11719 N N . VAL B 1 399 ? -25.2 -1.792 -40.454 1 32.1 379 VAL B N 1
ATOM 11720 C CA . VAL B 1 399 ? -25.275 -1.477 -39.041 1 28.737 379 V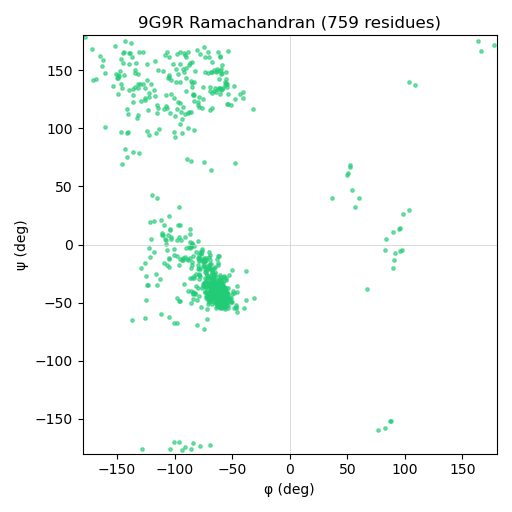AL B CA 1
ATOM 11721 C C . VAL B 1 399 ? -26.07 -0.185 -38.851 1 28.52 379 VAL B C 1
ATOM 11722 O O . VAL B 1 399 ? -25.986 0.738 -39.668 1 28.933 379 VAL B O 1
ATOM 11735 N N . HIS B 1 400 ? -26.895 -0.153 -37.795 1 29.563 380 HIS B N 1
ATOM 11736 C CA . HIS B 1 400 ? -27.627 1.054 -37.443 1 31.079 380 HIS B CA 1
ATOM 11737 C C . HIS B 1 400 ? -27.332 1.386 -35.98 1 28.916 380 HIS B C 1
ATOM 11738 O O . HIS B 1 400 ? -27.528 0.565 -35.093 1 25.487 380 HIS B O 1
ATOM 11753 N N . ARG B 1 401 ? -26.85 2.606 -35.764 1 27.214 381 ARG B N 1
ATOM 11754 C CA . ARG B 1 401 ? -26.807 3.207 -34.457 1 27.398 381 ARG B CA 1
ATOM 11755 C C . ARG B 1 401 ? -28.222 3.488 -33.994 1 28.304 381 ARG B C 1
ATOM 11756 O O . ARG B 1 401 ? -29.101 3.756 -34.808 1 28.027 381 ARG B O 1
ATOM 11777 N N . HIS B 1 402 ? -28.435 3.422 -32.674 1 28.877 382 HIS B N 1
ATOM 11778 C CA . HIS B 1 402 ? -29.628 3.952 -32.055 1 28.448 382 HIS B CA 1
ATOM 11779 C C . HIS B 1 402 ? -29.237 5.267 -31.391 1 27.002 382 HIS B C 1
ATOM 11780 O O . HIS B 1 402 ? -28.413 5.281 -30.488 1 25.623 382 HIS B O 1
ATOM 11795 N N . LEU B 1 403 ? -29.772 6.369 -31.909 1 28.911 383 LEU B N 1
ATOM 11796 C CA . LEU B 1 403 ? -29.395 7.693 -31.439 1 30.334 383 LEU B CA 1
ATOM 11797 C C . LEU B 1 403 ? -30.06 7.926 -30.076 1 25.664 383 LEU B C 1
ATOM 11798 O O . LEU B 1 403 ? -31.231 7.608 -29.902 1 23.036 383 LEU B O 1
ATOM 11814 N N . ASN B 1 404 ? -29.275 8.462 -29.129 1 23.662 384 ASN B N 1
ATOM 11815 C CA . ASN B 1 404 ? -29.705 8.756 -27.767 1 22.255 384 ASN B CA 1
ATOM 11816 C C . ASN B 1 404 ? -28.918 9.962 -27.258 1 19.675 384 ASN B C 1
ATOM 11817 O O . ASN B 1 404 ? -27.723 10.066 -27.548 1 18.786 384 ASN B O 1
ATOM 11828 N N . ASN B 1 405 ? -29.574 10.834 -26.471 1 20.759 385 ASN B N 1
ATOM 11829 C CA . ASN B 1 405 ? -28.95 12.079 -26.035 1 20.37 385 ASN B CA 1
ATOM 11830 C C . ASN B 1 405 ? -27.678 11.82 -25.214 1 21.144 385 ASN B C 1
ATOM 11831 O O . ASN B 1 405 ? -26.752 12.641 -25.253 1 22.435 385 ASN B O 1
ATOM 11842 N N . THR B 1 406 ? -27.628 10.685 -24.487 1 19.019 386 THR B N 1
ATOM 11843 C CA . THR B 1 406 ? -26.6 10.407 -23.487 1 18.222 386 THR B CA 1
ATOM 11844 C C . THR B 1 406 ? -25.86 9.085 -23.761 1 18.326 386 THR B C 1
ATOM 11845 O O . THR B 1 406 ? -24.698 8.929 -23.393 1 19.626 386 THR B O 1
ATOM 11856 N N . LEU B 1 407 ? -26.571 8.093 -24.288 1 21.583 387 LEU B N 1
ATOM 11857 C CA . LEU B 1 407 ? -26.027 6.753 -24.55 1 24.324 387 LEU B CA 1
ATOM 11858 C C . LEU B 1 407 ? -25.562 6.611 -25.991 1 25.787 387 LEU B C 1
ATOM 11859 O O . LEU B 1 407 ? -26.271 7.001 -26.897 1 30.118 387 LEU B O 1
ATOM 11875 N N A ARG B 1 408 ? -24.338 6.115 -26.179 0.5 23.831 388 ARG B N 1
ATOM 11876 N N B ARG B 1 408 ? -24.395 5.99 -26.194 0.5 25.939 388 ARG B N 1
ATOM 11877 C CA A ARG B 1 408 ? -23.953 5.514 -27.445 0.5 24.545 388 ARG B CA 1
ATOM 11878 C CA B ARG B 1 408 ? -23.957 5.555 -27.516 0.5 28.06 388 ARG B CA 1
ATOM 11879 C C A ARG B 1 408 ? -24.66 4.161 -27.498 0.5 24.785 388 ARG B C 1
ATOM 11880 C C B ARG B 1 408 ? -24.445 4.12 -27.747 0.5 28.676 388 ARG B C 1
ATOM 11881 O O A ARG B 1 408 ? -24.485 3.367 -26.571 0.5 19.171 388 ARG B O 1
ATOM 11882 O O B ARG B 1 408 ? -23.847 3.179 -27.242 0.5 31.324 388 ARG B O 1
ATOM 11923 N N . SER B 1 409 ? -25.551 3.976 -28.491 1 28.417 389 SER B N 1
ATOM 11924 C CA . SER B 1 409 ? -26.28 2.718 -28.655 1 31.536 389 SER B CA 1
ATOM 11925 C C . SER B 1 409 ? -26.215 2.251 -30.118 1 34.174 389 SER B C 1
ATOM 11926 O O . SER B 1 409 ? -26.477 3.06 -31.016 1 26.585 389 SER B O 1
ATOM 11935 N N . TRP B 1 410 ? -25.904 0.95 -30.318 1 34.831 390 TRP B N 1
ATOM 11936 C CA . TRP B 1 410 ? -26.203 0.215 -31.54 1 32.028 390 TRP B CA 1
ATOM 11937 C C . TRP B 1 410 ? -27.651 -0.331 -31.528 1 34.959 390 TRP B C 1
ATOM 11938 O O . TRP B 1 410 ? -28.093 -0.952 -30.566 1 32.877 390 TRP B O 1
ATOM 11959 N N . GLU B 1 411 ? -28.424 -0.067 -32.601 1 29.603 391 GLU B N 1
ATOM 11960 C CA . GLU B 1 411 ? -29.741 -0.637 -32.852 1 29.554 391 GLU B CA 1
ATOM 11961 C C . GLU B 1 411 ? -29.632 -2.019 -33.522 1 27.629 391 GLU B C 1
ATOM 11962 O O . GLU B 1 411 ? -30.379 -2.932 -33.201 1 27.17 391 GLU B O 1
ATOM 11974 N N . SER B 1 412 ? -28.713 -2.15 -34.482 1 23.801 392 SER B N 1
ATOM 11975 C CA . SER B 1 412 ? -28.574 -3.345 -35.291 1 23.883 392 SER B CA 1
ATOM 11976 C C . SER B 1 412 ? -27.122 -3.532 -35.713 1 21.019 392 SER B C 1
ATOM 11977 O O . SER B 1 412 ? -26.52 -2.623 -36.272 1 24.427 392 SER B O 1
ATOM 11985 N N . VAL B 1 413 ? -26.593 -4.74 -35.488 1 19.267 393 VAL B N 1
ATOM 11986 C CA . VAL B 1 413 ? -25.257 -5.125 -35.906 1 20.139 393 VAL B CA 1
ATOM 11987 C C . VAL B 1 413 ? -25.4 -6.526 -36.493 1 21.824 393 VAL B C 1
ATOM 11988 O O . VAL B 1 413 ? -25.211 -7.506 -35.77 1 19.845 393 VAL B O 1
ATOM 12001 N N . PRO B 1 414 ? -25.863 -6.675 -37.763 1 22.774 394 PRO B N 1
ATOM 12002 C CA . PRO B 1 414 ? -25.959 -7.998 -38.369 1 21.231 394 PRO B CA 1
ATOM 12003 C C . PRO B 1 414 ? -24.581 -8.625 -38.471 1 20.255 394 PRO B C 1
ATOM 12004 O O . PRO B 1 414 ? -23.635 -7.969 -38.885 1 20.174 394 PRO B O 1
ATOM 12015 N N . VAL B 1 415 ? -24.485 -9.886 -38.07 1 20.409 395 VAL B N 1
ATOM 12016 C CA . VAL B 1 415 ? -23.23 -10.589 -38.188 1 19.196 395 VAL B CA 1
ATOM 12017 C C . VAL B 1 415 ? -23.516 -11.987 -38.707 1 20.598 395 VAL B C 1
ATOM 12018 O O . VAL B 1 415 ? -24.652 -12.48 -38.68 1 20.183 395 VAL B O 1
ATOM 12031 N N . LYS B 1 416 ? -22.444 -12.565 -39.216 1 20.874 396 LYS B N 1
ATOM 12032 C CA . LYS B 1 416 ? -22.434 -13.937 -39.691 1 24.413 396 LYS B CA 1
ATOM 12033 C C . LYS B 1 416 ? -21.201 -14.571 -39.077 1 23.966 396 LYS B C 1
ATOM 12034 O O . LYS B 1 416 ? -20.152 -13.944 -39.063 1 19.636 396 LYS B O 1
ATOM 12053 N N . VAL B 1 417 ? -21.363 -15.776 -38.541 1 22.385 397 VAL B N 1
ATOM 12054 C CA . VAL B 1 417 ? -20.283 -16.417 -37.838 1 24.112 397 VAL B CA 1
ATOM 12055 C C . VAL B 1 417 ? -19.925 -17.692 -38.591 1 25.431 397 VAL B C 1
ATOM 12056 O O . VAL B 1 417 ? -20.745 -18.272 -39.299 1 24.044 397 VAL B O 1
ATOM 12069 N N . ARG B 1 418 ? -18.695 -18.133 -38.349 1 25.83 398 ARG B N 1
ATOM 12070 C CA . ARG B 1 418 ? -18.196 -19.392 -38.845 1 26.366 398 ARG B CA 1
ATOM 12071 C C . ARG B 1 418 ? -17.771 -20.201 -37.625 1 27.225 398 ARG B C 1
ATOM 12072 O O . ARG B 1 418 ? -17.083 -19.706 -36.731 1 23.703 398 ARG B O 1
ATOM 12078 N N . LEU B 1 419 ? -18.241 -21.451 -37.575 1 27.339 399 LEU B N 1
ATOM 12079 C CA . LEU B 1 419 ? -17.938 -22.326 -36.466 1 27.363 399 LEU B CA 1
ATOM 12080 C C . LEU B 1 419 ? -16.602 -22.998 -36.738 1 29.259 399 LEU B C 1
ATOM 12081 O O . LEU B 1 419 ? -16.143 -23.067 -37.879 1 27.652 399 LEU B O 1
ATOM 12097 N N . PRO B 1 420 ? -15.905 -23.47 -35.684 1 31.641 400 PRO B N 1
ATOM 12098 C CA . PRO B 1 420 ? -14.61 -24.096 -35.899 1 36.081 400 PRO B CA 1
ATOM 12099 C C . PRO B 1 420 ? -14.778 -25.37 -36.731 1 38.732 400 PRO B C 1
ATOM 12100 O O . PRO B 1 420 ? -13.986 -25.477 -37.696 1 40.189 400 PRO B O 1
#

Sequence (788 aa):
ALPVSDADPFALDDVLQDPLPFQANLRDAGPVVYLRRYDVFALGRYEQVHAALTDWQSFQSAAGVGLSNFRYETPWRPPSILLEADPPHHDAPRAVLSKKILGPRALQKLRAAWIQDAEALVDQLLANTTEFDAVTDLAAAFPLRVFPDAVGIPDAGRENLLPYGDHAFNAFGPANGLVEKGAPRVAEELSGWVNAQCARDALTGDGFGAQIWAAADRGDITYEQAPLVVRSLLTAGVDTTVNGLAAVLYAFATHPDQWARLRENRTLARTAFDEAVRWESPVQTFFRTATRDTEIGGATIPDGKKILMFLGAANRDPRRWENPEVFDLGRNPSGHVGYGMGIHQCVGQHVARLESEALLTALASRRVHSLEIAGPVHRHLNNTLRSWESVPVKVRLPALPVSDADPFALDVLQDPLPFQANLRDAGPVVYLRRYDVFALGRYEQVHAALTDWQSFQSAAGVGLSNFRYETPWRPPSILLEADPPHHDAPRAVLSKILGPRALQKLRAAWIQDAEALVDQLLANTTEFDAVTDLAAAFPLRVFPDAVGIPDAGRENLLPYGDHAFNAFGPANGLVEKGAPRVAELSGWVNAQCARDALTGDGFGAQIWAAADRGDITYEQAPLVVRSLLTAGVDTTVNGLAAVLYAFATHPDQWARLRENRTLARTAFDDEAVRWESPVQTFFRTATRDTEIGGATTIIPDGKKILMFLGAANRDPRRWENPEVFDLGRNPSGHVGYGMGIHQCVGQHVARLESEALLTALASRVHSLLEIAGPVHRHLNNTLRRSWESVPVKVRLP

InterPro domains:
  IPR001128 Cytochrome P450 [PF00067] (224-366)
  IPR036396 Cytochrome P450 superfamily [G3DSA:1.10.630.10] (4-398)
  IPR036396 Cytochrome P450 superfamily [SSF48264] (8-398)

Foldseek 3Di:
DAAEDCDDCQPQVCLQPVPVVLCVQLVRAQWYQHPVLRAIEGQAQVQLQVQLAPCVFWPQQLHFASHGVVPDDALDDDFQARNHDPPSNPLLLVLLLVCQDPVNCVVCQVVLLVVLLVLQVVVVVPAQWDWCQPSPLQVSCLVRVCVQLFADPPPSVLLQVLQQQVQQSSYPCDCSNVVSSVCVVVSVVVLLVRLQPVRGDCHHSLVSLVVCCVVVSDPNVCSSSSSSCCSRPPRQQLSFLSSQLQLQQQVPVVQLVVCLVPLVLLLLSSLLSLLQQLQFFKTKTAGCAFDDTSNDTDHHGHMYIYGLNSNSQRCVPDPNSNHRDSVDRNPSRCSQHHHPSRNSNSSVSSSSSSSNSVSCSVWFPGKHQDDDWGWDRGSGGGGTDTGIMGTDGD/DAAEDCDDCQDPVCLQPVVVVLVVQLVRAQWYQHVVLRFIEGQALVQLQVLLAPCVFWPQQLHFASHGVVPDDDLDDDFQARNPGPPSNPLLLVLLLVCQDQVNCVVCLVVLLVLLLVLQVVVVVVALWDWCQPRFLQVSCLPRVCVQQFADNPPSVLLQVLLQLVQQSSYDPDPSNVVRDVVNVVSVVVLLVRLQCVRGDDPHSLNSLVVCCVVVSDPPVNSSSSSSVCSRVPRNLLSQLSSQLVLLCQACVVVLVVCLVPLVLQLLSSLLSLLQQLQFFKTKTAGCAFDDTRNDTDHHGHMYIYGLNSNSQRVVVDPPSNDRDSPDPSPPRCSQGHHPSRNSNSSVSSSNSSSNSSSCSVWFSHKHQDDDWDWDRGSGGGGTPTGIMGTDGD

B-factor: mean 26.08, std 9.49, range [10.93, 92.6]

Nearest PDB structures (foldseek):
  9g9s-assembly1_A  TM=9.950E-01  e=1.456E-62  Rhodococcus jostii RHA1
  8vfr-assembly1_A  TM=9.893E-01  e=1.926E-46  Rhodopseudomonas palustris HaA2
  6oow-assembly1_A  TM=9.886E-01  e=2.230E-46  Rhodopseudomonas palustris HaA2
  8gly-assembly1_A  TM=9.897E-01  e=2.124E-46  Rhodopseudomonas palustris HaA2
  2fr7-assembly1_A  TM=9.785E-01  e=5.601E-45  Rhodopseudomonas palustris CGA009

Organism: Rhodococcus jostii (strain RHA1) (NCBI:txid101510)

Solvent-accessible surface area: 30672 Å² total; per-residue (Å²): 157,50,48,77,28,101,40,28,7,5,37,95,121,31,21,87,69,10,68,76,17,7,37,100,8,23,110,55,7,37,2,3,53,1,116,153,38,54,3,17,0,0,0,40,22,125,15,0,62,44,0,7,52,52,81,127,23,3,42,1,45,12,0,0,4,37,26,22,52,180,165,88,127,46,76,18,90,43,7,34,15,47,17,12,21,34,105,136,5,73,39,0,53,52,7,2,56,91,18,3,8,86,230,26,3,104,156,38,69,58,43,7,37,106,50,0,65,40,18,0,59,104,23,18,86,125,46,61,98,15,33,1,8,47,51,2,0,12,27,0,0,52,81,3,4,0,84,12,0,1,4,52,67,50,12,45,41,14,1,26,28,2,2,30,12,1,11,14,20,17,5,16,93,37,54,45,21,60,91,18,56,93,48,26,80,59,4,22,42,32,0,78,56,9,1,38,105,142,31,16,75,80,116,9,5,0,17,64,0,24,30,11,6,67,179,58,75,6,70,112,134,47,0,36,48,0,0,5,16,9,1,11,55,13,2,3,28,9,9,6,1,0,0,0,0,2,51,0,0,6,51,48,97,92,17,5,36,82,3,82,141,64,166,90,40,2,156,29,0,4,13,0,1,6,0,28,13,0,8,19,25,6,28,2,12,5,2,56,52,103,20,118,17,27,76,3,72,0,52,86,34,72,9,0,0,0,11,3,3,0,0,0,21,0,84,131,98,6,157,103,17,123,62,1,37,7,52,33,112,6,77,25,7,0,6,28,12,31,36,57,31,47,44,27,18,19,61,5,7,55,4,0,0,47,0,0,0,29,1,2,15,62,128,0,100,42,14,83,53,26,22,106,56,65,40,72,43,7,3,1,0,32,5,12,16,7,0,26,1,70,6,124,81,135,162,54,46,78,27,100,36,45,6,6,33,105,124,28,23,92,66,10,69,77,16,6,38,105,8,21,107,54,5,41,1,5,51,1,124,154,33,56,4,15,0,0,0,41,7,105,11,0,9,7,0,7,10,17,54,56,7,2,43,1,44,11,0,0,5,38,29,23,51,181,164,89,128,44,84,24,91,45,7,36,14,45,18,9,22,18,28,135,7,48,38,0,52,56,9,2,55,96,15,2,11,90,92,39,6,119,137,30,94,54,40,7,28,107,54,0,71,41,14,0,62,100,17,11,90,124,47,56,103,16,31,2,11,83,44,1,0,8,24,0,0,41,88,2,4,0,76,13,0,1,6,53,109,76,15,27,127,13,0,46,46,4,1,29,17,2,12,10,22,21,7,18,112,40,68,39,25,74,78,51,57,112,112,25,69,123,7,20,41,40,0,76,55,12,2,39,104,142,30,18,70,47,122,8,7,0,18,54,0,25,37,1,7,76,162,62,64,6,70,113,133,44,0,34,55,0,0,6,14,10,1,11,57,13,1,3,30,8,7,8,0,0,0,0,0,2,46,0,0,5,47,61,92,87,15,5,52,100,2,81,112,69,168,96,28,1,42,37,0,4,13,0,0,7,0,29,6,0,8,19,23,9,26,3,9,5,2,55,124,97,5,79,11,20,67,7,91,0,52,85,32,73,11,0,0,0,11,3,2,0,0,0,25,0,83,134,81,10,159,97,22,132,60,10,42,3,49,27,117,12,68,24,12,0,6,28,11,11,16,51,30,40,48,26,18,21,58,5,9,71,17,0,0,55,0,0,0,35,1,0,14,72,82,0,102,45,12,95,56,44,24,102,52,100,41,58,39,4,3,2,4,27,3,18,94,20,0,31,1,92,8,51,74,129

Secondary structure (DSSP, 8-state):
---EE---TTSHHHHH--HHHHHHHHHH-S-EEETTTTEEEE-SHHHHHHHHH-TTTEESTT-SSSS-TTTS--SSSPPTTTT--TTTTHHHHHHHHHHTSHHHHHHHHHHHHHHHHHHHHHHHHH-SEEEHIIIIIIHHHHHHHHHHHT--STTGGGHHHHHHHHHHHTS-SSHHHHTTGGGHHHHHHHHHHHTSGGGS-SSSHHHHHHHHHHTTSS-TTHHHHHHHHHHHHSSHHHHHHHHHHHHHHHT-HHHHHHHHH-GGGHHHHHHHHHHHH-SB-EEEEEESS-EEETTEEE-TT-EEEEEHHHHHT-TTTSSSTTS--TTS--TT-SBTB-STTS-TTHHHHHHHHHHHHHHHHHH-SEEEE-S--EEE--SSB-EEEE-EEEEE--/---EE---TTSHHHHH--HHHHHHHHHH-S-EEETTTTEEEE-SHHHHHHHHH-TTTEESTT-SSSS-TTTSPPSSSPPTTTT--TTTTHHHHHHHHHHTSHHHHHHHHHHHHHHHHHHHHHHHHH-SEEEHIIIIITHHHHHHHHHHHT--STTGGGHHHHHHHHHHTTS-SSTTT---SHHHHHHHHHHHHHHSGGGS-SSSHHHHHHHHHHTTSS-TTHHHHHHHHHHHHSSHHHHHHHHHHHHHHHH-HHHHHHHHH-TTHHHHHHHHHHHHH-SB-EEEEEESS-EEETTEEE-TTPEEEEEHHHHTT-TTTSSSTTS--TTS--TT-SBTB-STTS-TTHHHHHHHHHHHHHHHHHH-SEEEE-S--EEE--SSB-EEEE-EEEEE--